Protein AF-A0A1E3NF55-F1 (afdb_monomer_lite)

Structure (mmCIF, N/CA/C/O backbone):
data_AF-A0A1E3NF55-F1
#
_entry.id   AF-A0A1E3NF55-F1
#
loop_
_atom_site.group_PDB
_atom_site.id
_atom_site.type_symbol
_atom_site.label_atom_id
_atom_site.label_alt_id
_atom_site.label_comp_id
_atom_site.label_asym_id
_atom_site.label_entity_id
_atom_site.label_seq_id
_atom_site.pdbx_PDB_ins_code
_atom_site.Cartn_x
_atom_site.Cartn_y
_atom_site.Cartn_z
_atom_site.occupancy
_atom_site.B_iso_or_equiv
_atom_site.auth_seq_id
_atom_site.auth_comp_id
_atom_site.auth_asym_id
_atom_site.auth_atom_id
_atom_site.pdbx_PDB_model_num
ATOM 1 N N . MET A 1 1 ? -17.665 4.230 1.283 1.00 67.06 1 MET A N 1
ATOM 2 C CA . MET A 1 1 ? -17.915 4.026 2.730 1.00 67.06 1 MET A CA 1
ATOM 3 C C . MET A 1 1 ? -18.059 5.391 3.384 1.00 67.06 1 MET A C 1
ATOM 5 O O . MET A 1 1 ? -17.216 6.242 3.127 1.00 67.06 1 MET A O 1
ATOM 9 N N . SER A 1 2 ? -19.125 5.646 4.143 1.00 84.25 2 SER A N 1
ATOM 10 C CA . SER A 1 2 ? -19.328 6.948 4.791 1.00 84.25 2 SER A CA 1
ATOM 11 C C . SER A 1 2 ? -18.555 7.053 6.112 1.00 84.25 2 SER A C 1
ATOM 13 O O . SER A 1 2 ? -18.161 6.049 6.704 1.00 84.25 2 SER A O 1
ATOM 15 N N . TYR A 1 3 ? -18.351 8.275 6.607 1.00 84.19 3 TYR A N 1
ATOM 16 C CA . TYR A 1 3 ? -17.646 8.537 7.871 1.00 84.19 3 TYR A CA 1
ATOM 17 C C . TYR A 1 3 ? -18.309 7.826 9.073 1.00 84.19 3 TYR A C 1
ATOM 19 O O . TYR A 1 3 ? -17.622 7.265 9.923 1.00 84.19 3 TYR A O 1
ATOM 27 N N . ILE A 1 4 ? -19.646 7.734 9.091 1.00 89.69 4 ILE A N 1
ATOM 28 C CA . ILE A 1 4 ? -20.398 7.018 10.137 1.00 89.69 4 ILE A CA 1
ATOM 29 C C . ILE A 1 4 ? -20.294 5.486 1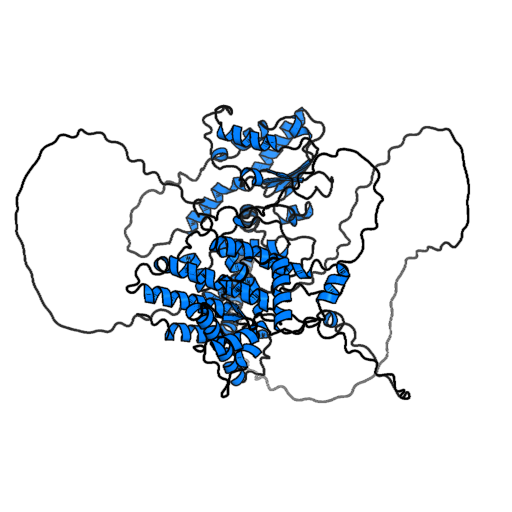0.017 1.00 89.69 4 ILE A C 1
ATOM 31 O O . ILE A 1 4 ? -20.490 4.778 11.001 1.00 89.69 4 ILE A O 1
ATOM 35 N N . ASP A 1 5 ? -19.950 4.949 8.843 1.00 92.50 5 ASP A N 1
ATOM 36 C CA . ASP A 1 5 ? -19.647 3.517 8.669 1.00 92.50 5 ASP A CA 1
ATOM 37 C C . ASP A 1 5 ? -18.284 3.143 9.238 1.00 92.50 5 ASP A C 1
ATOM 39 O O . ASP A 1 5 ? -18.068 1.990 9.582 1.00 92.50 5 ASP A O 1
ATOM 43 N N . ARG A 1 6 ? -17.379 4.116 9.367 1.00 93.25 6 ARG A N 1
ATOM 44 C CA . ARG A 1 6 ? -16.071 3.923 9.999 1.00 93.25 6 ARG A CA 1
ATOM 45 C C . ARG A 1 6 ? -16.098 4.206 11.497 1.00 93.25 6 ARG A C 1
ATOM 47 O O . ARG A 1 6 ? -15.347 3.587 12.238 1.00 93.25 6 ARG A O 1
ATOM 54 N N . CYS A 1 7 ? -16.987 5.097 11.941 1.00 94.31 7 CYS A N 1
ATOM 55 C CA . CYS A 1 7 ? -17.173 5.398 13.357 1.00 94.31 7 CYS A CA 1
ATOM 56 C C . CYS A 1 7 ? -17.783 4.240 14.144 1.00 94.31 7 CYS A C 1
ATOM 58 O O . CYS A 1 7 ? -17.307 3.975 15.241 1.00 94.31 7 CYS A O 1
ATOM 60 N N . TYR A 1 8 ? -18.830 3.584 13.630 1.00 95.44 8 TYR A N 1
ATOM 61 C CA . TYR A 1 8 ? -19.465 2.452 14.310 1.00 95.44 8 TYR A CA 1
ATOM 62 C C . TYR A 1 8 ? -19.854 1.355 13.313 1.00 95.44 8 TYR A C 1
ATOM 64 O O . TYR A 1 8 ? -20.642 1.601 12.389 1.00 95.44 8 TYR A O 1
ATOM 72 N N . TYR A 1 9 ? -19.301 0.154 13.499 1.00 96.19 9 TYR A N 1
ATOM 73 C CA . TYR A 1 9 ? -19.519 -0.994 12.614 1.00 96.19 9 TYR A CA 1
ATOM 74 C C . TYR A 1 9 ? -19.445 -2.344 13.345 1.00 96.19 9 TYR A C 1
ATOM 76 O O . TYR A 1 9 ? -18.742 -2.493 14.343 1.00 96.19 9 TYR A O 1
ATOM 84 N N . ARG A 1 10 ? -20.158 -3.346 12.812 1.00 97.00 10 ARG A N 1
ATOM 85 C CA . ARG A 1 10 ? -20.004 -4.764 13.177 1.00 97.00 10 ARG A CA 1
ATOM 86 C C . ARG A 1 10 ? -18.786 -5.331 12.450 1.00 97.00 10 ARG A C 1
ATOM 88 O O . ARG A 1 10 ? -18.620 -5.079 11.257 1.00 97.00 10 ARG A O 1
ATOM 95 N N . THR A 1 11 ? -17.953 -6.094 13.142 1.00 97.00 11 THR A N 1
ATOM 96 C CA . THR A 1 11 ? -16.798 -6.779 12.542 1.00 97.00 11 THR A CA 1
ATOM 97 C C . THR A 1 11 ? -17.209 -8.131 11.944 1.00 97.00 11 THR A C 1
ATOM 99 O O . THR A 1 11 ? -18.321 -8.609 12.166 1.00 97.00 11 THR A O 1
ATOM 102 N N . SER A 1 12 ? -16.312 -8.772 11.191 1.00 95.62 12 SER A N 1
ATOM 103 C CA . SER A 1 12 ? -16.489 -10.158 10.728 1.00 95.62 12 SER A CA 1
ATOM 104 C C . SER A 1 12 ? -16.036 -11.211 11.748 1.00 95.62 12 SER A C 1
ATOM 106 O O . SER A 1 12 ? -16.086 -12.401 11.445 1.00 95.62 12 SER A O 1
ATOM 108 N N . THR A 1 13 ? -15.587 -10.792 12.936 1.00 96.25 13 THR A N 1
ATOM 109 C CA . THR A 1 13 ? -15.134 -11.675 14.015 1.00 96.25 13 THR A CA 1
ATOM 110 C C . THR A 1 13 ? -16.056 -11.580 15.236 1.00 96.25 13 THR A C 1
ATOM 112 O O . THR A 1 13 ? -16.935 -10.719 15.323 1.00 96.25 13 THR A O 1
ATOM 115 N N . VAL A 1 14 ? -15.854 -12.488 16.183 1.00 97.81 14 VAL A N 1
ATOM 116 C CA . VAL A 1 14 ? -16.519 -12.514 17.490 1.00 97.81 14 VAL A CA 1
ATOM 117 C C . VAL A 1 14 ? -15.497 -12.282 18.600 1.00 97.81 14 VAL A C 1
ATOM 119 O O . VAL A 1 14 ? -14.288 -12.358 18.371 1.00 97.81 14 VAL A O 1
ATOM 122 N N . ASP A 1 15 ? -15.975 -11.995 19.807 1.00 97.81 15 ASP A N 1
ATOM 123 C CA . ASP A 1 15 ? -15.155 -12.071 21.014 1.00 97.81 15 ASP A CA 1
ATOM 124 C C . ASP A 1 15 ? -14.757 -13.537 21.283 1.00 97.81 15 ASP A C 1
ATOM 126 O O . ASP A 1 15 ? -15.654 -14.352 21.493 1.00 97.81 15 ASP A O 1
ATOM 130 N N . PRO A 1 16 ? -13.464 -13.914 21.310 1.00 96.75 16 PRO A N 1
ATOM 131 C CA . PRO A 1 16 ? -13.063 -15.321 21.435 1.00 96.75 16 PRO A CA 1
ATOM 132 C C . PRO A 1 16 ? -13.487 -15.999 22.745 1.00 96.75 16 PRO A C 1
ATOM 134 O O . PRO A 1 16 ? -13.665 -17.211 22.772 1.00 96.75 16 PRO A O 1
ATOM 137 N N . GLU A 1 17 ? -13.643 -15.234 23.829 1.00 97.31 17 GLU A N 1
ATOM 138 C CA . GLU A 1 17 ? -14.010 -15.762 25.150 1.00 97.31 17 GLU A CA 1
ATOM 139 C C . GLU A 1 17 ? -15.524 -15.981 25.285 1.00 97.31 17 GLU A C 1
ATOM 141 O O . GLU A 1 17 ? -15.961 -17.025 25.761 1.00 97.31 17 GLU A O 1
ATOM 146 N N . THR A 1 18 ? -16.335 -15.006 24.861 1.00 97.00 18 THR A N 1
ATOM 147 C CA . THR A 1 18 ? -17.803 -15.054 25.014 1.00 97.00 18 THR A CA 1
ATOM 148 C C . THR A 1 18 ? -18.543 -15.528 23.761 1.00 97.00 18 THR A C 1
ATOM 150 O O . THR A 1 18 ? -19.748 -15.752 23.814 1.00 97.00 18 THR A O 1
ATOM 153 N N . SER A 1 19 ? -17.848 -15.672 22.626 1.00 97.62 19 SER A N 1
ATOM 154 C CA . SER A 1 19 ? -18.416 -15.905 21.284 1.00 97.62 19 SER A CA 1
ATOM 155 C C . SER A 1 19 ? -19.425 -14.845 20.811 1.00 97.62 19 SER A C 1
ATOM 157 O O . SER A 1 19 ? -20.101 -15.039 19.800 1.00 97.62 19 SER A O 1
ATOM 159 N N . LEU A 1 20 ? -19.520 -13.703 21.503 1.00 97.62 20 LEU A N 1
ATOM 160 C CA . LEU A 1 20 ? -20.467 -12.644 21.167 1.00 97.62 20 LEU A CA 1
ATOM 161 C C . LEU A 1 20 ? -20.035 -11.861 19.913 1.00 97.62 20 LEU A C 1
ATOM 163 O O . LEU A 1 20 ? -18.836 -11.635 19.710 1.00 97.62 20 LEU A O 1
ATOM 167 N N . PRO A 1 21 ? -20.989 -11.375 19.095 1.00 98.06 21 PRO A N 1
ATOM 168 C CA . PRO A 1 21 ? -20.729 -10.435 18.010 1.00 98.06 21 PRO A CA 1
ATOM 169 C C . PRO A 1 21 ? -19.864 -9.254 18.458 1.00 98.06 21 PRO A C 1
ATOM 171 O O . PRO A 1 21 ? -20.186 -8.571 19.433 1.00 98.06 21 PRO A O 1
ATOM 174 N N . LEU A 1 22 ? -18.778 -8.991 17.730 1.00 98.06 22 LEU A N 1
ATOM 175 C CA . LEU A 1 22 ? -17.863 -7.904 18.058 1.00 98.06 22 LEU A CA 1
ATOM 176 C C . LEU A 1 22 ? -18.142 -6.670 17.192 1.00 98.06 22 LEU A C 1
ATOM 178 O O . LEU A 1 22 ? -18.069 -6.718 15.959 1.00 98.06 22 LEU A O 1
ATOM 182 N N . TYR A 1 23 ? -18.421 -5.552 17.854 1.00 97.56 23 TYR A N 1
ATOM 183 C CA . TYR A 1 23 ? -18.603 -4.229 17.263 1.00 97.56 23 TYR A CA 1
ATOM 184 C C . TYR A 1 23 ? -17.391 -3.341 17.554 1.00 97.56 23 TYR A C 1
ATOM 186 O O . TYR A 1 23 ? -16.679 -3.540 18.537 1.00 97.56 23 TYR A O 1
ATOM 194 N N . VAL A 1 24 ? -17.162 -2.334 16.714 1.00 96.94 24 VAL A N 1
ATOM 195 C CA . VAL A 1 24 ? -16.114 -1.323 16.897 1.00 96.94 24 VAL A CA 1
ATOM 196 C C . VAL A 1 24 ? -16.745 0.063 16.941 1.00 96.94 24 VAL A C 1
ATOM 198 O O . VAL A 1 24 ? -17.544 0.405 16.073 1.00 96.94 24 VAL A O 1
ATOM 201 N N . LEU A 1 25 ? -16.328 0.868 17.919 1.00 95.12 25 LEU A N 1
ATOM 202 C CA . LEU A 1 25 ? -16.484 2.318 17.962 1.00 95.12 25 LEU A CA 1
ATOM 203 C C . LEU A 1 25 ? -15.093 2.955 17.817 1.00 95.12 25 LEU A C 1
ATOM 205 O O . LEU A 1 25 ? -14.256 2.800 18.703 1.00 95.12 25 LEU A O 1
ATOM 209 N N . ASP A 1 26 ? -14.836 3.684 16.733 1.00 95.25 26 ASP A N 1
ATOM 210 C CA . ASP A 1 26 ? -13.594 4.450 16.552 1.00 95.25 26 ASP A CA 1
ATOM 211 C C . ASP A 1 26 ? -13.877 5.955 16.650 1.00 95.25 26 ASP A C 1
ATOM 213 O O . ASP A 1 26 ? -14.503 6.555 15.770 1.00 95.25 26 ASP A O 1
ATOM 217 N N . SER A 1 27 ? -13.413 6.577 17.742 1.00 92.75 27 SER A N 1
ATOM 218 C CA . SER A 1 27 ? -13.675 7.992 18.014 1.00 92.75 27 SER A CA 1
ATOM 219 C C . SER A 1 27 ? -12.942 8.964 17.090 1.00 92.75 27 SER A C 1
ATOM 221 O O . SER A 1 27 ? -13.300 10.141 17.072 1.00 92.75 27 SER A O 1
ATOM 223 N N . THR A 1 28 ? -11.973 8.512 16.284 1.00 91.12 28 THR A N 1
ATOM 224 C CA . THR A 1 28 ? -11.354 9.349 15.233 1.00 91.12 28 THR A CA 1
ATOM 225 C C . THR A 1 28 ? -12.353 9.744 14.145 1.00 91.12 28 THR A C 1
ATOM 227 O O . THR A 1 28 ? -12.203 10.786 13.501 1.00 91.12 28 THR A O 1
ATOM 230 N N . PHE A 1 29 ? -13.423 8.956 13.992 1.00 92.25 29 PHE A N 1
ATOM 231 C CA . PHE A 1 29 ? -14.543 9.246 13.103 1.00 92.25 29 PHE A CA 1
ATOM 232 C C . PHE A 1 29 ? -15.749 9.876 13.834 1.00 92.25 29 PHE A C 1
ATOM 234 O O . PHE A 1 29 ? -16.879 9.818 13.345 1.00 92.25 29 PHE A O 1
ATOM 241 N N . ILE A 1 30 ? -15.528 10.522 14.986 1.00 90.56 30 ILE A N 1
ATOM 242 C CA . ILE A 1 30 ? -16.499 11.448 15.587 1.00 90.56 30 ILE A CA 1
ATOM 243 C C . ILE A 1 30 ? -16.155 12.877 15.124 1.00 90.56 30 ILE A C 1
ATOM 245 O O . ILE A 1 30 ? -15.031 13.330 15.339 1.00 90.56 30 ILE A O 1
ATOM 249 N N . PRO A 1 31 ? -17.097 13.631 14.517 1.00 88.00 31 PRO A N 1
ATOM 250 C CA . PRO A 1 31 ? -16.819 14.972 14.008 1.00 88.00 31 PRO A CA 1
ATOM 251 C C . PRO A 1 31 ? -16.285 15.916 15.094 1.00 88.00 31 PRO A C 1
ATOM 253 O O . PRO A 1 31 ? -16.918 16.085 16.134 1.00 88.00 31 PRO A O 1
ATOM 256 N N . SER A 1 32 ? -15.202 16.648 14.821 1.00 83.81 32 SER A N 1
ATOM 257 C CA . SER A 1 32 ? -14.609 17.601 15.779 1.00 83.81 32 SER A CA 1
ATOM 258 C C . SER A 1 32 ? -15.593 18.669 16.283 1.00 83.81 32 SER A C 1
ATOM 260 O O . SER A 1 32 ? -15.501 19.103 17.428 1.00 83.81 32 SER A O 1
ATOM 262 N N . SER A 1 33 ? -16.600 19.039 15.482 1.00 83.62 33 SER A N 1
ATOM 263 C CA . SER A 1 33 ? -17.699 19.931 15.903 1.00 83.62 33 SER A CA 1
ATOM 264 C C . SER A 1 33 ? -18.561 19.393 17.058 1.00 83.62 33 SER A C 1
ATOM 266 O O . SER A 1 33 ? -19.204 20.181 17.745 1.00 83.62 33 SER A O 1
ATOM 268 N N . ILE A 1 34 ? -18.559 18.078 17.297 1.00 84.31 34 ILE A N 1
ATOM 269 C CA . ILE A 1 34 ? -19.228 17.433 18.433 1.00 84.31 34 ILE A CA 1
ATOM 270 C C . ILE A 1 34 ? -18.348 17.485 19.688 1.00 84.31 34 ILE A C 1
ATOM 272 O O . ILE A 1 34 ? -18.859 17.729 20.779 1.00 84.31 34 ILE A O 1
ATOM 276 N N . PHE A 1 35 ? -17.026 17.356 19.558 1.00 79.44 35 PHE A N 1
ATOM 277 C CA . PHE A 1 35 ? -16.110 17.557 20.688 1.00 79.44 35 PHE A CA 1
ATOM 278 C C . PHE A 1 35 ? -15.998 19.031 21.095 1.00 79.44 35 PHE A C 1
ATOM 280 O O . PHE A 1 35 ? -16.053 19.347 22.280 1.00 79.44 35 PHE A O 1
ATOM 287 N N . ASN A 1 36 ? -15.921 19.934 20.116 1.00 75.94 36 ASN A N 1
ATOM 288 C CA . ASN A 1 36 ? -15.683 21.366 20.319 1.00 75.94 36 ASN A CA 1
ATOM 289 C C . ASN A 1 36 ? -16.970 22.198 20.480 1.00 75.94 36 ASN A C 1
ATOM 291 O O . ASN A 1 36 ? -16.892 23.422 20.593 1.00 75.94 36 ASN A O 1
ATOM 295 N N . GLY A 1 37 ? -18.150 21.568 20.456 1.00 69.88 37 GLY A N 1
ATOM 296 C CA . GLY A 1 37 ? -19.438 22.254 20.583 1.00 69.88 37 GLY A CA 1
ATOM 297 C C . GLY A 1 37 ? -19.507 23.099 21.858 1.00 69.88 37 GLY A C 1
ATOM 298 O O . GLY A 1 37 ? -19.213 22.598 22.945 1.00 69.88 37 GLY A O 1
ATOM 299 N N . SER A 1 38 ? -19.885 24.377 21.719 1.00 63.88 38 SER A N 1
ATOM 300 C CA . SER A 1 38 ? -19.888 25.338 22.829 1.00 63.88 38 SER A CA 1
ATOM 301 C C . SER A 1 38 ? -20.672 24.807 24.027 1.00 63.88 38 SER A C 1
ATOM 303 O O . SER A 1 38 ? -21.845 24.451 23.918 1.00 63.88 38 SER A O 1
ATOM 305 N N . THR A 1 39 ? -20.038 24.825 25.198 1.00 58.50 39 THR A N 1
ATOM 306 C CA . THR A 1 39 ? -20.649 24.429 26.473 1.00 58.50 39 THR A CA 1
ATOM 307 C C . THR A 1 39 ? -21.713 25.417 26.965 1.00 58.50 39 THR A C 1
ATOM 309 O O . THR A 1 39 ? -22.321 25.172 28.001 1.00 58.50 39 THR A O 1
ATOM 312 N N . SER A 1 40 ? -21.937 26.530 26.254 1.00 63.47 40 SER A N 1
ATOM 313 C CA . SER A 1 40 ? -22.900 27.575 26.624 1.00 63.47 40 SER A CA 1
ATOM 314 C C . SER A 1 40 ? -24.366 27.153 26.497 1.00 63.47 40 SER A C 1
ATOM 316 O O . SER A 1 40 ? -25.213 27.788 27.116 1.00 63.47 40 SER A O 1
ATOM 318 N N . THR A 1 41 ? -24.684 26.096 25.736 1.00 63.22 41 THR A N 1
ATOM 319 C CA . THR A 1 41 ? -26.019 25.478 25.755 1.00 63.22 41 THR A CA 1
ATOM 320 C C . THR A 1 41 ? -25.979 24.126 26.471 1.00 63.22 41 THR A C 1
ATOM 322 O O . THR A 1 41 ? -25.396 23.133 26.016 1.00 63.22 41 THR A O 1
ATOM 325 N N . SER A 1 42 ? -26.610 24.087 27.647 1.00 66.38 42 SER A N 1
ATOM 326 C CA . SER A 1 42 ? -26.875 22.851 28.391 1.00 66.38 42 SER A CA 1
ATOM 327 C C . SER A 1 42 ? -27.773 21.909 27.586 1.00 66.38 42 SER A C 1
ATOM 329 O O . SER A 1 42 ? -27.535 20.699 27.581 1.00 66.38 42 SER A O 1
ATOM 331 N N . ASP A 1 43 ? -28.732 22.482 26.858 1.00 75.38 43 ASP A N 1
ATOM 332 C CA . ASP A 1 43 ? -29.739 21.778 26.077 1.00 75.38 43 ASP A CA 1
ATOM 333 C C . ASP A 1 43 ? -29.149 21.023 24.871 1.00 75.38 43 ASP A C 1
ATOM 335 O O . ASP A 1 43 ? -28.488 21.596 23.999 1.00 75.38 43 ASP A O 1
ATOM 339 N N . ILE A 1 44 ? -29.403 19.715 24.827 1.00 70.94 44 ILE A N 1
ATOM 340 C CA . ILE A 1 44 ? -28.999 18.812 23.747 1.00 70.94 44 ILE A CA 1
ATOM 341 C C . ILE A 1 44 ? -29.876 19.003 22.506 1.00 70.94 44 ILE A C 1
ATOM 343 O O . ILE A 1 44 ? -29.363 18.892 21.391 1.00 70.94 44 ILE A O 1
ATOM 347 N N . ASP A 1 45 ? -31.160 19.328 22.671 1.00 78.12 45 ASP A N 1
ATOM 348 C CA . ASP A 1 45 ? -32.086 19.491 21.548 1.00 78.12 45 ASP A CA 1
ATOM 349 C C . ASP A 1 45 ? -31.734 20.718 20.694 1.00 78.12 45 ASP A C 1
ATOM 351 O O . ASP A 1 45 ? -31.969 20.725 19.485 1.00 78.12 45 ASP A O 1
ATOM 355 N N . SER A 1 46 ? -31.018 21.689 21.276 1.00 81.06 46 SER A N 1
ATOM 356 C CA . SER A 1 46 ? -30.411 22.813 20.549 1.00 81.06 46 SER A CA 1
ATOM 357 C C . SER A 1 46 ? -29.260 22.425 19.597 1.00 81.06 46 SER A C 1
ATOM 359 O O . SER A 1 46 ? -28.793 23.268 18.830 1.00 81.06 46 SER A O 1
ATOM 361 N N . GLN A 1 47 ? -28.775 21.173 19.614 1.00 84.44 47 GLN A N 1
ATOM 362 C CA . GLN A 1 47 ? -27.614 20.719 18.834 1.00 84.44 47 GLN A CA 1
ATOM 363 C C . GLN A 1 47 ? -27.991 19.685 17.748 1.00 84.44 47 GLN A C 1
ATOM 365 O O . GLN A 1 47 ? -27.642 18.504 17.861 1.00 84.44 47 GLN A O 1
ATOM 370 N N . PRO A 1 48 ? -28.624 20.093 16.626 1.00 86.62 48 PRO A N 1
ATOM 371 C CA . PRO A 1 48 ? -29.119 19.164 15.602 1.00 86.62 48 PRO A CA 1
ATOM 372 C C . PRO A 1 48 ? -28.015 18.312 14.958 1.00 86.62 48 PRO A C 1
ATOM 374 O O . PRO A 1 48 ? -28.258 17.166 14.594 1.00 86.62 48 PRO A O 1
ATOM 377 N N . LYS A 1 49 ? -26.774 18.817 14.860 1.00 86.25 49 LYS A N 1
ATOM 378 C CA . LYS A 1 49 ? -25.626 18.030 14.367 1.00 86.25 49 LYS A CA 1
ATOM 379 C C . LYS A 1 49 ? -25.282 16.858 15.293 1.00 86.25 49 LYS A C 1
ATOM 381 O O . LYS A 1 49 ? -25.023 15.765 14.799 1.00 86.25 49 LYS A O 1
ATOM 386 N N . LEU A 1 50 ? -25.310 17.079 16.611 1.00 86.00 50 LEU A N 1
ATOM 387 C CA . LEU A 1 50 ? -25.082 16.036 17.611 1.00 86.00 50 LEU A CA 1
ATOM 388 C C . LEU A 1 50 ? -26.221 15.014 17.579 1.00 86.00 50 LEU A C 1
ATOM 390 O O . LEU A 1 50 ? -25.955 13.821 17.475 1.00 86.00 50 LEU A O 1
ATOM 394 N N . ARG A 1 51 ? -27.476 15.479 17.589 1.00 86.38 51 ARG A N 1
ATOM 395 C CA . ARG A 1 51 ? -28.660 14.609 17.533 1.00 86.38 51 ARG A CA 1
ATOM 396 C C . ARG A 1 51 ? -28.678 13.744 16.269 1.00 86.38 51 ARG A C 1
ATOM 398 O O . ARG A 1 51 ? -28.831 12.534 16.370 1.00 86.38 51 ARG A O 1
ATOM 405 N N . ASN A 1 52 ? -28.419 14.325 15.096 1.00 90.50 52 ASN A N 1
ATOM 406 C CA . ASN A 1 52 ? -28.358 13.582 13.832 1.00 90.50 52 ASN A CA 1
ATOM 407 C C . ASN A 1 52 ? -27.203 12.570 13.789 1.00 90.50 52 ASN A C 1
ATOM 409 O O . ASN A 1 52 ? -27.355 11.493 13.219 1.00 90.50 52 ASN A O 1
ATOM 413 N N . PHE A 1 53 ? -26.049 12.901 14.376 1.00 90.56 53 PHE A N 1
ATOM 414 C CA . PHE A 1 53 ? -24.928 11.968 14.489 1.00 90.56 53 PHE A CA 1
ATOM 415 C C . PHE A 1 53 ? -25.262 10.796 15.419 1.00 90.56 53 PHE A C 1
ATOM 417 O O . PHE A 1 53 ? -25.070 9.644 15.041 1.00 90.56 53 PHE A O 1
ATOM 424 N N . VAL A 1 54 ? -25.813 11.089 16.601 1.00 88.75 54 VAL A N 1
ATOM 425 C CA . VAL A 1 54 ? -26.213 10.074 17.580 1.00 88.75 54 VAL A CA 1
ATOM 426 C C . VAL A 1 54 ? -27.295 9.168 17.008 1.00 88.75 54 VAL A C 1
ATOM 428 O O . VAL A 1 54 ? -27.102 7.960 17.040 1.00 88.75 54 VAL A O 1
ATOM 431 N N . ASN A 1 55 ? -28.360 9.707 16.404 1.00 91.62 55 ASN A N 1
ATOM 432 C CA . ASN A 1 55 ? -29.422 8.907 15.781 1.00 91.62 55 ASN A CA 1
ATOM 433 C C . ASN A 1 55 ? -28.862 7.867 14.794 1.00 91.62 55 ASN A C 1
ATOM 435 O O . ASN A 1 55 ? -29.239 6.704 14.868 1.00 91.62 55 ASN A O 1
ATOM 439 N N . ARG A 1 56 ? -27.884 8.242 13.956 1.00 93.50 56 ARG A N 1
A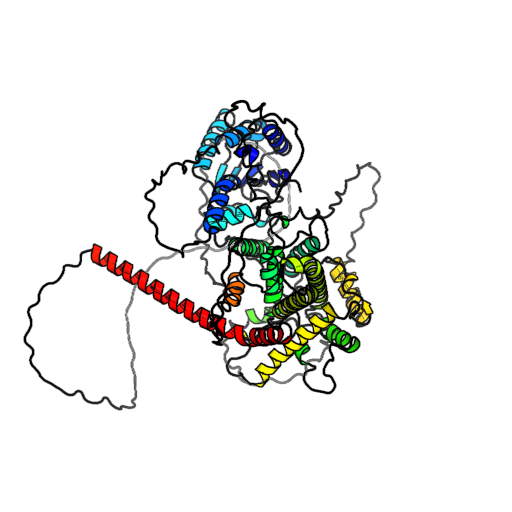TOM 440 C CA . ARG A 1 56 ? -27.220 7.314 13.020 1.00 93.50 56 ARG A CA 1
ATOM 441 C C . ARG A 1 56 ? -26.321 6.265 13.686 1.00 93.50 56 ARG A C 1
ATOM 443 O O . ARG A 1 56 ? -26.022 5.251 13.062 1.00 93.50 56 ARG A O 1
ATOM 450 N N . ILE A 1 57 ? -25.857 6.499 14.917 1.00 91.06 57 ILE A N 1
ATOM 451 C CA . ILE A 1 57 ? -25.252 5.445 15.748 1.00 91.06 57 ILE A CA 1
ATOM 452 C C . ILE A 1 57 ? -26.357 4.549 16.314 1.00 91.06 57 ILE A C 1
ATOM 454 O O . ILE A 1 57 ? -26.226 3.333 16.236 1.00 91.06 57 ILE A O 1
ATOM 458 N N . LEU A 1 58 ? -27.452 5.120 16.834 1.00 91.44 58 LEU A N 1
ATOM 459 C CA . LEU A 1 58 ? -28.568 4.355 17.410 1.00 91.44 58 LEU A CA 1
ATOM 460 C C . LEU A 1 58 ? -29.203 3.401 16.388 1.00 91.44 58 LEU A C 1
ATOM 462 O O . LEU A 1 58 ? -29.458 2.250 16.719 1.00 91.44 58 LEU A O 1
ATOM 466 N N . GLU A 1 59 ? -29.361 3.843 15.137 1.00 93.88 59 GLU A N 1
ATOM 467 C CA . GLU A 1 59 ? -29.796 3.033 13.983 1.00 93.88 59 GLU A CA 1
ATOM 468 C C . GLU A 1 59 ? -28.908 1.801 13.717 1.00 93.88 59 GLU A C 1
ATOM 470 O O . GLU A 1 59 ? -29.339 0.868 13.042 1.00 93.88 59 GLU A O 1
ATOM 475 N N . LYS A 1 60 ? -27.671 1.787 14.232 1.00 93.94 60 LYS A N 1
ATOM 476 C CA . LYS A 1 60 ? -26.699 0.696 14.076 1.00 93.94 60 LYS A CA 1
ATOM 477 C C . LYS A 1 60 ? -26.457 -0.113 15.348 1.00 93.94 60 LYS A C 1
ATOM 479 O O . LYS A 1 60 ? -25.731 -1.107 15.277 1.00 93.94 60 LYS A O 1
ATOM 484 N N . LEU A 1 61 ? -26.999 0.302 16.495 1.00 93.50 61 LEU A N 1
ATOM 485 C CA . LEU A 1 61 ? -26.796 -0.425 17.745 1.00 93.50 61 LEU A CA 1
ATOM 486 C C . LEU A 1 61 ? -27.488 -1.796 17.671 1.00 93.50 61 LEU A C 1
ATOM 488 O O . LEU A 1 61 ? -28.667 -1.864 17.305 1.00 93.50 61 LEU A O 1
ATOM 492 N N . PRO A 1 62 ? -26.786 -2.887 18.025 1.00 94.62 62 PRO A N 1
ATOM 493 C CA . PRO A 1 62 ? -27.391 -4.209 18.078 1.00 94.62 62 PRO A CA 1
ATOM 494 C C . PRO A 1 62 ? -28.521 -4.274 19.112 1.00 94.62 62 PRO A C 1
ATOM 496 O O . PRO A 1 62 ? -28.504 -3.595 20.140 1.00 94.62 62 PRO A O 1
ATOM 499 N N . GLN A 1 63 ? -29.486 -5.143 18.821 1.00 95.12 63 GLN A N 1
ATOM 500 C CA . GLN A 1 63 ? -30.552 -5.579 19.733 1.00 95.12 63 GLN A CA 1
ATOM 501 C C . GLN A 1 63 ? -30.258 -7.002 20.261 1.00 95.12 63 GLN A C 1
ATOM 503 O O . GLN A 1 63 ? -31.164 -7.743 20.625 1.00 95.12 63 GLN A O 1
ATOM 508 N N . GLU A 1 64 ? -28.986 -7.405 20.205 1.00 96.00 64 GLU A N 1
ATOM 509 C CA . GLU A 1 64 ? -28.458 -8.700 20.633 1.00 96.00 64 GLU A CA 1
ATOM 510 C C . GLU A 1 64 ? -27.219 -8.472 21.502 1.00 96.00 64 GLU A C 1
ATOM 512 O O . GLU A 1 64 ? -26.519 -7.462 21.344 1.00 96.00 64 GLU A O 1
ATOM 517 N N . ASP A 1 65 ? -26.956 -9.405 22.416 1.00 96.25 65 ASP A N 1
ATOM 518 C CA . ASP A 1 65 ? -25.810 -9.334 23.319 1.00 96.25 65 ASP A CA 1
ATOM 519 C C . ASP A 1 65 ? -24.498 -9.293 22.523 1.00 96.25 65 ASP A C 1
ATOM 521 O O . ASP A 1 65 ? -24.308 -10.047 21.567 1.00 96.25 65 ASP A O 1
ATOM 525 N N . HIS A 1 66 ? -23.603 -8.371 22.877 1.00 96.88 66 HIS A N 1
ATOM 526 C CA . HIS A 1 66 ? -22.431 -8.055 22.063 1.00 96.88 66 HIS A CA 1
ATOM 527 C C . HIS A 1 66 ? -21.233 -7.570 22.885 1.00 96.88 66 HIS A C 1
ATOM 529 O O . HIS A 1 66 ? -21.348 -7.089 24.019 1.00 96.88 66 HIS A O 1
ATOM 535 N N . ALA A 1 67 ? -20.061 -7.652 22.258 1.00 97.12 67 ALA A N 1
ATOM 536 C CA . ALA A 1 67 ? -18.826 -7.045 22.731 1.00 97.12 67 ALA A CA 1
ATOM 537 C C . ALA A 1 67 ? -18.483 -5.798 21.896 1.00 97.12 67 ALA A C 1
ATOM 539 O O . ALA A 1 67 ? -18.769 -5.732 20.698 1.00 97.12 67 ALA A O 1
ATOM 540 N N . LEU A 1 68 ? -17.835 -4.809 22.515 1.00 96.31 68 LEU A N 1
ATOM 541 C CA . LEU A 1 68 ? -17.445 -3.549 21.877 1.00 96.31 68 LEU A CA 1
ATOM 542 C C . LEU A 1 68 ? -15.941 -3.292 22.011 1.00 96.31 68 LEU A C 1
ATOM 544 O O . LEU A 1 68 ? -15.428 -3.217 23.122 1.00 96.31 68 LEU A O 1
ATOM 548 N N . VAL A 1 69 ? -15.242 -3.050 20.903 1.00 97.31 69 VAL A N 1
ATOM 549 C CA . VAL A 1 69 ? -13.915 -2.413 20.910 1.00 97.31 69 VAL A CA 1
ATOM 550 C C . VAL A 1 69 ? -14.090 -0.909 20.753 1.00 97.31 69 VAL A C 1
ATOM 552 O O . VAL A 1 69 ? -14.674 -0.446 19.778 1.00 97.31 69 VAL A O 1
ATOM 555 N N . PHE A 1 70 ? -13.571 -0.133 21.697 1.00 95.50 70 PHE A N 1
ATOM 556 C CA . PHE A 1 70 ? -13.595 1.321 21.676 1.00 95.50 70 PHE A CA 1
ATOM 557 C C . PHE A 1 70 ? -12.178 1.870 21.479 1.00 95.50 70 PHE A C 1
ATOM 559 O O . PHE A 1 70 ? -11.360 1.857 22.402 1.00 95.50 70 PHE A O 1
ATOM 566 N N . PHE A 1 71 ? -11.894 2.378 20.278 1.00 95.56 71 PHE A N 1
ATOM 567 C CA . PHE A 1 71 ? -10.683 3.145 19.996 1.00 95.56 71 PHE A CA 1
ATOM 568 C C . PHE A 1 71 ? -10.908 4.598 20.402 1.00 95.56 71 PHE A C 1
ATOM 570 O O . PHE A 1 71 ? -11.791 5.279 19.882 1.00 95.56 71 PHE A O 1
ATOM 577 N N . THR A 1 72 ? -10.104 5.078 21.347 1.00 92.69 72 THR A N 1
ATOM 578 C CA . THR A 1 72 ? -10.346 6.345 22.060 1.00 92.69 72 THR A CA 1
ATOM 579 C C . THR A 1 72 ? -9.619 7.535 21.417 1.00 92.69 72 THR A C 1
ATOM 581 O O . THR A 1 72 ? -9.532 8.631 21.968 1.00 92.69 72 THR A O 1
ATOM 584 N N . ASN A 1 73 ? -9.133 7.334 20.197 1.00 87.69 73 ASN A N 1
ATOM 585 C CA . ASN A 1 73 ? -8.092 8.135 19.573 1.00 87.69 73 ASN A CA 1
ATOM 586 C C . ASN A 1 73 ? -8.513 9.544 19.135 1.00 87.69 73 ASN A C 1
ATOM 588 O O . ASN A 1 73 ? -7.690 10.457 19.159 1.00 87.69 73 ASN A O 1
ATOM 592 N N . GLY A 1 74 ? -9.799 9.773 18.852 1.00 84.56 74 GLY A N 1
ATOM 593 C CA . GLY A 1 74 ? -10.335 11.115 18.590 1.00 84.56 74 GLY A CA 1
ATOM 594 C C . GLY A 1 74 ? -10.133 12.100 19.748 1.00 84.56 74 GLY A C 1
ATOM 595 O O . GLY A 1 74 ? -10.133 13.310 19.531 1.00 84.56 74 GLY A O 1
ATOM 596 N N . PHE A 1 75 ? -9.885 11.613 20.971 1.00 81.31 75 PHE A N 1
ATOM 597 C CA . PHE A 1 75 ? -9.609 12.469 22.128 1.00 81.31 75 PHE A CA 1
ATOM 598 C C . PHE A 1 75 ? -8.209 13.104 22.120 1.00 81.31 75 PHE A C 1
ATOM 600 O O . PHE A 1 75 ? -7.998 14.089 22.823 1.00 81.31 75 PHE A O 1
ATOM 607 N N . TYR A 1 76 ? -7.276 12.589 21.312 1.00 75.50 76 TYR A N 1
ATOM 608 C CA . TYR A 1 76 ? -5.909 13.117 21.185 1.00 75.50 76 TYR A CA 1
ATOM 609 C C . TYR A 1 76 ? -5.706 14.010 19.954 1.00 75.50 76 TYR A C 1
ATOM 611 O O . TYR A 1 76 ? -4.616 14.557 19.758 1.00 75.50 76 TYR A O 1
ATOM 619 N N . GLN A 1 77 ? -6.739 14.183 19.123 1.00 70.38 77 GLN A N 1
ATOM 620 C CA . GLN A 1 77 ? -6.620 14.897 17.852 1.00 70.38 77 GLN A CA 1
ATOM 621 C C . GLN A 1 77 ? -6.182 16.361 18.044 1.00 70.38 77 GLN A C 1
ATOM 623 O O . GLN A 1 77 ? -5.407 16.878 17.244 1.00 70.38 77 GLN A O 1
ATOM 628 N N . SER A 1 78 ? -6.602 17.018 19.131 1.00 66.56 78 SER A N 1
ATOM 629 C CA . SER A 1 78 ? -6.169 18.381 19.473 1.00 66.56 78 SER A CA 1
ATOM 630 C C . SER A 1 78 ? -4.703 18.468 19.916 1.00 66.56 78 SER A C 1
ATOM 632 O O . SER A 1 78 ? -4.028 19.433 19.567 1.00 66.56 78 SER A O 1
ATOM 634 N N . SER A 1 79 ? -4.189 17.470 20.644 1.00 63.56 79 SER A N 1
ATOM 635 C CA . SER A 1 79 ? -2.788 17.436 21.095 1.00 63.56 79 SER A CA 1
ATOM 636 C C . SER A 1 79 ? -1.797 17.111 19.973 1.00 63.56 79 SER A C 1
ATOM 638 O O . SER A 1 79 ? -0.701 17.664 19.952 1.00 63.56 79 SER A O 1
ATOM 640 N N . LEU A 1 80 ? -2.177 16.263 19.009 1.00 62.28 80 LEU A N 1
ATOM 641 C CA . LEU A 1 80 ? -1.312 15.917 17.872 1.00 62.28 80 LEU A CA 1
ATOM 642 C C . LEU A 1 80 ? -1.037 17.122 16.959 1.00 62.28 80 LEU A C 1
ATOM 644 O O . LEU A 1 80 ? 0.113 17.361 16.593 1.00 62.28 80 LEU A O 1
ATOM 648 N N . VAL A 1 81 ? -2.063 17.935 16.681 1.00 64.25 81 VAL A N 1
ATOM 649 C CA . VAL A 1 81 ? -1.932 19.167 15.878 1.00 64.25 81 VAL A CA 1
ATOM 650 C C . VAL A 1 81 ? -0.978 20.177 16.534 1.00 64.25 81 VAL A C 1
ATOM 652 O O . VAL A 1 81 ? -0.201 20.832 15.842 1.00 64.25 81 VAL A O 1
ATOM 655 N N . GLN A 1 82 ? -0.992 20.287 17.868 1.00 64.81 82 GLN A N 1
ATOM 656 C CA . GLN A 1 82 ? -0.107 21.203 18.600 1.00 64.81 82 GLN A CA 1
ATOM 657 C C . GLN A 1 82 ? 1.367 20.779 18.553 1.00 64.81 82 GLN A C 1
ATOM 659 O O . GLN A 1 82 ? 2.239 21.642 18.471 1.00 64.81 82 GLN A O 1
ATOM 664 N N . HIS A 1 83 ? 1.658 19.474 18.571 1.00 63.19 83 HIS A N 1
ATOM 665 C CA . HIS A 1 83 ? 3.029 18.989 18.405 1.00 63.19 83 HIS A CA 1
ATOM 666 C C . HIS A 1 83 ? 3.557 19.242 16.987 1.00 63.19 83 HIS A C 1
ATOM 668 O O . HIS A 1 83 ? 4.649 19.788 16.848 1.00 63.19 83 HIS A O 1
ATOM 674 N N . GLN A 1 84 ? 2.765 18.951 15.947 1.00 60.31 84 GLN A N 1
ATOM 675 C CA . GLN A 1 84 ? 3.168 19.175 14.549 1.00 60.31 84 GLN A CA 1
ATOM 676 C C . GLN A 1 84 ? 3.538 20.642 14.260 1.00 60.31 84 GLN A C 1
ATOM 678 O O . GLN A 1 84 ? 4.529 20.895 13.583 1.00 60.31 84 GLN A O 1
ATOM 683 N N . GLN A 1 85 ? 2.795 21.614 14.805 1.00 63.09 85 GLN A N 1
ATOM 684 C CA . GLN A 1 85 ? 3.091 23.041 14.600 1.00 63.09 85 GLN A CA 1
ATOM 685 C C . GLN A 1 85 ? 4.398 23.512 15.260 1.00 63.09 85 GLN A C 1
ATOM 687 O O . GLN A 1 85 ? 4.954 24.525 14.835 1.00 63.09 85 GLN A O 1
ATOM 692 N N . ARG A 1 86 ? 4.893 22.808 16.290 1.00 61.78 86 ARG A N 1
ATOM 693 C CA . ARG A 1 86 ? 6.127 23.181 17.003 1.00 61.78 86 ARG A CA 1
ATOM 694 C C . ARG A 1 86 ? 7.380 22.806 16.209 1.00 61.78 86 ARG A C 1
ATOM 696 O O . ARG A 1 86 ? 8.329 23.583 16.192 1.00 61.78 86 ARG A O 1
ATOM 703 N N . ASP A 1 87 ? 7.345 21.673 15.510 1.00 53.81 87 ASP A N 1
ATOM 704 C CA . ASP A 1 87 ? 8.494 21.131 14.770 1.00 53.81 87 ASP A CA 1
ATOM 705 C C . ASP A 1 87 ? 8.688 21.778 13.381 1.00 53.81 87 ASP A C 1
ATOM 707 O O . ASP A 1 87 ? 9.761 21.671 12.791 1.00 53.81 87 ASP A O 1
ATOM 711 N N . THR A 1 88 ? 7.674 22.471 12.845 1.00 55.56 88 THR A N 1
ATOM 712 C CA . THR A 1 88 ? 7.736 23.141 11.528 1.00 55.56 88 THR A CA 1
ATOM 713 C C . THR A 1 88 ? 8.140 24.617 11.580 1.00 55.56 88 THR A C 1
ATOM 715 O O . THR A 1 88 ? 8.100 25.287 10.550 1.00 55.56 88 THR A O 1
ATOM 718 N N . SER A 1 89 ? 8.499 25.156 12.748 1.00 48.38 89 SER A N 1
ATOM 719 C CA . SER A 1 89 ? 9.029 26.520 12.865 1.00 48.38 89 SER A CA 1
ATOM 720 C C . SER A 1 89 ? 10.539 26.516 12.588 1.00 48.38 89 SER A C 1
ATOM 722 O O . SER A 1 89 ? 11.285 26.028 13.436 1.00 48.38 89 SER A O 1
ATOM 724 N N . PRO A 1 90 ? 11.033 27.048 11.453 1.00 51.62 90 PRO A N 1
ATOM 725 C CA . PRO A 1 90 ? 12.469 27.147 11.228 1.00 51.62 90 PRO A CA 1
ATOM 726 C C . PRO A 1 90 ? 13.088 28.163 12.197 1.00 51.62 90 PRO A C 1
ATOM 728 O O . PRO A 1 90 ? 12.651 29.316 12.255 1.00 51.62 90 PRO A O 1
ATOM 731 N N . ASP A 1 91 ? 14.131 27.752 12.921 1.00 45.59 91 ASP A N 1
ATOM 732 C CA . ASP A 1 91 ? 14.953 28.628 13.765 1.00 45.59 91 ASP A CA 1
ATOM 733 C C . ASP A 1 91 ? 15.752 29.624 12.901 1.00 45.59 91 ASP A C 1
ATOM 735 O O . ASP A 1 91 ? 16.947 29.472 12.643 1.00 45.59 91 ASP A O 1
ATOM 739 N N . ASN A 1 92 ? 15.090 30.692 12.456 1.00 46.72 92 ASN A N 1
ATOM 740 C CA . ASN A 1 92 ? 15.724 31.831 11.794 1.00 46.72 92 ASN A CA 1
ATOM 741 C C . ASN A 1 92 ? 16.440 32.724 12.826 1.00 46.72 92 ASN A C 1
ATOM 743 O O . ASN A 1 92 ? 16.023 33.850 13.092 1.00 46.72 92 ASN A O 1
ATOM 747 N N . THR A 1 93 ? 17.541 32.231 13.404 1.00 48.19 93 THR A N 1
ATOM 748 C CA . THR A 1 93 ? 18.388 32.977 14.355 1.00 48.19 93 THR A CA 1
ATOM 749 C C . THR A 1 93 ? 19.818 33.198 13.852 1.00 48.19 93 THR A C 1
ATOM 751 O O . THR A 1 93 ? 20.795 32.819 14.489 1.00 48.19 93 THR A O 1
ATOM 754 N N . HIS A 1 94 ? 19.959 33.932 12.743 1.00 52.00 94 HIS A N 1
ATOM 755 C CA . HIS A 1 94 ? 21.227 34.582 12.381 1.00 52.00 94 HIS A CA 1
ATOM 756 C C . HIS A 1 94 ? 21.020 35.994 11.804 1.00 52.00 94 HIS A C 1
ATOM 758 O O . HIS A 1 94 ? 21.178 36.224 10.607 1.00 52.00 94 HIS A O 1
ATOM 764 N N . SER A 1 95 ? 20.708 36.975 12.661 1.00 42.28 95 SER A N 1
ATOM 765 C CA . SER A 1 95 ? 21.086 38.383 12.420 1.00 42.28 95 SER A CA 1
ATOM 766 C C . SER A 1 95 ? 20.974 39.270 13.671 1.00 42.28 95 SER A C 1
ATOM 768 O O . SER A 1 95 ? 19.926 39.349 14.297 1.00 42.28 95 SER A O 1
ATOM 770 N N . SER A 1 96 ? 22.072 39.983 13.960 1.00 43.38 96 SER A N 1
ATOM 771 C CA . SER A 1 96 ? 22.185 41.256 14.708 1.00 43.38 96 SER A CA 1
ATOM 772 C C . SER A 1 96 ? 21.528 41.415 16.091 1.00 43.38 96 SER A C 1
ATOM 774 O O . SER A 1 96 ? 20.312 41.427 16.254 1.00 43.38 96 SER A O 1
ATOM 776 N N . ALA A 1 97 ? 22.371 41.725 17.078 1.00 49.91 97 ALA A N 1
ATOM 777 C CA . ALA A 1 97 ? 21.959 42.113 18.419 1.00 49.91 97 ALA A CA 1
ATOM 778 C C . ALA A 1 97 ? 21.169 43.436 18.448 1.00 49.91 97 ALA A C 1
ATOM 780 O O . ALA A 1 97 ? 21.674 44.490 18.069 1.00 49.91 97 ALA A O 1
ATOM 781 N N . SER A 1 98 ? 19.971 43.390 19.024 1.00 40.22 98 SER A N 1
A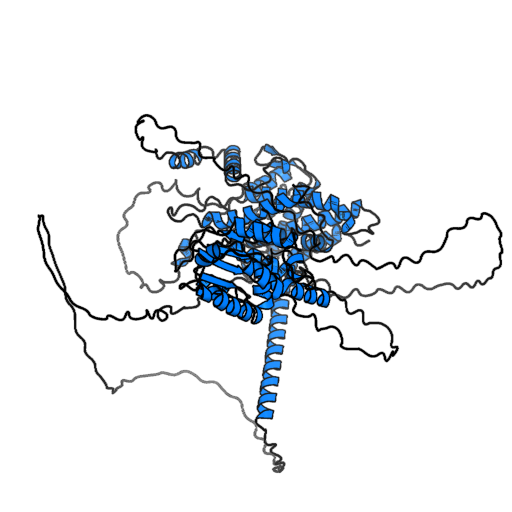TOM 782 C CA . SER A 1 98 ? 19.371 44.512 19.750 1.00 40.22 98 SER A CA 1
ATOM 783 C C . SER A 1 98 ? 18.553 43.946 20.913 1.00 40.22 98 SER A C 1
ATOM 785 O O . SER A 1 98 ? 18.012 42.846 20.813 1.00 40.22 98 SER A O 1
ATOM 787 N N . VAL A 1 99 ? 18.526 44.649 22.046 1.00 46.75 99 VAL A N 1
ATOM 788 C CA . VAL A 1 99 ? 17.850 44.194 23.271 1.00 46.75 99 VAL A CA 1
ATOM 789 C C . VAL A 1 99 ? 16.502 44.901 23.398 1.00 46.75 99 VAL A C 1
ATOM 791 O O . VAL A 1 99 ? 16.489 46.106 23.645 1.00 46.75 99 VAL A O 1
ATOM 794 N N . PRO A 1 100 ? 15.376 44.175 23.319 1.00 43.38 100 PRO A N 1
ATOM 795 C CA . PRO A 1 100 ? 14.117 44.630 23.880 1.00 43.38 100 PRO A CA 1
ATOM 796 C C . PRO A 1 100 ? 13.763 43.801 25.120 1.00 43.38 100 PRO A C 1
ATOM 798 O O . PRO A 1 100 ? 13.337 42.651 25.038 1.00 43.38 100 PRO A O 1
ATOM 801 N N . THR A 1 101 ? 13.890 44.411 26.297 1.00 44.91 101 THR A N 1
ATOM 802 C CA . THR A 1 101 ? 13.232 43.920 27.511 1.00 44.91 101 THR A CA 1
ATOM 803 C C . THR A 1 101 ? 11.723 44.125 27.386 1.00 44.91 101 THR A C 1
ATOM 805 O O . THR A 1 101 ? 11.220 45.212 27.671 1.00 44.91 101 THR A O 1
ATOM 808 N N . SER A 1 102 ? 10.991 43.089 26.982 1.00 38.34 102 SER A N 1
ATOM 809 C CA . SER A 1 102 ? 9.531 43.035 27.096 1.00 38.34 102 SER A CA 1
ATOM 810 C C . SER A 1 102 ? 9.094 41.740 27.785 1.00 38.34 102 SER A C 1
ATOM 812 O O . SER A 1 102 ? 9.696 40.677 27.639 1.00 38.34 102 SER A O 1
ATOM 814 N N . SER A 1 103 ? 8.081 41.861 28.639 1.00 40.62 103 SER A N 1
ATOM 815 C CA . SER A 1 103 ? 7.669 40.827 29.585 1.00 40.62 103 SER A CA 1
ATOM 816 C C . SER A 1 103 ? 6.968 39.653 28.901 1.00 40.62 103 SER A C 1
ATOM 818 O O . SER A 1 103 ? 5.835 39.793 28.440 1.00 40.62 103 SER A O 1
ATOM 820 N N . ILE A 1 104 ? 7.599 38.477 28.923 1.00 37.88 104 ILE A N 1
ATOM 821 C CA . ILE A 1 104 ? 6.950 37.205 28.588 1.00 37.88 104 ILE A CA 1
ATOM 822 C C . ILE A 1 104 ? 5.914 36.893 29.678 1.00 37.88 104 ILE A C 1
ATOM 824 O O . ILE A 1 104 ? 6.256 36.455 30.778 1.00 37.88 104 ILE A O 1
ATOM 828 N N . THR A 1 105 ? 4.636 37.128 29.388 1.00 38.41 105 THR A N 1
ATOM 829 C CA . THR A 1 105 ? 3.528 36.690 30.243 1.00 38.41 105 THR A CA 1
ATOM 830 C C . THR A 1 105 ? 3.153 35.250 29.897 1.00 38.41 105 THR A C 1
ATOM 832 O O . THR A 1 105 ? 2.602 34.990 28.830 1.00 38.41 105 THR A O 1
ATOM 835 N N . ASN A 1 106 ? 3.425 34.317 30.817 1.00 42.81 106 ASN A N 1
ATOM 836 C CA . ASN A 1 106 ? 3.168 32.869 30.692 1.00 42.81 106 ASN A CA 1
ATOM 837 C C . ASN A 1 106 ? 1.665 32.494 30.755 1.00 42.81 106 ASN A C 1
ATOM 839 O O . ASN A 1 106 ? 1.266 31.572 31.464 1.00 42.81 106 ASN A O 1
ATOM 843 N N . SER A 1 107 ? 0.803 33.228 30.054 1.00 43.22 107 SER A N 1
ATOM 844 C CA . SER A 1 107 ? -0.656 33.146 30.168 1.00 43.22 107 SER A CA 1
ATOM 845 C C . SER A 1 107 ? -1.322 32.652 28.877 1.00 43.22 107 SER A C 1
ATOM 847 O O . SER A 1 107 ? -1.907 33.456 28.152 1.00 43.22 107 SER A O 1
ATOM 849 N N . SER A 1 108 ? -1.276 31.337 28.612 1.00 46.84 108 SER A N 1
ATOM 850 C CA . SER A 1 108 ? -2.237 30.660 27.704 1.00 46.84 108 SER A CA 1
ATOM 851 C C . SER A 1 108 ? -2.213 29.116 27.680 1.00 46.84 108 SER A C 1
ATOM 853 O O . SER A 1 108 ? -3.144 28.535 27.125 1.00 46.84 108 SER A O 1
ATOM 855 N N . GLU A 1 109 ? -1.266 28.409 28.317 1.00 46.69 109 GLU A N 1
ATOM 856 C CA . GLU A 1 109 ? -1.225 26.922 28.301 1.00 46.69 109 GLU A CA 1
ATOM 857 C C . GLU A 1 109 ? -2.295 26.217 29.181 1.00 46.69 109 GLU A C 1
ATOM 859 O O . GLU A 1 109 ? -2.256 25.005 29.374 1.00 46.69 109 GLU A O 1
ATOM 864 N N . GLN A 1 110 ? -3.324 26.931 29.657 1.00 46.00 110 GLN A N 1
ATOM 865 C CA . GLN A 1 110 ? -4.558 26.315 30.169 1.00 46.00 110 GLN A CA 1
ATOM 866 C C . GLN A 1 110 ? -5.628 26.226 29.070 1.00 46.00 110 GLN A C 1
ATOM 868 O O . GLN A 1 110 ? -6.700 26.833 29.153 1.00 46.00 110 GLN A O 1
ATOM 873 N N . SER A 1 111 ? -5.367 25.407 28.048 1.00 51.38 111 SER A N 1
ATOM 874 C CA . SER A 1 111 ? -6.416 24.911 27.152 1.00 51.38 111 SER A CA 1
ATOM 875 C C . SER A 1 111 ? -7.352 23.989 27.945 1.00 51.38 111 SER A C 1
ATOM 877 O O . SER A 1 111 ? -7.171 22.778 28.031 1.00 51.38 111 SER A O 1
ATOM 879 N N . SER A 1 112 ? -8.359 24.592 28.586 1.00 50.09 112 SER A N 1
ATOM 880 C CA . SER A 1 112 ? -9.321 23.910 29.459 1.00 50.09 112 SER A CA 1
ATOM 881 C C . SER A 1 112 ? -9.819 22.599 28.837 1.00 50.09 112 SER A C 1
ATOM 883 O O . SER A 1 112 ? -10.379 22.626 27.736 1.00 50.09 112 SER A O 1
ATOM 885 N N . PHE A 1 113 ? -9.660 21.481 29.553 1.00 55.09 113 PHE A N 1
ATOM 886 C CA . PHE A 1 113 ? -10.085 20.131 29.156 1.00 55.09 113 PHE A CA 1
ATOM 887 C C . PHE A 1 113 ? -11.627 20.042 29.028 1.00 55.09 113 PHE A C 1
ATOM 889 O O . PHE A 1 113 ? -12.321 19.493 29.879 1.00 55.09 113 PHE A O 1
ATOM 896 N N . LYS A 1 114 ? -12.192 20.605 27.951 1.00 60.28 114 LYS A N 1
ATOM 897 C CA . LYS A 1 114 ? -13.644 20.634 27.665 1.00 60.28 114 LYS A CA 1
ATOM 898 C C . LYS A 1 114 ? -14.188 19.313 27.103 1.00 60.28 114 LYS A C 1
ATOM 900 O O . LYS A 1 114 ? -15.400 19.110 27.077 1.00 60.28 114 LYS A O 1
ATOM 905 N N . LEU A 1 115 ? -13.299 18.401 26.710 1.00 63.25 115 LEU A N 1
ATOM 906 C CA . LEU A 1 115 ? -13.614 17.111 26.089 1.00 63.25 115 LEU A CA 1
ATOM 907 C C . LEU A 1 115 ? -14.552 16.149 26.866 1.00 63.25 115 LEU A C 1
ATOM 909 O O . LEU A 1 115 ? -15.264 15.409 26.188 1.00 63.25 115 LEU A O 1
ATOM 913 N N . PRO A 1 116 ? -14.632 16.116 28.218 1.00 64.06 116 PRO A N 1
ATOM 914 C CA . PRO A 1 116 ? -15.443 15.108 28.918 1.00 64.06 116 PRO A CA 1
ATOM 915 C C . PRO A 1 116 ? -16.952 15.194 28.647 1.00 64.06 116 PRO A C 1
ATOM 917 O O . PRO A 1 116 ? -17.639 14.175 28.569 1.00 64.06 116 PRO A O 1
ATOM 920 N N . LEU A 1 117 ? -17.497 16.410 28.541 1.00 73.94 117 LEU A N 1
ATOM 921 C CA . LEU A 1 117 ? -18.940 16.627 28.701 1.00 73.94 117 LEU A CA 1
ATOM 922 C C . LEU A 1 117 ? -19.766 16.137 27.508 1.00 73.94 117 LEU A C 1
ATOM 924 O O . LEU A 1 117 ? -20.823 15.538 27.706 1.00 73.94 117 LEU A O 1
ATOM 928 N N . ASN A 1 118 ? -19.292 16.338 26.277 1.00 75.19 118 ASN A N 1
ATOM 929 C CA . ASN A 1 118 ? -20.054 15.938 25.091 1.00 75.19 118 ASN A CA 1
ATOM 930 C C . ASN A 1 118 ? -20.021 14.414 24.872 1.00 75.19 118 ASN A C 1
ATOM 932 O O . ASN A 1 118 ? -21.007 13.852 24.403 1.00 75.19 118 ASN A O 1
ATOM 936 N N . ILE A 1 119 ? -18.966 13.724 25.325 1.00 77.25 119 ILE A N 1
ATOM 937 C CA . ILE A 1 119 ? -18.920 12.251 25.401 1.00 77.25 119 ILE A CA 1
ATOM 938 C C . ILE A 1 119 ? -20.012 11.748 26.354 1.00 77.25 119 ILE A C 1
ATOM 940 O O . ILE A 1 119 ? -20.784 10.853 26.012 1.00 77.25 119 ILE A O 1
ATOM 944 N N . ILE A 1 120 ? -20.129 12.379 27.529 1.00 78.25 120 ILE A N 1
ATOM 945 C CA . ILE A 1 120 ? -21.170 12.046 28.505 1.00 78.25 120 ILE A CA 1
ATOM 946 C C . ILE A 1 120 ? -22.570 12.305 27.923 1.00 78.25 120 ILE A C 1
ATOM 948 O O . ILE A 1 120 ? -23.465 11.488 28.132 1.00 78.25 120 ILE A O 1
ATOM 952 N N . LYS A 1 121 ? -22.767 13.381 27.144 1.00 80.06 121 LYS A N 1
ATOM 953 C CA . LYS A 1 121 ? -24.025 13.635 26.412 1.00 80.06 121 LYS A CA 1
ATOM 954 C C . LYS A 1 121 ? -24.341 12.519 25.400 1.00 80.06 121 LYS A C 1
ATOM 956 O O . LYS A 1 121 ? -25.443 11.984 25.449 1.00 80.06 121 LYS A O 1
ATOM 961 N N . ILE A 1 122 ? -23.391 12.116 24.545 1.00 81.31 122 ILE A N 1
ATOM 962 C CA . ILE A 1 122 ? -23.570 11.019 23.565 1.00 81.31 122 ILE A CA 1
ATOM 963 C C . ILE A 1 122 ? -24.017 9.729 24.262 1.00 81.31 122 ILE A C 1
ATOM 965 O O . ILE A 1 122 ? -25.017 9.124 23.888 1.00 81.31 122 ILE A O 1
ATOM 969 N N . LEU A 1 123 ? -23.302 9.323 25.310 1.00 78.00 123 LEU A N 1
ATOM 970 C CA . LEU A 1 123 ? -23.552 8.058 26.001 1.00 78.00 123 LEU A CA 1
ATOM 971 C C . LEU A 1 123 ? -24.816 8.102 26.885 1.00 78.00 123 LEU A C 1
ATOM 973 O O . LEU A 1 123 ? -25.444 7.066 27.119 1.00 78.00 123 LEU A O 1
ATOM 977 N N . LYS A 1 124 ? -25.258 9.289 27.329 1.00 81.44 124 LYS A N 1
ATOM 978 C CA . LYS A 1 124 ? -26.593 9.478 27.925 1.00 81.44 124 LYS A CA 1
ATOM 979 C C . LYS A 1 124 ? -27.717 9.236 26.915 1.00 81.44 124 LYS A C 1
ATOM 981 O O . LYS A 1 124 ? -28.706 8.621 27.295 1.00 81.44 124 LYS A O 1
ATOM 986 N N . LEU A 1 125 ? -27.544 9.653 25.659 1.00 82.88 125 LEU A N 1
ATOM 987 C CA . LEU A 1 125 ? -28.548 9.508 24.595 1.00 82.88 125 LEU A CA 1
ATOM 988 C C . LEU A 1 125 ? -28.718 8.073 24.071 1.00 82.88 125 LEU A C 1
ATOM 990 O O . LEU A 1 125 ? -29.708 7.795 23.402 1.00 82.88 125 LEU A O 1
ATOM 994 N N . ILE A 1 126 ? -27.792 7.156 24.371 1.00 82.06 126 ILE A N 1
ATOM 995 C CA . ILE A 1 126 ? -27.970 5.732 24.052 1.00 82.06 126 ILE A CA 1
ATOM 996 C C . ILE A 1 126 ? -29.170 5.174 24.852 1.00 82.06 126 ILE A C 1
ATOM 998 O O . ILE A 1 126 ? -29.147 5.273 26.086 1.00 82.06 126 ILE A O 1
ATOM 1002 N N . PRO A 1 127 ? -30.193 4.576 24.205 1.00 87.00 127 PRO A N 1
ATOM 1003 C CA . PRO A 1 127 ? -31.364 4.020 24.881 1.00 87.00 127 PRO A CA 1
ATOM 1004 C C . PRO A 1 127 ? -31.003 2.964 25.936 1.00 87.00 127 PRO A C 1
ATOM 1006 O O . PRO A 1 127 ? -30.052 2.206 25.735 1.00 87.00 127 PRO A O 1
ATOM 1009 N N . PRO A 1 128 ? -31.758 2.864 27.047 1.00 86.31 128 PRO A N 1
ATOM 1010 C CA . PRO A 1 128 ? -31.486 1.887 28.102 1.00 86.31 128 PRO A CA 1
ATOM 1011 C C . PRO A 1 128 ? -31.600 0.433 27.627 1.00 86.31 128 PRO A C 1
ATOM 1013 O O . PRO A 1 128 ? -30.927 -0.424 28.185 1.00 86.31 128 PRO A O 1
ATOM 1016 N N . GLU A 1 129 ? -32.380 0.150 26.583 1.00 88.06 129 GLU A N 1
ATOM 1017 C CA . GLU A 1 129 ? -32.507 -1.204 26.027 1.00 88.06 129 GLU A CA 1
ATOM 1018 C C . GLU A 1 129 ? -31.221 -1.644 25.313 1.00 88.06 129 GLU A C 1
ATOM 1020 O O . GLU A 1 129 ? -30.621 -2.646 25.692 1.00 88.06 129 GLU A O 1
ATOM 1025 N N . SER A 1 130 ? -30.681 -0.824 24.403 1.00 86.44 130 SER A N 1
ATOM 1026 C CA . SER A 1 130 ? -29.381 -1.086 23.759 1.00 86.44 130 SER A CA 1
ATOM 1027 C C . SER A 1 130 ? -28.215 -1.180 24.755 1.00 86.44 130 SER A C 1
ATOM 1029 O O . SER A 1 130 ? -27.198 -1.801 24.459 1.00 86.44 130 SER A O 1
ATOM 1031 N N . LYS A 1 131 ? -28.352 -0.578 25.947 1.00 86.69 131 LYS A N 1
ATOM 1032 C CA . LYS A 1 131 ? -27.373 -0.682 27.041 1.00 86.69 131 LYS A CA 1
ATOM 1033 C C . LYS A 1 131 ? -27.374 -2.046 27.733 1.00 86.69 131 LYS A C 1
ATOM 1035 O O . LYS A 1 131 ? -26.313 -2.464 28.184 1.00 86.69 131 LYS A O 1
ATOM 1040 N N . LYS A 1 132 ? -28.519 -2.736 27.821 1.00 90.12 132 LYS A N 1
ATOM 1041 C CA . LYS A 1 132 ? -28.624 -4.059 28.473 1.00 90.12 132 LYS A CA 1
ATOM 1042 C C . LYS A 1 132 ? -27.834 -5.135 27.727 1.00 90.12 132 LYS A C 1
ATOM 1044 O O . LYS A 1 132 ? -27.282 -6.023 28.361 1.00 90.12 132 LYS A O 1
ATOM 1049 N N . HIS A 1 133 ? -27.742 -4.998 26.407 1.00 92.75 133 HIS A N 1
ATOM 1050 C CA . HIS A 1 133 ? -27.060 -5.930 25.510 1.00 92.75 133 HIS A CA 1
ATOM 1051 C C . HIS A 1 133 ? -25.533 -5.770 25.449 1.00 92.75 133 HIS A C 1
ATOM 1053 O O . HIS A 1 133 ? -24.860 -6.535 24.764 1.00 92.75 133 HIS A O 1
ATOM 1059 N N . LEU A 1 134 ? -24.950 -4.765 26.109 1.00 93.19 134 LEU A N 1
ATOM 1060 C CA . LEU A 1 134 ? -23.501 -4.570 26.088 1.00 93.19 134 LEU A CA 1
ATOM 1061 C C . LEU A 1 134 ? -22.844 -5.409 27.191 1.00 93.19 134 LEU A C 1
ATOM 1063 O O . LEU A 1 134 ? -22.826 -5.008 28.353 1.00 93.19 134 LEU A O 1
ATOM 1067 N N . SER A 1 135 ? -22.287 -6.563 26.824 1.00 94.12 135 SER A N 1
ATOM 1068 C CA . SER A 1 135 ? -21.740 -7.542 27.777 1.00 94.12 135 SER A CA 1
ATOM 1069 C C . SER A 1 135 ? -20.250 -7.328 28.075 1.00 94.12 135 SER A C 1
ATOM 1071 O O . SER A 1 135 ? -19.773 -7.680 29.155 1.00 94.12 135 SER A O 1
ATOM 1073 N N . LYS A 1 136 ? -19.490 -6.751 27.131 1.00 95.50 136 LYS A N 1
ATOM 1074 C CA . LYS A 1 136 ? -18.024 -6.614 27.223 1.00 95.50 136 LYS A CA 1
ATOM 1075 C C . LYS A 1 136 ? -17.512 -5.385 26.468 1.00 95.50 136 LYS A C 1
ATOM 1077 O O . LYS A 1 136 ? -18.004 -5.084 25.383 1.00 95.50 136 LYS A O 1
ATOM 1082 N N . ILE A 1 137 ? -16.516 -4.684 27.014 1.00 95.00 137 ILE A N 1
ATOM 1083 C CA . ILE A 1 137 ? -15.919 -3.486 26.402 1.00 95.00 137 ILE A CA 1
ATOM 1084 C C . ILE A 1 137 ? -14.388 -3.549 26.468 1.00 95.00 137 ILE A C 1
ATOM 1086 O O . ILE A 1 137 ? -13.807 -3.533 27.550 1.00 95.00 137 ILE A O 1
ATOM 1090 N N . TYR A 1 138 ? -13.733 -3.522 25.310 1.00 96.62 138 TYR A N 1
ATOM 1091 C CA . TYR A 1 138 ? -12.292 -3.330 25.159 1.00 96.62 138 TYR A CA 1
ATOM 1092 C C . TYR A 1 138 ? -11.983 -1.852 24.926 1.00 96.62 138 TYR A C 1
ATOM 1094 O O . TYR A 1 138 ? -12.368 -1.297 23.901 1.00 96.62 138 TYR A O 1
ATOM 1102 N N . ILE A 1 139 ? -11.280 -1.198 25.848 1.00 95.19 139 ILE A N 1
ATOM 1103 C CA . ILE A 1 139 ? -10.975 0.238 25.765 1.00 95.19 139 ILE A CA 1
ATOM 1104 C C . ILE A 1 139 ? -9.508 0.424 25.403 1.00 95.19 139 ILE A C 1
ATOM 1106 O O . ILE A 1 139 ? -8.621 0.221 26.232 1.00 95.19 139 ILE A O 1
ATOM 1110 N N . VAL A 1 140 ? -9.260 0.819 24.157 1.00 95.94 140 VAL A N 1
ATOM 1111 C CA . VAL A 1 140 ? -7.923 0.904 23.561 1.00 95.94 140 VAL A CA 1
ATOM 1112 C C . VAL A 1 140 ? -7.368 2.319 23.716 1.00 95.94 140 VAL A C 1
ATOM 1114 O O . VAL A 1 140 ? -8.059 3.296 23.423 1.00 95.94 140 VAL A O 1
ATOM 1117 N N . HIS A 1 141 ? -6.121 2.436 24.176 1.00 93.94 141 HIS A N 1
ATOM 1118 C CA . HIS A 1 141 ? -5.465 3.715 24.496 1.00 93.94 141 HIS A CA 1
ATOM 1119 C C . HIS A 1 141 ? -6.183 4.483 25.621 1.00 93.94 141 HIS A C 1
ATOM 1121 O O . HIS A 1 141 ? -6.385 5.691 25.568 1.00 93.94 141 HIS A O 1
ATOM 1127 N N . SER A 1 142 ? -6.612 3.769 26.667 1.00 88.06 142 SER A N 1
ATOM 1128 C CA . SER A 1 142 ? -7.315 4.384 27.802 1.00 88.06 142 SER A CA 1
ATOM 1129 C C . SER A 1 142 ? -6.479 5.483 28.496 1.00 88.06 142 SER A C 1
ATOM 1131 O O . SER A 1 142 ? -5.412 5.223 29.058 1.00 88.06 142 SER A O 1
ATOM 1133 N N . THR A 1 143 ? -6.978 6.726 28.517 1.00 84.50 143 THR A N 1
ATOM 1134 C CA . THR A 1 143 ? -6.456 7.783 29.408 1.00 84.50 143 THR A CA 1
ATOM 1135 C C . THR A 1 143 ? -6.961 7.592 30.836 1.00 84.50 143 THR A C 1
ATOM 1137 O O . THR A 1 143 ? -8.001 6.973 31.060 1.00 84.50 143 THR A O 1
ATOM 1140 N N . TRP A 1 144 ? -6.283 8.204 31.815 1.00 83.06 144 TRP A N 1
ATOM 1141 C CA . TRP A 1 144 ? -6.817 8.341 33.178 1.00 83.06 144 TRP A CA 1
ATOM 1142 C C . TRP A 1 144 ? -8.207 9.003 33.178 1.00 83.06 144 TRP A C 1
ATOM 1144 O O . TRP A 1 144 ? -9.112 8.541 33.865 1.00 83.06 144 TRP A O 1
ATOM 1154 N N . LEU A 1 145 ? -8.395 10.030 32.341 1.00 79.50 145 LEU A N 1
ATOM 1155 C CA . LEU A 1 145 ? -9.650 10.763 32.211 1.00 79.50 145 LEU A CA 1
ATOM 1156 C C . LEU A 1 145 ? -10.766 9.863 31.683 1.00 79.50 145 LEU A C 1
ATOM 1158 O O . LEU A 1 145 ? -11.881 9.888 32.201 1.00 79.50 145 LEU A O 1
ATOM 1162 N N . LEU A 1 146 ? -10.471 9.046 30.669 1.00 81.00 146 LEU A N 1
ATOM 1163 C CA . LEU A 1 146 ? -11.452 8.116 30.140 1.00 81.00 146 LEU A CA 1
ATOM 1164 C C . LEU A 1 146 ? -11.769 7.007 31.142 1.00 81.00 146 LEU A C 1
ATOM 1166 O O . LEU A 1 146 ? -12.935 6.656 31.249 1.00 81.00 146 LEU A O 1
ATOM 1170 N N . LYS A 1 147 ? -10.796 6.519 31.924 1.00 82.44 147 LYS A N 1
ATOM 1171 C CA . LYS A 1 147 ? -11.069 5.597 33.041 1.00 82.44 147 LYS A CA 1
ATOM 1172 C C . LYS A 1 147 ? -12.074 6.217 34.015 1.00 82.44 147 LYS A C 1
ATOM 1174 O O . LYS A 1 147 ? -13.114 5.621 34.245 1.00 82.44 147 LYS A O 1
ATOM 1179 N N . SER A 1 148 ? -11.879 7.469 34.440 1.00 81.69 148 SER A N 1
ATOM 1180 C CA . SER A 1 148 ? -12.858 8.179 35.285 1.00 81.69 148 SER A CA 1
ATOM 1181 C C . SER A 1 148 ? -14.240 8.348 34.634 1.00 81.69 148 SER A C 1
ATOM 1183 O O . SER A 1 148 ? -15.258 8.263 35.318 1.00 81.69 148 SER A O 1
ATOM 1185 N N . ILE A 1 149 ? -14.302 8.580 33.318 1.00 80.00 149 ILE A N 1
ATOM 1186 C CA . ILE A 1 149 ? -15.567 8.640 32.566 1.00 80.00 149 ILE A CA 1
ATOM 1187 C C . ILE A 1 149 ? -16.233 7.254 32.522 1.00 80.00 149 ILE A C 1
ATOM 1189 O O . ILE A 1 149 ? -17.440 7.149 32.713 1.00 80.00 149 ILE A O 1
ATOM 1193 N N . VAL A 1 150 ? -15.464 6.188 32.318 1.00 80.31 150 VAL A N 1
ATOM 1194 C CA . VAL A 1 150 ? -15.931 4.795 32.268 1.00 80.31 150 VAL A CA 1
ATOM 1195 C C . VAL A 1 150 ? -16.396 4.310 33.645 1.00 80.31 150 VAL A C 1
ATOM 1197 O O . VAL A 1 150 ? -17.442 3.675 33.731 1.00 80.31 150 VAL A O 1
ATOM 1200 N N . ASP A 1 151 ? -15.715 4.701 34.722 1.00 80.88 151 ASP A N 1
ATOM 1201 C CA . ASP A 1 151 ? -16.117 4.449 36.114 1.00 80.88 151 ASP A CA 1
ATOM 1202 C C . ASP A 1 151 ? -17.383 5.228 36.511 1.00 80.88 151 ASP A C 1
ATOM 1204 O O . ASP A 1 151 ? -18.139 4.814 37.391 1.00 80.88 151 ASP A O 1
ATOM 1208 N N . LEU A 1 152 ? -17.638 6.375 35.871 1.00 79.62 152 LEU A N 1
ATOM 1209 C CA . LEU A 1 152 ? -18.939 7.041 35.930 1.00 79.62 152 LEU A CA 1
ATOM 1210 C C . LEU A 1 152 ? -19.986 6.257 35.128 1.00 79.62 152 LEU A C 1
ATOM 1212 O O . LEU A 1 152 ? -21.120 6.129 35.589 1.00 79.62 152 LEU A O 1
ATOM 1216 N N . PHE A 1 153 ? -19.630 5.697 33.967 1.00 75.25 153 PHE A N 1
ATOM 1217 C CA . PHE A 1 153 ? -20.556 4.889 33.172 1.00 75.25 153 PHE A CA 1
ATOM 1218 C C . PHE A 1 153 ? -20.980 3.601 33.853 1.00 75.25 153 PHE A C 1
ATOM 1220 O O . PHE A 1 153 ? -22.181 3.359 33.902 1.00 75.25 153 PHE A O 1
ATOM 1227 N N . THR A 1 154 ? -20.068 2.820 34.431 1.00 79.19 154 THR A N 1
ATOM 1228 C CA . THR A 1 154 ? -20.439 1.612 35.186 1.00 79.19 154 THR A CA 1
ATOM 1229 C C . THR A 1 154 ? -21.470 1.946 36.260 1.00 79.19 154 THR A C 1
ATOM 1231 O O . THR A 1 154 ? -22.543 1.353 36.268 1.00 79.19 154 THR A O 1
ATOM 1234 N N . LYS A 1 155 ? -21.234 3.003 37.050 1.00 80.69 155 LYS A N 1
ATOM 1235 C CA . LYS A 1 155 ? -22.183 3.504 38.061 1.00 80.69 155 LYS A CA 1
ATOM 1236 C C . LYS A 1 155 ? -23.535 3.931 37.479 1.00 80.69 155 LYS A C 1
ATOM 1238 O O . LYS A 1 155 ? -24.557 3.666 38.101 1.00 80.69 155 LYS A O 1
ATOM 1243 N N . PHE A 1 156 ? -23.576 4.564 36.303 1.00 71.50 156 PHE A N 1
ATOM 1244 C CA . PHE A 1 156 ? -24.845 4.892 35.634 1.00 71.50 156 PHE A CA 1
ATOM 1245 C C . PHE A 1 156 ? -25.583 3.654 35.097 1.00 71.50 156 PHE A C 1
ATOM 1247 O O . PHE A 1 156 ? -26.812 3.654 35.083 1.00 71.50 156 PHE A O 1
ATOM 1254 N N . TYR A 1 157 ? -24.870 2.605 34.675 1.00 70.06 157 TYR A N 1
ATOM 1255 C CA . TYR A 1 157 ? -25.474 1.331 34.262 1.00 70.06 157 TYR A CA 1
ATOM 1256 C C . TYR A 1 157 ? -25.972 0.513 35.469 1.00 70.06 157 TYR A C 1
ATOM 1258 O O . TYR A 1 157 ? -26.997 -0.161 35.359 1.00 70.06 157 TYR A O 1
ATOM 1266 N N . SER A 1 158 ? -25.310 0.611 36.630 1.00 62.50 158 SER A N 1
ATOM 1267 C CA . SER A 1 158 ? -25.646 -0.158 37.839 1.00 62.50 158 SER A CA 1
ATOM 1268 C C . SER A 1 158 ? -27.044 0.092 38.410 1.00 62.50 158 SER A C 1
ATOM 1270 O O . SER A 1 158 ? -27.505 -0.716 39.208 1.00 62.50 158 SER A O 1
ATOM 1272 N N . PHE A 1 159 ? -27.739 1.167 38.026 1.00 58.38 159 PHE A N 1
ATOM 1273 C CA . PHE A 1 159 ? -29.064 1.462 38.581 1.00 58.38 159 PHE A CA 1
ATOM 1274 C C . PHE A 1 159 ? -30.181 0.523 38.094 1.00 58.38 159 PHE A C 1
ATOM 1276 O O . PHE A 1 159 ? -31.152 0.357 38.824 1.00 58.38 159 PHE A O 1
ATOM 1283 N N . ASN A 1 160 ? -30.060 -0.094 36.906 1.00 59.91 160 ASN A N 1
ATOM 1284 C CA . ASN A 1 160 ? -31.181 -0.797 36.252 1.00 59.91 160 ASN A CA 1
ATOM 1285 C C . ASN A 1 160 ? -30.858 -2.198 35.676 1.00 59.91 160 ASN A C 1
ATOM 1287 O O . ASN A 1 160 ? -31.737 -2.800 35.061 1.00 59.91 160 ASN A O 1
ATOM 1291 N N . SER A 1 161 ? -29.634 -2.726 35.814 1.00 68.56 161 SER A N 1
ATOM 1292 C CA . SER A 1 161 ? -29.258 -4.054 35.289 1.00 68.56 161 SER A CA 1
ATOM 1293 C C . SER A 1 161 ? -28.354 -4.818 36.255 1.00 68.56 161 SER A C 1
ATOM 1295 O O . SER A 1 161 ? -27.400 -4.252 36.789 1.00 68.56 161 SER A O 1
ATOM 1297 N N . THR A 1 162 ? -28.620 -6.117 36.428 1.00 80.06 162 THR A N 1
ATOM 1298 C CA . THR A 1 162 ? -27.778 -7.051 37.200 1.00 80.06 162 THR A CA 1
ATOM 1299 C C . THR A 1 162 ? -26.471 -7.396 36.492 1.00 80.06 162 THR A C 1
ATOM 1301 O O . THR A 1 162 ? -25.509 -7.796 37.141 1.00 80.06 162 THR A O 1
ATOM 1304 N N . ASN A 1 163 ? -26.429 -7.240 35.167 1.00 81.62 163 ASN A N 1
ATOM 1305 C CA . ASN A 1 163 ? -25.283 -7.605 34.346 1.00 81.62 163 ASN A CA 1
ATOM 1306 C C . ASN A 1 163 ? -24.514 -6.327 33.998 1.00 81.62 163 ASN A C 1
ATOM 1308 O O . ASN A 1 163 ? -25.002 -5.480 33.246 1.00 81.62 163 ASN A O 1
ATOM 1312 N N . HIS A 1 164 ? -23.326 -6.165 34.580 1.00 85.38 164 HIS A N 1
ATOM 1313 C CA . HIS A 1 164 ? -22.412 -5.076 34.242 1.00 85.38 164 HIS A CA 1
ATOM 1314 C C . HIS A 1 164 ? -21.487 -5.503 33.092 1.00 85.38 164 HIS A C 1
ATOM 1316 O O . HIS A 1 164 ? -20.977 -6.625 33.134 1.00 85.38 164 HIS A O 1
ATOM 1322 N N . PRO A 1 165 ? -21.214 -4.633 32.101 1.00 91.19 165 PRO A N 1
ATOM 1323 C CA . PRO A 1 165 ? -20.242 -4.934 31.058 1.00 91.19 165 PRO A CA 1
ATOM 1324 C C . PRO A 1 165 ? -18.853 -5.182 31.653 1.00 91.19 165 PRO A C 1
ATOM 1326 O O . PRO A 1 165 ? -18.341 -4.355 32.414 1.00 91.19 165 PRO A O 1
ATOM 1329 N N . VAL A 1 166 ? -18.207 -6.278 31.255 1.00 93.12 166 VAL A N 1
ATOM 1330 C CA . VAL A 1 166 ? -16.807 -6.545 31.610 1.00 93.12 166 VAL A CA 1
ATOM 1331 C C . VAL A 1 166 ? -15.910 -5.579 30.835 1.00 93.12 166 VAL A C 1
ATOM 1333 O O . VAL A 1 166 ? -15.868 -5.612 29.606 1.00 93.12 166 VAL A O 1
ATOM 1336 N N . ILE A 1 167 ? -15.195 -4.704 31.544 1.00 93.06 167 ILE A N 1
ATOM 1337 C CA . ILE A 1 167 ? -14.334 -3.676 30.941 1.00 93.06 167 ILE A CA 1
ATOM 1338 C C . ILE A 1 167 ? -12.871 -4.110 30.993 1.00 93.06 167 ILE A C 1
ATOM 1340 O O . ILE A 1 167 ? -12.294 -4.279 32.067 1.00 93.06 167 ILE A O 1
ATOM 1344 N N . ILE A 1 168 ? -12.253 -4.217 29.820 1.00 94.75 168 ILE A N 1
ATOM 1345 C CA . ILE A 1 168 ? -10.844 -4.561 29.635 1.00 94.75 168 ILE A CA 1
ATOM 1346 C C . ILE A 1 168 ? -10.126 -3.335 29.070 1.00 94.75 168 ILE A C 1
ATOM 1348 O O . ILE A 1 168 ? -10.431 -2.854 27.981 1.00 94.75 168 ILE A O 1
ATOM 1352 N N . ASN A 1 169 ? -9.164 -2.801 29.822 1.00 94.69 169 ASN A N 1
ATOM 1353 C CA . ASN A 1 169 ? -8.367 -1.651 29.395 1.00 94.69 169 ASN A CA 1
ATOM 1354 C C . ASN A 1 169 ? -7.126 -2.130 28.629 1.00 94.69 169 ASN A C 1
ATOM 1356 O O . ASN A 1 169 ? -6.191 -2.660 29.226 1.00 94.69 169 ASN A O 1
ATOM 1360 N N . CYS A 1 170 ? -7.092 -1.899 27.318 1.00 95.81 170 CYS A N 1
ATOM 1361 C CA . CYS A 1 170 ? -5.949 -2.196 26.463 1.00 95.81 170 CYS A CA 1
ATOM 1362 C C . CYS A 1 170 ? -5.061 -0.947 26.352 1.00 95.81 170 CYS A C 1
ATOM 1364 O O . CYS A 1 170 ? -5.463 0.072 25.786 1.00 95.81 170 CYS A O 1
ATOM 1366 N N . ASN A 1 171 ? -3.843 -1.003 26.896 1.00 94.19 171 ASN A N 1
ATOM 1367 C CA . ASN A 1 171 ? -2.935 0.151 26.874 1.00 94.19 171 ASN A CA 1
ATOM 1368 C C . ASN A 1 171 ? -2.438 0.480 25.458 1.00 94.19 171 ASN A C 1
ATOM 1370 O O . ASN A 1 171 ? -2.205 1.643 25.164 1.00 94.19 171 ASN A O 1
ATOM 1374 N N . ASN A 1 172 ? -2.295 -0.533 24.603 1.00 95.75 172 ASN A N 1
ATOM 1375 C CA . ASN A 1 172 ? -1.796 -0.457 23.229 1.00 95.75 172 ASN A CA 1
ATOM 1376 C C . ASN A 1 172 ? -2.432 -1.577 22.378 1.00 95.75 172 ASN A C 1
ATOM 1378 O O . ASN A 1 172 ? -3.117 -2.461 22.912 1.00 95.75 172 ASN A O 1
ATOM 1382 N N . LEU A 1 173 ? -2.200 -1.567 21.065 1.00 96.88 173 LEU A N 1
ATOM 1383 C CA . LEU A 1 173 ? -2.731 -2.575 20.138 1.00 96.88 173 LEU A CA 1
ATOM 1384 C C . LEU A 1 173 ? -2.175 -3.984 20.395 1.00 96.88 173 LEU A C 1
ATOM 1386 O O . LEU A 1 173 ? -2.900 -4.955 20.194 1.00 96.88 173 LEU A O 1
ATOM 1390 N N . THR A 1 174 ? -0.951 -4.100 20.922 1.00 96.31 174 THR A N 1
ATOM 1391 C CA . THR A 1 174 ? -0.379 -5.382 21.383 1.00 96.31 174 THR A CA 1
ATOM 1392 C C . THR A 1 174 ? -1.205 -5.992 22.521 1.00 96.31 174 THR A C 1
ATOM 1394 O O . THR A 1 174 ? -1.494 -7.185 22.522 1.00 96.31 174 THR A O 1
ATOM 1397 N N . THR A 1 175 ? -1.664 -5.165 23.468 1.00 96.38 175 THR A N 1
ATOM 1398 C CA . THR A 1 175 ? -2.542 -5.619 24.557 1.00 96.38 175 THR A CA 1
ATOM 1399 C C . THR A 1 175 ? -3.885 -6.095 24.003 1.00 96.38 175 THR A C 1
ATOM 1401 O O . THR A 1 175 ? -4.412 -7.094 24.476 1.00 96.38 175 THR A O 1
ATOM 1404 N N . LEU A 1 176 ? -4.435 -5.414 22.989 1.00 97.38 176 LEU A N 1
ATOM 1405 C CA . LEU A 1 176 ? -5.689 -5.819 22.342 1.00 97.38 176 LEU A CA 1
ATOM 1406 C C . LEU A 1 176 ? -5.549 -7.151 21.585 1.00 97.38 176 LEU A C 1
ATOM 1408 O O . LEU A 1 176 ? -6.453 -7.980 21.667 1.00 97.38 176 LEU A O 1
ATOM 1412 N N . SER A 1 177 ? -4.426 -7.388 20.897 1.00 96.69 177 SER A N 1
ATOM 1413 C CA . SER A 1 177 ? -4.210 -8.622 20.124 1.00 96.69 177 SER A CA 1
ATOM 1414 C C . SER A 1 177 ? -4.113 -9.901 20.956 1.00 96.69 177 SER A C 1
ATOM 1416 O O . SER A 1 177 ? -4.189 -10.988 20.392 1.00 96.69 177 SER A O 1
ATOM 1418 N N . HIS A 1 178 ? -3.976 -9.796 22.281 1.00 96.00 178 HIS A N 1
ATOM 1419 C CA . HIS A 1 178 ? -4.096 -10.942 23.187 1.00 96.00 178 HIS A CA 1
ATOM 1420 C C . HIS A 1 178 ? -5.552 -11.358 23.456 1.00 96.00 178 HIS A C 1
ATOM 1422 O O . HIS A 1 178 ? -5.781 -12.494 23.857 1.00 96.00 178 HIS A O 1
ATOM 1428 N N . TYR A 1 179 ? -6.524 -10.467 23.229 1.00 96.94 179 TYR A N 1
ATOM 1429 C CA . TYR A 1 179 ? -7.948 -10.735 23.463 1.00 96.94 179 TYR A CA 1
ATOM 1430 C C . TYR A 1 179 ? -8.760 -10.890 22.173 1.00 96.94 179 TYR A C 1
ATOM 1432 O O . TYR A 1 179 ? -9.755 -11.603 22.166 1.00 96.94 179 TYR A O 1
ATOM 1440 N N . VAL A 1 180 ? -8.371 -10.210 21.090 1.00 96.81 180 VAL A N 1
ATOM 1441 C CA . VAL A 1 180 ? -9.133 -10.140 19.833 1.00 96.81 180 VAL A CA 1
ATOM 1442 C C . VAL A 1 180 ? -8.189 -10.276 18.638 1.00 96.81 180 VAL A C 1
ATOM 1444 O O . VAL A 1 180 ? -7.129 -9.651 18.614 1.00 96.81 180 VAL A O 1
ATOM 1447 N N . ASP A 1 181 ? -8.592 -11.016 17.597 1.00 96.00 181 ASP A N 1
ATOM 1448 C CA . ASP A 1 181 ? -7.870 -11.026 16.317 1.00 96.00 181 ASP A CA 1
ATOM 1449 C C . ASP A 1 181 ? -7.983 -9.663 15.612 1.00 96.00 181 ASP A C 1
ATOM 1451 O O . ASP A 1 181 ? -8.898 -9.394 14.826 1.00 96.00 181 ASP A O 1
ATOM 1455 N N . ILE A 1 182 ? -7.005 -8.795 15.879 1.00 96.62 182 ILE A N 1
ATOM 1456 C CA . ILE A 1 182 ? -6.921 -7.462 15.283 1.00 96.62 182 ILE A CA 1
ATOM 1457 C C . ILE A 1 182 ? -6.793 -7.485 13.753 1.00 96.62 182 ILE A C 1
ATOM 1459 O O . ILE A 1 182 ? -7.060 -6.459 13.127 1.00 96.62 182 ILE A O 1
ATOM 1463 N N . THR A 1 183 ? -6.425 -8.611 13.118 1.00 95.88 183 THR A N 1
ATOM 1464 C CA . THR A 1 183 ? -6.357 -8.686 11.644 1.00 95.88 183 THR A CA 1
ATOM 1465 C C . THR A 1 183 ? -7.732 -8.513 10.998 1.00 95.88 183 THR A C 1
ATOM 1467 O O . THR A 1 183 ? -7.813 -8.049 9.861 1.00 95.88 183 THR A O 1
ATOM 1470 N N . LYS A 1 184 ? -8.815 -8.806 11.737 1.00 96.50 184 LYS A N 1
ATOM 1471 C CA . LYS A 1 184 ? -10.217 -8.685 11.295 1.00 96.50 184 LYS A CA 1
ATOM 1472 C C . LYS A 1 184 ? -10.863 -7.331 11.613 1.00 96.50 184 LYS A C 1
ATOM 1474 O O . LYS A 1 184 ? -12.036 -7.131 11.305 1.00 96.50 184 LYS A O 1
ATOM 1479 N N . LEU A 1 185 ? -10.121 -6.401 12.218 1.00 97.06 185 LEU A N 1
ATOM 1480 C CA . LEU A 1 185 ? -10.608 -5.068 12.583 1.00 97.06 185 LEU A CA 1
ATOM 1481 C C . LEU A 1 185 ? -10.152 -4.019 11.555 1.00 97.06 185 LEU A C 1
ATOM 1483 O O . LEU A 1 185 ? -8.976 -3.971 11.200 1.00 97.06 185 LEU A O 1
ATOM 1487 N N . LEU A 1 186 ? -11.062 -3.130 11.136 1.00 96.25 186 LEU A N 1
ATOM 1488 C CA . LEU A 1 186 ? -10.740 -1.937 10.337 1.00 96.25 186 LEU A CA 1
ATOM 1489 C C . LEU A 1 186 ? -10.181 -0.845 11.262 1.00 96.25 186 LEU A C 1
ATOM 1491 O O . LEU A 1 186 ? -10.894 0.080 11.659 1.00 96.25 186 LEU A O 1
ATOM 1495 N N . ILE A 1 187 ? -8.913 -0.981 11.644 1.00 96.62 187 ILE A N 1
ATOM 1496 C CA . ILE A 1 187 ? -8.217 -0.019 12.506 1.00 96.62 187 ILE A CA 1
ATOM 1497 C C . ILE A 1 187 ? -7.733 1.167 11.658 1.00 96.62 187 ILE A C 1
ATOM 1499 O O . ILE A 1 187 ? -7.110 0.982 10.612 1.00 96.62 187 ILE A O 1
ATOM 1503 N N . SER A 1 188 ? -8.024 2.393 12.097 1.00 95.81 188 SER A N 1
ATOM 1504 C CA . SER A 1 188 ? -7.605 3.624 11.414 1.00 95.81 188 SER A CA 1
ATOM 1505 C C . SER A 1 188 ? -6.097 3.875 11.510 1.00 95.81 188 SER A C 1
ATOM 1507 O O . SER A 1 188 ? -5.486 3.621 12.549 1.00 95.81 188 SER A O 1
ATOM 1509 N N . LEU A 1 189 ? -5.488 4.474 10.476 1.00 95.75 189 LEU A N 1
ATOM 1510 C CA . LEU A 1 189 ? -4.064 4.866 10.525 1.00 95.75 189 LEU A CA 1
ATOM 1511 C C . LEU A 1 189 ? -3.751 5.750 11.746 1.00 95.75 189 LEU A C 1
ATOM 1513 O O . LEU A 1 189 ? -2.749 5.542 12.422 1.00 95.75 189 LEU A O 1
ATOM 1517 N N . HIS A 1 190 ? -4.642 6.683 12.094 1.00 93.94 190 HIS A N 1
ATOM 1518 C CA . HIS A 1 190 ? -4.464 7.553 13.261 1.00 93.94 190 HIS A CA 1
ATOM 1519 C C . HIS A 1 190 ? -4.380 6.767 14.584 1.00 93.94 190 HIS A C 1
ATOM 1521 O O . HIS A 1 190 ? -3.607 7.131 15.469 1.00 93.94 190 HIS A O 1
ATOM 1527 N N . THR A 1 191 ? -5.105 5.647 14.698 1.00 95.12 191 THR A N 1
ATOM 1528 C CA . THR A 1 191 ? -4.994 4.732 15.843 1.00 95.12 191 THR A CA 1
ATOM 1529 C C . THR A 1 191 ? -3.594 4.123 15.937 1.00 95.12 191 THR A C 1
ATOM 1531 O O . THR A 1 191 ? -2.984 4.188 17.002 1.00 95.12 191 THR A O 1
ATOM 1534 N N . TYR A 1 192 ? -3.036 3.610 14.835 1.00 96.38 192 TYR A N 1
ATOM 1535 C CA . TYR A 1 192 ? -1.658 3.096 14.817 1.00 96.38 192 TYR A CA 1
ATOM 1536 C C . TYR A 1 192 ? -0.602 4.178 15.071 1.00 96.38 192 TYR A C 1
ATOM 1538 O O . TYR A 1 192 ? 0.412 3.910 15.710 1.00 96.38 192 TYR A O 1
ATOM 1546 N N . MET A 1 193 ? -0.819 5.403 14.587 1.00 94.00 193 MET A N 1
ATOM 1547 C CA . MET A 1 193 ? 0.098 6.515 14.843 1.00 94.00 193 MET A CA 1
ATOM 1548 C C . MET A 1 193 ? 0.167 6.849 16.336 1.00 94.00 193 MET A C 1
ATOM 1550 O O . MET A 1 193 ? 1.261 7.029 16.861 1.00 94.00 193 MET A O 1
ATOM 1554 N N . ILE A 1 194 ? -0.967 6.870 17.043 1.00 92.06 194 ILE A N 1
ATOM 1555 C CA . ILE A 1 194 ? -0.994 7.061 18.504 1.00 92.06 194 ILE A CA 1
ATOM 1556 C C . ILE A 1 194 ? -0.325 5.881 19.224 1.00 92.06 194 ILE A C 1
ATOM 1558 O O . ILE A 1 194 ? 0.500 6.102 20.111 1.00 92.06 194 ILE A O 1
ATOM 1562 N N . ASP A 1 195 ? -0.606 4.645 18.806 1.00 94.06 195 ASP A N 1
ATOM 1563 C CA . ASP A 1 195 ? 0.020 3.429 19.345 1.00 94.06 195 ASP A CA 1
ATOM 1564 C C . ASP A 1 195 ? 1.563 3.488 19.250 1.00 94.06 195 ASP A C 1
ATOM 1566 O O . ASP A 1 195 ? 2.280 3.308 20.239 1.00 94.06 195 ASP A O 1
ATOM 1570 N N . LYS A 1 196 ? 2.092 3.846 18.073 1.00 93.12 196 LYS A N 1
ATOM 1571 C CA . LYS A 1 196 ? 3.537 3.909 17.812 1.00 93.12 196 LYS A CA 1
ATOM 1572 C C . LYS A 1 196 ? 4.214 5.151 18.408 1.00 93.12 196 LYS A C 1
ATOM 1574 O O . LYS A 1 196 ? 5.300 5.026 18.964 1.00 93.12 196 LYS A O 1
ATOM 1579 N N . ILE A 1 197 ? 3.600 6.336 18.333 1.00 89.50 197 ILE A N 1
ATOM 1580 C CA . ILE A 1 197 ? 4.212 7.604 18.784 1.00 89.50 197 ILE A CA 1
ATOM 1581 C C . ILE A 1 197 ? 4.021 7.814 20.290 1.00 89.50 197 ILE A C 1
ATOM 1583 O O . ILE A 1 197 ? 4.990 8.022 21.021 1.00 89.50 197 ILE A O 1
ATOM 1587 N N . GLN A 1 198 ? 2.776 7.771 20.768 1.00 86.88 198 GLN A N 1
ATOM 1588 C CA . GLN A 1 198 ? 2.437 8.139 22.144 1.00 86.88 198 GLN A CA 1
ATOM 1589 C C . GLN A 1 198 ? 2.671 6.979 23.115 1.00 86.88 198 GLN A C 1
ATOM 1591 O O . GLN A 1 198 ? 3.229 7.183 24.194 1.00 86.88 198 GLN A O 1
ATOM 1596 N N . TYR A 1 199 ? 2.286 5.763 22.723 1.00 87.19 199 TYR A N 1
ATOM 1597 C CA . TYR A 1 199 ? 2.484 4.556 23.532 1.00 87.19 199 TYR A CA 1
ATOM 1598 C C . TYR A 1 199 ? 3.823 3.856 23.269 1.00 87.19 199 TYR A C 1
ATOM 1600 O O . TYR A 1 199 ? 4.141 2.879 23.947 1.00 87.19 199 TYR A O 1
ATOM 1608 N N . LYS A 1 200 ? 4.637 4.383 22.337 1.00 91.19 200 LYS A N 1
ATOM 1609 C CA . LYS A 1 200 ? 5.965 3.862 21.962 1.00 91.19 200 LYS A CA 1
ATOM 1610 C C . LYS A 1 200 ? 5.937 2.379 21.564 1.00 91.19 200 LYS A C 1
ATOM 1612 O O . LYS A 1 200 ? 6.925 1.662 21.735 1.00 91.19 200 LYS A O 1
ATOM 1617 N N . ASN A 1 201 ? 4.800 1.906 21.046 1.00 89.44 201 ASN A N 1
ATOM 1618 C CA . ASN A 1 201 ? 4.611 0.520 20.640 1.00 89.44 201 ASN A CA 1
ATOM 1619 C C . ASN A 1 201 ? 5.250 0.299 19.260 1.00 89.44 201 ASN A C 1
ATOM 1621 O O . ASN A 1 201 ? 4.588 0.325 18.227 1.00 89.44 201 ASN A O 1
ATOM 1625 N N . ASN A 1 202 ? 6.575 0.138 19.242 1.00 86.69 202 ASN A N 1
ATOM 1626 C CA . ASN A 1 202 ? 7.356 0.069 18.002 1.00 86.69 202 ASN A CA 1
ATOM 1627 C C . ASN A 1 202 ? 6.992 -1.131 17.108 1.00 86.69 202 ASN A C 1
ATOM 1629 O O . ASN A 1 202 ? 7.159 -1.043 15.893 1.00 86.69 202 ASN A O 1
ATOM 1633 N N . LYS A 1 203 ? 6.512 -2.235 17.698 1.00 90.00 203 LYS A N 1
ATOM 1634 C CA . LYS A 1 203 ? 6.092 -3.457 17.001 1.00 90.00 203 LYS A CA 1
ATOM 1635 C C . LYS A 1 203 ? 4.885 -4.066 17.709 1.00 90.00 203 LYS A C 1
ATOM 1637 O O . LYS A 1 203 ? 4.953 -4.353 18.902 1.00 90.00 203 LYS A O 1
ATOM 1642 N N . ILE A 1 204 ? 3.806 -4.307 16.966 1.00 89.69 204 ILE A N 1
ATOM 1643 C CA . ILE A 1 204 ? 2.643 -5.035 17.483 1.00 89.69 204 ILE A CA 1
ATOM 1644 C C . ILE A 1 204 ? 2.989 -6.524 17.529 1.00 89.69 204 ILE A C 1
ATOM 1646 O O . ILE A 1 204 ? 3.234 -7.136 16.487 1.00 89.69 204 ILE A O 1
ATOM 1650 N N . VAL A 1 205 ? 3.025 -7.098 18.731 1.00 88.94 205 VAL A N 1
ATOM 1651 C CA . VAL A 1 205 ? 3.299 -8.528 18.931 1.00 88.94 205 VAL A CA 1
ATOM 1652 C C . VAL A 1 205 ? 1.991 -9.306 18.829 1.00 88.94 205 VAL A C 1
ATOM 1654 O O . VAL A 1 205 ? 1.007 -8.961 19.474 1.00 88.94 205 VAL A O 1
ATOM 1657 N N . MET A 1 206 ? 1.985 -10.373 18.033 1.00 86.75 206 MET A N 1
ATOM 1658 C CA . MET A 1 206 ? 0.868 -11.310 17.914 1.00 86.75 206 MET A CA 1
ATOM 1659 C C . MET A 1 206 ? 1.386 -12.738 18.075 1.00 86.75 206 MET A C 1
ATOM 1661 O O . MET A 1 206 ? 2.510 -13.035 17.682 1.00 86.75 206 MET A O 1
ATOM 1665 N N . THR A 1 207 ? 0.547 -13.640 18.579 1.00 84.12 207 THR A N 1
ATOM 1666 C CA . THR A 1 207 ? 0.849 -15.074 18.766 1.00 84.12 207 THR A CA 1
ATOM 1667 C C . THR A 1 207 ? 0.843 -15.888 17.462 1.00 84.12 207 THR A C 1
ATOM 1669 O O . THR A 1 207 ? 0.841 -17.115 17.493 1.00 84.12 207 THR A O 1
ATOM 1672 N N . ARG A 1 208 ? 0.824 -15.223 16.300 1.00 84.88 208 ARG A N 1
ATOM 1673 C CA . ARG A 1 208 ? 0.736 -15.845 14.976 1.00 84.88 208 ARG A CA 1
ATOM 1674 C C . ARG A 1 208 ? 1.977 -15.523 14.152 1.00 84.88 208 ARG A C 1
ATOM 1676 O O . ARG A 1 208 ? 2.329 -14.357 13.990 1.00 84.88 208 ARG A O 1
ATOM 1683 N N . HIS A 1 209 ? 2.587 -16.552 13.571 1.00 83.31 209 HIS A N 1
ATOM 1684 C CA . HIS A 1 209 ? 3.604 -16.382 12.537 1.00 83.31 209 HIS A CA 1
ATOM 1685 C C . HIS A 1 209 ? 2.948 -15.996 11.207 1.00 83.31 209 HIS A C 1
ATOM 1687 O O . HIS A 1 209 ? 1.954 -16.594 10.790 1.00 83.31 209 HIS A O 1
ATOM 1693 N N . PHE A 1 210 ? 3.523 -15.000 10.537 1.00 85.75 210 PHE A N 1
ATOM 1694 C CA . PHE A 1 210 ? 3.068 -14.515 9.238 1.00 85.75 210 PHE A CA 1
ATOM 1695 C C . PHE A 1 210 ? 4.103 -14.833 8.159 1.00 85.75 210 PHE A C 1
ATOM 1697 O O . PHE A 1 210 ? 5.305 -14.854 8.423 1.00 85.75 210 PHE A O 1
ATOM 1704 N N . THR A 1 211 ? 3.637 -15.082 6.936 1.00 85.94 211 THR A N 1
ATOM 1705 C CA . THR A 1 211 ? 4.529 -15.324 5.794 1.00 85.94 211 THR A CA 1
ATOM 1706 C C . THR A 1 211 ? 5.162 -14.004 5.357 1.00 85.94 211 THR A C 1
ATOM 1708 O O . THR A 1 211 ? 4.471 -12.994 5.231 1.00 85.94 211 THR A O 1
ATOM 1711 N N . ALA A 1 212 ? 6.474 -13.996 5.116 1.00 88.31 212 ALA A N 1
ATOM 1712 C CA . ALA A 1 212 ? 7.161 -12.817 4.596 1.00 88.31 212 ALA A CA 1
ATOM 1713 C C . ALA A 1 212 ? 6.620 -12.450 3.202 1.00 88.31 212 ALA A C 1
ATOM 1715 O O . ALA A 1 212 ? 6.654 -13.278 2.297 1.00 88.31 212 ALA A O 1
ATOM 1716 N N . ILE A 1 213 ? 6.141 -11.214 3.028 1.00 93.69 213 ILE A N 1
ATOM 1717 C CA . ILE A 1 213 ? 5.602 -10.717 1.746 1.00 93.69 213 ILE A CA 1
ATOM 1718 C C . ILE A 1 213 ? 6.670 -10.112 0.826 1.00 93.69 213 ILE A C 1
ATOM 1720 O O . ILE A 1 213 ? 6.492 -10.076 -0.385 1.00 93.69 213 ILE A O 1
ATOM 1724 N N . TYR A 1 214 ? 7.774 -9.624 1.390 1.00 93.50 214 TYR A N 1
ATOM 1725 C CA . TYR A 1 214 ? 8.833 -8.945 0.645 1.00 93.50 214 TYR A CA 1
ATOM 1726 C C . TYR A 1 214 ? 9.917 -9.940 0.216 1.00 93.50 214 TYR A C 1
ATOM 1728 O O . TYR A 1 214 ? 10.290 -10.813 0.997 1.00 93.50 214 TYR A O 1
ATOM 1736 N N . GLY A 1 215 ? 10.416 -9.808 -1.018 1.00 90.00 215 GLY A N 1
ATOM 1737 C CA . GLY A 1 215 ? 11.442 -10.699 -1.580 1.00 90.00 215 GLY A CA 1
ATOM 1738 C C . GLY A 1 215 ? 10.979 -12.133 -1.861 1.00 90.00 215 GLY A C 1
ATOM 1739 O O . GLY A 1 215 ? 11.807 -13.020 -2.052 1.00 90.00 215 GLY A O 1
ATOM 1740 N N . ARG A 1 216 ? 9.661 -12.378 -1.885 1.00 89.75 216 ARG A N 1
ATOM 1741 C CA . ARG A 1 216 ? 9.063 -13.641 -2.339 1.00 89.75 216 ARG A CA 1
ATOM 1742 C C . ARG A 1 216 ? 8.520 -13.488 -3.763 1.00 89.75 216 ARG A C 1
ATOM 1744 O O . ARG A 1 216 ? 7.805 -12.514 -3.984 1.00 89.75 216 ARG A O 1
ATOM 1751 N N . PRO A 1 217 ? 8.789 -14.438 -4.682 1.00 89.62 217 PRO A N 1
ATOM 1752 C CA . PRO A 1 217 ? 8.244 -14.436 -6.040 1.00 89.62 217 PRO A CA 1
ATOM 1753 C C . PRO A 1 217 ? 6.734 -14.166 -6.098 1.00 89.62 217 PRO A C 1
ATOM 1755 O O . PRO A 1 217 ? 5.957 -14.799 -5.381 1.00 89.62 217 PRO A O 1
ATOM 1758 N N . LEU A 1 218 ? 6.310 -13.254 -6.976 1.00 89.50 218 LEU A N 1
ATOM 1759 C CA . LEU A 1 218 ? 4.908 -12.850 -7.131 1.00 89.50 218 LEU A CA 1
ATOM 1760 C C . LEU A 1 218 ? 4.158 -13.798 -8.085 1.00 89.50 218 LEU A C 1
ATOM 1762 O O . LEU A 1 218 ? 3.730 -13.408 -9.168 1.00 89.50 218 LEU A O 1
ATOM 1766 N N . THR A 1 219 ? 4.022 -15.062 -7.678 1.00 85.12 219 THR A N 1
ATOM 1767 C CA . THR A 1 219 ? 3.457 -16.152 -8.497 1.00 85.12 219 THR A CA 1
ATOM 1768 C C . THR A 1 219 ? 2.013 -16.508 -8.147 1.00 85.12 219 THR A C 1
ATOM 1770 O O . THR A 1 219 ? 1.576 -16.361 -7.006 1.00 85.12 219 THR A O 1
ATOM 1773 N N . LEU A 1 220 ? 1.294 -17.072 -9.125 1.00 78.94 220 LEU A N 1
ATOM 1774 C CA . LEU A 1 220 ? 0.170 -17.984 -8.865 1.00 78.94 220 LEU A CA 1
ATOM 1775 C C . LEU A 1 220 ? 0.657 -19.424 -8.625 1.00 78.94 220 LEU A C 1
ATOM 1777 O O . LEU A 1 220 ? 0.115 -20.144 -7.788 1.00 78.94 220 LEU A O 1
ATOM 1781 N N . TYR A 1 221 ? 1.694 -19.835 -9.356 1.00 68.88 221 TYR A N 1
ATOM 1782 C CA . TYR A 1 221 ? 2.232 -21.193 -9.371 1.00 68.88 221 TYR A CA 1
ATOM 1783 C C . TYR A 1 221 ? 3.349 -21.384 -8.334 1.00 68.88 221 TYR A C 1
ATOM 1785 O O . TYR A 1 221 ? 4.521 -21.520 -8.660 1.00 68.88 221 TYR A O 1
ATOM 1793 N N . SER A 1 222 ? 2.977 -21.433 -7.058 1.00 57.31 222 SER A N 1
ATOM 1794 C CA . SER A 1 222 ? 3.788 -22.107 -6.037 1.00 57.31 222 SER A CA 1
ATOM 1795 C C . SER A 1 222 ? 2.899 -23.187 -5.432 1.00 57.31 222 SER A C 1
ATOM 1797 O O . SER A 1 222 ? 2.057 -22.938 -4.563 1.00 57.31 222 SER A O 1
ATOM 1799 N N . LEU A 1 223 ? 2.965 -24.354 -6.083 1.00 52.00 223 LEU A N 1
ATOM 1800 C CA . LEU A 1 223 ? 1.860 -25.303 -6.131 1.00 52.00 223 LEU A CA 1
ATOM 1801 C C . LEU A 1 223 ? 2.368 -26.718 -6.449 1.00 52.00 223 LEU A C 1
ATOM 1803 O O . LEU A 1 223 ? 2.463 -27.103 -7.608 1.00 52.00 223 LEU A O 1
ATOM 1807 N N . HIS A 1 224 ? 2.625 -27.511 -5.403 1.00 51.69 224 HIS A N 1
ATOM 1808 C CA . HIS A 1 224 ? 2.449 -28.969 -5.506 1.00 51.69 224 HIS A CA 1
ATOM 1809 C C . HIS A 1 224 ? 2.157 -29.706 -4.183 1.00 51.69 224 HIS A C 1
ATOM 1811 O O . HIS A 1 224 ? 1.639 -30.822 -4.221 1.00 51.69 224 HIS A O 1
ATOM 1817 N N . ASN A 1 225 ? 2.383 -29.086 -3.016 1.00 49.81 225 ASN A N 1
ATOM 1818 C CA . ASN A 1 225 ? 1.931 -29.630 -1.726 1.00 49.81 225 ASN A CA 1
ATOM 1819 C C . ASN A 1 225 ? 0.498 -29.156 -1.414 1.00 49.81 225 ASN A C 1
ATOM 1821 O O . ASN A 1 225 ? 0.247 -28.017 -1.023 1.00 49.81 225 ASN A O 1
ATOM 1825 N N . LEU A 1 226 ? -0.456 -30.055 -1.666 1.00 50.78 226 LEU A N 1
ATOM 1826 C CA . LEU A 1 226 ? -1.787 -29.735 -2.197 1.00 50.78 226 LEU A CA 1
ATOM 1827 C C . LEU A 1 226 ? -2.895 -29.381 -1.173 1.00 50.78 226 LEU A C 1
ATOM 1829 O O . LEU A 1 226 ? -4.068 -29.441 -1.529 1.00 50.78 226 LEU A O 1
ATOM 1833 N N . ALA A 1 227 ? -2.567 -29.052 0.085 1.00 49.84 227 ALA A N 1
ATOM 1834 C CA . ALA A 1 227 ? -3.563 -29.005 1.177 1.00 49.84 227 ALA A CA 1
ATOM 1835 C C . ALA A 1 227 ? -3.644 -27.696 1.998 1.00 49.84 227 ALA A C 1
ATOM 1837 O O . ALA A 1 227 ? -4.541 -27.559 2.827 1.00 49.84 227 ALA A O 1
ATOM 1838 N N . SER A 1 228 ? -2.742 -26.727 1.801 1.00 53.25 228 SER A N 1
ATOM 1839 C CA . SER A 1 228 ? -2.678 -25.494 2.621 1.00 53.25 228 SER A CA 1
ATOM 1840 C C . SER A 1 228 ? -2.294 -24.228 1.831 1.00 53.25 228 SER A C 1
ATOM 1842 O O . SER A 1 228 ? -1.827 -23.239 2.395 1.00 53.25 228 SER A O 1
ATOM 1844 N N . SER A 1 229 ? -2.510 -24.244 0.515 1.00 54.09 229 SER A N 1
ATOM 1845 C CA . SER A 1 229 ? -1.925 -23.343 -0.496 1.00 54.09 229 SER A CA 1
ATOM 1846 C C . SER A 1 229 ? -2.397 -21.876 -0.514 1.00 54.09 229 SER A C 1
ATOM 1848 O O . SER A 1 229 ? -2.102 -21.153 -1.462 1.00 54.09 229 SER A O 1
ATOM 1850 N N . SER A 1 230 ? -3.073 -21.367 0.522 1.00 64.69 230 SER A N 1
ATOM 1851 C CA . SER A 1 230 ? -3.423 -19.934 0.593 1.00 64.69 230 SER A CA 1
ATOM 1852 C C . SER A 1 230 ? -2.216 -19.017 0.855 1.00 64.69 230 SER A C 1
ATOM 1854 O O . SER A 1 230 ? -2.307 -17.804 0.663 1.00 64.69 230 SER A O 1
ATOM 1856 N N . SER A 1 231 ? -1.078 -19.579 1.277 1.00 66.69 231 SER A N 1
ATOM 1857 C CA . SER A 1 231 ? 0.139 -18.841 1.634 1.00 66.69 231 SER A CA 1
ATOM 1858 C C . SER A 1 231 ? 0.983 -18.376 0.441 1.00 66.69 231 SER A C 1
ATOM 1860 O O . SER A 1 231 ? 1.697 -17.384 0.578 1.00 66.69 231 SER A O 1
ATOM 1862 N N . SER A 1 232 ? 0.914 -19.036 -0.720 1.00 71.62 232 SER A N 1
ATOM 1863 C CA . SER A 1 232 ? 1.748 -18.692 -1.884 1.00 71.62 232 SER A CA 1
ATOM 1864 C C . SER A 1 232 ? 1.233 -17.492 -2.673 1.00 71.62 232 SER A C 1
ATOM 1866 O O . SER A 1 232 ? 2.021 -16.649 -3.086 1.00 71.62 232 SER A O 1
ATOM 1868 N N . ILE A 1 233 ? -0.087 -17.362 -2.821 1.00 87.00 233 ILE A N 1
ATOM 1869 C CA . ILE A 1 233 ? -0.726 -16.224 -3.509 1.00 87.00 233 ILE A CA 1
ATOM 1870 C C . ILE A 1 233 ? -0.676 -14.954 -2.628 1.00 87.00 233 ILE A C 1
ATOM 1872 O O . ILE A 1 233 ? -0.897 -13.838 -3.095 1.00 87.00 233 ILE A O 1
ATOM 1876 N N . PHE A 1 234 ? -0.359 -15.087 -1.335 1.00 89.94 234 PHE A N 1
ATOM 1877 C CA . PHE A 1 234 ? -0.407 -13.994 -0.362 1.00 89.94 234 PHE A CA 1
ATOM 1878 C C . PHE A 1 234 ? 0.475 -12.771 -0.716 1.00 89.94 234 PHE A C 1
ATOM 1880 O O . PHE A 1 234 ? -0.070 -11.662 -0.703 1.00 89.94 234 PHE A O 1
ATOM 1887 N N . PRO A 1 235 ? 1.766 -12.900 -1.102 1.00 92.50 235 PRO A N 1
ATOM 1888 C CA . PRO A 1 235 ? 2.576 -11.761 -1.547 1.00 92.50 235 PRO A CA 1
ATOM 1889 C C . PRO A 1 235 ? 1.991 -11.059 -2.780 1.00 92.50 235 PRO A C 1
ATOM 1891 O O . PRO A 1 235 ? 1.890 -9.832 -2.791 1.00 92.50 235 PRO A O 1
ATOM 1894 N N . LEU A 1 236 ? 1.534 -11.826 -3.781 1.00 92.88 236 LEU A N 1
ATOM 1895 C CA . LEU A 1 236 ? 0.899 -11.290 -4.989 1.00 92.88 236 LEU A CA 1
ATOM 1896 C C . LEU A 1 236 ? -0.401 -10.546 -4.659 1.00 92.88 236 LEU A C 1
ATOM 1898 O O . LEU A 1 236 ? -0.616 -9.453 -5.174 1.00 92.88 236 LEU A O 1
ATOM 1902 N N . ASN A 1 237 ? -1.230 -11.075 -3.756 1.00 93.44 237 ASN A N 1
ATOM 1903 C CA . ASN A 1 237 ? -2.457 -10.415 -3.306 1.00 93.44 237 ASN A CA 1
ATOM 1904 C C . ASN A 1 237 ? -2.171 -9.074 -2.612 1.00 93.44 237 ASN A C 1
ATOM 1906 O O . ASN A 1 237 ? -2.845 -8.085 -2.905 1.00 93.44 237 ASN A O 1
ATOM 1910 N N . GLN A 1 238 ? -1.165 -8.999 -1.730 1.00 95.38 238 GLN A N 1
ATOM 1911 C CA . GLN A 1 238 ? -0.803 -7.728 -1.088 1.00 95.38 238 GLN A CA 1
ATOM 1912 C C . GLN A 1 238 ? -0.174 -6.736 -2.082 1.00 95.38 238 GLN A C 1
ATOM 1914 O O . GLN A 1 238 ? -0.489 -5.546 -2.030 1.00 95.38 238 GLN A O 1
ATOM 1919 N N . PHE A 1 239 ? 0.650 -7.207 -3.026 1.00 96.38 239 PHE A N 1
ATOM 1920 C CA . PHE A 1 239 ? 1.189 -6.376 -4.106 1.00 96.38 239 PHE A CA 1
ATOM 1921 C C . PHE A 1 239 ? 0.069 -5.811 -4.992 1.00 96.38 239 PHE A C 1
ATOM 1923 O O . PHE A 1 239 ? -0.042 -4.595 -5.146 1.00 96.38 239 PHE A O 1
ATOM 1930 N N . ALA A 1 240 ? -0.817 -6.674 -5.500 1.00 96.00 240 ALA A N 1
ATOM 1931 C CA . ALA A 1 240 ? -1.967 -6.310 -6.326 1.00 96.00 240 ALA A CA 1
ATOM 1932 C C . ALA A 1 240 ? -2.893 -5.312 -5.619 1.00 96.00 240 ALA A C 1
ATOM 1934 O O . ALA A 1 240 ? -3.322 -4.328 -6.220 1.00 96.00 240 ALA A O 1
ATOM 1935 N N . ARG A 1 241 ? -3.158 -5.518 -4.322 1.00 95.56 241 ARG A N 1
ATOM 1936 C CA . ARG A 1 241 ? -3.971 -4.625 -3.484 1.00 95.56 241 ARG A CA 1
ATOM 1937 C C . ARG A 1 241 ? -3.426 -3.194 -3.453 1.00 95.56 241 ARG A C 1
ATOM 1939 O O . ARG A 1 241 ? -4.202 -2.252 -3.602 1.00 95.56 241 ARG A O 1
ATOM 1946 N N . ILE A 1 242 ? -2.114 -3.024 -3.278 1.00 97.56 242 ILE A N 1
ATOM 1947 C CA . ILE A 1 242 ? -1.478 -1.698 -3.272 1.00 97.56 242 ILE A CA 1
ATOM 1948 C C . ILE A 1 242 ? -1.373 -1.131 -4.691 1.00 97.56 242 ILE A C 1
ATOM 1950 O O . ILE A 1 242 ? -1.719 0.031 -4.903 1.00 97.56 242 ILE A O 1
ATOM 1954 N N . PHE A 1 243 ? -0.966 -1.949 -5.665 1.00 97.50 243 PHE A N 1
ATOM 1955 C CA . PHE A 1 243 ? -0.817 -1.554 -7.066 1.00 97.50 243 PHE A CA 1
ATOM 1956 C C . PHE A 1 243 ? -2.137 -1.027 -7.642 1.00 97.50 243 PHE A C 1
ATOM 1958 O O . PHE A 1 243 ? -2.180 0.063 -8.206 1.00 97.50 243 PHE A O 1
ATOM 1965 N N . ASN A 1 244 ? -3.241 -1.747 -7.427 1.00 96.50 244 ASN A N 1
ATOM 1966 C CA . ASN A 1 244 ? -4.560 -1.363 -7.924 1.00 96.50 244 ASN A CA 1
ATOM 1967 C C . ASN A 1 244 ? -5.041 -0.033 -7.338 1.00 96.50 244 ASN A C 1
ATOM 1969 O O . ASN A 1 244 ? -5.640 0.762 -8.063 1.00 96.50 244 ASN A O 1
ATOM 1973 N N . ASN A 1 245 ? -4.758 0.238 -6.059 1.00 95.31 245 ASN A N 1
ATOM 1974 C CA . ASN A 1 245 ? -5.106 1.520 -5.450 1.00 95.31 245 ASN A CA 1
ATOM 1975 C C . ASN A 1 245 ? -4.206 2.660 -5.962 1.00 95.31 245 ASN A C 1
ATOM 1977 O O . ASN A 1 245 ? -4.692 3.761 -6.209 1.00 95.31 245 ASN A O 1
ATOM 1981 N N . LEU A 1 246 ? -2.919 2.387 -6.202 1.00 96.12 246 LEU A N 1
ATOM 1982 C CA . LEU A 1 246 ? -1.986 3.342 -6.806 1.00 96.12 246 LEU A CA 1
ATOM 1983 C C . LEU A 1 246 ? -2.406 3.724 -8.236 1.00 96.12 246 LEU A C 1
ATOM 1985 O O . LEU A 1 246 ? -2.450 4.906 -8.569 1.00 96.12 246 LEU A O 1
ATOM 1989 N N . ILE A 1 247 ? -2.803 2.746 -9.054 1.00 95.81 247 ILE A N 1
ATOM 1990 C CA . ILE A 1 247 ? -3.370 2.992 -10.387 1.00 95.81 247 ILE A CA 1
ATOM 1991 C C . ILE A 1 247 ? -4.700 3.748 -10.299 1.00 95.81 247 ILE A C 1
ATOM 1993 O O . ILE A 1 247 ? -4.951 4.624 -11.127 1.00 95.81 247 ILE A O 1
ATOM 1997 N N . ALA A 1 248 ? -5.542 3.484 -9.294 1.00 94.06 248 ALA A N 1
ATOM 1998 C CA . ALA A 1 248 ? -6.787 4.229 -9.113 1.00 94.06 248 ALA A CA 1
ATOM 1999 C C . ALA A 1 248 ? -6.542 5.724 -8.827 1.00 94.06 248 ALA A C 1
ATOM 2001 O O . ALA A 1 248 ? -7.247 6.555 -9.395 1.00 94.06 248 ALA A O 1
ATOM 2002 N N . TYR A 1 249 ? -5.513 6.081 -8.043 1.00 93.81 249 TYR A N 1
ATOM 2003 C CA . TYR A 1 249 ? -5.090 7.481 -7.880 1.00 93.81 249 TYR A CA 1
ATOM 2004 C C . TYR A 1 249 ? -4.632 8.134 -9.196 1.00 93.81 249 TYR A C 1
ATOM 2006 O O . TYR A 1 249 ? -4.877 9.316 -9.393 1.00 93.81 249 TYR A O 1
ATOM 2014 N N . LEU A 1 250 ? -3.975 7.392 -10.097 1.00 94.56 250 LEU A N 1
ATOM 2015 C CA . LEU A 1 250 ? -3.415 7.939 -11.347 1.00 94.56 250 LEU A CA 1
ATOM 2016 C C . LEU A 1 250 ? -4.416 7.997 -12.513 1.00 94.56 250 LEU A C 1
ATOM 2018 O O . LEU A 1 250 ? -4.226 8.776 -13.448 1.00 94.56 250 LEU A O 1
ATOM 2022 N N . SER A 1 251 ? -5.454 7.157 -12.481 1.00 92.50 251 SER A N 1
ATOM 2023 C CA . SER A 1 251 ? -6.431 6.993 -13.570 1.00 92.50 251 SER A CA 1
ATOM 2024 C C . SER A 1 251 ? -7.795 7.636 -13.295 1.00 92.50 251 SER A C 1
ATOM 2026 O O . SER A 1 251 ? -8.472 8.045 -14.239 1.00 92.50 251 SER A O 1
ATOM 2028 N N . ASN A 1 252 ? -8.209 7.770 -12.030 1.00 93.50 252 ASN A N 1
ATOM 2029 C CA . ASN A 1 252 ? -9.461 8.436 -11.676 1.00 93.50 252 ASN A CA 1
ATOM 2030 C C . ASN A 1 252 ? -9.231 9.936 -11.427 1.00 93.50 252 ASN A C 1
ATOM 2032 O O . ASN A 1 252 ? -8.556 10.314 -10.474 1.00 93.50 252 ASN A O 1
ATOM 2036 N N . LYS A 1 253 ? -9.871 10.796 -12.228 1.00 92.38 253 LYS A N 1
ATOM 2037 C CA . LYS A 1 253 ? -9.782 12.266 -12.128 1.00 92.38 253 LYS A CA 1
ATOM 2038 C C . LYS A 1 253 ? -10.192 12.833 -10.762 1.00 92.38 253 LYS A C 1
ATOM 2040 O O . LYS A 1 253 ? -9.661 13.864 -10.367 1.00 92.38 253 LYS A O 1
ATOM 2045 N N . ASP A 1 254 ? -11.089 12.166 -10.034 1.00 91.81 254 ASP A N 1
ATOM 2046 C CA . ASP A 1 254 ? -11.501 12.588 -8.685 1.00 91.81 254 ASP A CA 1
ATOM 2047 C C . ASP A 1 254 ? -10.453 12.237 -7.609 1.00 91.81 254 ASP A C 1
ATOM 2049 O O . ASP A 1 254 ? -10.478 12.781 -6.500 1.00 91.81 254 ASP A O 1
ATOM 2053 N N . LEU A 1 255 ? -9.537 11.315 -7.933 1.00 90.81 255 LEU A N 1
ATOM 2054 C CA . LEU A 1 255 ? -8.448 10.849 -7.074 1.00 90.81 255 LEU A CA 1
ATOM 2055 C C . LEU A 1 255 ? -7.066 11.377 -7.511 1.00 90.81 255 LEU A C 1
ATOM 2057 O O . LEU A 1 255 ? -6.137 11.341 -6.705 1.00 90.81 255 LEU A O 1
ATOM 2061 N N . ASP A 1 256 ? -6.936 11.895 -8.736 1.00 92.12 256 ASP A N 1
ATOM 2062 C CA . ASP A 1 256 ? -5.706 12.452 -9.317 1.00 92.12 256 ASP A CA 1
ATOM 2063 C C . ASP A 1 256 ? -5.372 13.833 -8.723 1.00 92.12 256 ASP A C 1
ATOM 2065 O O . ASP A 1 256 ? -5.381 14.870 -9.387 1.00 92.12 256 ASP A O 1
ATOM 2069 N N . THR A 1 257 ? -5.101 13.866 -7.418 1.00 93.25 257 THR A N 1
ATOM 2070 C CA . THR A 1 257 ? -4.625 15.070 -6.736 1.00 93.25 257 THR A CA 1
ATOM 2071 C C . THR A 1 257 ? -3.215 15.421 -7.186 1.00 93.25 257 THR A C 1
ATOM 2073 O O . THR A 1 257 ? -2.339 14.555 -7.249 1.00 93.25 257 THR A O 1
ATOM 2076 N N . GLN A 1 258 ? -2.989 16.708 -7.443 1.00 95.44 258 GLN A N 1
ATOM 2077 C CA . GLN A 1 258 ? -1.669 17.275 -7.700 1.00 95.44 258 GLN A CA 1
ATOM 2078 C C . GLN A 1 258 ? -0.698 16.937 -6.560 1.00 95.44 258 GLN A C 1
ATOM 2080 O O . GLN A 1 258 ? -1.035 17.127 -5.389 1.00 95.44 258 GLN A O 1
ATOM 2085 N N . LEU A 1 259 ? 0.489 16.433 -6.901 1.00 96.00 259 LEU A N 1
ATOM 2086 C CA . LEU A 1 259 ? 1.524 16.095 -5.927 1.00 96.00 259 LEU A CA 1
ATOM 2087 C C . LEU A 1 259 ? 2.351 17.336 -5.574 1.00 96.00 259 LEU A C 1
ATOM 2089 O O . LEU A 1 259 ? 2.570 18.226 -6.399 1.00 96.00 259 LEU A O 1
ATOM 2093 N N . SER A 1 260 ? 2.819 17.409 -4.328 1.00 94.94 260 SER A N 1
ATOM 2094 C CA . SER A 1 260 ? 3.672 18.512 -3.883 1.00 94.94 260 SER A CA 1
ATOM 2095 C C . SER A 1 260 ? 5.097 18.390 -4.438 1.00 94.94 260 SER A C 1
ATOM 2097 O O . SER A 1 260 ? 5.541 17.313 -4.843 1.00 94.94 260 SER A O 1
ATOM 2099 N N . VAL A 1 261 ? 5.863 19.488 -4.389 1.00 94.62 261 VAL A N 1
ATOM 2100 C CA . VAL A 1 261 ? 7.307 19.482 -4.708 1.00 94.62 261 VAL A CA 1
ATOM 2101 C C . VAL A 1 261 ? 8.046 18.427 -3.880 1.00 94.62 261 VAL A C 1
ATOM 2103 O O . VAL A 1 261 ? 8.915 17.730 -4.400 1.00 94.62 261 VAL A O 1
ATOM 2106 N N . THR A 1 262 ? 7.683 18.276 -2.603 1.00 93.38 262 THR A N 1
ATOM 2107 C CA . THR A 1 262 ? 8.255 17.279 -1.690 1.00 93.38 262 THR A CA 1
ATOM 2108 C C . THR A 1 262 ? 7.889 15.846 -2.070 1.00 93.38 262 THR A C 1
ATOM 2110 O O . THR A 1 262 ? 8.768 14.984 -2.043 1.00 93.38 262 THR A O 1
ATOM 2113 N N . ASP A 1 263 ? 6.648 15.587 -2.497 1.00 94.94 263 ASP A N 1
ATOM 2114 C CA . ASP A 1 263 ? 6.226 14.252 -2.946 1.00 94.94 263 ASP A CA 1
ATOM 2115 C C . ASP A 1 263 ? 6.982 13.854 -4.216 1.00 94.94 263 ASP A C 1
ATOM 2117 O O . ASP A 1 263 ? 7.601 12.794 -4.257 1.00 94.94 263 ASP A O 1
ATOM 2121 N N . TRP A 1 264 ? 7.019 14.736 -5.222 1.00 95.69 264 TRP A N 1
ATOM 2122 C CA . TRP A 1 264 ? 7.772 14.497 -6.454 1.00 95.69 264 TRP A CA 1
ATOM 2123 C C . TRP A 1 264 ? 9.273 14.339 -6.204 1.00 95.69 264 TRP A C 1
ATOM 2125 O O . TRP A 1 264 ? 9.894 13.439 -6.764 1.00 95.69 264 TRP A O 1
ATOM 2135 N N . THR A 1 265 ? 9.859 15.162 -5.330 1.00 93.00 265 THR A N 1
ATOM 2136 C CA . THR A 1 265 ? 11.272 15.027 -4.942 1.00 93.00 265 THR A CA 1
ATOM 2137 C C . THR A 1 265 ? 11.527 13.675 -4.279 1.00 93.00 265 THR A C 1
ATOM 2139 O O . THR A 1 265 ? 12.526 13.032 -4.590 1.00 93.00 265 THR A O 1
ATOM 2142 N N . THR A 1 266 ? 10.612 13.201 -3.431 1.00 92.81 266 THR A N 1
ATOM 2143 C CA . THR A 1 266 ? 10.707 11.878 -2.798 1.00 92.81 266 THR A CA 1
ATOM 2144 C C . THR A 1 266 ? 10.550 10.749 -3.819 1.00 92.81 266 THR A C 1
ATOM 2146 O O . THR A 1 266 ? 11.332 9.807 -3.788 1.00 92.81 266 THR A O 1
ATOM 2149 N N . ILE A 1 267 ? 9.605 10.851 -4.759 1.00 94.25 267 ILE A N 1
ATOM 2150 C CA . ILE A 1 267 ? 9.383 9.863 -5.830 1.00 94.25 267 ILE A CA 1
ATOM 2151 C C . ILE A 1 267 ? 10.622 9.735 -6.726 1.00 94.25 267 ILE A C 1
ATOM 2153 O O . ILE A 1 267 ? 11.086 8.626 -6.985 1.00 94.25 267 ILE A O 1
ATOM 2157 N N . ILE A 1 268 ? 11.174 10.872 -7.159 1.00 92.31 268 ILE A N 1
ATOM 2158 C CA . ILE A 1 268 ? 12.298 10.950 -8.099 1.00 92.31 268 ILE A CA 1
ATOM 2159 C C . ILE A 1 268 ? 13.633 10.605 -7.425 1.00 92.31 268 ILE A C 1
ATOM 2161 O O . ILE A 1 268 ? 14.462 9.911 -8.005 1.00 92.31 268 ILE A O 1
ATOM 2165 N N . ARG A 1 269 ? 13.885 11.089 -6.205 1.00 86.88 269 ARG A N 1
ATOM 2166 C CA . ARG A 1 269 ? 15.161 10.849 -5.509 1.00 86.88 269 ARG A CA 1
ATOM 2167 C C . ARG A 1 269 ? 15.139 9.632 -4.585 1.00 86.88 269 ARG A C 1
ATOM 2169 O O . ARG A 1 269 ? 16.186 9.287 -4.057 1.00 86.88 269 ARG A O 1
ATOM 2176 N N . CYS A 1 270 ? 13.980 9.018 -4.332 1.00 81.50 270 CYS A N 1
ATOM 2177 C CA . CYS A 1 270 ? 13.782 8.000 -3.283 1.00 81.50 270 CYS A CA 1
ATOM 2178 C C . CYS A 1 270 ? 14.283 8.447 -1.885 1.00 81.50 270 CYS A C 1
ATOM 2180 O O . CYS A 1 270 ? 14.642 7.631 -1.032 1.00 81.50 270 CYS A O 1
ATOM 2182 N N . SER A 1 271 ? 14.328 9.763 -1.641 1.00 76.94 271 SER A N 1
ATOM 2183 C CA . SER A 1 271 ? 15.076 10.380 -0.538 1.00 76.94 271 SER A CA 1
ATOM 2184 C C . SER A 1 271 ? 14.200 11.214 0.398 1.00 76.94 271 SER A C 1
ATOM 2186 O O . SER A 1 271 ? 13.242 11.828 -0.058 1.00 76.94 271 SER A O 1
ATOM 2188 N N . ALA A 1 272 ? 14.631 11.357 1.655 1.00 78.94 272 ALA A N 1
ATOM 2189 C CA . ALA A 1 272 ? 14.145 12.358 2.613 1.00 78.94 272 ALA A CA 1
ATOM 2190 C C . ALA A 1 272 ? 12.622 12.359 2.871 1.00 78.94 272 ALA A C 1
ATOM 2192 O O . ALA A 1 272 ? 11.971 13.400 2.859 1.00 78.94 272 ALA A O 1
ATOM 2193 N N . LEU A 1 273 ? 12.065 11.189 3.192 1.00 88.69 273 LEU A N 1
ATOM 2194 C CA . LEU A 1 273 ? 10.706 11.087 3.737 1.00 88.69 273 LEU A CA 1
ATOM 2195 C C . LEU A 1 273 ? 10.558 11.854 5.063 1.00 88.69 273 LEU A C 1
ATOM 2197 O O . LEU A 1 273 ? 11.445 11.797 5.922 1.00 88.69 273 LEU A O 1
ATOM 2201 N N . SER A 1 274 ? 9.397 12.484 5.272 1.00 90.38 274 SER A N 1
ATOM 2202 C CA . SER A 1 274 ? 9.024 13.031 6.583 1.00 90.38 274 SER A CA 1
ATOM 2203 C C . SER A 1 274 ? 8.902 11.909 7.626 1.00 90.38 274 SER A C 1
ATOM 2205 O O . SER A 1 274 ? 8.585 10.767 7.283 1.00 90.38 274 SER A O 1
ATOM 2207 N N . ASN A 1 275 ? 9.117 12.215 8.909 1.00 89.69 275 ASN A N 1
ATOM 2208 C CA . ASN A 1 275 ? 9.000 11.211 9.974 1.00 89.69 275 ASN A CA 1
ATOM 2209 C C . ASN A 1 275 ? 7.585 10.598 10.049 1.00 89.69 275 ASN A C 1
ATOM 2211 O O . ASN A 1 275 ? 7.440 9.396 10.248 1.00 89.69 275 ASN A O 1
ATOM 2215 N N . GLU A 1 276 ? 6.544 11.403 9.815 1.00 90.50 276 GLU A N 1
ATOM 2216 C CA . GLU A 1 276 ? 5.152 10.943 9.754 1.00 90.50 276 GLU A CA 1
ATOM 2217 C C . GLU A 1 276 ? 4.906 9.991 8.575 1.00 90.50 276 GLU A C 1
ATOM 2219 O O . GLU A 1 276 ? 4.275 8.945 8.746 1.00 90.50 276 GLU A O 1
ATOM 2224 N N . THR A 1 277 ? 5.459 10.300 7.398 1.00 93.19 277 THR A N 1
ATOM 2225 C CA . THR A 1 277 ? 5.360 9.430 6.218 1.00 93.19 277 THR A CA 1
ATOM 2226 C C . THR A 1 277 ? 6.112 8.116 6.445 1.00 93.19 277 THR A C 1
ATOM 2228 O O . THR A 1 277 ? 5.571 7.061 6.135 1.00 93.19 277 THR A O 1
ATOM 2231 N N . LYS A 1 278 ? 7.310 8.136 7.057 1.00 93.56 278 LYS A N 1
ATOM 2232 C CA . LYS A 1 278 ? 8.044 6.906 7.432 1.00 93.56 278 LYS A CA 1
ATOM 2233 C C . LYS A 1 278 ? 7.232 6.033 8.386 1.00 93.56 278 LYS A C 1
ATOM 2235 O O . LYS A 1 278 ? 7.021 4.857 8.111 1.00 93.56 278 LYS A O 1
ATOM 2240 N N . ILE A 1 279 ? 6.703 6.625 9.459 1.00 94.00 279 ILE A N 1
ATOM 2241 C CA . ILE A 1 279 ? 5.833 5.936 10.422 1.00 94.00 279 ILE A CA 1
ATOM 2242 C C . ILE A 1 279 ? 4.613 5.324 9.718 1.00 94.00 279 ILE A C 1
ATOM 2244 O O . ILE A 1 279 ? 4.262 4.180 10.001 1.00 94.00 279 ILE A O 1
ATOM 2248 N N . SER A 1 280 ? 4.003 6.046 8.776 1.00 96.19 280 SER A N 1
ATOM 2249 C CA . SER A 1 280 ? 2.838 5.578 8.014 1.00 96.19 280 SER A CA 1
ATOM 2250 C C . SER A 1 280 ? 3.181 4.454 7.026 1.00 96.19 280 SER A C 1
ATOM 2252 O O . SER A 1 280 ? 2.418 3.494 6.921 1.00 96.19 280 SER A O 1
ATOM 2254 N N . ILE A 1 281 ? 4.344 4.510 6.365 1.00 96.12 281 ILE A N 1
ATOM 2255 C CA . ILE A 1 281 ? 4.872 3.429 5.513 1.00 96.12 281 ILE A CA 1
ATOM 2256 C C . ILE A 1 281 ? 5.153 2.178 6.347 1.00 96.12 281 ILE A C 1
ATOM 2258 O O . ILE A 1 281 ? 4.739 1.091 5.952 1.00 96.12 281 ILE A O 1
ATOM 2262 N N . ASP A 1 282 ? 5.794 2.313 7.511 1.00 95.50 282 ASP A N 1
ATOM 2263 C CA . ASP A 1 282 ? 6.033 1.190 8.423 1.00 95.50 282 ASP A CA 1
ATOM 2264 C C . ASP A 1 282 ? 4.715 0.528 8.840 1.00 95.50 282 ASP A C 1
ATOM 2266 O O . ASP A 1 282 ? 4.583 -0.692 8.754 1.00 95.50 282 ASP A O 1
ATOM 2270 N N . ILE A 1 283 ? 3.726 1.331 9.257 1.00 96.38 283 ILE A N 1
ATOM 2271 C CA . ILE A 1 283 ? 2.396 0.853 9.657 1.00 96.38 283 ILE A CA 1
ATOM 2272 C C . ILE A 1 283 ? 1.722 0.111 8.497 1.00 96.38 283 ILE A C 1
ATOM 2274 O O . ILE A 1 283 ? 1.180 -0.974 8.713 1.00 96.38 283 ILE A O 1
ATOM 2278 N N . LEU A 1 284 ? 1.776 0.654 7.275 1.00 97.81 284 LEU A N 1
ATOM 2279 C CA . LEU A 1 284 ? 1.207 0.020 6.084 1.00 97.81 284 LEU A CA 1
ATOM 2280 C C . LEU A 1 284 ? 1.907 -1.310 5.771 1.00 97.81 284 LEU A C 1
ATOM 2282 O O . LEU A 1 284 ? 1.238 -2.333 5.643 1.00 97.81 284 LEU A O 1
ATOM 2286 N N . SER A 1 285 ? 3.242 -1.312 5.731 1.00 96.69 285 SER A N 1
ATOM 2287 C CA . SER A 1 285 ? 4.095 -2.500 5.567 1.00 96.69 285 SER A CA 1
ATOM 2288 C C . SER A 1 285 ? 3.721 -3.594 6.567 1.00 96.69 285 SER A C 1
ATOM 2290 O O . SER A 1 285 ? 3.458 -4.735 6.193 1.00 96.69 285 SER A O 1
ATOM 2292 N N . ASP A 1 286 ? 3.642 -3.241 7.846 1.00 95.56 286 ASP A N 1
ATOM 2293 C CA . ASP A 1 286 ? 3.348 -4.182 8.919 1.00 95.56 286 ASP A CA 1
ATOM 2294 C C . ASP A 1 286 ? 1.899 -4.687 8.897 1.00 95.56 286 ASP A C 1
ATOM 2296 O O . ASP A 1 286 ? 1.648 -5.847 9.226 1.00 95.56 286 ASP A O 1
ATOM 2300 N N . CYS A 1 287 ? 0.939 -3.867 8.466 1.00 96.19 287 CYS A N 1
ATOM 2301 C CA . CYS A 1 287 ? -0.431 -4.320 8.237 1.00 96.19 287 CYS A CA 1
ATOM 2302 C C . CYS A 1 287 ? -0.525 -5.309 7.067 1.00 96.19 287 CYS A C 1
ATOM 2304 O O . CYS A 1 287 ? -1.222 -6.315 7.183 1.00 96.19 287 CYS A O 1
ATOM 2306 N N . LEU A 1 288 ? 0.198 -5.066 5.969 1.00 96.25 288 LEU A N 1
ATOM 2307 C CA . LEU A 1 288 ? 0.241 -5.975 4.819 1.00 96.25 288 LEU A CA 1
ATOM 2308 C C . LEU A 1 288 ? 0.891 -7.314 5.187 1.00 96.25 288 LEU A C 1
ATOM 2310 O O . LEU A 1 288 ? 0.336 -8.358 4.856 1.00 96.25 288 LEU A O 1
ATOM 2314 N N . LYS A 1 289 ? 2.003 -7.304 5.943 1.00 94.75 289 LYS A N 1
ATOM 2315 C CA . LYS A 1 289 ? 2.629 -8.532 6.478 1.00 94.75 289 LYS A CA 1
ATOM 2316 C C . LYS A 1 289 ? 1.635 -9.387 7.276 1.00 94.75 289 LYS A C 1
ATOM 2318 O O . LYS A 1 289 ? 1.710 -10.608 7.224 1.00 94.75 289 LYS A O 1
ATOM 2323 N N . ARG A 1 290 ? 0.715 -8.754 8.016 1.00 94.12 290 ARG A N 1
ATOM 2324 C CA . ARG A 1 290 ? -0.275 -9.419 8.884 1.00 94.12 290 ARG A CA 1
ATOM 2325 C C . ARG A 1 290 ? -1.571 -9.862 8.189 1.00 94.12 290 ARG A C 1
ATOM 2327 O O . ARG A 1 290 ? -2.460 -10.360 8.874 1.00 94.12 290 ARG A O 1
ATOM 2334 N N . ASP A 1 291 ? -1.713 -9.653 6.879 1.00 94.25 291 ASP A N 1
ATOM 2335 C CA . ASP A 1 291 ? -3.000 -9.755 6.162 1.00 94.25 291 ASP A CA 1
ATOM 2336 C C . ASP A 1 291 ? -4.121 -8.914 6.804 1.00 94.25 291 ASP A C 1
ATOM 2338 O O . ASP A 1 291 ? -5.275 -9.325 6.933 1.00 94.25 291 ASP A O 1
ATOM 2342 N N . GLN A 1 292 ? -3.769 -7.728 7.304 1.00 95.25 292 GLN A N 1
ATOM 2343 C CA . GLN A 1 292 ? -4.688 -6.931 8.102 1.00 95.25 292 GLN A CA 1
ATOM 2344 C C . GLN A 1 292 ? -5.738 -6.227 7.228 1.00 95.25 292 GLN A C 1
ATOM 2346 O O . GLN A 1 292 ? -5.475 -5.736 6.119 1.00 95.25 292 GLN A O 1
ATOM 2351 N N . LEU A 1 293 ? -6.958 -6.144 7.757 1.00 94.75 293 LEU A N 1
ATOM 2352 C CA . LEU A 1 293 ? -8.085 -5.472 7.127 1.00 94.75 293 LEU A CA 1
ATOM 2353 C C . LEU A 1 293 ? -7.929 -3.938 7.187 1.00 94.75 293 LEU A C 1
ATOM 2355 O O . LEU A 1 293 ? -8.524 -3.258 8.014 1.00 94.75 293 LEU A O 1
ATOM 2359 N N . ILE A 1 294 ? -7.107 -3.383 6.294 1.00 94.88 294 ILE A N 1
ATOM 2360 C CA . ILE A 1 294 ? -6.840 -1.939 6.187 1.00 94.88 294 ILE A CA 1
ATOM 2361 C C . ILE A 1 294 ? -7.749 -1.195 5.198 1.00 94.88 294 ILE A C 1
ATOM 2363 O O . ILE A 1 294 ? -8.075 -1.700 4.118 1.00 94.88 294 ILE A O 1
ATOM 2367 N N . VAL A 1 295 ? -8.074 0.058 5.539 1.00 94.50 295 VAL A N 1
ATOM 2368 C CA . VAL A 1 295 ? -8.677 1.041 4.624 1.00 94.50 295 VAL A CA 1
ATOM 2369 C C . VAL A 1 295 ? -7.560 1.804 3.920 1.00 94.50 295 VAL A C 1
ATOM 2371 O O . VAL A 1 295 ? -6.948 2.692 4.503 1.00 94.50 295 VAL A O 1
ATOM 2374 N N . LEU A 1 296 ? -7.301 1.476 2.654 1.00 94.62 296 LEU A N 1
ATOM 2375 C CA . LEU A 1 296 ? -6.184 2.059 1.901 1.00 94.62 296 LEU A CA 1
ATOM 2376 C C . LEU A 1 296 ? -6.258 3.589 1.771 1.00 94.62 296 LEU A C 1
ATOM 2378 O O . LEU A 1 296 ? -5.233 4.250 1.851 1.00 94.62 296 LEU A O 1
ATOM 2382 N N . ALA A 1 297 ? -7.456 4.173 1.690 1.00 92.00 297 ALA A N 1
ATOM 2383 C CA . ALA A 1 297 ? -7.627 5.629 1.628 1.00 92.00 297 ALA A CA 1
ATOM 2384 C C . ALA A 1 297 ? -7.220 6.398 2.908 1.00 92.00 297 ALA A C 1
ATOM 2386 O O . ALA A 1 297 ? -7.252 7.628 2.911 1.00 92.00 297 ALA A O 1
ATOM 2387 N N . ASP A 1 298 ? -6.825 5.716 3.992 1.00 93.88 298 ASP A N 1
ATOM 2388 C CA . ASP A 1 298 ? -6.176 6.382 5.131 1.00 93.88 298 ASP A CA 1
ATOM 2389 C C . ASP A 1 298 ? -4.755 6.860 4.812 1.00 93.88 298 ASP A C 1
ATOM 2391 O O . ASP A 1 298 ? -4.273 7.787 5.471 1.00 93.88 298 ASP A O 1
ATOM 2395 N N . PHE A 1 299 ? -4.114 6.241 3.819 1.00 95.94 299 PHE A N 1
ATOM 2396 C CA . PHE A 1 299 ? -2.749 6.483 3.363 1.00 95.94 299 PHE A CA 1
ATOM 2397 C C . PHE A 1 299 ? -2.783 7.334 2.081 1.00 95.94 299 PHE A C 1
ATOM 2399 O O . PHE A 1 299 ? -3.713 7.218 1.282 1.00 95.94 299 PHE A O 1
ATOM 2406 N N . SER A 1 300 ? -1.803 8.215 1.874 1.00 95.38 300 SER A N 1
ATOM 2407 C CA . SER A 1 300 ? -1.736 9.053 0.671 1.00 95.38 300 SER A CA 1
ATOM 2408 C C . SER A 1 300 ? -1.127 8.289 -0.511 1.00 95.38 300 SER A C 1
ATOM 2410 O O . SER A 1 300 ? -0.712 7.132 -0.396 1.00 95.38 300 SER A O 1
ATOM 2412 N N . PHE A 1 301 ? -1.045 8.950 -1.666 1.00 96.50 301 PHE A N 1
ATOM 2413 C CA . PHE A 1 301 ? -0.341 8.431 -2.837 1.00 96.50 301 PHE A CA 1
ATOM 2414 C C . PHE A 1 301 ? 1.098 7.989 -2.517 1.00 96.50 301 PHE A C 1
ATOM 2416 O O . PHE A 1 301 ? 1.539 6.928 -2.965 1.00 96.50 301 PHE A O 1
ATOM 2423 N N . LEU A 1 302 ? 1.818 8.782 -1.713 1.00 96.19 302 LEU A N 1
ATOM 2424 C CA . LEU A 1 302 ? 3.241 8.582 -1.465 1.00 96.19 302 LEU A CA 1
ATOM 2425 C C . LEU A 1 302 ? 3.517 7.305 -0.660 1.00 96.19 302 LEU A C 1
ATOM 2427 O O . LEU A 1 302 ? 4.425 6.560 -1.018 1.00 96.19 302 LEU A O 1
ATOM 2431 N N . GLU A 1 303 ? 2.725 6.986 0.371 1.00 96.94 303 GLU A N 1
ATOM 2432 C CA . GLU A 1 303 ? 2.916 5.737 1.118 1.00 96.94 303 GLU A CA 1
ATOM 2433 C C . GLU A 1 303 ? 2.641 4.499 0.251 1.00 96.94 303 GLU A C 1
ATOM 2435 O O . GLU A 1 303 ? 3.382 3.521 0.341 1.00 96.94 303 GLU A O 1
ATOM 2440 N N . HIS A 1 304 ? 1.637 4.539 -0.635 1.00 97.38 304 HIS A N 1
ATOM 2441 C CA . HIS A 1 304 ? 1.380 3.441 -1.578 1.00 97.38 304 HIS A CA 1
ATOM 2442 C C . HIS A 1 304 ? 2.541 3.257 -2.559 1.00 97.38 304 HIS A C 1
ATOM 2444 O O . HIS A 1 304 ? 2.999 2.131 -2.759 1.00 97.38 304 HIS A O 1
ATOM 2450 N N . TYR A 1 305 ? 3.045 4.354 -3.134 1.00 97.38 305 TYR A N 1
ATOM 2451 C CA . TYR A 1 305 ? 4.209 4.327 -4.018 1.00 97.38 305 TYR A CA 1
ATOM 2452 C C . TYR A 1 305 ? 5.431 3.733 -3.305 1.00 97.38 305 TYR A C 1
ATOM 2454 O O . TYR A 1 305 ? 6.034 2.791 -3.814 1.00 97.38 305 TYR A O 1
ATOM 2462 N N . MET A 1 306 ? 5.751 4.196 -2.092 1.00 96.50 306 MET A N 1
ATOM 2463 C CA . MET A 1 306 ? 6.906 3.690 -1.342 1.00 96.50 306 MET A CA 1
ATOM 2464 C C . MET A 1 306 ? 6.770 2.213 -0.941 1.00 96.50 306 MET A C 1
ATOM 2466 O O . MET A 1 306 ? 7.779 1.513 -0.870 1.00 96.50 306 MET A O 1
ATOM 2470 N N . ILE A 1 307 ? 5.552 1.699 -0.735 1.00 97.38 307 ILE A N 1
ATOM 2471 C CA . ILE A 1 307 ? 5.329 0.260 -0.532 1.00 97.38 307 ILE A CA 1
ATOM 2472 C C . ILE A 1 307 ? 5.561 -0.539 -1.819 1.00 97.38 307 ILE A C 1
ATOM 2474 O O . ILE A 1 307 ? 6.186 -1.597 -1.748 1.00 97.38 307 ILE A O 1
ATOM 2478 N N . ILE A 1 308 ? 5.127 -0.046 -2.985 1.00 97.19 308 ILE A N 1
ATOM 2479 C CA . ILE A 1 308 ? 5.452 -0.674 -4.278 1.00 97.19 308 ILE A CA 1
ATOM 2480 C C . ILE A 1 308 ? 6.965 -0.673 -4.510 1.00 97.19 308 ILE A C 1
ATOM 2482 O O . ILE A 1 308 ? 7.524 -1.721 -4.819 1.00 97.19 308 ILE A O 1
ATOM 2486 N N . VAL A 1 309 ? 7.648 0.446 -4.258 1.00 95.62 309 VAL A N 1
ATOM 2487 C CA . VAL A 1 309 ? 9.117 0.524 -4.309 1.00 95.62 309 VAL A CA 1
ATOM 2488 C C . VAL A 1 309 ? 9.763 -0.490 -3.356 1.00 95.62 309 VAL A C 1
ATOM 2490 O O . VAL A 1 309 ? 10.687 -1.189 -3.758 1.00 95.62 309 VAL A O 1
ATOM 2493 N N . LYS A 1 310 ? 9.250 -0.654 -2.127 1.00 94.69 310 LYS A N 1
ATOM 2494 C CA . LYS A 1 310 ? 9.746 -1.654 -1.161 1.00 94.69 310 LYS A CA 1
ATOM 2495 C C . LYS A 1 310 ? 9.539 -3.100 -1.634 1.00 94.69 310 LYS A C 1
ATOM 2497 O O . LYS A 1 310 ? 10.425 -3.927 -1.422 1.00 94.69 310 LYS A O 1
ATOM 2502 N N . PHE A 1 311 ? 8.411 -3.407 -2.283 1.00 95.56 311 PHE A N 1
ATOM 2503 C CA . PHE A 1 311 ? 8.195 -4.703 -2.939 1.00 95.56 311 PHE A CA 1
ATOM 2504 C C . PHE A 1 311 ? 9.212 -4.941 -4.054 1.00 95.56 311 PHE A C 1
ATOM 2506 O O . PHE A 1 311 ? 9.873 -5.976 -4.039 1.00 95.56 311 PHE A O 1
ATOM 2513 N N . ILE A 1 312 ? 9.363 -3.983 -4.973 1.00 95.31 312 ILE A N 1
ATOM 2514 C CA . ILE A 1 312 ? 10.266 -4.108 -6.121 1.00 95.31 312 ILE A CA 1
ATOM 2515 C C . ILE A 1 312 ? 11.717 -4.257 -5.654 1.00 95.31 312 ILE A C 1
ATOM 2517 O O . ILE A 1 312 ? 12.344 -5.245 -6.003 1.00 95.31 312 ILE A O 1
ATOM 2521 N N . LEU A 1 313 ? 12.222 -3.370 -4.790 1.00 92.50 313 LEU A N 1
ATOM 2522 C CA . LEU A 1 313 ? 13.605 -3.428 -4.296 1.00 92.50 313 LEU A CA 1
ATOM 2523 C C . LEU A 1 313 ? 13.936 -4.766 -3.617 1.00 92.50 313 LEU A C 1
ATOM 2525 O O . LEU A 1 313 ? 14.987 -5.347 -3.872 1.00 92.50 313 LEU A O 1
ATOM 2529 N N . LYS A 1 314 ? 13.043 -5.289 -2.761 1.00 92.19 314 LYS A N 1
ATOM 2530 C CA . LYS A 1 314 ? 13.268 -6.593 -2.114 1.00 92.19 314 LYS A CA 1
ATOM 2531 C C . LYS A 1 314 ? 13.106 -7.774 -3.085 1.00 92.19 314 LYS A C 1
ATOM 2533 O O . LYS A 1 314 ? 13.664 -8.827 -2.801 1.00 92.19 314 LYS A O 1
ATOM 2538 N N . LEU A 1 315 ? 12.372 -7.627 -4.194 1.00 91.44 315 LEU A N 1
ATOM 2539 C CA . LEU A 1 315 ? 12.302 -8.622 -5.276 1.00 91.44 315 LEU A CA 1
ATOM 2540 C C . LEU A 1 315 ? 13.556 -8.600 -6.150 1.00 91.44 315 LEU A C 1
ATOM 2542 O O . LEU A 1 315 ? 14.138 -9.657 -6.371 1.00 91.44 315 LEU A O 1
ATOM 2546 N N . SER A 1 316 ? 13.996 -7.421 -6.593 1.00 90.94 316 SER A N 1
ATOM 2547 C CA . SER A 1 316 ? 15.247 -7.223 -7.328 1.00 90.94 316 SER A CA 1
ATOM 2548 C C . SER A 1 316 ? 16.434 -7.777 -6.541 1.00 90.94 316 SER A C 1
ATOM 2550 O O . SER A 1 316 ? 17.149 -8.623 -7.053 1.00 90.94 316 SER A O 1
ATOM 2552 N N . ASN A 1 317 ? 16.570 -7.442 -5.257 1.00 88.38 317 ASN A N 1
ATOM 2553 C CA . ASN A 1 317 ? 17.654 -7.962 -4.412 1.00 88.38 317 ASN A CA 1
ATOM 2554 C C . ASN A 1 317 ? 17.429 -9.415 -3.925 1.00 88.38 317 ASN A C 1
ATOM 2556 O O . ASN A 1 317 ? 18.085 -9.862 -2.984 1.00 88.38 317 ASN A O 1
ATOM 2560 N N . SER A 1 318 ? 16.469 -10.154 -4.493 1.00 89.31 318 SER A N 1
ATOM 2561 C CA . SER A 1 318 ? 16.254 -11.567 -4.165 1.00 89.31 318 SER A CA 1
ATOM 2562 C C . SER A 1 318 ? 17.092 -12.484 -5.064 1.00 89.31 318 SER A C 1
ATOM 2564 O O . SER A 1 318 ? 17.670 -12.061 -6.062 1.00 89.31 318 SER A O 1
ATOM 2566 N N . LYS A 1 319 ? 17.095 -13.791 -4.768 1.00 86.06 319 LYS A N 1
ATOM 2567 C CA . LYS A 1 319 ? 17.683 -14.822 -5.650 1.00 86.06 319 LYS A CA 1
ATOM 2568 C C . LYS A 1 319 ? 16.962 -14.961 -7.003 1.00 86.06 319 LYS A C 1
ATOM 2570 O O . LYS A 1 319 ? 17.397 -15.734 -7.852 1.00 86.06 319 LYS A O 1
ATOM 2575 N N . SER A 1 320 ? 15.844 -14.265 -7.193 1.00 87.88 320 SER A N 1
ATOM 2576 C CA . SER A 1 320 ? 15.042 -14.279 -8.414 1.00 87.88 320 SER A CA 1
ATOM 2577 C C . SER A 1 320 ? 14.591 -12.844 -8.739 1.00 87.88 320 SER A C 1
ATOM 2579 O O . SER A 1 320 ? 13.425 -12.508 -8.506 1.00 87.88 320 SER A O 1
ATOM 2581 N N . PRO A 1 321 ? 15.522 -11.973 -9.189 1.00 91.06 321 PRO A N 1
ATOM 2582 C CA . PRO A 1 321 ? 15.246 -10.566 -9.496 1.00 91.06 321 PRO A CA 1
ATOM 2583 C C . PRO A 1 321 ? 14.111 -10.408 -10.510 1.00 91.06 321 PRO A C 1
ATOM 2585 O O . PRO A 1 321 ? 13.864 -11.308 -11.302 1.00 91.06 321 PRO A O 1
ATOM 2588 N N . LEU A 1 322 ? 13.447 -9.247 -10.551 1.00 91.75 322 LEU A N 1
ATOM 2589 C CA . LEU A 1 322 ? 12.435 -8.995 -11.589 1.00 91.75 322 LEU A CA 1
ATOM 2590 C C . LEU A 1 322 ? 13.030 -9.005 -13.006 1.00 91.75 322 LEU A C 1
ATOM 2592 O O . LEU A 1 322 ? 12.370 -9.447 -13.941 1.00 91.75 322 LEU A O 1
ATOM 2596 N N . ILE A 1 323 ? 14.262 -8.508 -13.153 1.00 93.81 323 ILE A N 1
ATOM 2597 C CA . ILE A 1 323 ? 15.040 -8.531 -14.394 1.00 93.81 323 ILE A CA 1
ATOM 2598 C C . ILE A 1 323 ? 16.427 -9.099 -14.044 1.00 93.81 323 ILE A C 1
ATOM 2600 O O . ILE A 1 323 ? 17.131 -8.476 -13.246 1.00 93.81 323 ILE A O 1
ATOM 2604 N N . PRO A 1 324 ? 16.822 -10.268 -14.578 1.00 91.56 324 PRO A N 1
ATOM 2605 C CA . PRO A 1 324 ? 18.127 -10.867 -14.303 1.00 91.56 324 PRO A CA 1
ATOM 2606 C C . PRO A 1 324 ? 19.270 -10.069 -14.930 1.00 91.56 324 PRO A C 1
ATOM 2608 O O . PRO A 1 324 ? 19.140 -9.544 -16.040 1.00 91.56 324 PRO A O 1
ATOM 2611 N N . LEU A 1 325 ? 20.417 -10.028 -14.248 1.00 90.94 325 LEU A N 1
ATOM 2612 C CA . LEU A 1 325 ? 21.614 -9.357 -14.758 1.00 90.94 325 LEU A CA 1
ATOM 2613 C C . LEU A 1 325 ? 22.138 -10.047 -16.023 1.00 90.94 325 LEU A C 1
ATOM 2615 O O . LEU A 1 325 ? 22.584 -9.380 -16.949 1.00 90.94 325 LEU A O 1
ATOM 2619 N N . GLU A 1 326 ? 22.010 -11.370 -16.086 1.00 91.69 326 GLU A N 1
ATOM 2620 C CA . GLU A 1 326 ? 22.426 -12.229 -17.193 1.00 91.69 326 GLU A CA 1
ATOM 2621 C C . GLU A 1 326 ? 21.743 -11.826 -18.506 1.00 91.69 326 GLU A C 1
ATOM 2623 O O . GLU A 1 326 ? 22.389 -11.778 -19.551 1.00 91.69 326 GLU A O 1
ATOM 2628 N N . VAL A 1 327 ? 20.454 -11.466 -18.440 1.00 93.31 327 VAL A N 1
ATOM 2629 C CA . VAL A 1 327 ? 19.707 -10.931 -19.587 1.00 93.31 327 VAL A CA 1
ATOM 2630 C C . VAL A 1 327 ? 20.214 -9.537 -19.940 1.00 93.31 327 VAL A C 1
ATOM 2632 O O . VAL A 1 327 ? 20.414 -9.237 -21.107 1.00 93.31 327 VAL A O 1
ATOM 2635 N N . LEU A 1 328 ? 20.482 -8.680 -18.951 1.00 93.75 328 LEU A N 1
ATOM 2636 C CA . LEU A 1 328 ? 20.943 -7.310 -19.202 1.00 93.75 328 LEU A CA 1
ATOM 2637 C C . LEU A 1 328 ? 22.345 -7.228 -19.833 1.00 93.75 328 LEU A C 1
ATOM 2639 O O . LEU A 1 328 ? 22.627 -6.257 -20.538 1.00 93.75 328 LEU A O 1
ATOM 2643 N N . ILE A 1 329 ? 23.216 -8.219 -19.607 1.00 93.19 329 ILE A N 1
ATOM 2644 C CA . ILE A 1 329 ? 24.598 -8.251 -20.127 1.00 93.19 329 ILE A CA 1
ATOM 2645 C C . ILE A 1 329 ? 24.801 -9.162 -21.347 1.00 93.19 329 ILE A C 1
ATOM 2647 O O . ILE A 1 329 ? 25.884 -9.126 -21.934 1.00 93.19 329 ILE A O 1
ATOM 2651 N N . SER A 1 330 ? 23.800 -9.953 -21.754 1.00 91.62 330 SER A N 1
ATOM 2652 C CA . SER A 1 330 ? 23.920 -10.953 -22.834 1.00 91.62 330 SER A CA 1
ATOM 2653 C C . SER A 1 330 ? 24.421 -10.369 -24.166 1.00 91.62 330 SER A C 1
ATOM 2655 O O . SER A 1 330 ? 25.151 -11.032 -24.900 1.00 91.62 330 SER A O 1
ATOM 2657 N N . HIS A 1 331 ? 24.119 -9.095 -24.433 1.00 87.50 331 HIS A N 1
ATOM 2658 C CA . HIS A 1 331 ? 24.470 -8.374 -25.666 1.00 87.50 331 HIS A CA 1
ATOM 2659 C C . HIS A 1 331 ? 25.696 -7.446 -25.530 1.00 87.50 331 HIS A C 1
ATOM 2661 O O . HIS A 1 331 ? 25.841 -6.481 -26.282 1.00 87.50 331 HIS A O 1
ATOM 2667 N N . ARG A 1 332 ? 26.591 -7.702 -24.558 1.00 78.38 332 ARG A N 1
ATOM 2668 C CA . ARG A 1 332 ? 27.739 -6.825 -24.223 1.00 78.38 332 ARG A CA 1
ATOM 2669 C C . ARG A 1 332 ? 28.763 -6.640 -25.352 1.00 78.38 332 ARG A C 1
ATOM 2671 O O . ARG A 1 332 ? 29.292 -5.539 -25.495 1.00 78.38 332 ARG A O 1
ATOM 2678 N N . ALA A 1 333 ? 29.121 -7.698 -26.084 1.00 65.75 333 ALA A N 1
ATOM 2679 C CA . ALA A 1 333 ? 30.278 -7.678 -26.986 1.00 65.75 333 ALA A CA 1
ATOM 2680 C C . ALA A 1 333 ? 30.076 -8.550 -28.236 1.00 65.75 333 ALA A C 1
ATOM 2682 O O . ALA A 1 333 ? 30.204 -9.771 -28.191 1.00 65.75 333 ALA A O 1
ATOM 2683 N N . GLY A 1 334 ? 29.806 -7.905 -29.370 1.00 70.31 334 GLY A N 1
ATOM 2684 C CA . GLY A 1 334 ? 29.661 -8.551 -30.673 1.00 70.31 334 GLY A CA 1
ATOM 2685 C C . GLY A 1 334 ? 28.917 -7.656 -31.670 1.00 70.31 334 GLY A C 1
ATOM 2686 O O . GLY A 1 334 ? 28.562 -6.529 -31.324 1.00 70.31 334 GLY A O 1
ATOM 2687 N N . PRO A 1 335 ? 28.626 -8.150 -32.888 1.00 70.94 335 PRO A N 1
ATOM 2688 C CA . PRO A 1 335 ? 27.721 -7.474 -33.823 1.00 70.94 335 PRO A CA 1
ATOM 2689 C C . PRO A 1 335 ? 26.275 -7.365 -33.297 1.00 70.94 335 PRO A C 1
ATOM 2691 O O . PRO A 1 335 ? 25.475 -6.647 -33.883 1.00 70.94 335 PRO A O 1
ATOM 2694 N N . SER A 1 336 ? 25.954 -8.051 -32.195 1.00 80.06 336 SER A N 1
ATOM 2695 C CA . SER A 1 336 ? 24.642 -8.083 -31.536 1.00 80.06 336 SER A CA 1
ATOM 2696 C C . SER A 1 336 ? 24.423 -6.973 -30.494 1.00 80.06 336 SER A C 1
ATOM 2698 O O . SER A 1 336 ? 23.506 -7.085 -29.686 1.00 80.06 336 SER A O 1
ATOM 2700 N N . GLN A 1 337 ? 25.257 -5.926 -30.442 1.00 91.88 337 GLN A N 1
ATOM 2701 C CA . GLN A 1 337 ? 25.008 -4.813 -29.519 1.00 91.88 337 GLN A CA 1
ATOM 2702 C C . GLN A 1 337 ? 23.687 -4.118 -29.880 1.00 91.88 337 GLN A C 1
ATOM 2704 O O . GLN A 1 337 ? 23.576 -3.532 -30.953 1.00 91.88 337 GLN A O 1
ATOM 2709 N N . ILE A 1 338 ? 22.728 -4.129 -28.952 1.00 94.19 338 ILE A N 1
ATOM 2710 C CA . ILE A 1 338 ? 21.403 -3.525 -29.138 1.00 94.19 338 ILE A CA 1
ATOM 2711 C C . ILE A 1 338 ? 21.523 -2.015 -29.382 1.00 94.19 338 ILE A C 1
ATOM 2713 O O . ILE A 1 338 ? 21.916 -1.255 -28.486 1.00 94.19 338 ILE A O 1
ATOM 2717 N N . ASP A 1 339 ? 21.110 -1.558 -30.566 1.00 94.94 339 ASP A N 1
ATOM 2718 C CA . ASP A 1 339 ? 20.788 -0.150 -30.777 1.00 94.94 339 ASP A CA 1
ATOM 2719 C C . ASP A 1 339 ? 19.409 0.143 -30.185 1.00 94.94 339 ASP A C 1
ATOM 2721 O O . ASP A 1 339 ? 18.367 -0.142 -30.768 1.00 94.94 339 ASP A O 1
ATOM 2725 N N . PHE A 1 340 ? 19.400 0.781 -29.017 1.00 94.94 340 PHE A N 1
ATOM 2726 C CA . PHE A 1 340 ? 18.177 1.193 -28.332 1.00 94.94 340 PHE A CA 1
ATOM 2727 C C . PHE A 1 340 ? 17.364 2.280 -29.067 1.00 94.94 340 PHE A C 1
ATOM 2729 O O . PHE A 1 340 ? 16.316 2.694 -28.567 1.00 94.94 340 PHE A O 1
ATOM 2736 N N . LYS A 1 341 ? 17.825 2.763 -30.228 1.00 94.69 341 LYS A N 1
ATOM 2737 C CA . LYS A 1 341 ? 17.039 3.589 -31.161 1.00 94.69 341 LYS A CA 1
ATOM 2738 C C . LYS A 1 341 ? 16.241 2.760 -32.169 1.00 94.69 341 LYS A C 1
ATOM 2740 O O . LYS A 1 341 ? 15.295 3.290 -32.747 1.00 94.69 341 LYS A O 1
ATOM 2745 N N . ASP A 1 342 ? 16.619 1.505 -32.391 1.00 95.00 342 ASP A N 1
ATOM 2746 C CA . ASP A 1 342 ? 15.931 0.586 -33.289 1.00 95.00 342 ASP A CA 1
ATOM 2747 C C . ASP A 1 342 ? 14.804 -0.135 -32.537 1.00 95.00 342 ASP A C 1
ATOM 2749 O O . ASP A 1 342 ? 15.022 -0.849 -31.555 1.00 95.00 342 ASP A O 1
ATOM 2753 N N . VAL A 1 343 ? 13.573 0.064 -33.007 1.00 94.25 343 VAL A N 1
ATOM 2754 C CA . VAL A 1 343 ? 12.376 -0.524 -32.403 1.00 94.25 343 VAL A CA 1
ATOM 2755 C C . VAL A 1 343 ? 12.378 -2.052 -32.490 1.00 94.25 343 VAL A C 1
ATOM 2757 O O . VAL A 1 343 ? 11.859 -2.706 -31.589 1.00 94.25 343 VAL A O 1
ATOM 2760 N N . GLU A 1 344 ? 12.974 -2.646 -33.527 1.00 94.56 344 GLU A N 1
ATOM 2761 C CA . GLU A 1 344 ? 13.001 -4.103 -33.695 1.00 94.56 344 GLU A CA 1
ATOM 2762 C C . GLU A 1 344 ? 13.940 -4.752 -32.673 1.00 94.56 344 GLU A C 1
ATOM 2764 O O . GLU A 1 344 ? 13.553 -5.709 -32.000 1.00 94.56 344 GLU A O 1
ATOM 2769 N N . GLN A 1 345 ? 15.120 -4.164 -32.461 1.00 95.12 345 GLN A N 1
ATOM 2770 C CA . GLN A 1 345 ? 16.084 -4.622 -31.455 1.00 95.12 345 GLN A CA 1
ATOM 2771 C C . GLN A 1 345 ? 15.588 -4.385 -30.021 1.00 95.12 345 GLN A C 1
ATOM 2773 O O . GLN A 1 345 ? 15.751 -5.251 -29.160 1.00 95.12 345 GLN A O 1
ATOM 2778 N N . VAL A 1 346 ? 14.915 -3.258 -29.756 1.00 95.00 346 VAL A N 1
ATOM 2779 C CA . VAL A 1 346 ? 14.284 -3.006 -28.447 1.00 95.00 346 VAL A CA 1
ATOM 2780 C C . VAL A 1 346 ? 13.139 -3.982 -28.181 1.00 95.00 346 VAL A C 1
ATOM 2782 O O . VAL A 1 346 ? 13.035 -4.493 -27.068 1.00 95.00 346 VAL A O 1
ATOM 2785 N N . ASN A 1 347 ? 12.318 -4.303 -29.186 1.00 94.25 347 ASN A N 1
ATOM 2786 C CA . ASN A 1 347 ? 11.282 -5.330 -29.065 1.00 94.25 347 ASN A CA 1
ATOM 2787 C C . ASN A 1 347 ? 11.877 -6.722 -28.820 1.00 94.25 347 ASN A C 1
ATOM 2789 O O . ASN A 1 347 ? 11.364 -7.459 -27.981 1.00 94.25 347 ASN A O 1
ATOM 2793 N N . TYR A 1 348 ? 12.952 -7.084 -29.523 1.00 94.62 348 TYR A N 1
ATOM 2794 C CA . TYR A 1 348 ? 13.663 -8.345 -29.311 1.00 94.62 348 TYR A CA 1
ATOM 2795 C C . TYR A 1 348 ? 14.146 -8.470 -27.857 1.00 94.62 348 TYR A C 1
ATOM 2797 O O . TYR A 1 348 ? 13.739 -9.391 -27.152 1.00 94.62 348 TYR A O 1
ATOM 2805 N N . PHE A 1 349 ? 14.901 -7.483 -27.369 1.00 95.25 349 PHE A N 1
ATOM 2806 C CA . PHE A 1 349 ? 15.446 -7.482 -26.009 1.00 95.25 349 PHE A CA 1
ATOM 2807 C C . PHE A 1 349 ? 14.361 -7.440 -24.922 1.00 95.25 349 PHE A C 1
ATOM 2809 O O . PHE A 1 349 ? 14.427 -8.155 -23.924 1.00 95.25 349 PHE A O 1
ATOM 2816 N N . MET A 1 350 ? 13.307 -6.647 -25.135 1.00 94.62 350 MET A N 1
ATOM 2817 C CA . MET A 1 350 ? 12.128 -6.624 -24.267 1.00 94.62 350 MET A CA 1
ATOM 2818 C C . MET A 1 350 ? 11.451 -8.002 -24.197 1.00 94.62 350 MET A C 1
ATOM 2820 O O . MET A 1 350 ? 11.025 -8.425 -23.124 1.00 94.62 350 MET A O 1
ATOM 2824 N N . ASN A 1 351 ? 11.385 -8.741 -25.307 1.00 94.06 351 ASN A N 1
ATOM 2825 C CA . ASN A 1 351 ? 10.839 -10.096 -25.321 1.00 94.06 351 ASN A CA 1
ATOM 2826 C C . ASN A 1 351 ? 11.758 -11.124 -24.659 1.00 94.06 351 ASN A C 1
ATOM 2828 O O . ASN A 1 351 ? 11.235 -12.038 -24.032 1.00 94.06 351 ASN A O 1
ATOM 2832 N N . GLU A 1 352 ? 13.083 -10.976 -24.698 1.00 94.62 352 GLU A N 1
ATOM 2833 C CA . GLU A 1 352 ? 13.983 -11.805 -23.879 1.00 94.62 352 GLU A CA 1
ATOM 2834 C C . GLU A 1 352 ? 13.738 -11.562 -22.381 1.00 94.62 352 GLU A C 1
ATOM 2836 O O . GLU A 1 352 ? 13.511 -12.510 -21.629 1.00 94.62 352 GLU A O 1
ATOM 2841 N N . VAL A 1 353 ? 13.654 -10.295 -21.957 1.00 94.44 353 VAL A N 1
ATOM 2842 C CA . VAL A 1 353 ? 13.315 -9.916 -20.572 1.00 94.44 353 VAL A CA 1
ATOM 2843 C C . VAL A 1 353 ? 11.947 -10.473 -20.146 1.00 94.44 353 VAL A C 1
ATOM 2845 O O . VAL A 1 353 ? 11.800 -10.952 -19.023 1.00 94.44 353 VAL A O 1
ATOM 2848 N N . LEU A 1 354 ? 10.946 -10.458 -21.035 1.00 93.62 354 LEU A N 1
ATOM 2849 C CA . LEU A 1 354 ? 9.609 -11.000 -20.763 1.00 93.62 354 LEU A CA 1
ATOM 2850 C C . LEU A 1 354 ? 9.484 -12.522 -20.945 1.00 93.62 354 LEU A C 1
ATOM 2852 O O . LEU A 1 354 ? 8.489 -13.095 -20.506 1.00 93.62 354 LEU A O 1
ATOM 2856 N N . THR A 1 355 ? 10.422 -13.210 -21.590 1.00 93.25 355 THR A N 1
ATOM 2857 C CA . THR A 1 355 ? 10.383 -14.682 -21.718 1.00 93.25 355 THR A CA 1
ATOM 2858 C C . THR A 1 355 ? 11.288 -15.387 -20.716 1.00 93.25 355 THR A C 1
ATOM 2860 O O . THR A 1 355 ? 11.086 -16.577 -20.476 1.00 93.25 355 THR A O 1
ATOM 2863 N N . PHE A 1 356 ? 12.200 -14.664 -20.058 1.00 93.19 356 PHE A N 1
ATOM 2864 C CA . PHE A 1 356 ? 13.021 -15.212 -18.987 1.00 93.19 356 PHE A CA 1
ATOM 2865 C C . PHE A 1 356 ? 12.182 -15.798 -17.839 1.00 93.19 356 PHE A C 1
ATOM 2867 O O . PHE A 1 356 ? 11.229 -15.185 -17.348 1.00 93.19 356 PHE A O 1
ATOM 2874 N N . ARG A 1 357 ? 12.589 -16.983 -17.376 1.00 91.75 357 ARG A N 1
ATOM 2875 C CA . ARG A 1 357 ? 12.010 -17.697 -16.234 1.00 91.75 357 ARG A CA 1
ATOM 2876 C C . ARG A 1 357 ? 13.123 -18.123 -15.283 1.00 91.75 357 ARG A C 1
ATOM 2878 O O . ARG A 1 357 ? 14.102 -18.726 -15.715 1.00 91.75 357 ARG A O 1
ATOM 2885 N N . HIS A 1 358 ? 12.980 -17.840 -13.989 1.00 88.69 358 HIS A N 1
ATOM 2886 C CA . HIS A 1 358 ? 13.950 -18.314 -12.994 1.00 88.69 358 HIS A CA 1
ATOM 2887 C C . HIS A 1 358 ? 13.642 -19.763 -12.615 1.00 88.69 358 HIS A C 1
ATOM 2889 O O . HIS A 1 358 ? 12.468 -20.070 -12.398 1.00 88.69 358 HIS A O 1
ATOM 2895 N N . PRO A 1 359 ? 14.644 -20.639 -12.435 1.00 85.06 359 PRO A N 1
ATOM 2896 C CA . PRO A 1 359 ? 14.415 -21.924 -11.784 1.00 85.06 359 PRO A CA 1
ATOM 2897 C C . PRO A 1 359 ? 13.946 -21.685 -10.341 1.00 85.06 359 PRO A C 1
ATOM 2899 O O . PRO A 1 359 ? 14.582 -20.934 -9.593 1.00 85.06 359 PRO A O 1
ATOM 2902 N N . LEU A 1 360 ? 12.842 -22.313 -9.929 1.00 76.12 360 LEU A N 1
ATOM 2903 C CA . LEU A 1 360 ? 12.425 -22.293 -8.529 1.00 76.12 360 LEU A CA 1
ATOM 2904 C C . LEU A 1 360 ? 13.385 -23.173 -7.727 1.00 76.12 360 LEU A C 1
ATOM 2906 O O . LEU A 1 360 ? 13.310 -24.398 -7.750 1.00 76.12 360 LEU A O 1
ATOM 2910 N N . ILE A 1 361 ? 14.302 -22.534 -7.000 1.00 72.00 361 ILE A N 1
ATOM 2911 C CA . ILE A 1 361 ? 15.179 -23.229 -6.056 1.00 72.00 361 ILE A CA 1
ATOM 2912 C C . ILE A 1 361 ? 14.298 -23.825 -4.954 1.00 72.00 361 ILE A C 1
ATOM 2914 O O . ILE A 1 361 ? 13.704 -23.082 -4.168 1.00 72.00 361 ILE A O 1
ATOM 2918 N N . ASP A 1 362 ? 14.226 -25.155 -4.889 1.00 66.19 362 ASP A N 1
ATOM 2919 C CA . ASP A 1 362 ? 13.456 -25.864 -3.869 1.00 66.19 362 ASP A CA 1
ATOM 2920 C C . ASP A 1 362 ? 14.060 -25.639 -2.474 1.00 66.19 362 ASP A C 1
ATOM 2922 O O . ASP A 1 362 ? 15.001 -26.306 -2.033 1.00 66.19 362 ASP A O 1
ATOM 2926 N N . LEU A 1 363 ? 13.483 -24.667 -1.766 1.00 63.84 363 LEU A N 1
ATOM 2927 C CA . LEU A 1 363 ? 13.863 -24.283 -0.411 1.00 63.84 363 LEU A CA 1
ATOM 2928 C C . LEU A 1 363 ? 13.638 -25.403 0.620 1.00 63.84 363 LEU A C 1
ATOM 2930 O O . LEU A 1 363 ? 14.184 -25.301 1.719 1.00 63.84 363 LEU A O 1
ATOM 2934 N N . SER A 1 364 ? 12.863 -26.450 0.305 1.00 62.56 364 SER A N 1
ATOM 2935 C CA . SER A 1 364 ? 12.568 -27.531 1.255 1.00 62.56 364 SER A CA 1
ATOM 2936 C C . SER A 1 364 ? 13.774 -28.437 1.534 1.00 62.56 364 SER A C 1
ATOM 2938 O O . SER A 1 364 ? 13.914 -28.948 2.643 1.00 62.56 364 SER A O 1
ATOM 2940 N N . ASN A 1 365 ? 14.713 -28.563 0.590 1.00 57.19 365 ASN A N 1
ATOM 2941 C CA . ASN A 1 365 ? 15.877 -29.441 0.757 1.00 57.19 365 ASN A CA 1
ATOM 2942 C C . ASN A 1 365 ? 16.958 -28.867 1.692 1.00 57.19 365 ASN A C 1
ATOM 2944 O O . ASN A 1 365 ? 17.781 -29.615 2.219 1.00 57.19 365 ASN A O 1
ATOM 2948 N N . HIS A 1 366 ? 16.956 -27.555 1.957 1.00 55.53 366 HIS A N 1
ATOM 2949 C CA . HIS A 1 366 ? 17.959 -26.927 2.826 1.00 55.53 366 HIS A CA 1
ATOM 2950 C C . HIS A 1 366 ? 17.639 -26.985 4.328 1.00 55.53 366 HIS A C 1
ATOM 2952 O O . HIS A 1 366 ? 18.554 -26.794 5.127 1.00 55.53 366 HIS A O 1
ATOM 2958 N N . SER A 1 367 ? 16.402 -27.281 4.748 1.00 55.16 367 SER A N 1
ATOM 2959 C CA . SER A 1 367 ? 16.072 -27.384 6.182 1.00 55.16 367 SER A CA 1
ATOM 2960 C C . SER A 1 367 ? 16.545 -28.683 6.841 1.00 55.16 367 SER A C 1
ATOM 2962 O O . SER A 1 367 ? 16.644 -28.732 8.063 1.00 55.16 367 SER A O 1
ATOM 2964 N N . ASN A 1 368 ? 16.843 -29.722 6.052 1.00 53.12 368 ASN A N 1
ATOM 2965 C CA . ASN A 1 368 ? 17.141 -31.066 6.565 1.00 53.12 368 ASN A CA 1
ATOM 2966 C C . ASN A 1 368 ? 18.638 -31.431 6.501 1.00 53.12 368 ASN A C 1
ATOM 2968 O O . ASN A 1 368 ? 19.044 -32.452 7.047 1.00 53.12 368 ASN A O 1
ATOM 2972 N N . ALA A 1 369 ? 19.469 -30.612 5.848 1.00 49.62 369 ALA A N 1
ATOM 2973 C CA . ALA A 1 369 ? 20.889 -30.905 5.626 1.00 49.62 369 ALA A CA 1
ATOM 2974 C C . ALA A 1 369 ? 21.804 -30.585 6.830 1.00 49.62 369 ALA A C 1
ATOM 2976 O O . ALA A 1 369 ? 22.985 -30.917 6.807 1.00 49.62 369 ALA A O 1
ATOM 2977 N N . SER A 1 370 ? 21.288 -29.938 7.879 1.00 50.94 370 SER A N 1
ATOM 2978 C CA . SER A 1 370 ? 22.072 -29.412 9.009 1.00 50.94 370 SER A CA 1
ATOM 2979 C C . SER A 1 370 ? 22.101 -30.307 10.260 1.00 50.94 370 SER A C 1
ATOM 2981 O O . SER A 1 370 ? 22.595 -29.870 11.298 1.00 50.94 370 SER A O 1
ATOM 2983 N N . SER A 1 371 ? 21.590 -31.544 10.196 1.00 51.28 371 SER A N 1
ATOM 2984 C CA . SER A 1 371 ? 21.410 -32.414 11.377 1.00 51.28 371 SER A CA 1
ATOM 2985 C C . SER A 1 371 ? 21.986 -33.838 11.271 1.00 51.28 371 SER A C 1
ATOM 2987 O O . SER A 1 371 ? 21.669 -34.670 12.118 1.00 51.28 371 SER A O 1
ATOM 2989 N N . SER A 1 372 ? 22.844 -34.146 10.284 1.00 46.81 372 SER A N 1
ATOM 2990 C CA . SER A 1 372 ? 23.377 -35.514 10.098 1.00 46.81 372 SER A CA 1
ATOM 2991 C C . SER A 1 372 ? 24.862 -35.611 9.689 1.00 46.81 372 SER A C 1
ATOM 2993 O O . SER A 1 372 ? 25.215 -36.392 8.805 1.00 46.81 372 SER A O 1
ATOM 2995 N N . GLU A 1 373 ? 25.762 -34.907 10.383 1.00 48.00 373 GLU A N 1
ATOM 2996 C CA . GLU A 1 373 ? 27.202 -35.240 10.389 1.00 48.00 373 GLU A CA 1
ATOM 2997 C C . GLU A 1 373 ? 27.586 -36.089 11.615 1.00 48.00 373 GLU A C 1
ATOM 2999 O O . GLU A 1 373 ? 28.291 -35.637 12.514 1.00 48.00 373 GLU A O 1
ATOM 3004 N N . LEU A 1 374 ? 27.134 -37.351 11.649 1.00 52.88 374 LEU A N 1
ATOM 3005 C CA . LEU A 1 374 ? 27.832 -38.411 12.392 1.00 52.88 374 LEU A CA 1
ATOM 3006 C C . LEU A 1 374 ? 27.455 -39.815 11.878 1.00 52.88 374 LEU A C 1
ATOM 3008 O O . LEU A 1 374 ? 26.757 -40.573 12.549 1.00 52.88 374 LEU A O 1
ATOM 3012 N N . GLN A 1 375 ? 27.929 -40.187 10.685 1.00 39.47 375 GLN A N 1
ATOM 3013 C CA . GLN A 1 375 ? 27.915 -41.587 10.245 1.00 39.47 375 GLN A CA 1
ATOM 3014 C C . GLN A 1 375 ? 29.306 -42.069 9.829 1.00 39.47 375 GLN A C 1
ATOM 3016 O O . GLN A 1 375 ? 30.080 -41.376 9.173 1.00 39.47 375 GLN A O 1
ATOM 3021 N N . THR A 1 376 ? 29.616 -43.275 10.293 1.00 48.91 376 THR A N 1
ATOM 3022 C CA . THR A 1 376 ? 30.875 -44.005 10.118 1.00 48.91 376 THR A CA 1
ATOM 3023 C C . THR A 1 376 ? 31.084 -44.482 8.677 1.00 48.91 376 THR A C 1
ATOM 3025 O O . THR A 1 376 ? 30.102 -44.714 7.972 1.00 48.91 376 THR A O 1
ATOM 3028 N N . PRO A 1 377 ? 32.338 -44.713 8.239 1.00 52.00 377 PRO A N 1
ATOM 3029 C CA . PRO A 1 377 ? 32.613 -45.223 6.898 1.00 52.00 377 PRO A CA 1
ATOM 3030 C C . PRO A 1 377 ? 32.039 -46.642 6.700 1.00 52.00 377 PRO A C 1
ATOM 3032 O O . PRO A 1 377 ? 32.257 -47.501 7.560 1.00 52.00 377 PRO A O 1
ATOM 3035 N N . PRO A 1 378 ? 31.351 -46.930 5.578 1.00 51.34 378 PRO A N 1
ATOM 3036 C CA . PRO A 1 378 ? 30.908 -48.280 5.250 1.00 51.34 378 PRO A CA 1
ATOM 3037 C C . PRO A 1 378 ? 32.043 -49.093 4.612 1.00 51.34 378 PRO A C 1
ATOM 3039 O O . PRO A 1 378 ? 32.679 -48.670 3.644 1.00 51.34 378 PRO A O 1
ATOM 3042 N N . THR A 1 379 ? 32.273 -50.295 5.136 1.00 50.75 379 THR A N 1
ATOM 3043 C CA . THR A 1 379 ? 33.294 -51.223 4.635 1.00 50.75 379 THR A CA 1
ATOM 3044 C C . THR A 1 379 ? 32.703 -52.189 3.602 1.00 50.75 379 THR A C 1
ATOM 3046 O O . THR A 1 379 ? 31.746 -52.895 3.895 1.00 50.75 379 THR A O 1
ATOM 3049 N N . SER A 1 380 ? 33.358 -52.266 2.439 1.00 51.56 380 SER A N 1
ATOM 3050 C CA . SER A 1 380 ? 33.404 -53.389 1.476 1.00 51.56 380 SER A CA 1
ATOM 3051 C C . SER A 1 380 ? 32.128 -53.955 0.815 1.00 51.56 380 SER A C 1
ATOM 3053 O O . SER A 1 380 ? 31.297 -54.585 1.454 1.00 51.56 380 SER A O 1
ATOM 3055 N N . ALA A 1 381 ? 32.182 -53.940 -0.525 1.00 55.34 381 ALA A N 1
ATOM 3056 C CA . ALA A 1 381 ? 31.876 -55.049 -1.445 1.00 55.34 381 ALA A CA 1
ATOM 3057 C C . ALA A 1 381 ? 30.453 -55.657 -1.475 1.00 55.34 381 ALA A C 1
ATOM 3059 O O . ALA A 1 381 ? 30.113 -56.545 -0.698 1.00 55.34 381 ALA A O 1
ATOM 3060 N N . GLY A 1 382 ? 29.695 -55.297 -2.518 1.00 43.75 382 GLY A N 1
ATOM 3061 C CA . GLY A 1 382 ? 28.460 -55.968 -2.931 1.00 43.75 382 GLY A CA 1
ATOM 3062 C C . GLY A 1 382 ? 28.173 -55.746 -4.421 1.00 43.75 382 GLY A C 1
ATOM 3063 O O . GLY A 1 382 ? 28.181 -54.615 -4.892 1.00 43.75 382 GLY A O 1
ATOM 3064 N N . THR A 1 383 ? 27.983 -56.849 -5.140 1.00 45.59 383 THR A N 1
ATOM 3065 C CA . THR A 1 383 ? 27.698 -57.041 -6.574 1.00 45.59 383 THR A CA 1
ATOM 3066 C C . THR A 1 383 ? 26.810 -55.985 -7.253 1.00 45.59 383 THR A C 1
ATOM 3068 O O . THR A 1 383 ? 25.793 -55.573 -6.705 1.00 45.59 383 THR A O 1
ATOM 3071 N N . ALA A 1 384 ? 27.147 -55.617 -8.495 1.00 47.84 384 ALA A N 1
ATOM 3072 C CA . ALA A 1 384 ? 26.321 -54.751 -9.337 1.00 47.84 384 ALA A CA 1
ATOM 3073 C C . ALA A 1 384 ? 25.168 -55.523 -10.011 1.00 47.84 384 ALA A C 1
ATOM 3075 O O . ALA A 1 384 ? 25.421 -56.481 -10.742 1.00 47.84 384 ALA A O 1
ATOM 3076 N N . GLU A 1 385 ? 23.933 -55.046 -9.842 1.00 44.41 385 GLU A N 1
ATOM 3077 C CA . GLU A 1 385 ? 22.797 -55.371 -10.716 1.00 44.41 385 GLU A CA 1
ATOM 3078 C C . GLU A 1 385 ? 22.398 -54.140 -11.552 1.00 44.41 385 GLU A C 1
ATOM 3080 O O . GLU A 1 385 ? 22.405 -53.021 -11.030 1.00 44.41 385 GLU A O 1
ATOM 3085 N N . PRO A 1 386 ? 22.045 -54.307 -12.840 1.00 55.31 386 PRO A N 1
ATOM 3086 C CA . PRO A 1 386 ? 21.584 -53.215 -13.689 1.00 55.31 386 PRO A CA 1
ATOM 3087 C C . PRO A 1 386 ? 20.084 -52.959 -13.474 1.00 55.31 386 PRO A C 1
ATOM 3089 O O . PRO A 1 386 ? 19.240 -53.583 -14.118 1.00 55.31 386 PRO A O 1
ATOM 3092 N N . SER A 1 387 ? 19.739 -52.031 -12.579 1.00 45.28 387 SER A N 1
ATOM 3093 C CA . SER A 1 387 ? 18.358 -51.559 -12.435 1.00 45.28 387 SER A CA 1
ATOM 3094 C C . SER A 1 387 ? 17.938 -50.649 -13.599 1.00 45.28 387 SER A C 1
ATOM 3096 O O . SER A 1 387 ? 18.748 -49.958 -14.221 1.00 45.28 387 SER A O 1
ATOM 3098 N N . SER A 1 388 ? 16.651 -50.707 -13.936 1.00 48.88 388 SER A N 1
ATOM 3099 C CA . SER A 1 388 ? 16.074 -50.193 -15.178 1.00 48.88 388 SER A CA 1
ATOM 3100 C C . SER A 1 388 ? 16.043 -48.664 -15.287 1.00 48.88 388 SER A C 1
ATOM 3102 O O . SER A 1 388 ? 15.543 -47.961 -14.409 1.00 48.88 388 SER A O 1
ATOM 3104 N N . LEU A 1 389 ? 16.488 -48.165 -16.444 1.00 48.00 389 LEU A N 1
ATOM 3105 C CA . LEU A 1 389 ? 16.215 -46.815 -16.943 1.00 48.00 389 LEU A CA 1
ATOM 3106 C C . LEU A 1 389 ? 14.729 -46.683 -17.327 1.00 48.00 389 LEU A C 1
ATOM 3108 O O . LEU A 1 389 ? 14.387 -46.794 -18.501 1.00 48.00 389 LEU A O 1
ATOM 3112 N N . GLU A 1 390 ? 13.849 -46.437 -16.353 1.00 49.84 390 GLU A N 1
ATOM 3113 C CA . GLU A 1 390 ? 12.475 -45.994 -16.633 1.00 49.84 390 GLU A CA 1
ATOM 3114 C C . GLU A 1 390 ? 12.339 -44.464 -16.531 1.00 49.84 390 GLU A C 1
ATOM 3116 O O . GLU A 1 390 ? 12.494 -43.840 -15.482 1.00 49.84 390 GLU A O 1
ATOM 3121 N N . GLU A 1 391 ? 12.087 -43.888 -17.704 1.00 50.16 391 GLU A N 1
ATOM 3122 C CA . GLU A 1 391 ? 11.511 -42.583 -18.048 1.00 50.16 391 GLU A CA 1
ATOM 3123 C C . GLU A 1 391 ? 11.073 -41.653 -16.894 1.00 50.16 391 GLU A C 1
ATOM 3125 O O . GLU A 1 391 ? 9.905 -41.577 -16.519 1.00 50.16 391 GLU A O 1
ATOM 3130 N N . ASN A 1 392 ? 11.988 -40.795 -16.432 1.00 49.56 392 ASN A N 1
ATOM 3131 C CA . ASN A 1 392 ? 11.679 -39.700 -15.497 1.00 49.56 392 ASN A CA 1
ATOM 3132 C C . ASN A 1 392 ? 11.494 -38.337 -16.217 1.00 49.56 392 ASN A C 1
ATOM 3134 O O . ASN A 1 392 ? 11.832 -37.280 -15.688 1.00 49.56 392 ASN A O 1
ATOM 3138 N N . TYR A 1 393 ? 10.994 -38.359 -17.460 1.00 50.41 393 TYR A N 1
ATOM 3139 C CA . TYR A 1 393 ? 10.987 -37.213 -18.390 1.00 50.41 393 TYR A CA 1
ATOM 3140 C C . TYR A 1 393 ? 9.819 -36.217 -18.222 1.00 50.41 393 TYR A C 1
ATOM 3142 O O . TYR A 1 393 ? 9.761 -35.218 -18.932 1.00 50.41 393 TYR A O 1
ATOM 3150 N N . GLY A 1 394 ? 8.884 -36.454 -17.294 1.00 54.78 394 GLY A N 1
ATOM 3151 C CA . GLY A 1 394 ? 7.634 -35.681 -17.188 1.00 54.78 394 GLY A CA 1
ATOM 3152 C C . GLY A 1 394 ? 7.569 -34.591 -16.108 1.00 54.78 394 GLY A C 1
ATOM 3153 O O . GLY A 1 394 ? 6.485 -34.047 -15.890 1.00 54.78 394 GLY A O 1
ATOM 3154 N N . LYS A 1 395 ? 8.657 -34.313 -15.369 1.00 54.62 395 LYS A N 1
ATOM 3155 C CA . LYS A 1 395 ? 8.567 -33.626 -14.059 1.00 54.62 395 LYS A CA 1
ATOM 3156 C C . LYS A 1 395 ? 9.269 -32.264 -13.923 1.00 54.62 395 LYS A C 1
ATOM 3158 O O . LYS A 1 395 ? 9.110 -31.639 -12.884 1.00 54.62 395 LYS A O 1
ATOM 3163 N N . SER A 1 396 ? 10.021 -31.790 -14.917 1.00 54.81 396 SER A N 1
ATOM 3164 C CA . SER A 1 396 ? 10.948 -30.649 -14.750 1.00 54.81 396 SER A CA 1
ATOM 3165 C C . SER A 1 396 ? 10.437 -29.265 -15.183 1.00 54.81 396 SER A C 1
ATOM 3167 O O . SER A 1 396 ? 11.106 -28.276 -14.904 1.00 54.81 396 SER A O 1
ATOM 3169 N N . GLU A 1 397 ? 9.290 -29.153 -15.859 1.00 57.44 397 GLU A N 1
ATOM 3170 C CA . GLU A 1 397 ? 8.876 -27.887 -16.504 1.00 57.44 397 GLU A CA 1
ATOM 3171 C C . GLU A 1 397 ? 7.966 -26.985 -15.638 1.00 57.44 397 GLU A C 1
ATOM 3173 O O . GLU A 1 397 ? 7.686 -25.843 -15.994 1.00 57.44 397 GLU A O 1
ATOM 3178 N N . ILE A 1 398 ? 7.491 -27.482 -14.491 1.00 60.41 398 ILE A N 1
ATOM 3179 C CA . ILE A 1 398 ? 6.497 -26.786 -13.646 1.00 60.41 398 ILE A CA 1
ATOM 3180 C C . ILE A 1 398 ? 7.163 -25.805 -12.661 1.00 60.41 398 ILE A C 1
ATOM 3182 O O . ILE A 1 398 ? 6.544 -24.828 -12.240 1.00 60.41 398 ILE A O 1
ATOM 3186 N N . ASP A 1 399 ? 8.440 -26.016 -12.337 1.00 70.25 399 ASP A N 1
ATOM 3187 C CA . ASP A 1 399 ? 9.124 -25.338 -11.233 1.00 70.25 399 ASP A CA 1
ATOM 3188 C C . ASP A 1 399 ? 9.910 -24.097 -11.698 1.00 70.25 399 ASP A C 1
ATOM 3190 O O . ASP A 1 399 ? 11.128 -23.999 -11.525 1.00 70.25 399 ASP A O 1
ATOM 3194 N N . SER A 1 400 ? 9.220 -23.118 -12.297 1.00 83.88 400 SER A N 1
ATOM 3195 C CA . SER A 1 400 ? 9.849 -21.853 -12.711 1.00 83.88 400 SER A CA 1
ATOM 3196 C C . SER A 1 400 ? 9.025 -20.597 -12.395 1.00 83.88 400 SER A C 1
ATOM 3198 O O . SER A 1 400 ? 7.796 -20.603 -12.417 1.00 83.88 400 SER A O 1
ATOM 3200 N N . TYR A 1 401 ? 9.720 -19.504 -12.065 1.00 84.25 401 TYR A N 1
ATOM 3201 C CA . TYR A 1 401 ? 9.127 -18.199 -11.768 1.00 84.25 401 TYR A CA 1
ATOM 3202 C C . TYR A 1 401 ? 9.124 -17.303 -13.005 1.00 84.25 401 TYR A C 1
ATOM 3204 O O . TYR A 1 401 ? 10.182 -16.968 -13.542 1.00 84.25 401 TYR A O 1
ATOM 3212 N N . ASP A 1 402 ? 7.927 -16.880 -13.402 1.00 89.38 402 ASP A N 1
ATOM 3213 C CA . ASP A 1 402 ? 7.677 -15.962 -14.506 1.00 89.38 402 ASP A CA 1
ATOM 3214 C C . ASP A 1 402 ? 7.400 -14.534 -13.991 1.00 89.38 402 ASP A C 1
ATOM 3216 O O . ASP A 1 402 ? 6.457 -14.303 -13.232 1.00 89.38 402 ASP A O 1
ATOM 3220 N N . ASN A 1 403 ? 8.229 -13.565 -14.396 1.00 90.62 403 ASN A N 1
ATOM 3221 C CA . ASN A 1 403 ? 8.113 -12.154 -13.992 1.00 90.62 403 ASN A CA 1
ATOM 3222 C C . ASN A 1 403 ? 7.264 -11.301 -14.954 1.00 90.62 403 ASN A C 1
ATOM 3224 O O . ASN A 1 403 ? 6.952 -10.145 -14.658 1.00 90.62 403 ASN A O 1
ATOM 3228 N N . SER A 1 404 ? 6.921 -11.833 -16.127 1.00 93.62 404 SER A N 1
ATOM 3229 C CA . SER A 1 404 ? 6.550 -11.024 -17.296 1.00 93.62 404 SER A CA 1
ATOM 3230 C C . SER A 1 404 ? 5.285 -10.184 -17.120 1.00 93.62 404 SER A C 1
ATOM 3232 O O . SER A 1 404 ? 5.277 -8.995 -17.445 1.00 93.62 404 SER A O 1
ATOM 3234 N N . TYR A 1 405 ? 4.246 -10.759 -16.514 1.00 93.62 405 TYR A N 1
ATOM 3235 C CA . TYR A 1 405 ? 3.025 -10.037 -16.166 1.00 93.62 405 TYR A CA 1
ATOM 3236 C C . TYR A 1 405 ? 3.299 -8.867 -15.206 1.00 93.62 405 TYR A C 1
ATOM 3238 O O . TYR A 1 405 ? 2.833 -7.750 -15.433 1.00 93.62 405 TYR A O 1
ATOM 3246 N N . ILE A 1 406 ? 4.102 -9.090 -14.160 1.00 95.00 406 ILE A N 1
ATOM 3247 C CA . ILE A 1 406 ? 4.447 -8.056 -13.173 1.00 95.00 406 ILE A CA 1
ATOM 3248 C C . ILE A 1 406 ? 5.258 -6.931 -13.824 1.00 95.00 406 ILE A C 1
ATOM 3250 O O . ILE A 1 406 ? 4.960 -5.760 -13.591 1.00 95.00 406 ILE A O 1
ATOM 3254 N N . LEU A 1 407 ? 6.227 -7.262 -14.683 1.00 95.38 407 LEU A N 1
ATOM 3255 C CA . LEU A 1 407 ? 7.024 -6.273 -15.415 1.00 95.38 407 LEU A CA 1
ATOM 3256 C C . LEU A 1 407 ? 6.158 -5.357 -16.286 1.00 95.38 407 LEU A C 1
ATOM 3258 O O . LEU A 1 407 ? 6.290 -4.137 -16.201 1.00 95.38 407 LEU A O 1
ATOM 3262 N N . ILE A 1 408 ? 5.215 -5.911 -17.055 1.00 94.75 408 ILE A N 1
ATOM 3263 C CA . ILE A 1 408 ? 4.293 -5.114 -17.884 1.00 94.75 408 ILE A CA 1
ATOM 3264 C C . ILE A 1 408 ? 3.448 -4.169 -17.017 1.00 94.75 408 ILE A C 1
ATOM 3266 O O . ILE A 1 408 ? 3.286 -2.994 -17.354 1.00 94.75 408 ILE A O 1
ATOM 3270 N N . LYS A 1 409 ? 2.958 -4.638 -15.862 1.00 95.31 409 LYS A N 1
ATOM 3271 C CA . LYS A 1 409 ? 2.201 -3.806 -14.912 1.00 95.31 409 LYS A CA 1
ATOM 3272 C C . LYS A 1 409 ? 3.061 -2.681 -14.327 1.00 95.31 409 LYS A C 1
ATOM 3274 O O . LYS A 1 409 ? 2.584 -1.551 -14.213 1.00 95.31 409 LYS A O 1
ATOM 3279 N N . LEU A 1 410 ? 4.331 -2.945 -14.016 1.00 96.19 410 LEU A N 1
ATOM 3280 C CA . LEU A 1 410 ? 5.277 -1.924 -13.558 1.00 96.19 410 LEU A CA 1
ATOM 3281 C C . LEU A 1 410 ? 5.594 -0.893 -14.647 1.00 96.19 410 LEU A C 1
ATOM 3283 O O . LEU A 1 410 ? 5.533 0.304 -14.373 1.00 96.19 410 LEU A O 1
ATOM 3287 N N . PHE A 1 411 ? 5.837 -1.317 -15.889 1.00 95.62 411 PHE A N 1
ATOM 3288 C CA . PHE A 1 411 ? 6.035 -0.390 -17.006 1.00 95.62 411 PHE A CA 1
ATOM 3289 C C . PHE A 1 411 ? 4.789 0.472 -17.254 1.00 95.62 411 PHE A C 1
ATOM 3291 O O . PHE A 1 411 ? 4.906 1.685 -17.435 1.00 95.62 411 PHE A O 1
ATOM 3298 N N . LYS A 1 412 ? 3.582 -0.095 -17.142 1.00 94.50 412 LYS A N 1
ATOM 3299 C CA . LYS A 1 412 ? 2.341 0.687 -17.211 1.00 94.50 412 LYS A CA 1
ATOM 3300 C C . LYS A 1 412 ? 2.232 1.725 -16.083 1.00 94.50 412 LYS A C 1
ATOM 3302 O O . LYS A 1 412 ? 1.907 2.882 -16.345 1.00 94.50 412 LYS A O 1
ATOM 3307 N N . LEU A 1 413 ? 2.557 1.356 -14.841 1.00 96.31 413 LEU A N 1
ATOM 3308 C CA . LEU A 1 413 ? 2.618 2.295 -13.712 1.00 96.31 413 LEU A CA 1
ATOM 3309 C C . LEU A 1 413 ? 3.634 3.427 -13.954 1.00 96.31 413 LEU A C 1
ATOM 3311 O O . LEU A 1 413 ? 3.342 4.588 -13.668 1.00 96.31 413 LEU A O 1
ATOM 3315 N N . PHE A 1 414 ? 4.804 3.108 -14.507 1.00 95.94 414 PHE A N 1
ATOM 3316 C CA . PHE A 1 414 ? 5.840 4.092 -14.825 1.00 95.94 414 PHE A CA 1
ATOM 3317 C C . PHE A 1 414 ? 5.391 5.070 -15.918 1.00 95.94 414 PHE A C 1
ATOM 3319 O O . PHE A 1 414 ? 5.600 6.274 -15.769 1.00 95.94 414 PHE A O 1
ATOM 3326 N N . ARG A 1 415 ? 4.689 4.593 -16.956 1.00 95.31 415 ARG A N 1
ATOM 3327 C CA . ARG A 1 415 ? 4.072 5.451 -17.982 1.00 95.31 415 ARG A CA 1
ATOM 3328 C C . ARG A 1 415 ? 2.998 6.371 -17.386 1.00 95.31 415 ARG A C 1
ATOM 3330 O O . ARG A 1 415 ? 2.994 7.558 -17.696 1.00 95.31 415 ARG A O 1
ATOM 3337 N N . TYR A 1 416 ? 2.152 5.890 -16.467 1.00 95.81 416 TYR A N 1
ATOM 3338 C CA . TYR A 1 416 ? 1.209 6.761 -15.744 1.00 95.81 416 TYR A CA 1
ATOM 3339 C C . TYR A 1 416 ? 1.910 7.842 -14.908 1.00 95.81 416 TYR A C 1
ATOM 3341 O O . TYR A 1 416 ? 1.480 8.998 -14.917 1.00 95.81 416 TYR A O 1
ATOM 3349 N N . LEU A 1 417 ? 2.987 7.486 -14.201 1.00 97.06 417 LEU A N 1
ATOM 3350 C CA . LEU A 1 417 ? 3.782 8.430 -13.413 1.00 97.06 417 LEU A CA 1
ATOM 3351 C C . LEU A 1 417 ? 4.463 9.487 -14.293 1.00 97.06 417 LEU A C 1
ATOM 3353 O O . LEU A 1 417 ? 4.447 10.660 -13.932 1.00 97.06 417 LEU A O 1
ATOM 3357 N N . LEU A 1 418 ? 4.985 9.106 -15.461 1.00 96.50 418 LEU A N 1
ATOM 3358 C CA . LEU A 1 418 ? 5.533 10.039 -16.450 1.00 96.50 418 LEU A CA 1
ATOM 3359 C C . LEU A 1 418 ? 4.462 10.983 -17.005 1.00 96.50 418 LEU A C 1
ATOM 3361 O O . LEU A 1 418 ? 4.628 12.197 -16.931 1.00 96.50 418 LEU A O 1
ATOM 3365 N N . ASN A 1 419 ? 3.317 10.451 -17.438 1.00 95.75 419 ASN A N 1
ATOM 3366 C CA . ASN A 1 419 ? 2.195 11.259 -17.922 1.00 95.75 419 ASN A CA 1
ATOM 3367 C C . ASN A 1 419 ? 1.690 12.255 -16.858 1.00 95.75 419 ASN A C 1
ATOM 3369 O O . ASN A 1 419 ? 1.206 13.335 -17.196 1.00 95.75 419 ASN A O 1
ATOM 3373 N N . LYS A 1 420 ? 1.768 11.908 -15.565 1.00 96.94 420 LYS A N 1
ATOM 3374 C CA . LYS A 1 420 ? 1.441 12.821 -14.458 1.00 96.94 420 LYS A CA 1
ATOM 3375 C C . LYS A 1 420 ? 2.559 13.840 -14.214 1.00 96.94 420 LYS A C 1
ATOM 3377 O O . LYS A 1 420 ? 2.261 15.016 -14.019 1.00 96.94 420 LYS A O 1
ATOM 3382 N N . LEU A 1 421 ? 3.825 13.425 -14.285 1.00 96.56 421 LEU A N 1
ATOM 3383 C CA . LEU A 1 421 ? 4.983 14.313 -14.169 1.00 96.56 421 LEU A CA 1
ATOM 3384 C C . LEU A 1 421 ? 4.976 15.384 -15.261 1.00 96.56 421 LEU A C 1
ATOM 3386 O O . LEU A 1 421 ? 5.205 16.546 -14.957 1.00 96.56 421 LEU A O 1
ATOM 3390 N N . GLU A 1 422 ? 4.649 15.046 -16.506 1.00 95.94 422 GLU A N 1
ATOM 3391 C CA . GLU A 1 422 ? 4.557 16.020 -17.601 1.00 95.94 422 GLU A CA 1
ATOM 3392 C C . GLU A 1 422 ? 3.479 17.088 -17.350 1.00 95.94 422 GLU A C 1
ATOM 3394 O O . GLU A 1 422 ? 3.711 18.271 -17.611 1.00 95.94 422 GLU A O 1
ATOM 3399 N N . ARG A 1 423 ? 2.334 16.707 -16.756 1.00 95.88 423 ARG A N 1
ATOM 3400 C CA . ARG A 1 423 ? 1.294 17.657 -16.310 1.00 95.88 423 ARG A CA 1
ATOM 3401 C C . ARG A 1 423 ? 1.759 18.555 -15.157 1.00 95.88 423 ARG A C 1
ATOM 3403 O O . ARG A 1 423 ? 1.266 19.673 -15.019 1.00 95.88 423 ARG A O 1
ATOM 3410 N N . GLU A 1 424 ? 2.678 18.075 -14.322 1.00 96.38 424 GLU A N 1
ATOM 3411 C CA . GLU A 1 424 ? 3.031 18.677 -13.028 1.00 96.38 424 GLU A CA 1
ATOM 3412 C C . GLU A 1 424 ? 4.463 19.241 -12.949 1.00 96.38 424 GLU A C 1
ATOM 3414 O O . GLU A 1 424 ? 4.814 19.900 -11.973 1.00 96.38 424 GLU A O 1
ATOM 3419 N N . ALA A 1 425 ? 5.285 19.086 -13.987 1.00 92.56 425 ALA A N 1
ATOM 3420 C CA . ALA A 1 425 ? 6.698 19.475 -13.989 1.00 92.56 425 ALA A CA 1
ATOM 3421 C C . ALA A 1 425 ? 6.932 20.973 -13.712 1.00 92.56 425 ALA A C 1
ATOM 3423 O O . ALA A 1 425 ? 7.941 21.343 -13.112 1.00 92.56 425 ALA A O 1
ATOM 3424 N N . CYS A 1 426 ? 5.977 21.840 -14.071 1.00 91.50 426 CYS A N 1
ATOM 3425 C CA . CYS A 1 426 ? 6.030 23.272 -13.749 1.00 91.50 426 CYS A CA 1
ATOM 3426 C C . CYS A 1 426 ? 5.994 23.570 -12.234 1.00 91.50 426 CYS A C 1
ATOM 3428 O O . CYS A 1 426 ? 6.347 24.676 -11.837 1.00 91.50 426 CYS A O 1
ATOM 3430 N N . ILE A 1 427 ? 5.564 22.619 -11.397 1.00 93.12 427 ILE A N 1
ATOM 3431 C CA . ILE A 1 427 ? 5.539 22.745 -9.931 1.00 93.12 427 ILE A CA 1
ATOM 3432 C C . ILE A 1 427 ? 6.941 22.527 -9.353 1.00 93.12 427 ILE A C 1
ATOM 3434 O O . ILE A 1 427 ? 7.331 23.216 -8.415 1.00 93.12 427 ILE A O 1
ATOM 3438 N N . LEU A 1 428 ? 7.700 21.581 -9.918 1.00 91.81 428 LEU A N 1
ATOM 3439 C CA . LEU A 1 428 ? 9.053 21.236 -9.472 1.00 91.81 428 LEU A CA 1
ATOM 3440 C C . LEU A 1 428 ? 10.057 22.369 -9.704 1.00 91.81 428 LEU A C 1
ATOM 3442 O O . LEU A 1 428 ? 10.943 22.583 -8.881 1.00 91.81 428 LEU A O 1
ATOM 3446 N N . GLU A 1 429 ? 9.930 23.081 -10.824 1.00 92.12 429 GLU A N 1
ATOM 3447 C CA . GLU A 1 429 ? 10.856 24.145 -11.220 1.00 92.12 429 GLU A CA 1
ATOM 3448 C C . GLU A 1 429 ? 10.084 25.377 -11.749 1.00 92.12 429 GLU A C 1
ATOM 3450 O O . GLU A 1 429 ? 10.148 25.696 -12.940 1.00 92.12 429 GLU A O 1
ATOM 3455 N N . PRO A 1 430 ? 9.357 26.121 -10.888 1.00 92.94 430 PRO A N 1
ATOM 3456 C CA . PRO A 1 430 ? 8.473 27.217 -11.312 1.00 92.94 430 PRO A CA 1
ATOM 3457 C C . PRO A 1 430 ? 9.209 28.397 -11.971 1.00 92.94 430 PRO A C 1
ATOM 3459 O O . PRO A 1 430 ? 8.587 29.233 -12.626 1.00 92.94 430 PRO A O 1
ATOM 3462 N N . HIS A 1 431 ? 10.534 28.465 -11.814 1.00 94.69 431 HIS A N 1
ATOM 3463 C CA . HIS A 1 431 ? 11.407 29.501 -12.371 1.00 94.69 431 HIS A CA 1
ATOM 3464 C C . HIS A 1 431 ? 12.265 29.014 -13.556 1.00 94.69 431 HIS A C 1
ATOM 3466 O O . HIS A 1 431 ? 13.165 29.731 -13.996 1.00 94.69 431 HIS A O 1
ATOM 3472 N N . ALA A 1 432 ? 12.011 27.814 -14.094 1.00 93.31 432 ALA A N 1
ATOM 3473 C CA . ALA A 1 432 ? 12.744 27.299 -15.249 1.00 93.31 432 ALA A CA 1
ATOM 3474 C C . ALA A 1 432 ? 12.533 28.182 -16.495 1.00 93.31 432 ALA A C 1
ATOM 3476 O O . ALA A 1 432 ? 11.429 28.267 -17.037 1.00 93.31 432 ALA A O 1
ATOM 3477 N N . LYS A 1 433 ? 13.617 28.797 -16.995 1.00 94.25 433 LYS A N 1
ATOM 3478 C CA . LYS A 1 433 ? 13.609 29.636 -18.213 1.00 94.25 433 LYS A CA 1
ATOM 3479 C C . LYS A 1 433 ? 13.106 28.877 -19.448 1.00 94.25 433 LYS A C 1
ATOM 3481 O O . LYS A 1 433 ? 12.453 29.461 -20.306 1.00 94.25 433 LYS A O 1
ATOM 3486 N N . ASN A 1 434 ? 13.407 27.581 -19.535 1.00 94.00 434 ASN A N 1
ATOM 3487 C CA . ASN A 1 434 ? 12.951 26.691 -20.598 1.00 94.00 434 ASN A CA 1
ATOM 3488 C C . ASN A 1 434 ? 12.159 25.527 -19.984 1.00 94.00 434 ASN A C 1
ATOM 3490 O O . ASN A 1 434 ? 12.735 24.589 -19.429 1.00 94.00 434 ASN A O 1
ATOM 3494 N N . LYS A 1 435 ? 10.827 25.597 -20.096 1.00 93.06 435 LYS A N 1
ATOM 3495 C CA . LYS A 1 435 ? 9.916 24.582 -19.550 1.00 93.06 435 LYS A CA 1
ATOM 3496 C C . LYS A 1 435 ? 10.137 23.206 -20.177 1.00 93.06 435 LYS A C 1
ATOM 3498 O O . LYS A 1 435 ? 10.167 22.227 -19.447 1.00 93.06 435 LYS A O 1
ATOM 3503 N N . THR A 1 436 ? 10.362 23.121 -21.488 1.00 94.12 436 THR A N 1
ATOM 3504 C CA . THR A 1 436 ? 10.567 21.842 -22.190 1.00 94.12 436 THR A CA 1
ATOM 3505 C C . THR A 1 436 ? 11.811 21.111 -21.684 1.00 94.12 436 THR A C 1
ATOM 3507 O O . THR A 1 436 ? 11.715 19.944 -21.317 1.00 94.12 436 THR A O 1
ATOM 3510 N N . LYS A 1 437 ? 12.948 21.813 -21.546 1.00 91.88 437 LYS A N 1
ATOM 3511 C CA . LYS A 1 437 ? 14.168 21.260 -20.923 1.00 91.88 437 LYS A CA 1
ATOM 3512 C C . LYS A 1 437 ? 13.936 20.817 -19.474 1.00 91.88 437 LYS A C 1
ATOM 3514 O O . LYS A 1 437 ? 14.484 19.805 -19.048 1.00 91.88 437 LYS A O 1
ATOM 3519 N N . SER A 1 438 ? 13.140 21.569 -18.708 1.00 91.00 438 SER A N 1
ATOM 3520 C CA . SER A 1 438 ? 12.767 21.197 -17.336 1.00 91.00 438 SER A CA 1
ATOM 3521 C C . SER A 1 438 ? 11.955 19.901 -17.303 1.00 91.00 438 SER A C 1
ATOM 3523 O O . SER A 1 438 ? 12.258 19.038 -16.482 1.00 91.00 438 SER A O 1
ATOM 3525 N N . VAL A 1 439 ? 10.955 19.742 -18.180 1.00 93.81 439 VAL A N 1
ATOM 3526 C CA . VAL A 1 439 ? 10.180 18.494 -18.296 1.00 93.81 439 VAL A CA 1
ATOM 3527 C C . VAL A 1 439 ? 11.104 17.335 -18.661 1.00 93.81 439 VAL A C 1
ATOM 3529 O O . VAL A 1 439 ? 11.145 16.349 -17.933 1.00 93.81 439 VAL A O 1
ATOM 3532 N N . GLU A 1 440 ? 11.909 17.479 -19.717 1.00 94.00 440 GLU A N 1
ATOM 3533 C CA . GLU A 1 440 ? 12.848 16.445 -20.172 1.00 94.00 440 GLU A CA 1
ATOM 3534 C C . GLU A 1 440 ? 13.811 16.012 -19.055 1.00 94.00 440 GLU A C 1
ATOM 3536 O O . GLU A 1 440 ? 13.959 14.818 -18.788 1.00 94.00 440 GLU A O 1
ATOM 3541 N N . ARG A 1 441 ? 14.402 16.976 -18.334 1.00 92.56 441 ARG A N 1
ATOM 3542 C CA . ARG A 1 441 ? 15.273 16.718 -17.179 1.00 92.56 441 ARG A CA 1
ATOM 3543 C C . ARG A 1 441 ? 14.565 15.910 -16.096 1.00 92.56 441 ARG A C 1
ATOM 3545 O O . ARG A 1 441 ? 15.130 14.932 -15.612 1.00 92.56 441 ARG A O 1
ATOM 3552 N N . GLN A 1 442 ? 13.358 16.302 -15.694 1.00 94.19 442 GLN A N 1
ATOM 3553 C CA . GLN A 1 442 ? 12.631 15.604 -14.629 1.00 94.19 442 GLN A CA 1
ATOM 3554 C C . GLN A 1 442 ? 12.165 14.210 -15.080 1.00 94.19 442 GLN A C 1
ATOM 3556 O O . GLN A 1 442 ? 12.306 13.253 -14.321 1.00 94.19 442 GLN A O 1
ATOM 3561 N N . THR A 1 443 ? 11.725 14.063 -16.332 1.00 95.44 443 THR A N 1
ATOM 3562 C CA . THR A 1 443 ? 11.425 12.769 -16.965 1.00 95.44 443 THR A CA 1
ATOM 3563 C C . THR A 1 443 ? 12.634 11.832 -16.935 1.00 95.44 443 THR A C 1
ATOM 3565 O O . THR A 1 443 ? 12.515 10.687 -16.501 1.00 95.44 443 THR A O 1
ATOM 3568 N N . LEU A 1 444 ? 13.825 12.314 -17.307 1.00 95.19 444 LEU A N 1
ATOM 3569 C CA . LEU A 1 444 ? 15.054 11.518 -17.248 1.00 95.19 444 LEU A CA 1
ATOM 3570 C C . LEU A 1 444 ? 15.451 11.155 -15.808 1.00 95.19 444 LEU A C 1
ATOM 3572 O O . LEU A 1 444 ? 15.903 10.034 -15.577 1.00 95.19 444 LEU A O 1
ATOM 3576 N N . ARG A 1 445 ? 15.237 12.045 -14.825 1.00 94.06 445 ARG A N 1
ATOM 3577 C CA . ARG A 1 445 ? 15.439 11.716 -13.400 1.00 94.06 445 ARG A CA 1
ATOM 3578 C C . ARG A 1 445 ? 14.480 10.627 -12.921 1.00 94.06 445 ARG A C 1
ATOM 3580 O O . ARG A 1 445 ? 14.904 9.748 -12.179 1.00 94.06 445 ARG A O 1
ATOM 3587 N N . LEU A 1 446 ? 13.218 10.657 -13.351 1.00 95.69 446 LEU A N 1
ATOM 3588 C CA . LEU A 1 446 ? 12.228 9.644 -12.982 1.00 95.69 446 LEU A CA 1
ATOM 3589 C C . LEU A 1 446 ? 12.540 8.277 -13.619 1.00 95.69 446 LEU A C 1
ATOM 3591 O O . LEU A 1 446 ? 12.513 7.264 -12.925 1.00 95.69 446 LEU A O 1
ATOM 3595 N N . ILE A 1 447 ? 12.938 8.243 -14.897 1.00 96.56 447 ILE A N 1
ATOM 3596 C CA . ILE A 1 447 ? 13.424 7.018 -15.565 1.00 96.56 447 ILE A CA 1
ATOM 3597 C C . ILE A 1 447 ? 14.657 6.458 -14.836 1.00 96.56 447 ILE A C 1
ATOM 3599 O O . ILE A 1 447 ? 14.746 5.254 -14.586 1.00 96.56 447 ILE A O 1
ATOM 3603 N N . LEU A 1 448 ? 15.587 7.325 -14.427 1.00 94.56 448 LEU A N 1
ATOM 3604 C CA . LEU A 1 448 ? 16.770 6.931 -13.661 1.00 94.56 448 LEU A CA 1
ATOM 3605 C C . LEU A 1 448 ? 16.410 6.378 -12.271 1.00 94.56 448 LEU A C 1
ATOM 3607 O O . LEU A 1 448 ? 17.020 5.409 -11.825 1.00 94.56 448 LEU A O 1
ATOM 3611 N N . ALA A 1 449 ? 15.400 6.946 -11.606 1.00 93.50 449 ALA A N 1
ATOM 3612 C CA . ALA A 1 449 ? 14.862 6.429 -10.349 1.00 93.50 449 ALA A CA 1
ATOM 3613 C C . ALA A 1 449 ? 14.293 5.014 -10.524 1.00 93.50 449 ALA A C 1
ATOM 3615 O O . ALA A 1 449 ? 14.662 4.105 -9.787 1.00 93.50 449 ALA A O 1
ATOM 3616 N N . PHE A 1 450 ? 13.464 4.800 -11.549 1.00 95.44 450 PHE A N 1
ATOM 3617 C CA . PHE A 1 450 ? 12.916 3.482 -11.876 1.00 95.44 450 PHE A CA 1
ATOM 3618 C C . PHE A 1 450 ? 13.996 2.461 -12.244 1.00 95.44 450 PHE A C 1
ATOM 3620 O O . PHE A 1 450 ? 13.899 1.306 -11.834 1.00 95.44 450 PHE A O 1
ATOM 3627 N N . THR A 1 451 ? 15.058 2.891 -12.932 1.00 95.44 451 THR A N 1
ATOM 3628 C CA . THR A 1 451 ? 16.230 2.046 -13.213 1.00 95.44 451 THR A CA 1
ATOM 3629 C C . THR A 1 451 ? 16.881 1.584 -11.906 1.00 95.44 451 THR A C 1
ATOM 3631 O O . THR A 1 451 ? 17.068 0.389 -11.713 1.00 95.44 451 THR A O 1
ATOM 3634 N N . LYS A 1 452 ? 17.143 2.506 -10.964 1.00 91.50 452 LYS A N 1
ATOM 3635 C CA . LYS A 1 452 ? 17.691 2.197 -9.625 1.00 91.50 452 LYS A CA 1
ATOM 3636 C C . LYS A 1 452 ? 16.785 1.284 -8.789 1.00 91.50 452 LYS A C 1
ATOM 3638 O O . LYS A 1 452 ? 17.288 0.577 -7.929 1.00 91.50 452 LYS A O 1
ATOM 3643 N N . ILE A 1 453 ? 15.468 1.333 -9.001 1.00 92.19 453 ILE A N 1
ATOM 3644 C CA . ILE A 1 453 ? 14.491 0.509 -8.274 1.00 92.19 453 ILE A CA 1
ATOM 3645 C C . ILE A 1 453 ? 14.424 -0.914 -8.846 1.00 92.19 453 ILE A C 1
ATOM 3647 O O . ILE A 1 453 ? 14.327 -1.866 -8.079 1.00 92.19 453 ILE A O 1
ATOM 3651 N N . LEU A 1 454 ? 14.461 -1.065 -10.175 1.00 93.69 454 LEU A N 1
ATOM 3652 C CA . LEU A 1 454 ? 14.419 -2.371 -10.841 1.00 93.69 454 LEU A CA 1
ATOM 3653 C C . LEU A 1 454 ? 15.766 -3.105 -10.816 1.00 93.69 454 LEU A C 1
ATOM 3655 O O . LEU A 1 454 ? 15.766 -4.335 -10.760 1.00 93.69 454 LEU A O 1
ATOM 3659 N N . TYR A 1 455 ? 16.887 -2.383 -10.856 1.00 92.12 455 TYR A N 1
ATOM 3660 C CA . TYR A 1 455 ? 18.224 -2.974 -10.875 1.00 92.12 455 TYR A CA 1
ATOM 3661 C C . TYR A 1 455 ? 18.621 -3.549 -9.508 1.00 92.12 455 TYR A C 1
ATOM 3663 O O . TYR A 1 455 ? 18.503 -2.878 -8.484 1.00 92.12 455 TYR A O 1
ATOM 3671 N N . ALA A 1 456 ? 19.122 -4.784 -9.501 1.00 78.06 456 ALA A N 1
ATOM 3672 C CA . ALA A 1 456 ? 19.570 -5.480 -8.300 1.00 78.06 456 ALA A CA 1
ATOM 3673 C C . ALA A 1 456 ? 21.060 -5.222 -8.034 1.00 78.06 456 ALA A C 1
ATOM 3675 O O . ALA A 1 456 ? 21.909 -5.651 -8.813 1.00 78.06 456 ALA A O 1
ATOM 3676 N N . ASP A 1 457 ? 21.399 -4.576 -6.917 1.00 70.44 457 ASP A N 1
ATOM 3677 C CA . ASP A 1 457 ? 22.798 -4.418 -6.490 1.00 70.44 457 ASP A CA 1
ATOM 3678 C C . ASP A 1 457 ? 23.233 -5.645 -5.664 1.00 70.44 457 ASP A C 1
ATOM 3680 O O . ASP A 1 457 ? 23.324 -5.609 -4.436 1.00 70.44 457 ASP A O 1
ATOM 3684 N N . ASN A 1 458 ? 23.435 -6.779 -6.346 1.00 63.56 458 ASN A N 1
ATOM 3685 C CA . ASN A 1 458 ? 23.656 -8.108 -5.750 1.00 63.56 458 ASN A CA 1
ATOM 3686 C C . ASN A 1 458 ? 25.060 -8.313 -5.126 1.00 63.56 458 ASN A C 1
ATOM 3688 O O . ASN A 1 458 ? 25.575 -9.434 -5.069 1.00 63.56 458 ASN A O 1
ATOM 3692 N N . GLN A 1 459 ? 25.677 -7.250 -4.600 1.00 60.44 459 GLN A N 1
ATOM 3693 C CA . GLN A 1 459 ? 27.021 -7.280 -4.011 1.00 60.44 459 GLN A CA 1
ATOM 3694 C C . GLN A 1 459 ? 27.166 -8.250 -2.826 1.00 60.44 459 GLN A C 1
ATOM 3696 O O . GLN A 1 459 ? 28.249 -8.799 -2.636 1.00 60.44 459 GLN A O 1
ATOM 3701 N N . GLU A 1 460 ? 26.108 -8.516 -2.052 1.00 62.28 460 GLU A N 1
ATOM 3702 C CA . GLU A 1 460 ? 26.186 -9.393 -0.868 1.00 62.28 460 GLU A CA 1
ATOM 3703 C C . GLU A 1 460 ? 26.514 -10.859 -1.201 1.00 62.28 460 GLU A C 1
ATOM 3705 O O . GLU A 1 460 ? 27.123 -11.547 -0.383 1.00 62.28 460 GLU A O 1
ATOM 3710 N N . ASN A 1 461 ? 26.171 -11.325 -2.408 1.00 58.97 461 ASN A N 1
ATOM 3711 C CA . ASN A 1 461 ? 26.505 -12.675 -2.876 1.00 58.97 461 ASN A CA 1
ATOM 3712 C C . ASN A 1 461 ? 27.834 -12.732 -3.648 1.00 58.97 461 ASN A C 1
ATOM 3714 O O . ASN A 1 461 ? 28.365 -13.822 -3.867 1.00 58.97 461 ASN A O 1
ATOM 3718 N N . SER A 1 462 ? 28.395 -11.584 -4.050 1.00 61.44 462 SER A N 1
ATOM 3719 C CA . SER A 1 462 ? 29.733 -11.543 -4.642 1.00 61.44 462 SER A CA 1
ATOM 3720 C C . SER A 1 462 ? 30.768 -11.838 -3.553 1.00 61.44 462 SER A C 1
ATOM 3722 O O . SER A 1 462 ? 30.949 -11.067 -2.608 1.00 61.44 462 SER A O 1
ATOM 3724 N N . SER A 1 463 ? 31.425 -12.998 -3.646 1.00 62.47 463 SER A N 1
ATOM 3725 C CA . SER A 1 463 ? 32.449 -13.386 -2.676 1.00 62.47 463 SER A CA 1
ATOM 3726 C C . SER A 1 463 ? 33.541 -12.310 -2.640 1.00 62.47 463 SER A C 1
ATOM 3728 O O . SER A 1 463 ? 34.110 -11.999 -3.688 1.00 62.47 463 SER A O 1
ATOM 3730 N N . PRO A 1 464 ? 33.911 -11.760 -1.467 1.00 64.19 464 PRO A N 1
ATOM 3731 C CA . PRO A 1 464 ? 34.868 -10.653 -1.383 1.00 64.19 464 PRO A CA 1
ATOM 3732 C C . PRO A 1 464 ? 36.297 -11.019 -1.832 1.00 64.19 464 PRO A C 1
ATOM 3734 O O . PRO A 1 464 ? 37.179 -10.163 -1.795 1.00 64.19 464 PRO A O 1
ATOM 3737 N N . LEU A 1 465 ? 36.541 -12.273 -2.236 1.00 62.00 465 LEU A N 1
ATOM 3738 C CA . LEU A 1 465 ? 37.791 -12.734 -2.843 1.00 62.00 465 LEU A CA 1
ATOM 3739 C C . LEU A 1 465 ? 37.815 -12.620 -4.380 1.00 62.00 465 LEU A C 1
ATOM 3741 O O . LEU A 1 465 ? 38.903 -12.660 -4.948 1.00 62.00 465 LEU A O 1
ATOM 3745 N N . SER A 1 466 ? 36.672 -12.470 -5.059 1.00 60.22 466 SER A N 1
ATOM 3746 C CA . SER A 1 466 ? 36.588 -12.366 -6.525 1.00 60.22 466 SER A CA 1
ATOM 3747 C C . SER A 1 466 ? 36.265 -10.942 -6.983 1.00 60.22 466 SER A C 1
ATOM 3749 O O . SER A 1 466 ? 35.383 -10.732 -7.803 1.00 60.22 466 SER A O 1
ATOM 3751 N N . SER A 1 467 ? 36.962 -9.935 -6.450 1.00 59.78 467 SER A N 1
ATOM 3752 C CA . SER A 1 467 ? 36.841 -8.553 -6.930 1.00 59.78 467 SER A CA 1
ATOM 3753 C C . SER A 1 467 ? 37.652 -8.347 -8.218 1.00 59.78 467 SER A C 1
ATOM 3755 O O . SER A 1 467 ? 38.629 -7.588 -8.221 1.00 59.78 467 SER A O 1
ATOM 3757 N N . SER A 1 468 ? 37.315 -9.068 -9.291 1.00 77.19 468 SER A N 1
ATOM 3758 C CA . SER A 1 468 ? 37.952 -8.836 -10.587 1.00 77.19 468 SER A CA 1
ATOM 3759 C C . SER A 1 468 ? 37.479 -7.494 -11.161 1.00 77.19 468 SER A C 1
ATOM 3761 O O . SER A 1 468 ? 36.389 -7.011 -10.850 1.00 77.19 468 SER A O 1
ATOM 3763 N N . GLN A 1 469 ? 38.305 -6.860 -11.997 1.00 75.44 469 GLN A N 1
ATOM 3764 C CA . GLN A 1 469 ? 37.897 -5.632 -12.689 1.00 75.44 469 GLN A CA 1
ATOM 3765 C C . GLN A 1 469 ? 36.735 -5.900 -13.664 1.00 75.44 469 GLN A C 1
ATOM 3767 O O . GLN A 1 469 ? 35.925 -5.010 -13.900 1.00 75.44 469 GLN A O 1
ATOM 3772 N N . GLU A 1 470 ? 36.619 -7.125 -14.184 1.00 77.44 470 GLU A N 1
ATOM 3773 C CA . GLU A 1 470 ? 35.579 -7.512 -15.143 1.00 77.44 470 GLU A CA 1
ATOM 3774 C C . GLU A 1 470 ? 34.181 -7.493 -14.505 1.00 77.44 470 GLU A C 1
ATOM 3776 O O . GLU A 1 470 ? 33.241 -6.995 -15.126 1.00 77.44 470 GLU A O 1
ATOM 3781 N N . ASP A 1 471 ? 34.063 -7.923 -13.241 1.00 75.06 471 ASP A N 1
ATOM 3782 C CA . ASP A 1 471 ? 32.820 -7.876 -12.450 1.00 75.06 471 ASP A CA 1
ATOM 3783 C C . ASP A 1 471 ? 32.327 -6.438 -12.201 1.00 75.06 471 ASP A C 1
ATOM 3785 O O . ASP A 1 471 ? 31.135 -6.198 -12.011 1.00 75.06 471 ASP A O 1
ATOM 3789 N N . LEU A 1 472 ? 33.232 -5.451 -12.203 1.00 73.75 472 LEU A N 1
ATOM 3790 C CA . LEU A 1 472 ? 32.849 -4.039 -12.105 1.00 73.75 472 LEU A CA 1
ATOM 3791 C C . LEU A 1 472 ? 32.188 -3.549 -13.397 1.00 73.75 472 LEU A C 1
ATOM 3793 O O . LEU A 1 472 ? 31.199 -2.822 -13.332 1.00 73.75 472 LEU A O 1
ATOM 3797 N N . ASP A 1 473 ? 32.712 -3.968 -14.548 1.00 81.25 473 ASP A N 1
ATOM 3798 C CA . ASP A 1 473 ? 32.207 -3.539 -15.849 1.00 81.25 473 ASP A CA 1
ATOM 3799 C C . ASP A 1 473 ? 30.835 -4.159 -16.173 1.00 81.25 473 ASP A C 1
ATOM 3801 O O . ASP A 1 473 ? 30.009 -3.509 -16.813 1.00 81.25 473 ASP A O 1
ATOM 3805 N N . TYR A 1 474 ? 30.573 -5.406 -15.752 1.00 84.56 474 TYR A N 1
ATOM 3806 C CA . TYR A 1 474 ? 29.277 -6.059 -15.990 1.00 84.56 474 TYR A CA 1
ATOM 3807 C C . TYR A 1 474 ? 28.120 -5.333 -15.290 1.00 84.56 474 TYR A C 1
ATOM 3809 O O . TYR A 1 474 ? 27.070 -5.159 -15.908 1.00 84.56 474 TYR A O 1
ATOM 3817 N N . ASP A 1 475 ? 28.320 -4.857 -14.057 1.00 83.50 475 ASP A N 1
ATOM 3818 C CA . ASP A 1 475 ? 27.296 -4.099 -13.325 1.00 83.50 475 ASP A CA 1
ATOM 3819 C C . ASP A 1 475 ? 26.955 -2.768 -14.004 1.00 83.50 475 ASP A C 1
ATOM 3821 O O . ASP A 1 475 ? 25.783 -2.439 -14.212 1.00 83.50 475 ASP A O 1
ATOM 3825 N N . ASP A 1 476 ? 27.984 -2.001 -14.380 1.00 87.38 476 ASP A N 1
ATOM 3826 C CA . ASP A 1 476 ? 27.794 -0.716 -15.053 1.00 87.38 476 ASP A CA 1
ATOM 3827 C C . ASP A 1 476 ? 27.075 -0.918 -16.407 1.00 87.38 476 ASP A C 1
ATOM 3829 O O . ASP A 1 476 ? 26.187 -0.142 -16.757 1.00 87.38 476 ASP A O 1
ATOM 3833 N N . ILE A 1 477 ? 27.381 -1.993 -17.144 1.00 90.06 477 ILE A N 1
ATOM 3834 C CA . ILE A 1 477 ? 26.740 -2.320 -18.431 1.00 90.06 477 ILE A CA 1
ATOM 3835 C C . ILE A 1 477 ? 25.300 -2.815 -18.252 1.00 90.06 477 ILE A C 1
ATOM 3837 O O . ILE A 1 477 ? 24.421 -2.416 -19.018 1.00 90.06 477 ILE A O 1
ATOM 3841 N N . GLY A 1 478 ? 25.029 -3.640 -17.238 1.00 92.25 478 GLY A N 1
ATOM 3842 C CA . GLY A 1 478 ? 23.677 -4.103 -16.933 1.00 92.25 478 GLY A CA 1
ATOM 3843 C C . GLY A 1 478 ? 22.744 -2.939 -16.588 1.00 92.25 478 GLY A C 1
ATOM 3844 O O . GLY A 1 478 ? 21.642 -2.831 -17.136 1.00 92.25 478 GLY A O 1
ATOM 3845 N N . PHE A 1 479 ? 23.210 -2.015 -15.743 1.00 93.19 479 PHE A N 1
ATOM 3846 C CA . PHE A 1 479 ? 22.468 -0.803 -15.399 1.00 93.19 479 PHE A CA 1
ATOM 3847 C C . PHE A 1 479 ? 22.281 0.127 -16.609 1.00 93.19 479 PHE A C 1
ATOM 3849 O O . PHE A 1 479 ? 21.190 0.659 -16.818 1.00 93.19 479 PHE A O 1
ATOM 3856 N N . ASP A 1 480 ? 23.323 0.313 -17.425 1.00 93.56 480 ASP A N 1
ATOM 3857 C CA . ASP A 1 480 ? 23.292 1.135 -18.640 1.00 93.56 480 ASP A CA 1
ATOM 3858 C C . ASP A 1 480 ? 22.272 0.613 -19.668 1.00 93.56 480 ASP A C 1
ATOM 3860 O O . ASP A 1 480 ? 21.460 1.385 -20.186 1.00 93.56 480 ASP A O 1
ATOM 3864 N N . ASN A 1 481 ? 22.247 -0.701 -19.910 1.00 95.06 481 ASN A N 1
ATOM 3865 C CA . ASN A 1 481 ? 21.279 -1.346 -20.799 1.00 95.06 481 ASN A CA 1
ATOM 3866 C C . ASN A 1 481 ? 19.846 -1.261 -20.253 1.00 95.06 481 ASN A C 1
ATOM 3868 O O . ASN A 1 481 ? 18.926 -0.972 -21.020 1.00 95.06 481 ASN A O 1
ATOM 3872 N N . LEU A 1 482 ? 19.637 -1.422 -18.940 1.00 95.88 482 LEU A N 1
ATOM 3873 C CA . LEU A 1 482 ? 18.316 -1.233 -18.331 1.00 95.88 482 LEU A CA 1
ATOM 3874 C C . LEU A 1 482 ? 17.840 0.225 -18.429 1.00 95.88 482 LEU A C 1
ATOM 3876 O O . LEU A 1 482 ? 16.682 0.466 -18.776 1.00 95.88 482 LEU A O 1
ATOM 3880 N N . PHE A 1 483 ? 18.716 1.205 -18.178 1.00 96.06 483 PHE A N 1
ATOM 3881 C CA . PHE A 1 483 ? 18.378 2.623 -18.329 1.00 96.06 483 PHE A CA 1
ATOM 3882 C C . PHE A 1 483 ? 17.974 2.945 -19.771 1.00 96.06 483 PHE A C 1
ATOM 3884 O O . PHE A 1 483 ? 16.963 3.611 -19.999 1.00 96.06 483 PHE A O 1
ATOM 3891 N N . LYS A 1 484 ? 18.741 2.456 -20.753 1.00 95.94 484 LYS A N 1
ATOM 3892 C CA . LYS A 1 484 ? 18.444 2.638 -22.179 1.00 95.94 484 LYS A CA 1
ATOM 3893 C C . LYS A 1 484 ? 17.132 1.963 -22.581 1.00 95.94 484 LYS A C 1
ATOM 3895 O O . LYS A 1 484 ? 16.325 2.611 -23.240 1.00 95.94 484 LYS A O 1
ATOM 3900 N N . LEU A 1 485 ? 16.877 0.730 -22.132 1.00 96.31 485 LEU A N 1
ATOM 3901 C CA . LEU A 1 485 ? 15.614 0.021 -22.363 1.00 96.31 485 LEU A CA 1
ATOM 3902 C C . LEU A 1 485 ? 14.421 0.831 -21.846 1.00 96.31 485 LEU A C 1
ATOM 3904 O O . LEU A 1 485 ? 13.503 1.144 -22.606 1.00 96.31 485 LEU A O 1
ATOM 3908 N N . LEU A 1 486 ? 14.460 1.215 -20.566 1.00 96.38 486 LEU A N 1
ATOM 3909 C CA . LEU A 1 486 ? 13.402 1.997 -19.930 1.00 96.38 486 LEU A CA 1
ATOM 3910 C C . LEU A 1 486 ? 13.214 3.344 -20.626 1.00 96.38 486 LEU A C 1
ATOM 3912 O O . LEU A 1 486 ? 12.083 3.738 -20.895 1.00 96.38 486 LEU A O 1
ATOM 3916 N N . ARG A 1 487 ? 14.302 4.041 -20.968 1.00 95.81 487 ARG A N 1
ATOM 3917 C CA . ARG A 1 487 ? 14.230 5.303 -21.706 1.00 95.81 487 ARG A CA 1
ATOM 3918 C C . ARG A 1 487 ? 13.542 5.127 -23.058 1.00 95.81 487 ARG A C 1
ATOM 3920 O O . ARG A 1 487 ? 12.664 5.922 -23.379 1.00 95.81 487 ARG A O 1
ATOM 3927 N N . SER A 1 488 ? 13.907 4.106 -23.827 1.00 95.44 488 SER A N 1
ATOM 3928 C CA . SER A 1 488 ? 13.365 3.903 -25.170 1.00 95.44 488 SER A CA 1
ATOM 3929 C C . SER A 1 488 ? 11.893 3.499 -25.156 1.00 95.44 488 SER A C 1
ATOM 3931 O O . SER A 1 488 ? 11.097 4.110 -25.869 1.00 95.44 488 SER A O 1
ATOM 3933 N N . ILE A 1 489 ? 11.508 2.570 -24.274 1.00 94.12 489 ILE A N 1
ATOM 3934 C CA . ILE A 1 489 ? 10.101 2.215 -24.022 1.00 94.12 489 ILE A CA 1
ATOM 3935 C C . ILE A 1 489 ? 9.284 3.450 -23.616 1.00 94.12 489 ILE A C 1
ATOM 3937 O O . ILE A 1 489 ? 8.161 3.628 -24.073 1.00 94.12 489 ILE A O 1
ATOM 3941 N N . MET A 1 490 ? 9.828 4.309 -22.750 1.00 94.31 490 MET A N 1
ATOM 3942 C CA . MET A 1 490 ? 9.054 5.398 -22.149 1.00 94.31 490 MET A CA 1
ATOM 3943 C C . MET A 1 490 ? 9.029 6.694 -22.968 1.00 94.31 490 MET A C 1
ATOM 3945 O O . MET A 1 490 ? 8.096 7.476 -22.790 1.00 94.31 490 MET A O 1
ATOM 3949 N N . GLN A 1 491 ? 10.027 6.944 -23.827 1.00 90.88 491 GLN A N 1
ATOM 3950 C CA . GLN A 1 491 ? 10.157 8.191 -24.600 1.00 90.88 491 GLN A CA 1
ATOM 3951 C C . GLN A 1 491 ? 9.933 8.040 -26.109 1.00 90.88 491 GLN A C 1
ATOM 3953 O O . GLN A 1 491 ? 9.512 9.010 -26.735 1.00 90.88 491 GLN A O 1
ATOM 3958 N N . TYR A 1 492 ? 10.263 6.890 -26.709 1.00 88.62 492 TYR A N 1
ATOM 3959 C CA . TYR A 1 492 ? 10.372 6.774 -28.173 1.00 88.62 492 TYR A CA 1
ATOM 3960 C C . TYR A 1 492 ? 9.325 5.858 -28.813 1.00 88.62 492 TYR A C 1
ATOM 3962 O O . TYR A 1 492 ? 9.046 6.016 -30.001 1.00 88.62 492 TYR A O 1
ATOM 3970 N N . PHE A 1 493 ? 8.728 4.933 -28.055 1.00 86.88 493 PHE A N 1
ATOM 3971 C CA . PHE A 1 493 ? 7.851 3.901 -28.607 1.00 86.88 493 PHE A CA 1
ATOM 3972 C C . PHE A 1 493 ? 6.490 3.845 -27.906 1.00 86.88 493 PHE A C 1
ATOM 3974 O O . PHE A 1 493 ? 6.351 3.281 -26.826 1.00 86.88 493 PHE A O 1
ATOM 3981 N N . ASP A 1 494 ? 5.451 4.365 -28.566 1.00 85.00 494 ASP A N 1
ATOM 3982 C CA . ASP A 1 494 ? 4.064 4.189 -28.108 1.00 85.00 494 ASP A CA 1
ATOM 3983 C C . ASP A 1 494 ? 3.541 2.762 -28.365 1.00 85.00 494 ASP A C 1
ATOM 3985 O O . ASP A 1 494 ? 2.650 2.287 -27.661 1.00 85.00 494 ASP A O 1
ATOM 3989 N N . LYS A 1 495 ? 4.103 2.069 -29.368 1.00 88.44 495 LYS A N 1
ATOM 3990 C CA . LYS A 1 495 ? 3.803 0.674 -29.726 1.00 88.44 495 LYS A CA 1
ATOM 3991 C C . LYS A 1 495 ? 5.058 -0.184 -29.626 1.00 88.44 495 LYS A C 1
ATOM 3993 O O . LYS A 1 495 ? 6.093 0.173 -30.182 1.00 88.44 495 LYS A O 1
ATOM 3998 N N . LEU A 1 496 ? 4.921 -1.340 -28.990 1.00 88.38 496 LEU A N 1
ATOM 3999 C CA . LEU A 1 496 ? 5.942 -2.370 -28.839 1.00 88.38 496 LEU A CA 1
ATOM 4000 C C . LEU A 1 496 ? 5.400 -3.703 -29.357 1.00 88.38 496 LEU A C 1
ATOM 4002 O O . LEU A 1 496 ? 4.206 -3.982 -29.273 1.00 88.38 496 LEU A O 1
ATOM 4006 N N . THR A 1 497 ? 6.269 -4.556 -29.878 1.00 89.12 497 THR A N 1
ATOM 4007 C CA . THR A 1 497 ? 5.915 -5.928 -30.252 1.00 89.12 497 THR A CA 1
ATOM 4008 C C . THR A 1 497 ? 6.171 -6.829 -29.054 1.00 89.12 497 THR A C 1
ATOM 4010 O O . THR A 1 497 ? 7.272 -7.344 -28.885 1.00 89.12 497 THR A O 1
ATOM 4013 N N . ILE A 1 498 ? 5.159 -6.998 -28.205 1.00 88.12 498 ILE A N 1
ATOM 4014 C CA . ILE A 1 498 ? 5.203 -7.850 -27.015 1.00 88.12 498 ILE A CA 1
ATOM 4015 C C . ILE A 1 498 ? 4.755 -9.257 -27.416 1.00 88.12 498 ILE A C 1
ATOM 4017 O O . ILE A 1 498 ? 3.658 -9.440 -27.942 1.00 88.12 498 ILE A O 1
ATOM 4021 N N . LEU A 1 499 ? 5.623 -10.244 -27.186 1.00 87.44 499 LEU A N 1
ATOM 4022 C CA . LEU A 1 499 ? 5.430 -11.663 -27.499 1.00 87.44 499 LEU A CA 1
ATOM 4023 C C . LEU A 1 499 ? 4.921 -11.889 -28.937 1.00 87.44 499 LEU A C 1
ATOM 4025 O O . LEU A 1 499 ? 3.930 -12.572 -29.166 1.00 87.44 499 LEU A O 1
ATOM 4029 N N . GLY A 1 500 ? 5.576 -11.250 -29.913 1.00 85.94 500 GLY A N 1
ATOM 4030 C CA . GLY A 1 500 ? 5.232 -11.357 -31.340 1.00 85.94 500 GLY A CA 1
ATOM 4031 C C . GLY A 1 500 ? 4.023 -10.528 -31.798 1.00 85.94 500 GLY A C 1
ATOM 4032 O O . GLY A 1 500 ? 3.742 -10.476 -32.992 1.00 85.94 500 GLY A O 1
ATOM 4033 N N . THR A 1 501 ? 3.332 -9.831 -30.892 1.00 88.56 501 THR A N 1
ATOM 4034 C CA . THR A 1 501 ? 2.138 -9.024 -31.206 1.00 88.56 501 THR A CA 1
ATOM 4035 C C . THR A 1 501 ? 2.333 -7.541 -30.908 1.00 88.56 501 THR A C 1
ATOM 4037 O O . THR A 1 501 ? 2.857 -7.175 -29.861 1.00 88.56 501 THR A O 1
ATOM 4040 N N . SER A 1 502 ? 1.905 -6.670 -31.827 1.00 91.19 502 SER A N 1
ATOM 4041 C CA . SER A 1 502 ? 2.013 -5.217 -31.650 1.00 91.19 502 SER A CA 1
ATOM 4042 C C . SER A 1 502 ? 0.949 -4.704 -30.675 1.00 91.19 502 SER A C 1
ATOM 4044 O O . SER A 1 502 ? -0.241 -4.731 -30.989 1.00 91.19 502 SER A O 1
ATOM 4046 N N . TYR A 1 503 ? 1.397 -4.215 -29.519 1.00 89.50 503 TYR A N 1
ATOM 4047 C CA . TYR A 1 503 ? 0.586 -3.636 -28.452 1.00 89.50 503 TYR A CA 1
ATOM 4048 C C . TYR A 1 503 ? 1.193 -2.325 -27.944 1.00 89.50 503 TYR A C 1
ATOM 4050 O O . TYR A 1 503 ? 2.402 -2.104 -27.968 1.00 89.50 503 TYR A O 1
ATOM 4058 N N . THR A 1 504 ? 0.345 -1.451 -27.431 1.00 88.50 504 THR A N 1
ATOM 4059 C CA . THR A 1 504 ? 0.727 -0.351 -26.545 1.00 88.50 504 THR A CA 1
ATOM 4060 C C . THR A 1 504 ? 0.759 -0.851 -25.094 1.00 88.50 504 THR A C 1
ATOM 4062 O O . THR A 1 504 ? 0.120 -1.848 -24.752 1.00 88.50 504 THR A O 1
ATOM 4065 N N . LEU A 1 505 ? 1.438 -0.139 -24.187 1.00 86.94 505 LEU A N 1
ATOM 4066 C CA . LEU A 1 505 ? 1.281 -0.399 -22.742 1.00 86.94 505 LEU A CA 1
ATOM 4067 C C . LEU A 1 505 ? -0.160 -0.122 -22.260 1.00 86.94 505 LEU A C 1
ATOM 4069 O O . LEU A 1 505 ? -0.594 -0.650 -21.231 1.00 86.94 505 LEU A O 1
ATOM 4073 N N . ASP A 1 506 ? -0.920 0.683 -23.004 1.00 87.69 506 ASP A N 1
ATOM 4074 C CA . ASP A 1 506 ? -2.298 1.020 -22.673 1.00 87.69 506 ASP A CA 1
ATOM 4075 C C . ASP A 1 506 ? -3.297 -0.110 -22.984 1.00 87.69 506 ASP A C 1
ATOM 4077 O O . ASP A 1 506 ? -4.301 -0.202 -22.278 1.00 87.69 506 ASP A O 1
ATOM 4081 N N . ASP A 1 507 ? -2.976 -1.030 -23.904 1.00 89.25 507 ASP A N 1
ATOM 4082 C CA . ASP A 1 507 ? -3.829 -2.176 -24.277 1.00 89.25 507 ASP A CA 1
ATOM 4083 C C . ASP A 1 507 ? -3.954 -3.248 -23.174 1.00 89.25 507 ASP A C 1
ATOM 4085 O O . ASP A 1 507 ? -4.925 -4.005 -23.141 1.00 89.25 507 ASP A O 1
ATOM 4089 N N . PHE A 1 508 ? -3.000 -3.316 -22.240 1.00 86.75 508 PHE A N 1
ATOM 4090 C CA . PHE A 1 508 ? -3.070 -4.220 -21.085 1.00 86.75 508 PHE A CA 1
ATOM 4091 C C . PHE A 1 508 ? -4.023 -3.682 -20.014 1.00 86.75 508 PHE A C 1
ATOM 4093 O O . PHE A 1 508 ? -4.075 -2.479 -19.767 1.00 86.75 508 PHE A O 1
ATOM 4100 N N . ASN A 1 509 ? -4.725 -4.548 -19.281 1.00 87.44 509 ASN A N 1
ATOM 4101 C CA . ASN A 1 509 ? -5.634 -4.088 -18.227 1.00 87.44 509 ASN A CA 1
ATOM 4102 C C . ASN A 1 509 ? -4.921 -3.251 -17.147 1.00 87.44 509 ASN A C 1
ATOM 4104 O O . ASN A 1 509 ? -3.783 -3.524 -16.758 1.00 87.44 509 ASN A O 1
ATOM 4108 N N . ASN A 1 510 ? -5.615 -2.238 -16.622 1.00 85.88 510 ASN A N 1
ATOM 4109 C CA . ASN A 1 510 ? -5.070 -1.313 -15.618 1.00 85.88 510 ASN A CA 1
ATOM 4110 C C . ASN A 1 510 ? -4.837 -1.968 -14.251 1.00 85.88 510 ASN A C 1
ATOM 4112 O O . ASN A 1 510 ? -3.969 -1.539 -13.496 1.00 85.88 510 ASN A O 1
ATOM 4116 N N . HIS A 1 511 ? -5.621 -2.992 -13.923 1.00 89.50 511 HIS A N 1
ATOM 4117 C CA . HIS A 1 511 ? -5.592 -3.652 -12.624 1.00 89.50 511 HIS A CA 1
ATOM 4118 C C . HIS A 1 511 ? -4.885 -5.001 -12.703 1.00 89.50 511 HIS A C 1
ATOM 4120 O O . HIS A 1 511 ? -4.867 -5.644 -13.748 1.00 89.50 511 HIS A O 1
ATOM 4126 N N . ILE A 1 512 ? -4.327 -5.437 -11.581 1.00 91.69 512 ILE A N 1
ATOM 4127 C CA . ILE A 1 512 ? -3.943 -6.821 -11.345 1.00 91.69 512 ILE A CA 1
ATOM 4128 C C . ILE A 1 512 ? -5.156 -7.538 -10.751 1.00 91.69 512 ILE A C 1
ATOM 4130 O O . ILE A 1 512 ? -5.547 -7.260 -9.615 1.00 91.69 512 ILE A O 1
ATOM 4134 N N . SER A 1 513 ? -5.745 -8.454 -11.515 1.00 92.19 513 SER A N 1
ATOM 4135 C CA . SER A 1 513 ? -6.702 -9.448 -11.020 1.00 92.19 513 SER A CA 1
ATOM 4136 C C . SER A 1 513 ? -6.182 -10.860 -11.297 1.00 92.19 513 SER A C 1
ATOM 4138 O O . SER A 1 513 ? -5.227 -11.043 -12.056 1.00 92.19 513 SER A O 1
ATOM 4140 N N . PHE A 1 514 ? -6.801 -11.857 -10.664 1.00 87.38 514 PHE A N 1
ATOM 4141 C CA . PHE A 1 514 ? -6.495 -13.267 -10.906 1.00 87.38 514 PHE A CA 1
ATOM 4142 C C . PHE A 1 514 ? -6.862 -13.681 -12.340 1.00 87.38 514 PHE A C 1
ATOM 4144 O O . PHE A 1 514 ? -6.047 -14.286 -13.030 1.00 87.38 514 PHE A O 1
ATOM 4151 N N . ASP A 1 515 ? -8.042 -13.273 -12.816 1.00 88.44 515 ASP A N 1
ATOM 4152 C CA . ASP A 1 515 ? -8.507 -13.572 -14.175 1.00 88.44 515 ASP A CA 1
ATOM 4153 C C . ASP A 1 515 ? -7.619 -12.924 -15.248 1.00 88.44 515 ASP A C 1
ATOM 4155 O O . ASP A 1 515 ? -7.350 -13.539 -16.275 1.00 88.44 515 ASP A O 1
ATOM 4159 N N . ASP A 1 516 ? -7.118 -11.708 -15.001 1.00 89.56 516 ASP A N 1
ATOM 4160 C CA . ASP A 1 516 ? -6.215 -11.010 -15.922 1.00 89.56 516 ASP A CA 1
ATOM 4161 C C . ASP A 1 516 ? -4.812 -11.636 -15.951 1.00 89.56 516 ASP A C 1
ATOM 4163 O O . ASP A 1 516 ? -4.213 -11.748 -17.018 1.00 89.56 516 ASP A O 1
ATOM 4167 N N . PHE A 1 517 ? -4.317 -12.129 -14.808 1.00 88.44 517 PHE A N 1
ATOM 4168 C CA . PHE A 1 517 ? -3.087 -12.928 -14.762 1.00 88.44 517 PHE A CA 1
ATOM 4169 C C . PHE A 1 517 ? -3.257 -14.210 -15.591 1.00 88.44 517 PHE A C 1
ATOM 4171 O O . PHE A 1 517 ? -2.425 -14.504 -16.445 1.00 88.44 517 PHE A O 1
ATOM 4178 N N . LEU A 1 518 ? -4.352 -14.957 -15.394 1.00 87.50 518 LEU A N 1
ATOM 4179 C CA . LEU A 1 518 ? -4.619 -16.186 -16.152 1.00 87.50 518 LEU A CA 1
ATOM 4180 C C . LEU A 1 518 ? -4.809 -15.930 -17.654 1.00 87.50 518 LEU A C 1
ATOM 4182 O O . LEU A 1 518 ? -4.305 -16.700 -18.470 1.00 87.50 518 LEU A O 1
ATOM 4186 N N . ALA A 1 519 ? -5.505 -14.855 -18.032 1.00 88.44 519 ALA A N 1
ATOM 4187 C CA . ALA A 1 519 ? -5.649 -14.449 -19.428 1.00 88.44 519 ALA A CA 1
ATOM 4188 C C . ALA A 1 519 ? -4.297 -14.082 -20.058 1.00 88.44 519 ALA A C 1
ATOM 4190 O O . ALA A 1 519 ? -4.031 -14.475 -21.196 1.00 88.44 519 ALA A O 1
ATOM 4191 N N . PHE A 1 520 ? -3.428 -13.387 -19.319 1.00 90.00 520 PHE A N 1
ATOM 4192 C CA . PHE A 1 520 ? -2.081 -13.064 -19.774 1.00 90.00 520 PHE A CA 1
ATOM 4193 C C . PHE A 1 520 ? -1.201 -14.315 -19.935 1.00 90.00 520 PHE A C 1
ATOM 4195 O O . PHE A 1 520 ? -0.542 -14.457 -20.962 1.00 90.00 520 PHE A O 1
ATOM 4202 N N . GLU A 1 521 ? -1.229 -15.253 -18.985 1.00 87.69 521 GLU A N 1
ATOM 4203 C CA . GLU A 1 521 ? -0.518 -16.538 -19.090 1.00 87.69 521 GLU A CA 1
ATOM 4204 C C . GLU A 1 521 ? -1.008 -17.373 -20.281 1.00 87.69 521 GLU A C 1
ATOM 4206 O O . GLU A 1 521 ? -0.205 -17.902 -21.050 1.00 87.69 521 GLU A O 1
ATOM 4211 N N . ALA A 1 522 ? -2.325 -17.465 -20.492 1.00 87.88 522 ALA A N 1
ATOM 4212 C CA . ALA A 1 522 ? -2.893 -18.163 -21.645 1.00 87.88 522 ALA A CA 1
ATOM 4213 C C . ALA A 1 522 ? -2.469 -17.508 -22.973 1.00 87.88 522 ALA A C 1
ATOM 4215 O O . ALA A 1 522 ? -2.084 -18.200 -23.918 1.00 87.88 522 ALA A O 1
ATOM 4216 N N . PHE A 1 523 ? -2.474 -16.173 -23.033 1.00 90.00 523 PHE A N 1
ATOM 4217 C CA . PHE A 1 523 ? -1.954 -15.413 -24.168 1.00 90.00 523 PHE A CA 1
ATOM 4218 C C . PHE A 1 523 ? -0.457 -15.686 -24.401 1.00 90.00 523 PHE A C 1
ATOM 4220 O O . PHE A 1 523 ? -0.072 -16.007 -25.525 1.00 90.00 523 PHE A O 1
ATOM 4227 N N . LYS A 1 524 ? 0.376 -15.636 -23.354 1.00 90.06 524 LYS A N 1
ATOM 4228 C CA . LYS A 1 524 ? 1.820 -15.893 -23.436 1.00 90.06 524 LYS A CA 1
ATOM 4229 C C . LYS A 1 524 ? 2.122 -17.301 -23.941 1.00 90.06 524 LYS A C 1
ATOM 4231 O O . LYS A 1 524 ? 2.867 -17.452 -24.905 1.00 90.06 524 LYS A O 1
ATOM 4236 N N . ASN A 1 525 ? 1.520 -18.322 -23.334 1.00 88.06 525 ASN A N 1
ATOM 4237 C CA . ASN A 1 525 ? 1.754 -19.715 -23.719 1.00 88.06 525 ASN A CA 1
ATOM 4238 C C . ASN A 1 525 ? 1.282 -19.993 -25.158 1.00 88.06 525 ASN A C 1
ATOM 4240 O O . ASN A 1 525 ? 1.961 -20.717 -25.882 1.00 88.06 525 ASN A O 1
ATOM 4244 N N . LYS A 1 526 ? 0.200 -19.342 -25.616 1.00 89.69 526 LYS A N 1
ATOM 4245 C CA . LYS A 1 526 ? -0.231 -19.371 -27.023 1.00 89.69 526 LYS A CA 1
ATOM 4246 C C . LYS A 1 526 ? 0.803 -18.757 -27.976 1.00 89.69 526 LYS A C 1
ATOM 4248 O O . LYS A 1 526 ? 1.088 -19.360 -29.005 1.00 89.69 526 LYS A O 1
ATOM 4253 N N . GLN A 1 527 ? 1.372 -17.590 -27.659 1.00 88.19 527 GLN A N 1
ATOM 4254 C CA . GLN A 1 527 ? 2.392 -16.959 -28.517 1.00 88.19 527 GLN A CA 1
ATOM 4255 C C . GLN A 1 527 ? 3.716 -17.736 -28.542 1.00 88.19 527 GLN A C 1
ATOM 4257 O O . GLN A 1 527 ? 4.410 -17.738 -29.554 1.00 88.19 527 GLN A O 1
ATOM 4262 N N . LEU A 1 528 ? 4.051 -18.428 -27.450 1.00 87.25 528 LEU A N 1
ATOM 4263 C CA . LEU A 1 528 ? 5.230 -19.293 -27.358 1.00 87.25 528 LEU A CA 1
ATOM 4264 C C . LEU A 1 528 ? 5.001 -20.714 -27.918 1.00 87.25 528 LEU A C 1
ATOM 4266 O O . LEU A 1 528 ? 5.936 -21.509 -27.940 1.00 87.25 528 LEU A O 1
ATOM 4270 N N . GLY A 1 529 ? 3.783 -21.053 -28.359 1.00 87.19 529 GLY A N 1
ATOM 4271 C CA . GLY A 1 529 ? 3.447 -22.376 -28.901 1.00 87.19 529 GLY A CA 1
ATOM 4272 C C . GLY A 1 529 ? 3.337 -23.508 -27.866 1.00 87.19 529 GLY A C 1
ATOM 4273 O O . GLY A 1 529 ? 3.276 -24.674 -28.245 1.00 87.19 529 GLY A O 1
ATOM 4274 N N . ILE A 1 530 ? 3.276 -23.198 -26.567 1.00 82.19 530 ILE A N 1
ATOM 4275 C CA . ILE A 1 530 ? 3.300 -24.162 -25.445 1.00 82.19 530 ILE A CA 1
ATOM 4276 C C . ILE A 1 530 ? 1.868 -24.629 -25.093 1.00 82.19 530 ILE A C 1
ATOM 4278 O O . ILE A 1 530 ? 1.450 -24.628 -23.933 1.00 82.19 530 ILE A O 1
ATOM 4282 N N . GLN A 1 531 ? 1.047 -24.934 -26.101 1.00 62.91 531 GLN A N 1
ATOM 4283 C CA . GLN A 1 531 ? -0.413 -24.928 -25.931 1.00 62.91 531 GLN A CA 1
ATOM 4284 C C . GLN A 1 531 ? -1.006 -26.211 -25.295 1.00 62.91 531 GLN A C 1
ATOM 4286 O O . GLN A 1 531 ? -2.065 -26.140 -24.674 1.00 62.91 531 GLN A O 1
ATOM 4291 N N . ASP A 1 532 ? -0.326 -27.362 -25.358 1.00 56.94 532 ASP A N 1
ATOM 4292 C CA . ASP A 1 532 ? -0.946 -28.668 -25.037 1.00 56.94 532 ASP A CA 1
ATOM 4293 C C . ASP A 1 532 ? -0.940 -29.086 -23.542 1.00 56.94 532 ASP A C 1
ATOM 4295 O O . ASP A 1 532 ? -1.728 -29.942 -23.120 1.00 56.94 532 ASP A O 1
ATOM 4299 N N . VAL A 1 533 ? -0.073 -28.508 -22.698 1.00 60.81 533 VAL A N 1
ATOM 4300 C CA . VAL A 1 533 ? 0.226 -29.073 -21.355 1.00 60.81 533 VAL A CA 1
ATOM 4301 C C . VAL A 1 533 ? -0.590 -28.454 -20.205 1.00 60.81 533 VAL A C 1
ATOM 4303 O O . VAL A 1 533 ? -0.780 -29.095 -19.167 1.00 60.81 533 VAL A O 1
ATOM 4306 N N . LEU A 1 534 ? -1.075 -27.215 -20.351 1.00 58.34 534 LEU A N 1
ATOM 4307 C CA . LEU A 1 534 ? -1.672 -26.447 -19.243 1.00 58.34 534 LEU A CA 1
ATOM 4308 C C . LEU A 1 534 ? -3.208 -26.470 -19.226 1.00 58.34 534 LEU A C 1
ATOM 4310 O O . LEU A 1 534 ? -3.798 -26.639 -18.155 1.00 58.34 534 LEU A O 1
ATOM 4314 N N . GLU A 1 535 ? -3.871 -26.379 -20.385 1.00 58.91 535 GLU A N 1
ATOM 4315 C CA . GLU A 1 535 ? -5.341 -26.467 -20.464 1.00 58.91 535 GLU A CA 1
ATOM 4316 C C . GLU A 1 535 ? -5.851 -27.836 -19.981 1.00 58.91 535 GLU A C 1
ATOM 4318 O O . GLU A 1 535 ? -6.816 -27.913 -19.217 1.00 58.91 535 GLU A O 1
ATOM 4323 N N . SER A 1 536 ? -5.143 -28.915 -20.325 1.00 58.47 536 SER A N 1
ATOM 4324 C CA . SER A 1 536 ? -5.445 -30.284 -19.887 1.00 58.47 536 SER A CA 1
ATOM 4325 C C . SER A 1 536 ? -5.402 -30.458 -18.356 1.00 58.47 536 SER A C 1
ATOM 4327 O O . SER A 1 536 ? -6.216 -31.201 -17.801 1.00 58.47 536 SER A O 1
ATOM 4329 N N . LYS A 1 537 ? -4.529 -29.720 -17.652 1.00 60.84 537 LYS A N 1
ATOM 4330 C CA . LYS A 1 537 ? -4.426 -29.722 -16.177 1.00 60.84 537 LYS A CA 1
ATOM 4331 C C . LYS A 1 537 ? -5.432 -28.788 -15.492 1.00 60.84 537 LYS A C 1
ATOM 4333 O O . LYS A 1 537 ? -5.976 -29.139 -14.450 1.00 60.84 537 LYS A O 1
ATOM 4338 N N . LEU A 1 538 ? -5.726 -27.622 -16.070 1.00 58.78 538 LEU A N 1
ATOM 4339 C CA . LEU A 1 538 ? -6.727 -26.690 -15.525 1.00 58.78 538 LEU A CA 1
ATOM 4340 C C . LEU A 1 538 ? -8.164 -27.217 -15.669 1.00 58.78 538 LEU A C 1
ATOM 4342 O O . LEU A 1 538 ? -8.994 -27.020 -14.779 1.00 58.78 538 LEU A O 1
ATOM 4346 N N . ILE A 1 539 ? -8.464 -27.922 -16.763 1.00 57.16 539 ILE A N 1
ATOM 4347 C CA . ILE A 1 539 ? -9.798 -28.487 -17.017 1.00 57.16 539 ILE A CA 1
ATOM 4348 C C . ILE A 1 539 ? -10.084 -29.701 -16.115 1.00 57.16 539 ILE A C 1
ATOM 4350 O O . ILE A 1 539 ? -11.244 -29.909 -15.747 1.00 57.16 539 ILE A O 1
ATOM 4354 N N . SER A 1 540 ? -9.070 -30.473 -15.700 1.00 53.62 540 SER A N 1
ATOM 4355 C CA . SER A 1 540 ? -9.275 -31.636 -14.819 1.00 53.62 540 SER A CA 1
ATOM 4356 C C . SER A 1 540 ? -9.769 -31.228 -13.423 1.00 53.62 540 SER A C 1
ATOM 4358 O O . SER A 1 540 ? -10.737 -31.802 -12.927 1.00 53.62 540 SER A O 1
ATOM 4360 N N . HIS A 1 541 ? -9.214 -30.159 -12.839 1.00 53.88 541 HIS A N 1
ATOM 4361 C CA . HIS A 1 541 ? -9.659 -29.629 -11.543 1.00 53.88 541 HIS A CA 1
ATOM 4362 C C . HIS A 1 541 ? -11.069 -29.020 -11.561 1.00 53.88 541 HIS A C 1
ATOM 4364 O O . HIS A 1 541 ? -11.705 -28.931 -10.512 1.00 53.88 541 HIS A O 1
ATOM 4370 N N . LYS A 1 542 ? -11.591 -28.627 -12.732 1.00 50.97 542 LYS A N 1
ATOM 4371 C CA . LYS A 1 542 ? -12.950 -28.072 -12.873 1.00 50.97 542 LYS A CA 1
ATOM 4372 C C . LYS A 1 542 ? -14.023 -29.141 -13.144 1.00 50.97 542 LYS A C 1
ATOM 4374 O O . LYS A 1 542 ? -15.199 -28.804 -13.247 1.00 50.97 542 LYS A O 1
ATOM 4379 N N . LYS A 1 543 ? -13.637 -30.422 -13.252 1.00 47.31 543 LYS A N 1
ATOM 4380 C CA . LYS A 1 543 ? -14.530 -31.577 -13.458 1.00 47.31 543 LYS A CA 1
ATOM 4381 C C . LYS A 1 543 ? -14.517 -32.553 -12.269 1.00 47.31 543 LYS A C 1
ATOM 4383 O O . LYS A 1 543 ? -14.249 -33.739 -12.438 1.00 47.31 543 LYS A O 1
ATOM 4388 N N . GLN A 1 544 ? -14.909 -32.084 -11.084 1.00 42.97 544 GLN A N 1
ATOM 4389 C CA . GLN A 1 544 ? -15.643 -32.953 -10.153 1.00 42.97 544 GLN A CA 1
ATOM 4390 C C . GLN A 1 544 ? -17.136 -32.607 -10.235 1.00 42.97 544 GLN A C 1
ATOM 4392 O O . GLN A 1 544 ? -17.477 -31.426 -10.164 1.00 42.97 544 GLN A O 1
ATOM 4397 N N . PRO A 1 545 ? -18.027 -33.593 -10.444 1.00 52.78 545 PRO A N 1
ATOM 4398 C CA . PRO A 1 545 ? -19.446 -33.324 -10.608 1.00 52.78 545 PRO A CA 1
ATOM 4399 C C . PRO A 1 545 ? -20.117 -33.066 -9.257 1.00 52.78 545 PRO A C 1
ATOM 4401 O O . PRO A 1 545 ? -20.015 -33.880 -8.339 1.00 52.78 545 PRO A O 1
ATOM 4404 N N . GLU A 1 546 ? -20.899 -31.989 -9.177 1.00 43.16 546 GLU A N 1
ATOM 4405 C CA . GLU A 1 546 ? -22.029 -31.940 -8.249 1.00 43.16 546 GLU A CA 1
ATOM 4406 C C . GLU A 1 546 ? -22.939 -33.137 -8.567 1.00 43.16 546 GLU A C 1
ATOM 4408 O O . GLU A 1 546 ? -23.499 -33.233 -9.664 1.00 43.16 546 GLU A O 1
ATOM 4413 N N . GLN A 1 547 ? -23.052 -34.091 -7.637 1.00 47.81 547 GLN A N 1
ATOM 4414 C CA . GLN A 1 547 ? -23.994 -35.195 -7.793 1.00 47.81 547 GLN A CA 1
ATOM 4415 C C . GLN A 1 547 ? -25.426 -34.655 -7.783 1.00 47.81 547 GLN A C 1
ATOM 4417 O O . GLN A 1 547 ? -25.809 -33.840 -6.945 1.00 47.81 547 GLN A O 1
ATOM 4422 N N . GLN A 1 548 ? -26.209 -35.121 -8.753 1.00 42.88 548 GLN A N 1
ATOM 4423 C CA . GLN A 1 548 ? -27.574 -34.676 -8.996 1.00 42.88 548 GLN A CA 1
ATOM 4424 C C . GLN A 1 548 ? -28.493 -35.042 -7.821 1.00 42.88 548 GLN A C 1
ATOM 4426 O O . GLN A 1 548 ? -28.666 -36.219 -7.515 1.00 42.88 548 GLN A O 1
ATOM 4431 N N . CYS A 1 549 ? -29.155 -34.044 -7.233 1.00 34.84 549 CYS A N 1
ATOM 4432 C CA . CYS A 1 549 ? -30.405 -34.255 -6.500 1.00 34.84 549 CYS A CA 1
ATOM 4433 C C . CYS A 1 549 ? -31.594 -34.079 -7.455 1.00 34.84 549 CYS A C 1
ATOM 4435 O O . CYS A 1 549 ? -31.634 -33.131 -8.241 1.00 34.84 549 CYS A O 1
ATOM 4437 N N . GLU A 1 550 ? -32.566 -34.988 -7.378 1.00 48.94 550 GLU A N 1
ATOM 4438 C CA . GLU A 1 550 ? -33.750 -34.999 -8.243 1.00 48.94 550 GLU A CA 1
ATOM 4439 C C . GLU A 1 550 ? -34.687 -33.786 -8.039 1.00 48.94 550 GLU A C 1
ATOM 4441 O O . GLU A 1 550 ? -34.792 -33.236 -6.936 1.00 48.94 550 GLU A O 1
ATOM 4446 N N . PRO A 1 551 ? -35.443 -33.378 -9.080 1.00 48.12 551 PRO A N 1
ATOM 4447 C CA . PRO A 1 551 ? -36.335 -32.226 -9.012 1.00 48.12 551 PRO A CA 1
ATOM 4448 C C . PRO A 1 551 ? -37.668 -32.559 -8.317 1.00 48.12 551 PRO A C 1
ATOM 4450 O O . PRO A 1 551 ? -38.649 -32.940 -8.961 1.00 48.12 551 PRO A O 1
ATOM 4453 N N . THR A 1 552 ? -37.753 -32.327 -7.004 1.00 38.84 552 THR A N 1
ATOM 4454 C CA . THR A 1 552 ? -39.048 -32.331 -6.294 1.00 38.84 552 THR A CA 1
ATOM 4455 C C . THR A 1 552 ? -39.754 -30.974 -6.422 1.00 38.84 552 THR A C 1
ATOM 4457 O O . THR A 1 552 ? -39.142 -29.911 -6.323 1.00 38.84 552 THR A O 1
ATOM 4460 N N . LYS A 1 553 ? -41.064 -31.004 -6.689 1.00 51.75 553 LYS A N 1
ATOM 4461 C CA . LYS A 1 553 ? -41.866 -29.846 -7.115 1.00 51.75 553 LYS A CA 1
ATOM 4462 C C . LYS A 1 553 ? -42.113 -28.787 -6.023 1.00 51.75 553 LYS A C 1
ATOM 4464 O O . LYS A 1 553 ? -42.457 -29.102 -4.891 1.00 51.75 553 LYS A O 1
ATOM 4469 N N . THR A 1 554 ? -42.120 -27.530 -6.479 1.00 45.16 554 THR A N 1
ATOM 4470 C CA . THR A 1 554 ? -42.936 -26.388 -5.999 1.00 45.16 554 THR A CA 1
ATOM 4471 C C . THR A 1 554 ? -42.817 -25.911 -4.542 1.00 45.16 554 THR A C 1
ATOM 4473 O O . THR A 1 554 ? -43.545 -26.361 -3.665 1.00 45.16 554 THR A O 1
ATOM 4476 N N . SER A 1 555 ? -42.094 -24.800 -4.345 1.00 39.12 555 SER A N 1
ATOM 4477 C CA . SER A 1 555 ? -42.558 -23.683 -3.498 1.00 39.12 555 SER A CA 1
ATOM 4478 C C . SER A 1 555 ? -41.972 -22.339 -3.991 1.00 39.12 555 SER A C 1
ATOM 4480 O O . SER A 1 555 ? -40.868 -22.330 -4.543 1.00 39.12 555 SER A O 1
ATOM 4482 N N . PRO A 1 556 ? -42.684 -21.198 -3.867 1.00 38.94 556 PRO A N 1
ATOM 4483 C CA . PRO A 1 556 ? -42.228 -19.913 -4.400 1.00 38.94 556 PRO A CA 1
ATOM 4484 C C . PRO A 1 556 ? -41.286 -19.197 -3.419 1.00 38.94 556 PRO A C 1
ATOM 4486 O O . PRO A 1 556 ? -41.710 -18.385 -2.593 1.00 38.94 556 PRO A O 1
ATOM 4489 N N . LEU A 1 557 ? -39.986 -19.478 -3.512 1.00 36.41 557 LEU A N 1
ATOM 4490 C CA . LEU A 1 557 ? -38.970 -18.768 -2.732 1.00 36.41 557 LEU A CA 1
ATOM 4491 C C . LEU A 1 557 ? -38.678 -17.376 -3.315 1.00 36.41 557 LEU A C 1
ATOM 4493 O O . LEU A 1 557 ? -38.395 -17.216 -4.501 1.00 36.41 557 LEU A O 1
ATOM 4497 N N . LYS A 1 558 ? -38.738 -16.359 -2.444 1.00 43.56 558 LYS A N 1
ATOM 4498 C CA . LYS A 1 558 ? -38.423 -14.957 -2.766 1.00 43.56 558 LYS A CA 1
ATOM 4499 C C . LYS A 1 558 ? -37.011 -14.834 -3.363 1.00 43.56 558 LYS A C 1
ATOM 4501 O O . LYS A 1 558 ? -36.107 -15.528 -2.892 1.00 43.56 558 LYS A O 1
ATOM 4506 N N . PRO A 1 559 ? -36.778 -13.907 -4.311 1.00 31.27 559 PRO A N 1
ATOM 4507 C CA . PRO A 1 559 ? -35.452 -13.706 -4.878 1.00 31.27 559 PRO A CA 1
ATOM 4508 C C . PRO A 1 559 ? -34.462 -13.286 -3.786 1.00 31.27 559 PRO A C 1
ATOM 4510 O O . PRO A 1 559 ? -34.597 -12.217 -3.182 1.00 31.27 559 PRO A O 1
ATOM 4513 N N . LYS A 1 560 ? -33.434 -14.113 -3.556 1.00 33.75 560 LYS A N 1
ATOM 4514 C CA . LYS A 1 560 ? -32.213 -13.663 -2.882 1.00 33.75 560 LYS A CA 1
ATOM 4515 C C . LYS A 1 560 ? -31.630 -12.542 -3.738 1.00 33.75 560 LYS A C 1
ATOM 4517 O O . LYS A 1 560 ? -31.124 -12.804 -4.824 1.00 33.75 560 LYS A O 1
ATOM 4522 N N . ARG A 1 561 ? -31.683 -11.302 -3.242 1.00 29.22 561 ARG A N 1
ATOM 4523 C CA . ARG A 1 561 ? -30.834 -10.226 -3.762 1.00 29.22 561 ARG A CA 1
ATOM 4524 C C . ARG A 1 561 ? -29.386 -10.670 -3.582 1.00 29.22 561 ARG A C 1
ATOM 4526 O O . ARG A 1 561 ? -28.874 -10.627 -2.464 1.00 29.22 561 ARG A O 1
ATOM 4533 N N . GLN A 1 562 ? -28.740 -11.091 -4.666 1.00 27.98 562 GLN A N 1
ATOM 4534 C CA . GLN A 1 562 ? -27.296 -10.946 -4.756 1.00 27.98 562 GLN A CA 1
ATOM 4535 C C . GLN A 1 562 ? -27.022 -9.452 -4.588 1.00 27.98 562 GLN A C 1
ATOM 4537 O O . GLN A 1 562 ? -27.549 -8.619 -5.323 1.00 27.98 562 GLN A O 1
ATOM 4542 N N . LEU A 1 563 ? -26.298 -9.111 -3.526 1.00 30.41 563 LEU A N 1
ATOM 4543 C CA . LEU A 1 563 ? -25.687 -7.801 -3.416 1.00 30.41 563 LEU A CA 1
ATOM 4544 C C . LEU A 1 563 ? -24.564 -7.798 -4.442 1.00 30.41 563 LEU A C 1
ATOM 4546 O O . LEU A 1 563 ? -23.559 -8.475 -4.231 1.00 30.41 563 LEU A O 1
ATOM 4550 N N . ASP A 1 564 ? -24.748 -7.065 -5.536 1.00 25.05 564 ASP A N 1
ATOM 4551 C CA . ASP A 1 564 ? -23.656 -6.737 -6.444 1.00 25.05 564 ASP A CA 1
ATOM 4552 C C . ASP A 1 564 ? -22.611 -5.958 -5.643 1.00 25.05 564 ASP A C 1
ATOM 4554 O O . ASP A 1 564 ? -22.747 -4.755 -5.399 1.00 25.05 564 ASP A O 1
ATOM 4558 N N . ILE A 1 565 ? -21.573 -6.661 -5.183 1.00 29.73 565 ILE A N 1
ATOM 4559 C CA . ILE A 1 565 ? -20.406 -6.047 -4.555 1.00 29.73 565 ILE A CA 1
ATOM 4560 C C . ILE A 1 565 ? -19.583 -5.428 -5.682 1.00 29.73 565 ILE A C 1
ATOM 4562 O O . ILE A 1 565 ? -18.528 -5.930 -6.067 1.00 29.73 565 ILE A O 1
ATOM 4566 N N . VAL A 1 566 ? -20.079 -4.308 -6.211 1.00 27.98 566 VAL A N 1
ATOM 4567 C CA . VAL A 1 566 ? -19.237 -3.349 -6.921 1.00 27.98 566 VAL A CA 1
ATOM 4568 C C . VAL A 1 566 ? -18.096 -3.020 -5.955 1.00 27.98 566 VAL A C 1
ATOM 4570 O O . VAL A 1 566 ? -18.385 -2.557 -4.842 1.00 27.98 566 VAL A O 1
ATOM 4573 N N . PRO A 1 567 ? -16.823 -3.289 -6.307 1.00 35.84 567 PRO A N 1
ATOM 4574 C CA . PRO A 1 567 ? -15.712 -2.978 -5.421 1.00 35.84 567 PRO A CA 1
ATOM 4575 C C . PRO A 1 567 ? -15.797 -1.484 -5.092 1.00 35.84 567 PRO A C 1
ATOM 4577 O O . PRO A 1 567 ? -15.895 -0.668 -6.014 1.00 35.84 567 PRO A O 1
ATOM 4580 N N . PRO A 1 568 ? -15.858 -1.103 -3.802 1.00 39.03 568 PRO A N 1
ATOM 4581 C CA . PRO A 1 568 ? -16.138 0.273 -3.441 1.00 39.03 568 PRO A CA 1
ATOM 4582 C C . PRO A 1 568 ? -15.051 1.166 -4.032 1.00 39.03 568 PRO A C 1
ATOM 4584 O O . PRO A 1 568 ? -13.872 0.969 -3.732 1.00 39.03 568 PRO A O 1
ATOM 4587 N N . LEU A 1 569 ? -15.467 2.147 -4.844 1.00 34.22 569 LEU A N 1
ATOM 4588 C CA . LEU A 1 569 ? -14.594 3.215 -5.335 1.00 34.22 569 LEU A CA 1
ATOM 4589 C C . LEU A 1 569 ? -13.704 3.698 -4.181 1.00 34.22 569 LEU A C 1
ATOM 4591 O O . LEU A 1 569 ? -14.245 3.946 -3.089 1.00 34.22 569 LEU A O 1
ATOM 4595 N N . PRO A 1 570 ? -12.377 3.820 -4.384 1.00 37.12 570 PRO A N 1
ATOM 4596 C CA . PRO A 1 570 ? -11.491 4.277 -3.330 1.00 37.12 570 PRO A CA 1
ATOM 4597 C C . PRO A 1 570 ? -12.020 5.603 -2.781 1.00 37.12 570 PRO A C 1
ATOM 4599 O O . PRO A 1 570 ? -12.323 6.507 -3.567 1.00 37.12 570 PRO A O 1
ATOM 4602 N N . PRO A 1 571 ? -12.189 5.739 -1.453 1.00 40.38 571 PRO A N 1
ATOM 4603 C CA . PRO A 1 571 ? -12.505 7.030 -0.874 1.00 40.38 571 PRO A CA 1
ATOM 4604 C C . PRO A 1 571 ? -11.470 8.068 -1.318 1.00 40.38 571 PRO A C 1
ATOM 4606 O O . PRO A 1 571 ? -10.295 7.743 -1.488 1.00 40.38 571 PRO A O 1
ATOM 4609 N N . MET A 1 572 ? -11.939 9.305 -1.496 1.00 33.09 572 MET A N 1
ATOM 4610 C CA . MET A 1 572 ? -11.149 10.459 -1.933 1.00 33.09 572 MET A CA 1
ATOM 4611 C C . MET A 1 572 ? -9.752 10.500 -1.274 1.00 33.09 572 MET A C 1
ATOM 4613 O O . MET A 1 572 ? -9.652 10.187 -0.082 1.00 33.09 572 MET A O 1
ATOM 4617 N N . PRO A 1 573 ? -8.693 10.950 -1.976 1.00 37.72 573 PRO A N 1
ATOM 4618 C CA . PRO A 1 573 ? -7.371 11.076 -1.378 1.00 37.72 573 PRO A CA 1
ATOM 4619 C C . PRO A 1 573 ? -7.432 12.033 -0.191 1.00 37.72 573 PRO A C 1
ATOM 4621 O O . PRO A 1 573 ? -8.282 12.934 -0.144 1.00 37.72 573 PRO A O 1
ATOM 4624 N N . ARG A 1 574 ? -6.466 11.919 0.725 1.00 41.50 574 ARG A N 1
ATOM 4625 C CA . ARG A 1 574 ? -6.174 13.014 1.652 1.00 41.50 574 ARG A CA 1
ATOM 4626 C C . ARG A 1 574 ? -5.820 14.269 0.846 1.00 41.50 574 ARG A C 1
ATOM 4628 O O . ARG A 1 574 ? -4.664 14.503 0.519 1.00 41.50 574 ARG A O 1
ATOM 4635 N N . LYS A 1 575 ? -6.798 15.148 0.614 1.00 35.66 575 LYS A N 1
ATOM 4636 C CA . LYS A 1 575 ? -6.492 16.579 0.582 1.00 35.66 575 LYS A CA 1
ATOM 4637 C C . LYS A 1 575 ? -5.957 16.906 1.974 1.00 35.66 575 LYS A C 1
ATOM 4639 O O . LYS A 1 575 ? -6.651 16.636 2.954 1.00 35.66 575 LYS A O 1
ATOM 4644 N N . ASN A 1 576 ? -4.782 17.524 2.080 1.00 35.53 576 ASN A N 1
ATOM 4645 C CA . ASN A 1 576 ? -4.152 17.884 3.364 1.00 35.53 576 ASN A CA 1
ATOM 4646 C C . ASN A 1 576 ? -4.918 18.972 4.170 1.00 35.53 576 ASN A C 1
ATOM 4648 O O . ASN A 1 576 ? -4.393 19.570 5.105 1.00 35.53 576 ASN A O 1
ATOM 4652 N N . HIS A 1 577 ? -6.205 19.190 3.872 1.00 34.12 577 HIS A N 1
ATOM 4653 C CA . HIS A 1 577 ? -7.136 20.065 4.590 1.00 34.12 577 HIS A CA 1
ATOM 4654 C C . HIS A 1 577 ? -7.454 19.633 6.029 1.00 34.12 577 HIS A C 1
ATOM 4656 O O . HIS A 1 577 ? -8.117 20.388 6.734 1.00 34.12 577 HIS A O 1
ATOM 4662 N N . LEU A 1 578 ? -6.962 18.485 6.510 1.00 35.09 578 LEU A N 1
ATOM 4663 C CA . LEU A 1 578 ? -7.005 18.176 7.946 1.00 35.09 578 LEU A CA 1
ATOM 4664 C C . LEU A 1 578 ? -6.188 19.172 8.800 1.00 35.09 578 LEU A C 1
ATOM 4666 O O . LEU A 1 578 ? -6.333 19.154 10.019 1.00 35.09 578 LEU A O 1
ATOM 4670 N N . LEU A 1 579 ? -5.371 20.041 8.180 1.00 38.06 579 LEU A N 1
ATOM 4671 C CA . LEU A 1 579 ? -4.466 20.974 8.864 1.00 38.06 579 LEU A CA 1
ATOM 4672 C C . LEU A 1 579 ? -4.527 22.445 8.391 1.00 38.06 579 LEU A C 1
ATOM 4674 O O . LEU A 1 579 ? -3.691 23.238 8.816 1.00 38.06 579 LEU A O 1
ATOM 4678 N N . TYR A 1 580 ? -5.512 22.860 7.581 1.00 28.69 580 TYR A N 1
ATOM 4679 C CA . TYR A 1 580 ? -5.699 24.289 7.255 1.00 28.69 580 TYR A CA 1
ATOM 4680 C C . TYR A 1 580 ? -6.867 24.896 8.042 1.00 28.69 580 TYR A C 1
ATOM 4682 O O . TYR A 1 580 ? -8.024 24.833 7.627 1.00 28.69 580 TYR A O 1
ATOM 4690 N N . ILE A 1 581 ? -6.553 25.512 9.186 1.00 34.81 581 ILE A N 1
ATOM 4691 C CA . ILE A 1 581 ? -7.474 26.440 9.848 1.00 34.81 581 ILE A CA 1
ATOM 4692 C C . ILE A 1 581 ? -7.475 27.731 9.030 1.00 34.81 581 ILE A C 1
ATOM 4694 O O . ILE A 1 581 ? -6.468 28.429 8.954 1.00 34.81 581 ILE A O 1
ATOM 4698 N N . GLU A 1 582 ? -8.618 28.042 8.422 1.00 28.41 582 GLU A N 1
ATOM 4699 C CA . GLU A 1 582 ? -8.865 29.310 7.739 1.00 28.41 582 GLU A CA 1
ATOM 4700 C C . GLU A 1 582 ? -8.771 30.461 8.757 1.00 28.41 582 GLU A C 1
ATOM 4702 O O . GLU A 1 582 ? -9.693 30.707 9.541 1.00 28.41 582 GLU A O 1
ATOM 4707 N N . SER A 1 583 ? -7.630 31.152 8.779 1.00 31.73 583 SER A N 1
ATOM 4708 C CA . SER A 1 583 ? -7.386 32.310 9.636 1.00 31.73 583 SER A CA 1
ATOM 4709 C C . SER A 1 583 ? -8.183 33.514 9.138 1.00 31.73 583 SER A C 1
ATOM 4711 O O . SER A 1 583 ? -7.666 34.406 8.467 1.00 31.73 583 SER A O 1
ATOM 4713 N N . LYS A 1 584 ? -9.471 33.557 9.500 1.00 30.66 584 LYS A N 1
ATOM 4714 C CA . LYS A 1 584 ? -10.309 34.748 9.331 1.00 30.66 584 LYS A CA 1
ATOM 4715 C C . LYS A 1 584 ? -9.723 35.908 10.130 1.00 30.66 584 LYS A C 1
ATOM 4717 O O . LYS A 1 584 ? -9.963 36.050 11.328 1.00 30.66 584 LYS A O 1
ATOM 4722 N N . THR A 1 585 ? -8.964 36.751 9.443 1.00 32.31 585 THR A N 1
ATOM 4723 C CA . THR A 1 585 ? -8.610 38.084 9.911 1.00 32.31 585 THR A CA 1
ATOM 4724 C C . THR A 1 585 ? -9.898 38.887 10.060 1.00 32.31 585 THR A C 1
ATOM 4726 O O . THR A 1 585 ? -10.582 39.195 9.085 1.00 32.31 585 THR A O 1
ATOM 4729 N N . ASN A 1 586 ? -10.263 39.204 11.303 1.00 31.39 586 ASN A N 1
ATOM 4730 C CA . ASN A 1 586 ? -11.430 40.028 11.601 1.00 31.39 586 ASN A CA 1
ATOM 4731 C C . ASN A 1 586 ? -11.181 41.470 11.130 1.00 31.39 586 ASN A C 1
ATOM 4733 O O . ASN A 1 586 ? -10.694 42.310 11.887 1.00 31.39 586 ASN A O 1
ATOM 4737 N N . GLY A 1 587 ? -11.519 41.754 9.871 1.00 30.53 587 GLY A N 1
ATOM 4738 C CA . GLY A 1 587 ? -11.601 43.110 9.344 1.00 30.53 587 GLY A CA 1
ATOM 4739 C C . GLY A 1 587 ? -12.746 43.860 10.018 1.00 30.53 587 GLY A C 1
ATOM 4740 O O . GLY A 1 587 ? -13.912 43.621 9.713 1.00 30.53 587 GLY A O 1
ATOM 4741 N N . SER A 1 588 ? -12.411 44.755 10.946 1.00 29.58 588 SER A N 1
ATOM 4742 C CA . SER A 1 588 ? -13.384 45.632 11.600 1.00 29.58 588 SER A CA 1
ATOM 4743 C C . SER A 1 588 ? -14.024 46.572 10.574 1.00 29.58 588 SER A C 1
ATOM 4745 O O . SER A 1 588 ? -13.333 47.354 9.918 1.00 29.58 588 SER A O 1
ATOM 4747 N N . THR A 1 589 ? -15.347 46.507 10.429 1.00 33.66 589 THR A N 1
ATOM 4748 C CA . THR A 1 589 ? -16.109 47.370 9.521 1.00 33.66 589 THR A CA 1
ATOM 4749 C C . THR A 1 589 ? -16.279 48.769 10.113 1.00 33.66 589 THR A C 1
ATOM 4751 O O . THR A 1 589 ? -17.253 49.043 10.815 1.00 33.66 589 THR A O 1
ATOM 4754 N N . GLY A 1 590 ? -15.342 49.668 9.807 1.00 30.38 590 GLY A N 1
ATOM 4755 C CA . GLY A 1 590 ? -15.492 51.109 10.024 1.00 30.38 590 GLY A CA 1
ATOM 4756 C C . GLY A 1 590 ? -16.260 51.767 8.873 1.00 30.38 590 GLY A C 1
ATOM 4757 O O . GLY A 1 590 ? -15.759 51.852 7.756 1.00 30.38 590 GLY A O 1
ATOM 4758 N N . SER A 1 591 ? -17.478 52.234 9.136 1.00 36.16 591 SER A N 1
ATOM 4759 C CA . SER A 1 591 ? -18.359 52.867 8.147 1.00 36.16 591 SER A CA 1
ATOM 4760 C C . SER A 1 591 ? -18.097 54.372 7.996 1.00 36.16 591 SER A C 1
ATOM 4762 O O . SER A 1 591 ? -18.427 55.123 8.914 1.00 36.16 591 SER A O 1
ATOM 4764 N N . ILE A 1 592 ? -17.615 54.845 6.835 1.00 31.14 592 ILE A N 1
ATOM 4765 C CA . ILE A 1 592 ? -17.698 56.272 6.457 1.00 31.14 592 ILE A CA 1
ATOM 4766 C C . ILE A 1 592 ? -18.121 56.454 4.989 1.00 31.14 592 ILE A C 1
ATOM 4768 O O . ILE A 1 592 ? -17.498 55.952 4.060 1.00 31.14 592 ILE A O 1
ATOM 4772 N N . SER A 1 593 ? -19.196 57.232 4.849 1.00 29.38 593 SER A N 1
ATOM 4773 C CA . SER A 1 593 ? -19.759 57.912 3.674 1.00 29.38 593 SER A CA 1
ATOM 4774 C C . SER A 1 593 ? -18.861 58.109 2.439 1.00 29.38 593 SER A C 1
ATOM 4776 O O . SER A 1 593 ? -17.832 58.783 2.489 1.00 29.38 593 SER A O 1
ATOM 4778 N N . SER A 1 594 ? -19.356 57.659 1.283 1.00 30.02 594 SER A N 1
ATOM 4779 C CA . SER A 1 594 ? -18.884 58.079 -0.038 1.00 30.02 594 SER A CA 1
ATOM 4780 C C . SER A 1 594 ? -19.464 59.445 -0.431 1.00 30.02 594 SER A C 1
ATOM 4782 O O . SER A 1 594 ? -20.671 59.559 -0.660 1.00 30.02 594 SER A O 1
ATOM 4784 N N . ARG A 1 595 ? -18.612 60.462 -0.622 1.00 28.45 595 ARG A N 1
ATOM 4785 C CA . ARG A 1 595 ? -18.970 61.685 -1.359 1.00 28.45 595 ARG A CA 1
ATOM 4786 C C . ARG A 1 595 ? -18.047 61.858 -2.563 1.00 28.45 595 ARG A C 1
ATOM 4788 O O . ARG A 1 595 ? -16.831 61.899 -2.431 1.00 28.45 595 ARG A O 1
ATOM 4795 N N . SER A 1 596 ? -18.660 61.954 -3.733 1.00 34.38 596 SER A N 1
ATOM 4796 C CA . SER A 1 596 ? -18.025 62.216 -5.023 1.00 34.38 596 SER A CA 1
ATOM 4797 C C . SER A 1 596 ? -17.360 63.594 -5.094 1.00 34.38 596 SER A C 1
ATOM 4799 O O . SER A 1 596 ? -18.018 64.571 -4.741 1.00 34.38 596 SER A O 1
ATOM 4801 N N . THR A 1 597 ? -16.176 63.682 -5.711 1.00 30.66 597 THR A N 1
ATOM 4802 C CA . THR A 1 597 ? -15.863 64.725 -6.714 1.00 30.66 597 THR A CA 1
ATOM 4803 C C . THR A 1 597 ? -14.661 64.346 -7.582 1.00 30.66 597 THR A C 1
ATOM 4805 O O . THR A 1 597 ? -13.850 63.496 -7.230 1.00 30.66 597 THR A O 1
ATOM 4808 N N . SER A 1 598 ? -14.604 64.977 -8.748 1.00 30.61 598 SER A N 1
ATOM 4809 C CA . SER A 1 598 ? -13.711 64.737 -9.880 1.00 30.61 598 SER A CA 1
ATOM 4810 C C . SER A 1 598 ? -12.463 65.636 -9.929 1.00 30.61 598 SER A C 1
ATOM 4812 O O . SER A 1 598 ? -12.491 66.745 -9.408 1.00 30.61 598 SER A O 1
ATOM 4814 N N . ALA A 1 599 ? -11.516 65.221 -10.782 1.00 29.75 599 ALA A N 1
ATOM 4815 C CA . ALA A 1 599 ? -10.680 66.051 -11.671 1.00 29.75 599 ALA A CA 1
ATOM 4816 C C . ALA A 1 599 ? -9.349 66.677 -11.185 1.00 29.75 599 ALA A C 1
ATOM 4818 O O . ALA A 1 599 ? -9.303 67.462 -10.246 1.00 29.75 599 ALA A O 1
ATOM 4819 N N . SER A 1 600 ? -8.333 66.499 -12.055 1.00 29.69 600 SER A N 1
ATOM 4820 C CA . SER A 1 600 ? -7.136 67.354 -12.233 1.00 29.69 600 SER A CA 1
ATOM 4821 C C . SER A 1 600 ? -6.107 67.344 -11.074 1.00 29.69 600 SER A C 1
ATOM 4823 O O . SER A 1 600 ? -6.440 66.952 -9.966 1.00 29.69 600 SER A O 1
ATOM 4825 N N . SER A 1 601 ? -4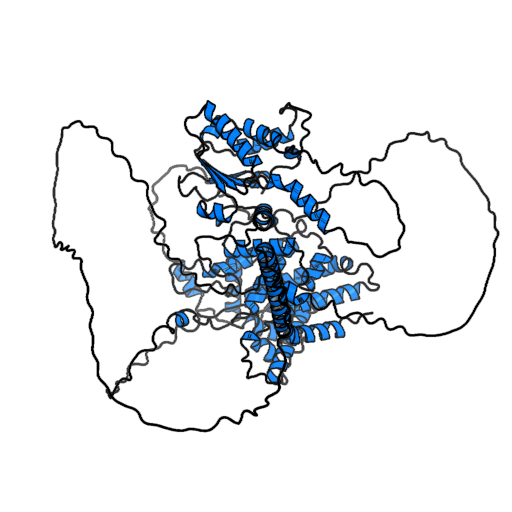.851 67.790 -11.214 1.00 31.70 601 SER A N 1
ATOM 4826 C CA . SER A 1 601 ? -3.921 67.971 -12.352 1.00 31.70 601 SER A CA 1
ATOM 4827 C C . SER A 1 601 ? -2.532 68.364 -11.785 1.00 31.70 601 SER A C 1
ATOM 4829 O O . SER A 1 601 ? -2.406 68.542 -10.578 1.00 31.70 601 SER A O 1
ATOM 4831 N N . HIS A 1 602 ? -1.521 68.539 -12.652 1.00 31.44 602 HIS A N 1
ATOM 4832 C CA . HIS A 1 602 ? -0.123 68.934 -12.357 1.00 31.44 602 HIS A CA 1
ATOM 4833 C C . HIS A 1 602 ? 0.746 67.865 -11.652 1.00 31.44 602 HIS A C 1
ATOM 4835 O O . HIS A 1 602 ? 0.280 67.159 -10.769 1.00 31.44 602 HIS A O 1
ATOM 4841 N N . LYS A 1 603 ? 1.973 67.535 -12.098 1.00 33.53 603 LYS A N 1
ATOM 4842 C CA . LYS A 1 603 ? 3.182 68.314 -12.486 1.00 33.53 603 LYS A CA 1
ATOM 4843 C C . LYS A 1 603 ? 3.859 69.070 -11.334 1.00 33.53 603 LYS A C 1
ATOM 4845 O O . LYS A 1 603 ? 3.443 70.177 -11.014 1.00 33.53 603 LYS A O 1
ATOM 4850 N N . SER A 1 604 ? 5.020 68.567 -10.915 1.00 31.20 604 SER A N 1
ATOM 4851 C CA . SER A 1 604 ? 6.214 69.383 -10.639 1.00 31.20 604 SER A CA 1
ATOM 4852 C C . SER A 1 604 ? 7.480 68.516 -10.655 1.00 31.20 604 SER A C 1
ATOM 4854 O O . SER A 1 604 ? 7.453 67.381 -10.183 1.00 31.20 604 SER A O 1
ATOM 4856 N N . ASP A 1 605 ? 8.552 69.060 -11.229 1.00 29.06 605 ASP A N 1
ATOM 4857 C CA . ASP A 1 605 ? 9.849 68.418 -11.495 1.00 29.06 605 ASP A CA 1
ATOM 4858 C C . ASP A 1 605 ? 10.840 68.515 -10.303 1.00 29.06 605 ASP A C 1
ATOM 4860 O O . ASP A 1 605 ? 10.421 68.737 -9.170 1.00 29.06 605 ASP A O 1
ATOM 4864 N N . ILE A 1 606 ? 12.156 68.463 -10.610 1.00 32.56 606 ILE A N 1
ATOM 4865 C CA . ILE A 1 606 ? 13.348 68.715 -9.755 1.00 32.56 606 ILE A CA 1
ATOM 4866 C C . ILE A 1 606 ? 13.826 67.431 -9.038 1.00 32.56 606 ILE A C 1
ATOM 4868 O O . ILE A 1 606 ? 13.249 67.005 -8.047 1.00 32.56 606 ILE A O 1
ATOM 4872 N N . SER A 1 607 ? 14.723 66.633 -9.640 1.00 29.59 607 SER A N 1
ATOM 4873 C CA . SER A 1 607 ? 16.201 66.790 -9.719 1.00 29.59 607 SER A CA 1
ATOM 4874 C C . SER A 1 607 ? 16.891 66.651 -8.340 1.00 29.59 607 SER A C 1
ATOM 4876 O O . SER A 1 607 ? 16.387 67.134 -7.338 1.00 29.59 607 SER A O 1
ATOM 4878 N N . SER A 1 608 ? 18.016 65.944 -8.195 1.00 30.78 608 SER A N 1
ATOM 4879 C CA . SER A 1 608 ? 19.275 66.253 -8.879 1.00 30.78 608 SER A CA 1
ATOM 4880 C C . SER A 1 608 ? 20.325 65.116 -8.855 1.00 30.78 608 SER A C 1
ATOM 4882 O O . SER A 1 608 ? 20.338 64.248 -7.989 1.00 30.78 608 SER A O 1
ATOM 4884 N N . THR A 1 609 ? 21.206 65.165 -9.861 1.00 28.88 609 THR A N 1
ATOM 4885 C CA . THR A 1 609 ? 22.613 64.695 -9.931 1.00 28.88 609 THR A CA 1
ATOM 4886 C C . THR A 1 609 ? 23.234 64.035 -8.683 1.00 28.88 609 THR A C 1
ATOM 4888 O O . THR A 1 609 ? 23.262 64.622 -7.606 1.00 28.88 609 THR A O 1
ATOM 4891 N N . SER A 1 610 ? 23.995 62.946 -8.835 1.00 29.48 610 SER A N 1
ATOM 4892 C CA . SER A 1 610 ? 25.391 63.094 -9.296 1.00 29.48 610 SER A CA 1
ATOM 4893 C C . SER A 1 610 ? 26.041 61.800 -9.807 1.00 29.48 610 SER A C 1
ATOM 4895 O O . SER A 1 610 ? 25.796 60.705 -9.309 1.00 29.48 610 SER A O 1
ATOM 4897 N N . SER A 1 611 ? 26.907 61.962 -10.809 1.00 30.73 611 SER A N 1
ATOM 4898 C CA . SER A 1 611 ? 27.711 60.904 -11.429 1.00 30.73 611 SER A CA 1
ATOM 4899 C C . SER A 1 611 ? 29.052 60.721 -10.713 1.00 30.73 611 SER A C 1
ATOM 4901 O O . SER A 1 611 ? 29.679 61.711 -10.343 1.00 30.73 611 SER A O 1
ATOM 4903 N N . SER A 1 612 ? 29.573 59.492 -10.659 1.00 27.17 612 SER A N 1
ATOM 4904 C CA . SER A 1 612 ? 31.024 59.256 -10.695 1.00 27.17 612 SER A CA 1
ATOM 4905 C C . SER A 1 612 ? 31.335 57.842 -11.188 1.00 27.17 612 SER A C 1
ATOM 4907 O O . SER A 1 612 ? 30.701 56.874 -10.776 1.00 27.17 612 SER A O 1
ATOM 4909 N N . SER A 1 613 ? 32.303 57.734 -12.093 1.00 29.72 613 SER A N 1
ATOM 4910 C CA . SER A 1 613 ? 32.788 56.488 -12.690 1.00 29.72 613 SER A CA 1
ATOM 4911 C C . SER A 1 613 ? 34.111 56.063 -12.062 1.00 29.72 613 SER A C 1
ATOM 4913 O O . SER A 1 613 ? 34.977 56.920 -11.913 1.00 29.72 613 SER A O 1
ATOM 4915 N N . TYR A 1 614 ? 34.344 54.763 -11.867 1.00 28.38 614 TYR A N 1
ATOM 4916 C CA . TYR A 1 614 ? 35.696 54.199 -11.978 1.00 28.38 614 TYR A CA 1
ATOM 4917 C C . TYR A 1 614 ? 35.677 52.764 -12.527 1.00 28.38 614 TYR A C 1
ATOM 4919 O O . TYR A 1 614 ? 34.683 52.048 -12.422 1.00 28.38 614 TYR A O 1
ATOM 4927 N N . MET A 1 615 ? 36.776 52.404 -13.188 1.00 29.95 615 MET A N 1
ATOM 4928 C CA . MET A 1 615 ? 37.011 51.159 -13.927 1.00 29.95 615 MET A CA 1
ATOM 4929 C C . MET A 1 615 ? 37.607 50.053 -13.049 1.00 29.95 615 MET A C 1
ATOM 4931 O O . MET A 1 615 ? 38.425 50.373 -12.197 1.00 29.95 615 MET A O 1
ATOM 4935 N N . GLN A 1 616 ? 37.309 48.792 -13.410 1.00 29.19 616 GLN A N 1
ATOM 4936 C CA . GLN A 1 616 ? 38.079 47.557 -13.128 1.00 29.19 616 GLN A CA 1
ATOM 4937 C C . GLN A 1 616 ? 38.294 47.213 -11.626 1.00 29.19 616 GLN A C 1
ATOM 4939 O O . GLN A 1 616 ? 38.567 48.057 -10.791 1.00 29.19 616 GLN A O 1
ATOM 4944 N N . THR A 1 617 ? 38.172 45.963 -11.181 1.00 26.22 617 THR A N 1
ATOM 4945 C CA . THR A 1 617 ? 38.831 44.766 -11.722 1.00 26.22 617 THR A CA 1
ATOM 4946 C C . THR A 1 617 ? 38.029 43.480 -11.493 1.00 26.22 617 THR A C 1
ATOM 4948 O O . THR A 1 617 ? 37.202 43.364 -10.594 1.00 26.22 617 THR A O 1
ATOM 4951 N N . SER A 1 618 ? 38.327 42.478 -12.316 1.00 33.44 618 SER A N 1
ATOM 4952 C CA . SER A 1 618 ? 37.905 41.088 -12.155 1.00 33.44 618 SER A CA 1
ATOM 4953 C C . SER A 1 618 ? 38.564 40.424 -10.939 1.00 33.44 618 SER A C 1
ATOM 4955 O O . SER A 1 618 ? 39.792 40.370 -10.866 1.00 33.44 618 SER A O 1
ATOM 4957 N N . ALA A 1 619 ? 37.758 39.839 -10.051 1.00 28.98 619 ALA A N 1
ATOM 4958 C CA . ALA A 1 619 ? 38.200 38.867 -9.055 1.00 28.98 619 ALA A CA 1
ATOM 4959 C C . ALA A 1 619 ? 37.177 37.724 -8.977 1.00 28.98 619 ALA A C 1
ATOM 4961 O O . ALA A 1 619 ? 36.056 37.886 -8.498 1.00 28.98 619 ALA A O 1
ATOM 4962 N N . GLU A 1 620 ? 37.575 36.575 -9.508 1.00 32.53 620 GLU A N 1
ATOM 4963 C CA . GLU A 1 620 ? 36.800 35.340 -9.563 1.00 32.53 620 GLU A CA 1
ATOM 4964 C C . GLU A 1 620 ? 36.734 34.718 -8.158 1.00 32.53 620 GLU A C 1
ATOM 4966 O O . GLU A 1 620 ? 37.732 34.224 -7.635 1.00 32.53 620 GLU A O 1
ATOM 4971 N N . SER A 1 621 ? 35.570 34.803 -7.506 1.00 25.17 621 SER A N 1
ATOM 4972 C CA . SER A 1 621 ? 35.349 34.257 -6.160 1.00 25.17 621 SER A CA 1
ATOM 4973 C C . SER A 1 621 ? 34.590 32.937 -6.246 1.00 25.17 621 SER A C 1
ATOM 4975 O O . SER A 1 621 ? 33.360 32.885 -6.166 1.00 25.17 621 SER A O 1
ATOM 4977 N N . THR A 1 622 ? 35.339 31.857 -6.443 1.00 26.38 622 THR A N 1
ATOM 4978 C CA . THR A 1 622 ? 34.815 30.491 -6.467 1.00 26.38 622 THR A CA 1
ATOM 4979 C C . THR A 1 622 ? 34.386 30.083 -5.058 1.00 26.38 622 THR A C 1
ATOM 4981 O O . THR A 1 622 ? 35.199 29.621 -4.257 1.00 26.38 622 THR A O 1
ATOM 4984 N N . ILE A 1 623 ? 33.102 30.256 -4.734 1.00 26.34 623 ILE A N 1
ATOM 4985 C CA . ILE A 1 623 ? 32.530 29.769 -3.473 1.00 26.34 623 ILE A CA 1
ATOM 4986 C C . ILE A 1 623 ? 32.593 28.231 -3.485 1.00 26.34 623 ILE A C 1
ATOM 4988 O O . ILE A 1 623 ? 31.983 27.613 -4.362 1.00 26.34 623 ILE A O 1
ATOM 4992 N N . PRO A 1 624 ? 33.290 27.579 -2.536 1.00 27.00 624 PRO A N 1
ATOM 4993 C CA . PRO A 1 624 ? 33.293 26.128 -2.461 1.00 27.00 624 PRO A CA 1
ATOM 4994 C C . PRO A 1 624 ? 31.939 25.652 -1.928 1.00 27.00 624 PRO A C 1
ATOM 4996 O O . PRO A 1 624 ? 31.667 25.742 -0.730 1.00 27.00 624 PRO A O 1
ATOM 4999 N N . VAL A 1 625 ? 31.092 25.122 -2.814 1.00 26.88 625 VAL A N 1
ATOM 5000 C CA . VAL A 1 625 ? 29.865 24.416 -2.417 1.00 26.88 625 VAL A CA 1
ATOM 5001 C C . VAL A 1 625 ? 30.263 23.240 -1.523 1.00 26.88 625 VAL A C 1
ATOM 5003 O O . VAL A 1 625 ? 31.002 22.340 -1.931 1.00 26.88 625 VAL A O 1
ATOM 5006 N N . THR A 1 626 ? 29.829 23.281 -0.265 1.00 31.41 626 THR A N 1
ATOM 5007 C CA . THR A 1 626 ? 30.250 22.328 0.760 1.00 31.41 626 THR A CA 1
ATOM 5008 C C . THR A 1 626 ? 29.604 20.956 0.568 1.00 31.41 626 THR A C 1
ATOM 5010 O O . THR A 1 626 ? 28.473 20.800 0.124 1.00 31.41 626 THR A O 1
ATOM 5013 N N . ARG A 1 627 ? 30.378 19.925 0.915 1.00 30.95 627 ARG A N 1
ATOM 5014 C CA . ARG A 1 627 ? 30.222 18.512 0.523 1.00 30.95 627 ARG A CA 1
ATOM 5015 C C . ARG A 1 627 ? 29.024 17.748 1.136 1.00 30.95 627 ARG A C 1
ATOM 5017 O O . ARG A 1 627 ? 29.072 16.524 1.169 1.00 30.95 627 ARG A O 1
ATOM 5024 N N . SER A 1 628 ? 28.001 18.422 1.667 1.00 33.00 628 SER A N 1
ATOM 5025 C CA . SER A 1 628 ? 27.071 17.859 2.669 1.00 33.00 628 SER A CA 1
ATOM 5026 C C . SER A 1 628 ? 25.682 17.416 2.181 1.00 33.00 628 SER A C 1
ATOM 5028 O O . SER A 1 628 ? 24.882 16.982 3.003 1.00 33.00 628 SER A O 1
ATOM 5030 N N . GLU A 1 629 ? 25.365 17.488 0.885 1.00 29.39 629 GLU A N 1
ATOM 5031 C CA . GLU A 1 629 ? 24.021 17.129 0.372 1.00 29.39 629 GLU A CA 1
ATOM 5032 C C . GLU A 1 629 ? 23.889 15.684 -0.156 1.00 29.39 629 GLU A C 1
ATOM 5034 O O . GLU A 1 629 ? 22.805 15.268 -0.560 1.00 29.39 629 GLU A O 1
ATOM 5039 N N . VAL A 1 630 ? 24.971 14.894 -0.135 1.00 35.44 630 VAL A N 1
ATOM 5040 C CA . VAL A 1 630 ? 25.001 13.531 -0.713 1.00 35.44 630 VAL A CA 1
ATOM 5041 C C . VAL A 1 630 ? 24.642 12.431 0.308 1.00 35.44 630 VAL A C 1
ATOM 5043 O O . VAL A 1 630 ? 24.104 11.399 -0.079 1.00 35.44 630 VAL A O 1
ATOM 5046 N N . ASP A 1 631 ? 24.806 12.676 1.615 1.00 29.50 631 ASP A N 1
ATOM 5047 C CA . ASP A 1 631 ? 24.613 11.704 2.721 1.00 29.50 631 ASP A CA 1
ATOM 5048 C C . ASP A 1 631 ? 23.138 11.295 3.011 1.00 29.50 631 ASP A C 1
ATOM 5050 O O . ASP A 1 631 ? 22.829 10.732 4.071 1.00 29.50 631 ASP A O 1
ATOM 5054 N N . ILE A 1 632 ? 22.192 11.640 2.132 1.00 40.25 632 ILE A N 1
ATOM 5055 C CA . ILE A 1 632 ? 20.740 11.588 2.401 1.00 40.25 632 ILE A CA 1
ATOM 5056 C C . ILE A 1 632 ? 20.072 10.327 1.814 1.00 40.25 632 ILE A C 1
ATOM 5058 O O . ILE A 1 632 ? 19.009 9.916 2.288 1.00 40.25 632 ILE A O 1
ATOM 5062 N N . LEU A 1 633 ? 20.691 9.682 0.819 1.00 34.34 633 LEU A N 1
ATOM 5063 C CA . LEU A 1 633 ? 20.110 8.552 0.083 1.00 34.34 633 LEU A CA 1
ATOM 5064 C C . LEU A 1 633 ? 20.081 7.249 0.898 1.00 34.34 633 LEU A C 1
ATOM 5066 O O . LEU A 1 633 ? 18.985 6.760 1.184 1.00 34.34 633 LEU A O 1
ATOM 5070 N N . ALA A 1 634 ? 21.229 6.727 1.351 1.00 34.44 634 ALA A N 1
ATOM 5071 C CA . ALA A 1 634 ? 21.248 5.487 2.137 1.00 34.44 634 ALA A CA 1
ATOM 5072 C C . ALA A 1 634 ? 20.433 5.594 3.437 1.00 34.44 634 ALA A C 1
ATOM 5074 O O . ALA A 1 634 ? 19.592 4.739 3.701 1.00 34.44 634 ALA A O 1
ATOM 5075 N N . LYS A 1 635 ? 20.545 6.707 4.180 1.00 39.47 635 LYS A N 1
ATOM 5076 C CA . LYS A 1 635 ? 19.716 6.950 5.379 1.00 39.47 635 LYS A CA 1
ATOM 5077 C C . LYS A 1 635 ? 18.217 6.959 5.088 1.00 39.47 635 LYS A C 1
ATOM 5079 O O . LYS A 1 635 ? 17.439 6.651 5.983 1.00 39.47 635 LYS A O 1
ATOM 5084 N N . SER A 1 636 ? 17.786 7.337 3.882 1.00 42.19 636 SER A N 1
ATOM 5085 C CA . SER A 1 636 ? 16.372 7.276 3.495 1.00 42.19 636 SER A CA 1
ATOM 5086 C C . SER A 1 636 ? 15.925 5.827 3.303 1.00 42.19 636 SER A C 1
ATOM 5088 O O . SER A 1 636 ? 14.921 5.417 3.884 1.00 42.19 636 SER A O 1
ATOM 5090 N N . VAL A 1 637 ? 16.716 5.048 2.563 1.00 42.09 637 VAL A N 1
ATOM 5091 C CA . VAL A 1 637 ? 16.433 3.657 2.183 1.00 42.09 637 VAL A CA 1
ATOM 5092 C C . VAL A 1 637 ? 16.565 2.692 3.372 1.00 42.09 637 VAL A C 1
ATOM 5094 O O . VAL A 1 637 ? 15.676 1.875 3.590 1.00 42.09 637 VAL A O 1
ATOM 5097 N N . GLU A 1 638 ? 17.570 2.853 4.234 1.00 45.59 638 GLU A N 1
ATOM 5098 C CA . GLU A 1 638 ? 17.672 2.142 5.520 1.00 45.59 638 GLU A CA 1
ATOM 5099 C C . GLU A 1 638 ? 16.491 2.501 6.445 1.00 45.59 638 GLU A C 1
ATOM 5101 O O . GLU A 1 638 ? 15.859 1.621 7.034 1.00 45.59 638 GLU A O 1
ATOM 5106 N N . SER A 1 639 ? 16.093 3.783 6.494 1.00 45.72 639 SER A N 1
ATOM 5107 C CA . SER A 1 639 ? 14.948 4.241 7.302 1.00 45.72 639 SER A CA 1
ATOM 5108 C C . SER A 1 639 ? 13.560 3.845 6.781 1.00 45.72 639 SER A C 1
ATOM 5110 O O . SER A 1 639 ? 12.568 4.186 7.419 1.00 45.72 639 SER A O 1
ATOM 5112 N N . LEU A 1 640 ? 13.472 3.120 5.659 1.00 40.97 640 LEU A N 1
ATOM 5113 C CA . LEU A 1 640 ? 12.252 2.425 5.225 1.00 40.97 640 LEU A CA 1
ATOM 5114 C C . LEU A 1 640 ? 12.061 1.072 5.936 1.00 40.97 640 LEU A C 1
ATOM 5116 O O . LEU A 1 640 ? 11.203 0.280 5.531 1.00 40.97 640 LEU A O 1
ATOM 5120 N N . GLY A 1 641 ? 12.885 0.760 6.943 1.00 40.66 641 GLY A N 1
ATOM 5121 C CA . GLY A 1 641 ? 12.855 -0.521 7.643 1.00 40.66 641 GLY A CA 1
ATOM 5122 C C . GLY A 1 641 ? 13.211 -1.663 6.694 1.00 40.66 641 GLY A C 1
ATOM 5123 O O . GLY A 1 641 ? 12.401 -2.577 6.494 1.00 40.66 641 GLY A O 1
ATOM 5124 N N . LEU A 1 642 ? 14.371 -1.546 6.034 1.00 45.28 642 LEU A N 1
ATOM 5125 C CA . LEU A 1 642 ? 14.949 -2.602 5.193 1.00 45.28 642 LEU A CA 1
ATOM 5126 C C . LEU A 1 642 ? 15.884 -3.550 5.950 1.00 45.28 642 LEU A C 1
ATOM 5128 O O . LEU A 1 642 ? 16.223 -4.585 5.367 1.00 45.28 642 LEU A O 1
ATOM 5132 N N . GLU A 1 643 ? 16.226 -3.215 7.205 1.00 46.12 643 GLU A N 1
ATOM 5133 C CA . GLU A 1 643 ? 16.760 -4.132 8.223 1.00 46.12 643 GLU A CA 1
ATOM 5134 C C . GLU A 1 643 ? 16.135 -5.515 8.028 1.00 46.12 643 GLU A C 1
ATOM 5136 O O . GLU A 1 643 ? 14.907 -5.667 8.0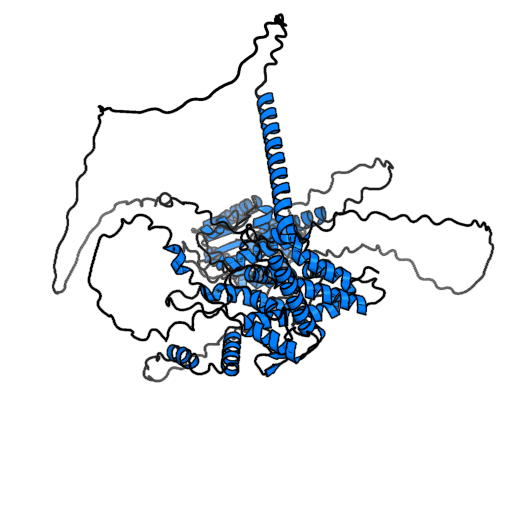62 1.00 46.12 643 GLU A O 1
ATOM 5141 N N . GLU A 1 644 ? 16.967 -6.522 7.779 1.00 45.16 644 GLU A N 1
ATOM 5142 C CA . GLU A 1 644 ? 16.477 -7.889 7.800 1.00 45.16 644 GLU A CA 1
ATOM 5143 C C . GLU A 1 644 ? 15.969 -8.188 9.209 1.00 45.16 644 GLU A C 1
ATOM 5145 O O . GLU A 1 644 ? 16.681 -7.975 10.193 1.00 45.16 644 GLU A O 1
ATOM 5150 N N . GLU A 1 645 ? 14.750 -8.723 9.322 1.00 45.44 645 GLU A N 1
ATOM 5151 C CA . GLU A 1 645 ? 14.347 -9.397 10.551 1.00 45.44 645 GLU A CA 1
ATOM 5152 C C . GLU A 1 645 ? 15.220 -10.648 10.682 1.00 45.44 645 GLU A C 1
ATOM 5154 O O . GLU A 1 645 ? 14.811 -11.742 10.292 1.00 45.44 645 GLU A O 1
ATOM 5159 N N . LYS A 1 646 ? 16.433 -10.482 11.238 1.00 42.22 646 LYS A N 1
ATOM 5160 C CA . LYS A 1 646 ? 17.214 -11.585 11.795 1.00 42.22 646 LYS A CA 1
ATOM 5161 C C . LYS A 1 646 ? 16.247 -12.367 12.657 1.00 42.22 646 LYS A C 1
ATOM 5163 O O . LYS A 1 646 ? 15.730 -11.834 13.641 1.00 42.22 646 LYS A O 1
ATOM 5168 N N . SER A 1 647 ? 15.978 -13.603 12.255 1.00 35.41 647 SER A N 1
ATOM 5169 C CA . SER A 1 647 ? 15.114 -14.509 12.987 1.00 35.41 647 SER A CA 1
ATOM 5170 C C . SER A 1 647 ? 15.786 -14.809 14.319 1.00 35.41 647 SER A C 1
ATOM 5172 O O . SER A 1 647 ? 16.564 -15.752 14.443 1.00 35.41 647 SER A O 1
ATOM 5174 N N . THR A 1 648 ? 15.524 -13.968 15.317 1.00 33.81 648 THR A N 1
ATOM 5175 C CA . THR A 1 648 ? 15.853 -14.269 16.697 1.00 33.81 648 THR A CA 1
ATOM 5176 C C . THR A 1 648 ? 14.995 -15.459 17.071 1.00 33.81 648 THR A C 1
ATOM 5178 O O . THR A 1 648 ? 13.795 -15.310 17.316 1.00 33.81 648 THR A O 1
ATOM 5181 N N . THR A 1 649 ? 15.608 -16.637 17.071 1.00 29.91 649 THR A N 1
ATOM 5182 C CA . THR A 1 649 ? 15.081 -17.852 17.680 1.00 29.91 649 THR A CA 1
ATOM 5183 C C . THR A 1 649 ? 15.001 -17.589 19.182 1.00 29.91 649 THR A C 1
ATOM 5185 O O . THR A 1 649 ? 15.918 -17.894 19.939 1.00 29.91 649 THR A O 1
ATOM 5188 N N . ILE A 1 650 ? 13.946 -16.887 19.600 1.00 32.09 650 ILE A N 1
ATOM 5189 C CA . ILE A 1 650 ? 13.631 -16.694 21.010 1.00 32.09 650 ILE A CA 1
ATOM 5190 C C . ILE A 1 650 ? 12.975 -17.993 21.446 1.00 32.09 650 ILE A C 1
ATOM 5192 O O . ILE A 1 650 ? 11.826 -18.265 21.098 1.00 32.09 650 ILE A O 1
ATOM 5196 N N . ASP A 1 651 ? 13.759 -18.793 22.155 1.00 26.59 651 ASP A N 1
ATOM 5197 C CA . ASP A 1 651 ? 13.324 -20.035 22.770 1.00 26.59 651 ASP A CA 1
ATOM 5198 C C . ASP A 1 651 ? 12.337 -19.681 23.894 1.00 26.59 651 ASP A C 1
ATOM 5200 O O . ASP A 1 651 ? 12.721 -19.251 24.985 1.00 26.59 651 ASP A O 1
ATOM 5204 N N . TYR A 1 652 ? 11.042 -19.721 23.575 1.00 35.47 652 TYR A N 1
ATOM 5205 C CA . TYR A 1 652 ? 9.976 -19.481 24.539 1.00 35.47 652 TYR A CA 1
ATOM 5206 C C . TYR A 1 652 ? 9.596 -20.807 25.194 1.00 35.47 652 TYR A C 1
ATOM 5208 O O . TYR A 1 652 ? 8.952 -21.655 24.582 1.00 35.47 652 TYR A O 1
ATOM 5216 N N . ASP A 1 653 ? 9.946 -20.939 26.469 1.00 32.38 653 ASP A N 1
ATOM 5217 C CA . ASP A 1 653 ? 9.471 -22.005 27.348 1.00 32.38 653 ASP A CA 1
ATOM 5218 C C . ASP A 1 653 ? 8.007 -21.706 27.753 1.00 32.38 653 ASP A C 1
ATOM 5220 O O . ASP A 1 653 ? 7.732 -20.926 28.669 1.00 32.38 653 ASP A O 1
ATOM 5224 N N . VAL A 1 654 ? 7.047 -22.219 26.970 1.00 33.78 654 VAL A N 1
ATOM 5225 C CA . VAL A 1 654 ? 5.615 -21.831 27.013 1.00 33.78 654 VAL A CA 1
ATOM 5226 C C . VAL A 1 654 ? 4.812 -22.545 28.123 1.00 33.78 654 VAL A C 1
ATOM 5228 O O . VAL A 1 654 ? 3.672 -22.170 28.403 1.00 33.78 654 VAL A O 1
ATOM 5231 N N . ASP A 1 655 ? 5.400 -23.500 28.846 1.00 31.81 655 ASP A N 1
ATOM 5232 C CA . ASP A 1 655 ? 4.658 -24.456 29.690 1.00 31.81 655 ASP A CA 1
ATOM 5233 C C . ASP A 1 655 ? 4.220 -23.959 31.091 1.00 31.81 655 ASP A C 1
ATOM 5235 O O . ASP A 1 655 ? 3.724 -24.742 31.901 1.00 31.81 655 ASP A O 1
ATOM 5239 N N . ASN A 1 656 ? 4.337 -22.661 31.411 1.00 34.34 656 ASN A N 1
ATOM 5240 C CA . ASN A 1 656 ? 4.097 -22.147 32.777 1.00 34.34 656 ASN A CA 1
ATOM 5241 C C . ASN A 1 656 ? 2.944 -21.133 32.965 1.00 34.34 656 ASN A C 1
ATOM 5243 O O . ASN A 1 656 ? 2.824 -20.550 34.047 1.00 34.34 656 ASN A O 1
ATOM 5247 N N . VAL A 1 657 ? 2.052 -20.929 31.982 1.00 34.78 657 VAL A N 1
ATOM 5248 C CA . VAL A 1 657 ? 0.924 -19.965 32.103 1.00 34.78 657 VAL A CA 1
ATOM 5249 C C . VAL A 1 657 ? -0.460 -20.587 31.857 1.00 34.78 657 VAL A C 1
ATOM 5251 O O . VAL A 1 657 ? -1.281 -20.045 31.127 1.00 34.78 657 VAL A O 1
ATOM 5254 N N . TYR A 1 658 ? -0.770 -21.686 32.554 1.00 29.86 658 TYR A N 1
ATOM 5255 C CA . TYR A 1 658 ? -2.160 -22.102 32.796 1.00 29.86 658 TYR A CA 1
ATOM 5256 C C . TYR A 1 658 ? -2.369 -22.554 34.248 1.00 29.86 658 TYR A C 1
ATOM 5258 O O . TYR A 1 658 ? -2.042 -23.674 34.634 1.00 29.86 658 TYR A O 1
ATOM 5266 N N . LYS A 1 659 ? -2.977 -21.680 35.063 1.00 30.08 659 LYS A N 1
ATOM 5267 C CA . LYS A 1 659 ? -3.624 -22.055 36.330 1.00 30.08 659 LYS A CA 1
ATOM 5268 C C . LYS A 1 659 ? -5.118 -21.776 36.235 1.00 30.08 659 LYS A C 1
ATOM 5270 O O . LYS A 1 659 ? -5.573 -20.661 36.477 1.00 30.08 659 LYS A O 1
ATOM 5275 N N . THR A 1 660 ? -5.871 -22.809 35.881 1.00 30.72 660 THR A N 1
ATOM 5276 C CA . THR A 1 660 ? -7.336 -22.812 35.872 1.00 30.72 660 THR A CA 1
ATOM 5277 C C . THR A 1 660 ? -7.877 -22.630 37.300 1.00 30.72 660 THR A C 1
ATOM 5279 O O . THR A 1 660 ? -7.379 -23.300 38.211 1.00 30.72 660 THR A O 1
ATOM 5282 N N . PRO A 1 661 ? -8.895 -21.783 37.545 1.00 32.34 661 PRO A N 1
ATOM 5283 C CA . PRO A 1 661 ? -9.528 -21.696 38.859 1.00 32.34 661 PRO A CA 1
ATOM 5284 C C . PRO A 1 661 ? -10.275 -22.992 39.204 1.00 32.34 661 PRO A C 1
ATOM 5286 O O . PRO A 1 661 ? -11.049 -23.506 38.396 1.00 32.34 661 PRO A O 1
ATOM 5289 N N . GLN A 1 662 ? -10.074 -23.514 40.416 1.00 27.53 662 GLN A N 1
ATOM 5290 C CA . GLN A 1 662 ? -10.829 -24.668 40.908 1.00 27.53 662 GLN A CA 1
ATOM 5291 C C . GLN A 1 662 ? -12.292 -24.292 41.176 1.00 27.53 662 GLN A C 1
ATOM 5293 O O . GLN A 1 662 ? -12.589 -23.280 41.812 1.00 27.53 662 GLN A O 1
ATOM 5298 N N . ARG A 1 663 ? -13.209 -25.142 40.708 1.00 27.84 663 ARG A N 1
ATOM 5299 C CA . ARG A 1 663 ? -14.657 -25.004 40.897 1.00 27.84 663 ARG A CA 1
ATOM 5300 C C . ARG A 1 663 ? -15.043 -25.536 42.279 1.00 27.84 663 ARG A C 1
ATOM 5302 O O . ARG A 1 663 ? -14.778 -26.694 42.585 1.00 27.84 663 ARG A O 1
ATOM 5309 N N . THR A 1 664 ? -15.682 -24.709 43.099 1.00 30.05 664 THR A N 1
ATOM 5310 C CA . THR A 1 664 ? -16.230 -25.115 44.399 1.00 30.05 664 THR A CA 1
ATOM 5311 C C . THR A 1 664 ? -17.460 -26.002 44.216 1.00 30.05 664 THR A C 1
ATOM 5313 O O . THR A 1 664 ? -18.459 -25.583 43.632 1.00 30.05 664 THR A O 1
ATOM 5316 N N . THR A 1 665 ? -17.412 -27.224 44.744 1.00 29.53 665 THR A N 1
ATOM 5317 C CA . THR A 1 665 ? -18.590 -28.079 44.918 1.00 29.53 665 THR A CA 1
ATOM 5318 C C . THR A 1 665 ? -19.219 -27.819 46.283 1.00 29.53 665 THR A C 1
ATOM 5320 O O . THR A 1 665 ? -18.549 -27.852 47.314 1.00 29.53 665 THR A O 1
ATOM 5323 N N . ARG A 1 666 ? -20.526 -27.555 46.288 1.00 30.41 666 ARG A N 1
ATOM 5324 C CA . ARG A 1 666 ? -21.370 -27.522 47.485 1.00 30.41 666 ARG A CA 1
ATOM 5325 C C . ARG A 1 666 ? -22.377 -28.661 47.353 1.00 30.41 666 ARG A C 1
ATOM 5327 O O . ARG A 1 666 ? -22.940 -28.833 46.274 1.00 30.41 666 ARG A O 1
ATOM 5334 N N . ASN A 1 667 ? -22.555 -29.432 48.421 1.00 32.56 667 ASN A N 1
ATOM 5335 C CA . ASN A 1 667 ? -23.569 -30.483 48.495 1.00 32.56 667 ASN A CA 1
ATOM 5336 C C . ASN A 1 667 ? -24.974 -29.888 48.318 1.00 32.56 667 ASN A C 1
ATOM 5338 O O . ASN A 1 667 ? -25.200 -28.756 48.743 1.00 32.56 667 ASN A O 1
ATOM 5342 N N . ASP A 1 668 ? -25.902 -30.668 47.764 1.00 34.78 668 ASP A N 1
ATOM 5343 C CA . ASP A 1 668 ? -26.994 -31.236 48.568 1.00 34.78 668 ASP A CA 1
ATOM 5344 C C . ASP A 1 668 ? -27.612 -32.465 47.869 1.00 34.78 668 ASP A C 1
ATOM 5346 O O . ASP A 1 668 ? -27.513 -32.627 46.651 1.00 34.78 668 ASP A O 1
ATOM 5350 N N . GLN A 1 669 ? -28.163 -33.378 48.675 1.00 33.34 669 GLN A N 1
ATOM 5351 C CA . GLN A 1 669 ? -28.867 -34.598 48.254 1.00 33.34 669 GLN A CA 1
ATOM 5352 C C . GLN A 1 669 ? -30.313 -34.286 47.838 1.00 33.34 669 GLN A C 1
ATOM 5354 O O . GLN A 1 669 ? -30.905 -33.366 48.395 1.00 33.34 669 GLN A O 1
ATOM 5359 N N . PHE A 1 670 ? -30.892 -35.085 46.934 1.00 32.66 670 PHE A N 1
ATOM 5360 C CA . PHE A 1 670 ? -31.996 -36.028 47.225 1.00 32.66 670 PHE A CA 1
ATOM 5361 C C . PHE A 1 670 ? -32.507 -36.691 45.922 1.00 32.66 670 PHE A C 1
ATOM 5363 O O . PHE A 1 670 ? -32.826 -35.989 44.970 1.00 32.66 670 PHE A O 1
ATOM 5370 N N . ASP A 1 671 ? -32.502 -38.030 45.921 1.00 32.97 671 ASP A N 1
ATOM 5371 C CA . ASP A 1 671 ? -33.513 -39.009 45.460 1.00 32.97 671 ASP A CA 1
ATOM 5372 C C . ASP A 1 671 ? -34.373 -38.735 44.196 1.00 32.97 671 ASP A C 1
ATOM 5374 O O . ASP A 1 671 ? -34.901 -37.646 44.013 1.00 32.97 671 ASP A O 1
ATOM 5378 N N . ASP A 1 672 ? -34.753 -39.680 43.327 1.00 32.78 672 ASP A N 1
ATOM 5379 C CA . ASP A 1 672 ? -34.582 -41.134 43.134 1.00 32.78 672 ASP A CA 1
ATOM 5380 C C . ASP A 1 672 ? -35.566 -41.532 41.976 1.00 32.78 672 ASP A C 1
ATOM 5382 O O . ASP A 1 672 ? -36.364 -40.703 41.529 1.00 32.78 672 ASP A O 1
ATOM 5386 N N . ILE A 1 673 ? -35.569 -42.806 41.559 1.00 31.45 673 ILE A N 1
ATOM 5387 C CA . ILE A 1 673 ? -36.654 -43.549 40.868 1.00 31.45 673 ILE A CA 1
ATOM 5388 C C . ILE A 1 673 ? -36.773 -43.483 39.319 1.00 31.45 673 ILE A C 1
ATOM 5390 O O . ILE A 1 673 ? -37.347 -42.568 38.729 1.00 31.45 673 ILE A O 1
ATOM 5394 N N . SER A 1 674 ? -36.449 -44.644 38.723 1.00 30.12 674 SER A N 1
ATOM 5395 C CA . SER A 1 674 ? -37.054 -45.299 37.536 1.00 30.12 674 SER A CA 1
ATOM 5396 C C . SER A 1 674 ? -36.737 -44.806 36.113 1.00 30.12 674 SER A C 1
ATOM 5398 O O . SER A 1 674 ? -36.596 -43.613 35.871 1.00 30.12 674 SER A O 1
ATOM 5400 N N . ASP A 1 675 ? -36.726 -45.660 35.079 1.00 32.66 675 ASP A N 1
ATOM 5401 C CA . ASP A 1 675 ? -36.402 -47.105 34.948 1.00 32.66 675 ASP A CA 1
ATOM 5402 C C . ASP A 1 675 ? -36.375 -47.461 33.442 1.00 32.66 675 ASP A C 1
ATOM 5404 O O . ASP A 1 675 ? -36.718 -46.631 32.599 1.00 32.66 675 ASP A O 1
ATOM 5408 N N . THR A 1 676 ? -36.074 -48.728 33.120 1.00 33.06 676 THR A N 1
ATOM 5409 C CA . THR A 1 676 ? -36.272 -49.413 31.818 1.00 33.06 676 THR A CA 1
ATOM 5410 C C . THR A 1 676 ? -35.341 -48.968 30.673 1.00 33.06 676 THR A C 1
ATOM 5412 O O . THR A 1 676 ? -35.336 -47.820 30.249 1.00 33.06 676 THR A O 1
ATOM 5415 N N . GLU A 1 677 ? -34.382 -49.807 30.249 1.00 33.47 677 GLU A N 1
ATOM 5416 C CA . GLU A 1 677 ? -34.553 -50.946 29.306 1.00 33.47 677 GLU A CA 1
ATOM 5417 C C . GLU A 1 677 ? -34.876 -50.467 27.871 1.00 33.47 677 GLU A C 1
ATOM 5419 O O . GLU A 1 677 ? -35.701 -49.587 27.691 1.00 33.47 677 GLU A O 1
ATOM 5424 N N . THR A 1 678 ? -34.336 -50.986 26.761 1.00 37.25 678 THR A N 1
ATOM 5425 C CA . THR A 1 678 ? -33.430 -52.117 26.435 1.00 37.25 678 THR A CA 1
ATOM 5426 C C . THR A 1 678 ? -32.826 -51.854 25.020 1.00 37.25 678 THR A C 1
ATOM 5428 O O . THR A 1 678 ? -33.173 -50.842 24.421 1.00 37.25 678 THR A O 1
ATOM 5431 N N . LEU A 1 679 ? -31.933 -52.615 24.357 1.00 33.09 679 LEU A N 1
ATOM 5432 C CA . LEU A 1 679 ? -31.252 -53.929 24.484 1.00 33.09 679 LEU A CA 1
ATOM 5433 C C . LEU A 1 679 ? -29.940 -53.853 23.619 1.00 33.09 679 LEU A C 1
ATOM 5435 O O . LEU A 1 679 ? -29.877 -53.004 22.739 1.00 33.09 679 LEU A O 1
ATOM 5439 N N . ARG A 1 680 ? -28.945 -54.736 23.864 1.00 32.75 680 ARG A N 1
ATOM 5440 C CA . ARG A 1 680 ? -28.037 -55.500 22.933 1.00 32.75 680 ARG A CA 1
ATOM 5441 C C . ARG A 1 680 ? -27.739 -55.010 21.490 1.00 32.75 680 ARG A C 1
ATOM 5443 O O . ARG A 1 680 ? -28.607 -54.475 20.823 1.00 32.75 680 ARG A O 1
ATOM 5450 N N . ASP A 1 681 ? -26.622 -55.330 20.825 1.00 34.53 681 ASP A N 1
ATOM 5451 C CA . ASP A 1 681 ? -25.361 -56.087 21.061 1.00 34.53 681 ASP A CA 1
ATOM 5452 C C . ASP A 1 681 ? -24.447 -55.795 19.820 1.00 34.53 681 ASP A C 1
ATOM 5454 O O . ASP A 1 681 ? -24.922 -55.166 18.877 1.00 34.53 681 ASP A O 1
ATOM 5458 N N . MET A 1 682 ? -23.166 -56.165 19.654 1.00 31.66 682 MET A N 1
ATOM 5459 C CA . MET A 1 682 ? -22.344 -57.264 20.186 1.00 31.66 682 MET A CA 1
ATOM 5460 C C . MET A 1 682 ? -20.845 -56.972 19.900 1.00 31.66 682 MET A C 1
ATOM 5462 O O . MET A 1 682 ? -20.552 -56.455 18.829 1.00 31.66 682 MET A O 1
ATOM 5466 N N . VAL A 1 683 ? -19.936 -57.418 20.785 1.00 32.81 683 VAL A N 1
ATOM 5467 C CA . VAL A 1 683 ? -18.549 -57.915 20.520 1.00 32.81 683 VAL A CA 1
ATOM 5468 C C . VAL A 1 683 ? -17.541 -57.015 19.750 1.00 32.81 683 VAL A C 1
ATOM 5470 O O . VAL A 1 683 ? -17.772 -56.611 18.620 1.00 32.81 683 VAL A O 1
ATOM 5473 N N . GLY A 1 684 ? -16.317 -56.780 20.243 1.00 29.38 684 GLY A N 1
ATOM 5474 C CA . GLY A 1 684 ? -15.714 -57.168 21.528 1.00 29.38 684 GLY A CA 1
ATOM 5475 C C . GLY A 1 684 ? -14.183 -57.000 21.552 1.00 29.38 684 GLY A C 1
ATOM 5476 O O . GLY A 1 684 ? -13.566 -57.016 20.494 1.00 29.38 684 GLY A O 1
ATOM 5477 N N . ASP A 1 685 ? -13.637 -56.877 22.771 1.00 30.95 685 ASP A N 1
ATOM 5478 C CA . ASP A 1 685 ? -12.331 -57.366 23.274 1.00 30.95 685 ASP A CA 1
ATOM 5479 C C . ASP A 1 685 ? -11.003 -57.023 22.550 1.00 30.95 685 ASP A C 1
ATOM 5481 O O . ASP A 1 685 ? -10.928 -56.918 21.336 1.00 30.95 685 ASP A O 1
ATOM 5485 N N . LEU A 1 686 ? -9.829 -56.912 23.189 1.00 29.38 686 LEU A N 1
ATOM 5486 C CA . LEU A 1 686 ? -9.333 -56.791 24.581 1.00 29.38 686 LEU A CA 1
ATOM 5487 C C . LEU A 1 686 ? -7.872 -56.268 24.406 1.00 29.38 686 LEU A C 1
ATOM 5489 O O . LEU A 1 686 ? -7.229 -56.584 23.409 1.00 29.38 686 LEU A O 1
ATOM 5493 N N . LEU A 1 687 ? -7.278 -55.412 25.242 1.00 29.77 687 LEU A N 1
ATOM 5494 C CA . LEU A 1 687 ? -6.685 -55.717 26.554 1.00 29.77 687 LEU A CA 1
ATOM 5495 C C . LEU A 1 687 ? -6.248 -54.407 27.247 1.00 29.77 687 LEU A C 1
ATOM 5497 O O . LEU A 1 687 ? -5.963 -53.404 26.593 1.00 29.77 687 LEU A O 1
ATOM 5501 N N . THR A 1 688 ? -6.162 -54.435 28.578 1.00 31.48 688 THR A N 1
ATOM 5502 C CA . THR A 1 688 ? -5.877 -53.274 29.447 1.00 31.48 688 THR A CA 1
ATOM 5503 C C . THR A 1 688 ? -4.564 -53.485 30.265 1.00 31.48 688 THR A C 1
ATOM 5505 O O . THR A 1 688 ? -3.664 -54.128 29.724 1.00 31.48 688 THR A O 1
ATOM 5508 N N . PRO A 1 689 ? -4.282 -52.867 31.441 1.00 47.22 689 PRO A N 1
ATOM 5509 C CA . PRO A 1 689 ? -3.140 -51.941 31.529 1.00 47.22 689 PRO A CA 1
ATOM 5510 C C . PRO A 1 689 ? -2.140 -52.221 32.678 1.00 47.22 689 PRO A C 1
ATOM 5512 O O . PRO A 1 689 ? -2.451 -52.940 33.623 1.00 47.22 689 PRO A O 1
ATOM 5515 N N . THR A 1 690 ? -0.984 -51.539 32.703 1.00 27.44 690 THR A N 1
ATOM 5516 C CA . THR A 1 690 ? -0.152 -51.445 33.927 1.00 27.44 690 THR A CA 1
ATOM 5517 C C . THR A 1 690 ? 0.530 -50.083 34.150 1.00 27.44 690 THR A C 1
ATOM 5519 O O . THR A 1 690 ? 1.307 -49.570 33.350 1.00 27.44 690 THR A O 1
ATOM 5522 N N . LYS A 1 691 ? 0.256 -49.535 35.335 1.00 30.02 691 LYS A N 1
ATOM 5523 C CA . LYS A 1 691 ? 1.025 -48.583 36.165 1.00 30.02 691 LYS A CA 1
ATOM 5524 C C . LYS A 1 691 ? 0.888 -49.117 37.614 1.00 30.02 691 LYS A C 1
ATOM 5526 O O . LYS A 1 691 ? 0.009 -49.960 37.816 1.00 30.02 691 LYS A O 1
ATOM 5531 N N . PRO A 1 692 ? 1.601 -48.616 38.647 1.00 52.16 692 PRO A N 1
ATOM 5532 C CA . PRO A 1 692 ? 2.716 -47.653 38.690 1.00 52.16 692 PRO A CA 1
ATOM 5533 C C . PRO A 1 692 ? 3.930 -48.195 39.498 1.00 52.16 692 PRO A C 1
ATOM 5535 O O . PRO A 1 692 ? 3.874 -49.314 39.993 1.00 52.16 692 PRO A O 1
ATOM 5538 N N . LEU A 1 693 ? 4.970 -47.375 39.747 1.00 25.98 693 LEU A N 1
ATOM 5539 C CA . LEU A 1 693 ? 5.541 -47.199 41.105 1.00 25.98 693 LEU A CA 1
ATOM 5540 C C . LEU A 1 693 ? 6.558 -46.040 41.215 1.00 25.98 693 LEU A C 1
ATOM 5542 O O . LEU A 1 693 ? 7.288 -45.726 40.281 1.00 25.98 693 LEU A O 1
ATOM 5546 N N . ASN A 1 694 ? 6.572 -45.415 42.397 1.00 28.27 694 ASN A N 1
ATOM 5547 C CA . ASN A 1 694 ? 7.562 -44.447 42.894 1.00 28.27 694 ASN A CA 1
ATOM 5548 C C . ASN A 1 694 ? 8.816 -45.169 43.413 1.00 28.27 694 ASN A C 1
ATOM 5550 O O . ASN A 1 694 ? 8.649 -46.250 43.958 1.00 28.27 694 ASN A O 1
ATOM 5554 N N . TYR A 1 695 ? 9.980 -44.502 43.456 1.00 27.50 695 TYR A N 1
ATOM 5555 C CA . TYR A 1 695 ? 10.863 -44.499 44.644 1.00 27.50 695 TYR A CA 1
ATOM 5556 C C . TYR A 1 695 ? 11.803 -43.272 44.672 1.00 27.50 695 TYR A C 1
ATOM 5558 O O . TYR A 1 695 ? 12.110 -42.676 43.643 1.00 27.50 695 TYR A O 1
ATOM 5566 N N . LYS A 1 696 ? 12.211 -42.869 45.885 1.00 28.48 696 LYS A N 1
ATOM 5567 C CA . LYS A 1 696 ? 13.164 -41.779 46.197 1.00 28.48 696 LYS A CA 1
ATOM 5568 C C . LYS A 1 696 ? 14.582 -42.340 46.450 1.00 28.48 696 LYS A C 1
ATOM 5570 O O . LYS A 1 696 ? 14.738 -43.551 46.540 1.00 28.48 696 LYS A O 1
ATOM 5575 N N . THR A 1 697 ? 15.529 -41.438 46.767 1.00 28.34 697 THR A N 1
ATOM 5576 C CA . THR A 1 697 ? 16.831 -41.655 47.466 1.00 28.34 697 THR A CA 1
ATOM 5577 C C . THR A 1 697 ? 17.949 -42.348 46.661 1.00 28.34 697 THR A C 1
ATOM 5579 O O . THR A 1 697 ? 17.640 -43.133 45.780 1.00 28.34 697 THR A O 1
ATOM 5582 N N . SER A 1 698 ? 19.261 -42.151 46.895 1.00 29.19 698 SER A N 1
ATOM 5583 C CA . SER A 1 698 ? 20.056 -41.091 47.574 1.00 29.19 698 SER A CA 1
ATOM 5584 C C . SER A 1 698 ? 21.575 -41.349 47.381 1.00 29.19 698 SER A C 1
ATOM 5586 O O . SER A 1 698 ? 21.975 -42.501 47.298 1.00 29.19 698 SER A O 1
ATOM 5588 N N . THR A 1 699 ? 22.407 -40.295 47.498 1.00 29.12 699 THR A N 1
ATOM 5589 C CA . THR A 1 699 ? 23.796 -40.273 48.065 1.00 29.12 699 THR A CA 1
ATOM 5590 C C . THR A 1 699 ? 24.997 -41.035 47.447 1.00 29.12 699 THR A C 1
ATOM 5592 O O . THR A 1 699 ? 24.874 -42.126 46.913 1.00 29.12 699 THR A O 1
ATOM 5595 N N . SER A 1 700 ? 26.196 -40.470 47.720 1.00 28.53 700 SER A N 1
ATOM 5596 C CA . SER A 1 700 ? 27.586 -41.005 47.618 1.00 28.53 700 SER A CA 1
ATOM 5597 C C . SER A 1 700 ? 28.138 -41.313 46.210 1.00 28.53 700 SER A C 1
ATOM 5599 O O . SER A 1 700 ? 27.426 -41.891 45.408 1.00 28.53 700 SER A O 1
ATOM 5601 N N . SER A 1 701 ? 29.342 -40.926 45.747 1.00 29.16 701 SER A N 1
ATOM 5602 C CA . SER A 1 701 ? 30.662 -40.485 46.280 1.00 29.16 701 SER A CA 1
ATOM 5603 C C . SER A 1 701 ? 31.769 -41.550 46.216 1.00 29.16 701 SER A C 1
ATOM 5605 O O . SER A 1 701 ? 31.516 -42.692 46.569 1.00 29.16 701 SER A O 1
ATOM 5607 N N . ILE A 1 702 ? 33.004 -41.088 45.952 1.00 31.70 702 ILE A N 1
ATOM 5608 C CA . ILE A 1 702 ? 34.313 -41.755 46.169 1.00 31.70 702 ILE A CA 1
ATOM 5609 C C . ILE A 1 702 ? 34.850 -42.640 45.010 1.00 31.70 702 ILE A C 1
ATOM 5611 O O . ILE A 1 702 ? 34.637 -43.842 44.953 1.00 31.70 702 ILE A O 1
ATOM 5615 N N . ALA A 1 703 ? 35.642 -41.967 44.160 1.00 29.84 703 ALA A N 1
ATOM 5616 C CA . ALA A 1 703 ? 37.090 -42.177 43.961 1.00 29.84 703 ALA A CA 1
ATOM 5617 C C . ALA A 1 703 ? 37.686 -43.124 42.889 1.00 29.84 703 ALA A C 1
ATOM 5619 O O . ALA A 1 703 ? 37.136 -44.134 42.473 1.00 29.84 703 ALA A O 1
ATOM 5620 N N . ASP A 1 704 ? 38.915 -42.706 42.559 1.00 29.25 704 ASP A N 1
ATOM 5621 C CA . ASP A 1 704 ? 40.105 -43.439 42.120 1.00 29.25 704 ASP A CA 1
ATOM 5622 C C . ASP A 1 704 ? 40.368 -43.798 40.640 1.00 29.25 704 ASP A C 1
ATOM 5624 O O . ASP A 1 704 ? 39.987 -44.837 40.118 1.00 29.25 704 ASP A O 1
ATOM 5628 N N . THR A 1 705 ? 41.196 -42.928 40.038 1.00 29.31 705 THR A N 1
ATOM 5629 C CA . THR A 1 705 ? 42.600 -43.230 39.680 1.00 29.31 705 THR A CA 1
ATOM 5630 C C . THR A 1 705 ? 42.879 -44.315 38.632 1.00 29.31 705 THR A C 1
ATOM 5632 O O . THR A 1 705 ? 42.684 -45.495 38.886 1.00 29.31 705 THR A O 1
ATOM 5635 N N . LEU A 1 706 ? 43.560 -43.925 37.537 1.00 30.53 706 LEU A N 1
ATOM 5636 C CA . LEU A 1 706 ? 44.838 -44.538 37.118 1.00 30.53 706 LEU A CA 1
ATOM 5637 C C . LEU A 1 706 ? 45.623 -43.670 36.102 1.00 30.53 706 LEU A C 1
ATOM 5639 O O . LEU A 1 706 ? 45.110 -42.702 35.549 1.00 30.53 706 LEU A O 1
ATOM 5643 N N . LEU A 1 707 ? 46.919 -43.971 35.964 1.00 30.36 707 LEU A N 1
ATOM 5644 C CA . LEU A 1 707 ? 48.009 -43.083 35.511 1.00 30.36 707 LEU A CA 1
ATOM 5645 C C . LEU A 1 707 ? 48.467 -43.284 34.041 1.00 30.36 707 LEU A C 1
ATOM 5647 O O . LEU A 1 707 ? 48.116 -44.269 33.399 1.00 30.36 707 LEU A O 1
ATOM 5651 N N . THR A 1 708 ? 49.447 -42.448 33.639 1.00 33.09 708 THR A N 1
ATOM 5652 C CA . THR A 1 708 ? 50.543 -42.663 32.641 1.00 33.09 708 THR A CA 1
ATOM 5653 C C . THR A 1 708 ? 50.417 -41.939 31.262 1.00 33.09 708 THR A C 1
ATOM 5655 O O . THR A 1 708 ? 49.384 -41.328 31.010 1.00 33.09 708 THR A O 1
ATOM 5658 N N . PRO A 1 709 ? 51.510 -41.747 30.470 1.00 43.91 709 PRO A N 1
ATOM 5659 C CA . PRO A 1 709 ? 52.410 -40.596 30.671 1.00 43.91 709 PRO A CA 1
ATOM 5660 C C . PRO A 1 709 ? 52.844 -39.813 29.391 1.00 43.91 709 PRO A C 1
ATOM 5662 O O . PRO A 1 709 ? 52.493 -40.135 28.262 1.00 43.91 709 PRO A O 1
ATOM 5665 N N . SER A 1 710 ? 53.660 -38.765 29.596 1.00 29.77 710 SER A N 1
ATOM 5666 C CA . SER A 1 710 ? 54.260 -37.848 28.590 1.00 29.77 710 SER A CA 1
ATOM 5667 C C . SER A 1 710 ? 55.264 -38.515 27.614 1.00 29.77 710 SER A C 1
ATOM 5669 O O . SER A 1 710 ? 55.795 -39.578 27.940 1.00 29.77 710 SER A O 1
ATOM 5671 N N . PRO A 1 711 ? 55.638 -37.868 26.477 1.00 50.53 711 PRO A N 1
ATOM 5672 C CA . PRO A 1 711 ? 56.905 -37.105 26.508 1.00 50.53 711 PRO A CA 1
ATOM 5673 C C . PRO A 1 711 ? 57.019 -35.815 25.642 1.00 50.53 711 PRO A C 1
ATOM 5675 O O . PRO A 1 711 ? 56.752 -35.803 24.447 1.00 50.53 711 PRO A O 1
ATOM 5678 N N . ARG A 1 712 ? 57.603 -34.771 26.259 1.00 34.38 712 ARG A N 1
ATOM 5679 C CA . ARG A 1 712 ? 58.624 -33.797 25.761 1.00 34.38 712 ARG A CA 1
ATOM 5680 C C . ARG A 1 712 ? 58.683 -33.343 24.278 1.00 34.38 712 ARG A C 1
ATOM 5682 O O . ARG A 1 712 ? 59.042 -34.129 23.407 1.00 34.38 712 ARG A O 1
ATOM 5689 N N . LYS A 1 713 ? 58.693 -32.006 24.091 1.00 34.44 713 LYS A N 1
ATOM 5690 C CA . LYS A 1 713 ? 59.621 -31.122 23.301 1.00 34.44 713 LYS A CA 1
ATOM 5691 C C . LYS A 1 713 ? 58.987 -29.706 23.252 1.00 34.44 713 LYS A C 1
ATOM 5693 O O . LYS A 1 713 ? 57.771 -29.629 23.316 1.00 34.44 713 LYS A O 1
ATOM 5698 N N . GLN A 1 714 ? 59.657 -28.552 23.145 1.00 37.34 714 GLN A N 1
ATOM 5699 C CA . GLN A 1 714 ? 61.063 -28.112 23.253 1.00 37.34 714 GLN A CA 1
ATOM 5700 C C . GLN A 1 714 ? 61.049 -26.583 23.554 1.00 37.34 714 GLN A C 1
ATOM 5702 O O . GLN A 1 714 ? 60.024 -25.939 23.353 1.00 37.34 714 GLN A O 1
ATOM 5707 N N . ALA A 1 715 ? 62.144 -25.987 24.047 1.00 36.56 715 ALA A N 1
ATOM 5708 C CA . ALA A 1 715 ? 62.163 -24.602 24.564 1.00 36.56 715 ALA A CA 1
ATOM 5709 C C . ALA A 1 715 ? 62.899 -23.586 23.663 1.00 36.56 715 ALA A C 1
ATOM 5711 O O . ALA A 1 715 ? 63.896 -23.960 23.044 1.00 36.56 715 ALA A O 1
ATOM 5712 N N . ARG A 1 716 ? 62.497 -22.296 23.691 1.00 36.09 716 ARG A N 1
ATOM 5713 C CA . ARG A 1 716 ? 63.357 -21.101 23.450 1.00 36.09 716 ARG A CA 1
ATOM 5714 C C . ARG A 1 716 ? 62.660 -19.769 23.870 1.00 36.09 716 ARG A C 1
ATOM 5716 O O . ARG A 1 716 ? 61.534 -19.860 24.348 1.00 36.09 716 ARG A O 1
ATOM 5723 N N . PRO A 1 717 ? 63.335 -18.592 23.926 1.00 48.78 717 PRO A N 1
ATOM 5724 C CA . PRO A 1 717 ? 63.672 -18.002 25.229 1.00 48.78 717 PRO A CA 1
ATOM 5725 C C . PRO A 1 717 ? 63.121 -16.581 25.489 1.00 48.78 717 PRO A C 1
ATOM 5727 O O . PRO A 1 717 ? 62.715 -15.869 24.575 1.00 48.78 717 PRO A O 1
ATOM 5730 N N . VAL A 1 718 ? 63.206 -16.141 26.750 1.00 40.97 718 VAL A N 1
ATOM 5731 C CA . VAL A 1 718 ? 62.862 -14.781 27.213 1.00 40.97 718 VAL A CA 1
ATOM 5732 C C . VAL A 1 718 ? 64.134 -13.929 27.383 1.00 40.97 718 VAL A C 1
ATOM 5734 O O . VAL A 1 718 ? 65.082 -14.416 28.003 1.00 40.97 718 VAL A O 1
ATOM 5737 N N . PRO A 1 719 ? 64.183 -12.673 26.892 1.00 48.50 719 PRO A N 1
ATOM 5738 C CA . PRO A 1 719 ? 65.312 -11.770 27.111 1.00 48.50 719 PRO A CA 1
ATOM 5739 C C . PRO A 1 719 ? 65.210 -10.930 28.402 1.00 48.50 719 PRO A C 1
ATOM 5741 O O . PRO A 1 719 ? 64.135 -10.619 28.909 1.00 48.50 719 PRO A O 1
ATOM 5744 N N . ALA A 1 720 ? 66.395 -10.568 28.891 1.00 36.84 720 ALA A N 1
ATOM 5745 C CA . ALA A 1 720 ? 66.762 -9.823 30.097 1.00 36.84 720 ALA A CA 1
ATOM 5746 C C . ALA A 1 720 ? 65.845 -8.683 30.609 1.00 36.84 720 ALA A C 1
ATOM 5748 O O . ALA A 1 720 ? 65.410 -7.808 29.864 1.00 36.84 720 ALA A O 1
ATOM 5749 N N . LYS A 1 721 ? 65.743 -8.597 31.947 1.00 37.91 721 LYS A N 1
ATOM 5750 C CA . LYS A 1 721 ? 65.516 -7.339 32.684 1.00 37.91 721 LYS A CA 1
ATOM 5751 C C . LYS A 1 721 ? 66.860 -6.642 32.952 1.00 37.91 721 LYS A C 1
ATOM 5753 O O . LYS A 1 721 ? 67.757 -7.314 33.461 1.00 37.91 721 LYS A O 1
ATOM 5758 N N . PRO A 1 722 ? 66.991 -5.320 32.755 1.00 48.41 722 PRO A N 1
ATOM 5759 C CA . PRO A 1 722 ? 67.990 -4.527 33.459 1.00 48.41 722 PRO A CA 1
ATOM 5760 C C . PRO A 1 722 ? 67.479 -4.173 34.864 1.00 48.41 722 PRO A C 1
ATOM 5762 O O . PRO A 1 722 ? 66.310 -3.831 35.049 1.00 48.41 722 PRO A O 1
ATOM 5765 N N . ALA A 1 723 ? 68.359 -4.242 35.860 1.00 45.91 723 ALA A N 1
ATOM 5766 C CA . ALA A 1 723 ? 68.116 -3.642 37.165 1.00 45.91 723 ALA A CA 1
ATOM 5767 C C . ALA A 1 723 ? 68.587 -2.184 37.134 1.00 45.91 723 ALA A C 1
ATOM 5769 O O . ALA A 1 723 ? 69.715 -1.920 36.723 1.00 45.91 723 ALA A O 1
ATOM 5770 N N . PHE A 1 724 ? 67.757 -1.258 37.611 1.00 41.12 724 PHE A N 1
ATOM 5771 C CA . PHE A 1 724 ? 68.220 0.055 38.048 1.00 41.12 724 PHE A CA 1
ATOM 5772 C C . PHE A 1 724 ? 67.621 0.354 39.417 1.00 41.12 724 PHE A C 1
ATOM 5774 O O . PHE A 1 724 ? 66.429 0.154 39.650 1.00 41.12 724 PHE A O 1
ATOM 5781 N N . LEU A 1 725 ? 68.497 0.740 40.335 1.00 44.69 725 LEU A N 1
ATOM 5782 C CA . LEU A 1 725 ? 68.226 0.876 41.755 1.00 44.69 725 LEU A CA 1
ATOM 5783 C C . LEU A 1 725 ? 68.384 2.361 42.066 1.00 44.69 725 LEU A C 1
ATOM 5785 O O . LEU A 1 725 ? 69.507 2.846 42.149 1.00 44.69 725 LEU A O 1
ATOM 5789 N N . GLU A 1 726 ? 67.276 3.090 42.187 1.00 40.41 726 GLU A N 1
ATOM 5790 C CA . GLU A 1 726 ? 67.328 4.509 42.535 1.00 40.41 726 GLU A CA 1
ATOM 5791 C C . GLU A 1 726 ? 66.250 4.861 43.561 1.00 40.41 726 GLU A C 1
ATOM 5793 O O . GLU A 1 726 ? 65.077 4.499 43.450 1.00 40.41 726 GLU A O 1
ATOM 5798 N N . SER A 1 727 ? 66.696 5.501 44.636 1.00 49.06 727 SER A N 1
ATOM 5799 C CA . SER A 1 727 ? 65.923 5.740 45.846 1.00 49.06 727 SER A CA 1
ATOM 5800 C C . SER A 1 727 ? 65.076 7.006 45.735 1.00 49.06 727 SER A C 1
ATOM 5802 O O . SER A 1 727 ? 65.630 8.104 45.701 1.00 49.06 727 SER A O 1
ATOM 5804 N N . MET A 1 728 ? 63.746 6.885 45.811 1.00 39.25 728 MET A N 1
ATOM 5805 C CA . MET A 1 728 ? 62.867 8.035 46.058 1.00 39.25 728 MET A CA 1
ATOM 5806 C C . MET A 1 728 ? 61.958 7.844 47.278 1.00 39.25 728 MET A C 1
ATOM 5808 O O . MET A 1 728 ? 60.923 7.185 47.247 1.00 39.25 728 MET A O 1
ATOM 5812 N N . ILE A 1 729 ? 62.427 8.466 48.361 1.00 42.03 729 ILE A N 1
ATOM 5813 C CA . ILE A 1 729 ? 61.720 9.129 49.468 1.00 42.03 729 ILE A CA 1
ATOM 5814 C C . ILE A 1 729 ? 60.171 9.054 49.412 1.00 42.03 729 ILE A C 1
ATOM 5816 O O . ILE A 1 729 ? 59.564 9.571 48.472 1.00 42.03 729 ILE A O 1
ATOM 5820 N N . PRO A 1 730 ? 59.493 8.541 50.462 1.00 41.94 730 PRO A N 1
ATOM 5821 C CA . PRO A 1 730 ? 58.033 8.491 50.510 1.00 41.94 730 PRO A CA 1
ATOM 5822 C C . PRO A 1 730 ? 57.422 9.876 50.782 1.00 41.94 730 PRO A C 1
ATOM 5824 O O . PRO A 1 730 ? 57.334 10.332 51.927 1.00 41.94 730 PRO A O 1
ATOM 5827 N N . ALA A 1 731 ? 56.937 10.537 49.731 1.00 43.06 731 ALA A N 1
ATOM 5828 C CA . ALA A 1 731 ? 56.179 11.780 49.847 1.00 43.06 731 ALA A CA 1
ATOM 5829 C C . ALA A 1 731 ? 54.811 11.537 50.521 1.00 43.06 731 ALA A C 1
ATOM 5831 O O . ALA A 1 731 ? 53.845 11.097 49.893 1.00 43.06 731 ALA A O 1
ATOM 5832 N N . LYS A 1 732 ? 54.711 11.855 51.818 1.00 50.22 732 LYS A N 1
ATOM 5833 C CA . LYS A 1 732 ? 53.455 11.826 52.587 1.00 50.22 732 LYS A CA 1
ATOM 5834 C C . LYS A 1 732 ? 52.469 12.889 52.084 1.00 50.22 732 LYS A C 1
ATOM 5836 O O . LYS A 1 732 ? 52.420 13.988 52.622 1.00 50.22 732 LYS A O 1
ATOM 5841 N N . ASN A 1 733 ? 51.621 12.533 51.121 1.00 44.69 733 ASN A N 1
ATOM 5842 C CA . ASN A 1 733 ? 50.436 13.313 50.744 1.00 44.69 733 ASN A CA 1
ATOM 5843 C C . ASN A 1 733 ? 49.148 12.506 50.964 1.00 44.69 733 ASN A C 1
ATOM 5845 O O . ASN A 1 733 ? 48.360 12.253 50.054 1.00 44.69 733 ASN A O 1
ATOM 5849 N N . SER A 1 734 ? 48.907 12.119 52.219 1.00 52.03 734 SER A N 1
ATOM 5850 C CA . SER A 1 734 ? 47.676 11.460 52.663 1.00 52.03 734 SER A CA 1
ATOM 5851 C C . SER A 1 734 ? 46.501 12.445 52.767 1.00 52.03 734 SER A C 1
ATOM 5853 O O . SER A 1 734 ? 45.975 12.698 53.850 1.00 52.03 734 SER A O 1
ATOM 5855 N N . LYS A 1 735 ? 46.053 12.981 51.627 1.00 55.97 735 LYS A N 1
ATOM 5856 C CA . LYS A 1 735 ? 44.698 13.533 51.468 1.00 55.97 735 LYS A CA 1
ATOM 5857 C C . LYS A 1 735 ? 43.856 12.556 50.654 1.00 55.97 735 LYS A C 1
ATOM 5859 O O . LYS A 1 735 ? 43.447 12.840 49.532 1.00 55.97 735 LYS A O 1
ATOM 5864 N N . LEU A 1 736 ? 43.594 11.397 51.261 1.00 54.62 736 LEU A N 1
ATOM 5865 C CA . LEU A 1 736 ? 42.531 10.489 50.835 1.00 54.62 736 LEU A CA 1
ATOM 5866 C C . LEU A 1 736 ? 41.204 11.257 50.888 1.00 54.62 736 LEU A C 1
ATOM 5868 O O . LEU A 1 736 ? 40.598 11.394 51.952 1.00 54.62 736 LEU A O 1
ATOM 5872 N N . ARG A 1 737 ? 40.759 11.784 49.740 1.00 63.75 737 ARG A N 1
ATOM 5873 C CA . ARG A 1 737 ? 39.364 12.198 49.578 1.00 63.75 737 ARG A CA 1
ATOM 5874 C C . ARG A 1 737 ? 38.515 10.956 49.821 1.00 63.75 737 ARG A C 1
ATOM 5876 O O . ARG A 1 737 ? 38.625 9.982 49.081 1.00 63.75 737 ARG A O 1
ATOM 5883 N N . LYS A 1 738 ? 37.696 10.987 50.873 1.00 72.00 738 LYS A N 1
ATOM 5884 C CA . LYS A 1 738 ? 36.625 10.009 51.048 1.00 72.00 738 LYS A CA 1
ATOM 5885 C C . LYS A 1 738 ? 35.639 10.244 49.909 1.00 72.00 738 LYS A C 1
ATOM 5887 O O . LYS A 1 738 ? 34.908 11.229 49.952 1.00 72.00 738 LYS A O 1
ATOM 5892 N N . TYR A 1 739 ? 35.673 9.384 48.896 1.00 71.75 739 TYR A N 1
ATOM 5893 C CA . TYR A 1 739 ? 34.616 9.335 47.895 1.00 71.75 739 TYR A CA 1
ATOM 5894 C C . TYR A 1 739 ? 33.316 8.994 48.616 1.00 71.75 739 TYR A C 1
ATOM 5896 O O . TYR A 1 739 ? 33.238 8.003 49.345 1.00 71.75 739 TYR A O 1
ATOM 5904 N N . THR A 1 740 ? 32.333 9.869 48.476 1.00 87.12 740 THR A N 1
ATOM 5905 C CA . THR A 1 740 ? 30.981 9.648 48.970 1.00 87.12 740 THR A CA 1
ATOM 5906 C C . THR A 1 740 ? 30.215 8.777 47.980 1.00 87.12 740 THR A C 1
ATOM 5908 O O . THR A 1 740 ? 30.579 8.674 46.809 1.00 87.12 740 THR A O 1
ATOM 5911 N N . GLU A 1 741 ? 29.124 8.165 48.428 1.00 88.81 741 GLU A N 1
ATOM 5912 C CA . GLU A 1 741 ? 28.227 7.380 47.569 1.00 88.81 741 GLU A CA 1
ATOM 5913 C C . GLU A 1 741 ? 27.739 8.193 46.352 1.00 88.81 741 GLU A C 1
ATOM 5915 O O . GLU A 1 741 ? 27.699 7.695 45.230 1.00 88.81 741 GLU A O 1
ATOM 5920 N N . LYS A 1 742 ? 27.536 9.502 46.541 1.00 90.00 742 LYS A N 1
ATOM 5921 C CA . LYS A 1 742 ? 27.194 10.458 45.482 1.00 90.00 742 LYS A CA 1
ATOM 5922 C C . LYS A 1 742 ? 28.300 10.647 44.432 1.00 90.00 742 LYS A C 1
ATOM 5924 O O . LYS A 1 742 ? 27.998 10.867 43.262 1.00 90.00 742 LYS A O 1
ATOM 5929 N N . ASP A 1 743 ? 29.575 10.544 44.814 1.00 90.00 743 ASP A N 1
ATOM 5930 C CA . ASP A 1 743 ? 30.687 10.591 43.853 1.00 90.00 743 ASP A CA 1
ATOM 5931 C C . ASP A 1 743 ? 30.723 9.319 42.985 1.00 90.00 743 ASP A C 1
ATOM 5933 O O . ASP A 1 743 ? 31.045 9.386 41.796 1.00 90.00 743 ASP A O 1
ATOM 5937 N N . LEU A 1 744 ? 30.329 8.169 43.553 1.00 91.12 744 LEU A N 1
ATOM 5938 C CA . LEU A 1 744 ? 30.203 6.902 42.828 1.00 91.12 744 LEU A CA 1
ATOM 5939 C C . LEU A 1 744 ? 29.056 6.952 41.802 1.00 91.12 744 LEU A C 1
ATOM 5941 O O . LEU A 1 744 ? 29.241 6.520 40.665 1.00 91.12 744 LEU A O 1
ATOM 5945 N N . GLU A 1 745 ? 27.901 7.521 42.163 1.00 91.44 745 GLU A N 1
ATOM 5946 C CA . GLU A 1 745 ? 26.780 7.739 41.233 1.00 91.44 745 GLU A CA 1
ATOM 5947 C C . GLU A 1 745 ? 27.187 8.623 40.043 1.00 91.44 745 GLU A C 1
ATOM 5949 O O . GLU A 1 745 ? 26.949 8.263 38.885 1.00 91.44 745 GLU A O 1
ATOM 5954 N N . VAL A 1 746 ? 27.866 9.746 40.309 1.00 94.00 746 VAL A N 1
ATOM 5955 C CA . VAL A 1 746 ? 28.374 10.656 39.269 1.00 94.00 746 VAL A CA 1
ATOM 5956 C C . VAL A 1 746 ? 29.377 9.944 38.354 1.00 94.00 746 VAL A C 1
ATOM 5958 O O . VAL A 1 746 ? 29.309 10.097 37.131 1.00 94.00 746 VAL A O 1
ATOM 5961 N N . GLN A 1 747 ? 30.265 9.111 38.908 1.00 92.19 747 GLN A N 1
ATOM 5962 C CA . GLN A 1 747 ? 31.204 8.311 38.119 1.00 92.19 747 GLN A CA 1
ATOM 5963 C C . GLN A 1 747 ? 30.482 7.285 37.226 1.00 92.19 747 GLN A C 1
ATOM 5965 O O . GLN A 1 747 ? 30.789 7.186 36.036 1.00 92.19 747 GLN A O 1
ATOM 5970 N N . GLN A 1 748 ? 29.484 6.566 37.750 1.00 93.81 748 GLN A N 1
ATOM 5971 C CA . GLN A 1 748 ? 28.686 5.616 36.964 1.00 93.81 748 GLN A CA 1
ATOM 5972 C C . GLN A 1 748 ? 27.885 6.307 35.849 1.00 93.81 748 GLN A C 1
ATOM 5974 O O . GLN A 1 748 ? 27.765 5.769 34.744 1.00 93.81 748 GLN A O 1
ATOM 5979 N N . GLN A 1 749 ? 27.351 7.504 36.105 1.00 93.06 749 GLN A N 1
ATOM 5980 C CA . GLN A 1 749 ? 26.640 8.288 35.097 1.00 93.06 749 GLN A CA 1
ATOM 5981 C C . GLN A 1 749 ? 27.591 8.772 33.990 1.00 93.06 749 GLN A C 1
ATOM 5983 O O . GLN A 1 749 ? 27.266 8.642 32.807 1.00 93.06 749 GLN A O 1
ATOM 5988 N N . ALA A 1 750 ? 28.793 9.237 34.347 1.00 94.81 750 ALA A N 1
ATOM 5989 C CA . ALA A 1 750 ? 29.832 9.607 33.386 1.00 94.81 750 ALA A CA 1
ATOM 5990 C C . ALA A 1 750 ? 30.288 8.410 32.527 1.00 94.81 750 ALA A C 1
ATOM 5992 O O . ALA A 1 750 ? 30.428 8.543 31.309 1.00 94.81 750 ALA A O 1
ATOM 5993 N N . GLU A 1 751 ? 30.453 7.220 33.115 1.00 93.81 751 GLU A N 1
ATOM 5994 C CA . GLU A 1 751 ? 30.764 6.003 32.355 1.00 93.81 751 GLU A CA 1
ATOM 5995 C C . GLU A 1 751 ? 29.635 5.577 31.410 1.00 93.81 751 GLU A C 1
ATOM 5997 O O . GLU A 1 751 ? 29.916 5.192 30.273 1.00 93.81 751 GLU A O 1
ATOM 6002 N N . LYS A 1 752 ? 28.365 5.670 31.832 1.00 93.50 752 LYS A N 1
ATOM 6003 C CA . LYS A 1 752 ? 27.211 5.404 30.954 1.00 93.50 752 LYS A CA 1
ATOM 6004 C C . LYS A 1 752 ? 27.197 6.349 29.752 1.00 93.50 752 LYS A C 1
ATOM 6006 O O . LYS A 1 752 ? 27.042 5.882 28.626 1.00 93.50 752 LYS A O 1
ATOM 6011 N N . ILE A 1 753 ? 27.427 7.646 29.970 1.00 92.38 753 ILE A N 1
ATOM 6012 C CA . ILE A 1 753 ? 27.517 8.645 28.892 1.00 92.38 753 ILE A CA 1
ATOM 6013 C C . ILE A 1 753 ? 28.688 8.322 27.951 1.00 92.38 753 ILE A C 1
ATOM 6015 O O . ILE A 1 753 ? 28.511 8.317 26.734 1.00 92.38 753 ILE A O 1
ATOM 6019 N N . LYS A 1 754 ? 29.864 7.969 28.489 1.00 96.06 754 LYS A N 1
ATOM 6020 C CA . LYS A 1 754 ? 31.040 7.600 27.684 1.00 96.06 754 LYS A CA 1
ATOM 6021 C C . LYS A 1 754 ? 30.809 6.332 26.851 1.00 96.06 754 LYS A C 1
ATOM 6023 O O . LYS A 1 754 ? 31.160 6.314 25.675 1.00 96.06 754 LYS A O 1
ATOM 6028 N N . LYS A 1 755 ? 30.183 5.294 27.418 1.00 94.56 755 LYS A N 1
ATOM 6029 C CA . LYS A 1 755 ? 29.818 4.062 26.690 1.00 94.56 755 LYS A CA 1
ATOM 6030 C C . LYS A 1 755 ? 28.785 4.337 25.593 1.00 94.56 755 LYS A C 1
ATOM 6032 O O . LYS A 1 755 ? 28.955 3.848 24.481 1.00 94.56 755 LYS A O 1
ATOM 6037 N N . ALA A 1 756 ? 27.774 5.164 25.867 1.00 88.88 756 ALA A N 1
ATOM 6038 C CA . ALA A 1 756 ? 26.789 5.577 24.866 1.00 88.88 756 ALA A CA 1
ATOM 6039 C C . ALA A 1 756 ? 27.421 6.391 23.721 1.00 88.88 756 ALA A C 1
ATOM 6041 O O . ALA A 1 756 ? 27.071 6.184 22.561 1.00 88.88 756 ALA A O 1
ATOM 6042 N N . ALA A 1 757 ? 28.385 7.269 24.020 1.00 92.56 757 ALA A N 1
ATOM 6043 C CA . ALA A 1 757 ? 29.133 8.011 23.006 1.00 92.56 757 ALA A CA 1
ATOM 6044 C C . ALA A 1 757 ? 29.984 7.085 22.118 1.00 92.56 757 ALA A C 1
ATOM 6046 O O . ALA A 1 757 ? 29.933 7.215 20.899 1.00 92.56 757 ALA A O 1
ATOM 6047 N N . ILE A 1 758 ? 30.695 6.113 22.706 1.00 93.69 758 ILE A N 1
ATOM 6048 C CA . ILE A 1 758 ? 31.493 5.127 21.954 1.00 93.69 758 ILE A CA 1
ATOM 6049 C C . ILE A 1 758 ? 30.597 4.248 21.073 1.00 93.69 758 ILE A C 1
ATOM 6051 O O . ILE A 1 758 ? 30.914 4.061 19.904 1.00 93.69 758 ILE A O 1
ATOM 6055 N N . LEU A 1 759 ? 29.461 3.759 21.585 1.00 89.50 759 LEU A N 1
ATOM 6056 C CA . LEU A 1 759 ? 28.486 3.008 20.782 1.00 89.50 759 LEU A CA 1
ATOM 6057 C C . LEU A 1 759 ? 27.925 3.852 19.632 1.00 89.50 759 LEU A C 1
ATOM 6059 O O . LEU A 1 759 ? 27.833 3.366 18.509 1.00 89.50 759 LEU A O 1
ATOM 6063 N N . LYS A 1 760 ? 27.609 5.129 19.878 1.00 87.75 760 LYS A N 1
ATOM 6064 C CA . LYS A 1 760 ? 27.151 6.057 18.835 1.00 87.75 760 LYS A CA 1
ATOM 6065 C C . LYS A 1 760 ? 28.232 6.320 17.781 1.00 87.75 760 LYS A C 1
ATOM 6067 O O . LYS A 1 760 ? 27.904 6.413 16.604 1.00 87.75 760 LYS A O 1
ATOM 6072 N N . GLU A 1 761 ? 29.501 6.416 18.174 1.00 90.06 761 GLU A N 1
ATOM 6073 C CA . GLU A 1 761 ? 30.634 6.587 17.256 1.00 90.06 761 GLU A CA 1
ATOM 6074 C C . GLU A 1 761 ? 30.939 5.305 16.463 1.00 90.06 761 GLU A C 1
ATOM 6076 O O . GLU A 1 761 ? 31.215 5.375 15.268 1.00 90.06 761 GLU A O 1
ATOM 6081 N N . GLN A 1 762 ? 30.856 4.130 17.094 1.00 83.94 762 GLN A N 1
ATOM 6082 C CA . GLN A 1 762 ? 31.002 2.835 16.425 1.00 83.94 762 GLN A CA 1
ATOM 6083 C C . GLN A 1 762 ? 29.876 2.613 15.417 1.00 83.94 762 GLN A C 1
ATOM 6085 O O . GLN A 1 762 ? 30.172 2.377 14.252 1.00 83.94 762 GLN A O 1
ATOM 6090 N N . HIS A 1 763 ? 28.619 2.815 15.818 1.00 74.62 763 HIS A N 1
ATOM 6091 C CA . HIS A 1 763 ? 27.465 2.762 14.923 1.00 74.62 763 HIS A CA 1
ATOM 6092 C C . HIS A 1 763 ? 27.577 3.795 13.792 1.00 74.62 763 HIS A C 1
ATOM 6094 O O . HIS A 1 763 ? 27.300 3.477 12.644 1.00 74.62 763 HIS A O 1
ATOM 6100 N N . ALA A 1 764 ? 28.038 5.021 14.069 1.00 69.50 764 ALA A N 1
ATOM 6101 C CA . ALA A 1 764 ? 28.280 6.014 13.021 1.00 69.50 764 ALA A CA 1
ATOM 6102 C C . ALA A 1 764 ? 29.360 5.557 12.025 1.00 69.50 764 ALA A C 1
ATOM 6104 O O . ALA A 1 764 ? 29.157 5.707 10.827 1.00 69.50 764 ALA A O 1
ATOM 6105 N N . LYS A 1 765 ? 30.463 4.954 12.493 1.00 71.25 765 LYS A N 1
ATOM 6106 C CA . LYS A 1 765 ? 31.530 4.396 11.638 1.00 71.25 765 LYS A CA 1
ATOM 6107 C C . LYS A 1 765 ? 31.118 3.119 10.905 1.00 71.25 765 LYS A C 1
ATOM 6109 O O . LYS A 1 765 ? 31.685 2.819 9.859 1.00 71.25 765 LYS A O 1
ATOM 6114 N N . GLU A 1 766 ? 30.194 2.345 11.459 1.00 61.19 766 GLU A N 1
ATOM 6115 C CA . GLU A 1 766 ? 29.660 1.122 10.860 1.00 61.19 766 GLU A CA 1
ATOM 6116 C C . GLU A 1 766 ? 28.644 1.459 9.768 1.00 61.19 766 GLU A C 1
ATOM 6118 O O . GLU A 1 766 ? 28.819 1.009 8.639 1.00 61.19 766 GLU A O 1
ATOM 6123 N N . VAL A 1 767 ? 27.714 2.383 10.039 1.00 51.75 767 VAL A N 1
ATOM 6124 C CA . VAL A 1 767 ? 26.861 3.020 9.022 1.00 51.75 767 VAL A CA 1
ATOM 6125 C C . VAL A 1 767 ? 27.729 3.680 7.946 1.00 51.75 767 VAL A C 1
ATOM 6127 O O . VAL A 1 767 ? 27.601 3.337 6.781 1.00 51.75 767 VAL A O 1
ATOM 6130 N N . GLU A 1 768 ? 28.709 4.522 8.296 1.00 49.00 768 GLU A N 1
ATOM 6131 C CA . GLU A 1 768 ? 29.627 5.150 7.325 1.00 49.00 768 GLU A CA 1
ATOM 6132 C C . GLU A 1 768 ? 30.410 4.120 6.481 1.00 49.00 768 GLU A C 1
ATOM 6134 O O . GLU A 1 768 ? 30.785 4.419 5.348 1.00 49.00 768 GLU A O 1
ATOM 6139 N N . LYS A 1 769 ? 30.647 2.899 6.984 1.00 50.03 769 LYS A N 1
ATOM 6140 C CA . LYS A 1 769 ? 31.274 1.799 6.228 1.00 50.03 769 LYS A CA 1
ATOM 6141 C C . LYS A 1 769 ? 30.289 1.008 5.363 1.00 50.03 769 LYS A C 1
ATOM 6143 O O . LYS A 1 769 ? 30.681 0.623 4.263 1.00 50.03 769 LYS A O 1
ATOM 6148 N N . GLY A 1 770 ? 29.068 0.762 5.839 1.00 42.22 770 GLY A N 1
ATOM 6149 C CA . GLY A 1 770 ? 28.000 0.081 5.096 1.00 42.22 770 GLY A CA 1
ATOM 6150 C C . GLY A 1 770 ? 27.505 0.936 3.933 1.00 42.22 770 GLY A C 1
ATOM 6151 O O . GLY A 1 770 ? 27.633 0.539 2.775 1.00 42.22 770 GLY A O 1
ATOM 6152 N N . VAL A 1 771 ? 27.105 2.173 4.242 1.00 40.88 771 VAL A N 1
ATOM 6153 C CA . VAL A 1 771 ? 26.738 3.235 3.291 1.00 40.88 771 VAL A CA 1
ATOM 6154 C C . VAL A 1 771 ? 27.803 3.365 2.193 1.00 40.88 771 VAL A C 1
ATOM 6156 O O . VAL A 1 771 ? 27.507 3.253 1.006 1.00 40.88 771 VAL A O 1
ATOM 6159 N N . ARG A 1 772 ? 29.089 3.456 2.565 1.00 41.66 772 ARG A N 1
ATOM 6160 C CA . ARG A 1 772 ? 30.191 3.568 1.592 1.00 41.66 772 ARG A CA 1
ATOM 6161 C C . ARG A 1 772 ? 30.480 2.323 0.753 1.00 41.66 772 ARG A C 1
ATOM 6163 O O . ARG A 1 772 ? 31.338 2.448 -0.121 1.00 41.66 772 ARG A O 1
ATOM 6170 N N . ARG A 1 773 ? 29.879 1.156 1.001 1.00 43.22 773 ARG A N 1
ATOM 6171 C CA . ARG A 1 773 ? 30.081 -0.039 0.160 1.00 43.22 773 ARG A CA 1
ATOM 6172 C C . ARG A 1 773 ? 29.013 -0.151 -0.928 1.00 43.22 773 ARG A C 1
ATOM 6174 O O . ARG A 1 773 ? 29.396 -0.213 -2.091 1.00 43.22 773 ARG A O 1
ATOM 6181 N N . GLY A 1 774 ? 27.730 -0.031 -0.583 1.00 42.28 774 GLY A N 1
ATOM 6182 C CA . GLY A 1 774 ? 26.643 -0.031 -1.574 1.00 42.28 774 GLY A CA 1
ATOM 6183 C C . GLY A 1 774 ? 26.630 1.206 -2.488 1.00 42.28 774 GLY A C 1
ATOM 6184 O O . GLY A 1 774 ? 26.443 1.095 -3.693 1.00 42.28 774 GLY A O 1
ATOM 6185 N N . GLU A 1 775 ? 26.916 2.406 -1.972 1.00 46.38 775 GLU A N 1
ATOM 6186 C CA . GLU A 1 775 ? 26.705 3.657 -2.729 1.00 46.38 775 GLU A CA 1
ATOM 6187 C C . GLU A 1 775 ? 27.650 3.909 -3.934 1.00 46.38 775 GLU A C 1
ATOM 6189 O O . GLU A 1 775 ? 27.595 4.988 -4.521 1.00 46.38 775 GLU A O 1
ATOM 6194 N N . ARG A 1 776 ? 28.552 2.996 -4.332 1.00 54.78 776 ARG A N 1
ATOM 6195 C CA . ARG A 1 776 ? 29.680 3.357 -5.227 1.00 54.78 776 ARG A CA 1
ATOM 6196 C C . ARG A 1 776 ? 29.513 3.137 -6.733 1.00 54.78 776 ARG A C 1
ATOM 6198 O O . ARG A 1 776 ? 30.146 3.891 -7.471 1.00 54.78 776 ARG A O 1
ATOM 6205 N N . LYS A 1 777 ? 28.727 2.160 -7.206 1.00 58.19 777 LYS A N 1
ATOM 6206 C CA . LYS A 1 777 ? 28.611 1.859 -8.656 1.00 58.19 777 LYS A CA 1
ATOM 6207 C C . LYS A 1 777 ? 27.390 2.522 -9.288 1.00 58.19 777 LYS A C 1
ATOM 6209 O O . LYS A 1 777 ? 27.521 3.542 -9.960 1.00 58.19 777 LYS A O 1
ATOM 6214 N N . VAL A 1 778 ? 26.193 2.038 -8.949 1.00 55.88 778 VAL A N 1
ATOM 6215 C CA . VAL A 1 778 ? 24.911 2.551 -9.462 1.00 55.88 778 VAL A CA 1
ATOM 6216 C C . VAL A 1 778 ? 24.756 4.059 -9.224 1.00 55.88 778 VAL A C 1
ATOM 6218 O O . VAL A 1 778 ? 24.300 4.779 -10.108 1.00 55.88 778 VAL A O 1
ATOM 6221 N N . SER A 1 779 ? 25.209 4.579 -8.076 1.00 63.25 779 SER A N 1
ATOM 6222 C CA . SER A 1 779 ? 25.212 6.028 -7.807 1.00 63.25 779 SER A CA 1
ATOM 6223 C C . SER A 1 779 ? 26.191 6.801 -8.702 1.00 63.25 779 SER A C 1
ATOM 6225 O O . SER A 1 779 ? 25.874 7.898 -9.155 1.00 63.25 779 SER A O 1
ATOM 6227 N N . ARG A 1 780 ? 27.366 6.232 -9.017 1.00 74.06 780 ARG A N 1
ATOM 6228 C CA . ARG A 1 780 ? 28.355 6.845 -9.919 1.00 74.06 780 ARG A CA 1
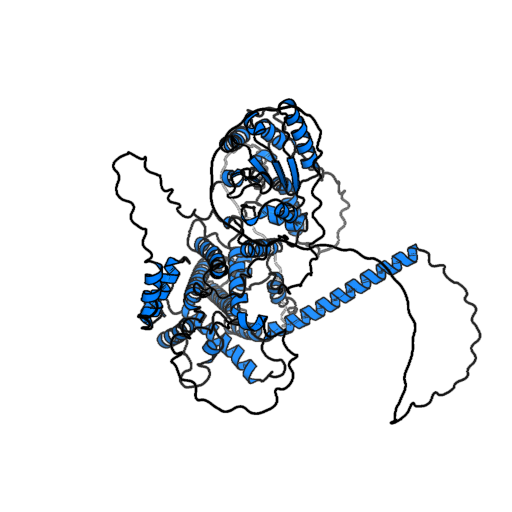ATOM 6229 C C . ARG A 1 780 ? 27.841 6.885 -11.351 1.00 74.06 780 ARG A C 1
ATOM 6231 O O . ARG A 1 780 ? 27.926 7.937 -11.975 1.00 74.06 780 ARG A O 1
ATOM 6238 N N . LEU A 1 781 ? 27.301 5.783 -11.869 1.00 70.69 781 LEU A N 1
ATOM 6239 C CA . LEU A 1 781 ? 26.772 5.752 -13.231 1.00 70.69 781 LEU A CA 1
ATOM 6240 C C . LEU A 1 781 ? 25.518 6.626 -13.356 1.00 70.69 781 LEU A C 1
ATOM 6242 O O . LEU A 1 781 ? 25.416 7.417 -14.289 1.00 70.69 781 LEU A O 1
ATOM 6246 N N . ALA A 1 782 ? 24.625 6.597 -12.364 1.00 72.50 782 ALA A N 1
ATOM 6247 C CA . ALA A 1 782 ? 23.509 7.533 -12.281 1.00 72.50 782 ALA A CA 1
ATOM 6248 C C . ALA A 1 782 ? 23.965 8.997 -12.262 1.00 72.50 782 ALA A C 1
ATOM 6250 O O . ALA A 1 782 ? 23.403 9.822 -12.976 1.00 72.50 782 ALA A O 1
ATOM 6251 N N . ARG A 1 783 ? 25.021 9.314 -11.510 1.00 77.38 783 ARG A N 1
ATOM 6252 C CA . ARG A 1 783 ? 25.632 10.643 -11.501 1.00 77.38 783 ARG A CA 1
ATOM 6253 C C . ARG A 1 783 ? 26.238 11.014 -12.857 1.00 77.38 783 ARG A C 1
ATOM 6255 O O . ARG A 1 783 ? 26.061 12.146 -13.280 1.00 77.38 783 ARG A O 1
ATOM 6262 N N . LEU A 1 784 ? 26.892 10.092 -13.567 1.00 81.50 784 LEU A N 1
ATOM 6263 C CA . LEU A 1 784 ? 27.363 10.332 -14.940 1.00 81.50 784 LEU A CA 1
ATOM 6264 C C . LEU A 1 784 ? 26.192 10.581 -15.905 1.00 81.50 784 LEU A C 1
ATOM 6266 O O . LEU A 1 784 ? 26.309 11.401 -16.810 1.00 81.50 784 LEU A O 1
ATOM 6270 N N . TYR A 1 785 ? 25.051 9.918 -15.700 1.00 80.62 785 TYR A N 1
ATOM 6271 C CA . TYR A 1 785 ? 23.811 10.176 -16.434 1.00 80.62 785 TYR A CA 1
ATOM 6272 C C . TYR A 1 785 ? 23.214 11.556 -16.112 1.00 80.62 785 TYR A C 1
ATOM 6274 O O . TYR A 1 785 ? 22.816 12.280 -17.026 1.00 80.62 785 TYR A O 1
ATOM 6282 N N . GLU A 1 786 ? 23.198 11.952 -14.839 1.00 77.69 786 GLU A N 1
ATOM 6283 C CA . GLU A 1 786 ? 22.801 13.293 -14.397 1.00 77.69 786 GLU A CA 1
ATOM 6284 C C . GLU A 1 786 ? 23.747 14.364 -14.980 1.00 77.69 786 GLU A C 1
ATOM 6286 O O . GLU A 1 786 ? 23.281 15.311 -15.602 1.00 77.69 786 GLU A O 1
ATOM 6291 N N . GLU A 1 787 ? 25.068 14.182 -14.908 1.00 83.19 787 GLU A N 1
ATOM 6292 C CA . GLU A 1 787 ? 26.066 15.102 -15.479 1.00 83.19 787 GLU A CA 1
ATOM 6293 C C . GLU A 1 787 ? 25.974 15.189 -17.021 1.00 83.19 787 GLU A C 1
ATOM 6295 O O . GLU A 1 787 ? 26.064 16.281 -17.583 1.00 83.19 787 GLU A O 1
ATOM 6300 N N . LYS A 1 788 ? 25.737 14.068 -17.720 1.00 85.31 788 LYS A N 1
ATOM 6301 C CA . LYS A 1 788 ? 25.676 14.003 -19.195 1.00 85.31 788 LYS A CA 1
ATOM 6302 C C . LYS A 1 788 ? 24.386 14.565 -19.796 1.00 85.31 788 LYS A C 1
ATOM 6304 O O . LYS A 1 788 ? 24.438 15.165 -20.868 1.00 85.31 788 LYS A O 1
ATOM 6309 N N . TYR A 1 789 ? 23.235 14.331 -19.164 1.00 78.38 789 TYR A N 1
ATOM 6310 C CA . TYR A 1 789 ? 21.924 14.714 -19.711 1.00 78.38 789 TYR A CA 1
ATOM 6311 C C . TYR A 1 789 ? 21.244 15.861 -18.951 1.00 78.38 789 TYR A C 1
ATOM 6313 O O . TYR A 1 789 ? 20.213 16.358 -19.399 1.00 78.38 789 TYR A O 1
ATOM 6321 N N . MET A 1 790 ? 21.791 16.298 -17.815 1.00 79.25 790 MET A N 1
ATOM 6322 C CA . MET A 1 790 ? 21.220 17.361 -16.981 1.00 79.25 790 MET A CA 1
ATOM 6323 C C . MET A 1 790 ? 22.289 18.391 -16.575 1.00 79.25 790 MET A C 1
ATOM 6325 O O . MET A 1 790 ? 22.437 18.659 -15.378 1.00 79.25 790 MET A O 1
ATOM 6329 N N . PRO A 1 791 ? 23.025 18.994 -17.534 1.00 72.25 791 PRO A N 1
ATOM 6330 C CA . PRO A 1 791 ? 24.014 20.014 -17.213 1.00 72.25 791 PRO A CA 1
ATOM 6331 C C . PRO A 1 791 ? 23.379 21.128 -16.373 1.00 72.25 791 PRO A C 1
ATOM 6333 O O . PRO A 1 791 ? 22.269 21.596 -16.652 1.00 72.25 791 PRO A O 1
ATOM 6336 N N . THR A 1 792 ? 24.083 21.530 -15.318 1.00 68.75 792 THR A N 1
ATOM 6337 C CA . THR A 1 792 ? 23.721 22.680 -14.490 1.00 68.75 792 THR A CA 1
ATOM 6338 C C . THR A 1 792 ? 23.976 23.959 -15.286 1.00 68.75 792 THR A C 1
ATOM 6340 O O . THR A 1 792 ? 25.134 24.342 -15.458 1.00 68.75 792 THR A O 1
ATOM 6343 N N . GLU A 1 793 ? 22.899 24.565 -15.801 1.00 53.59 793 GLU A N 1
ATOM 6344 C CA . GLU A 1 793 ? 22.880 25.928 -16.374 1.00 53.59 793 GLU A CA 1
ATOM 6345 C C . GLU A 1 793 ? 23.034 27.013 -15.296 1.00 53.59 793 GLU A C 1
ATOM 6347 O O . GLU A 1 793 ? 22.471 26.822 -14.192 1.00 53.59 793 GLU A O 1
#

Organism: NCBI:txid763406

Radius of gyration: 37.66 Å; chains: 1; bounding box: 111×127×86 Å

Secondary structure (DSSP, 8-state):
--HHHHHEEEEEEE-TTT-PEEEEEEGGGS-HHHHS--TT---STT-HHHHHHHHHHHTT--SS-EEEEEE-GGGGHHHHHHHHHHHT------S-------------------THHHHHHHHHHS-HHHHHTEEEEEEET--HHHHHHHHHHHHHHTTT-S-PPEEEEESSHHHHHTTS-GGGS---HHHHHHHHHTS---S---SS-----TTS---S---SSTT-GGGTSHHHHHHHHHHHHHHHHHH-TTT-PPPPHHHHHHHHH-----HHHHHHHHHHHHHHHTT----GGGS-HHHHHHHHHHHHHHHHTSSS-SS-HHHHHTTSSSTT---TT-HHHHHHHHHHHHH-EEE---GGGGSSTTS----PPPP-------------TTSSSS-EEE-HHHHHHHHHHHHHHHHHHHHHHHHH-TT-S-HHHHHHHHHHHHHHHHHHHHS---GGGS-TT---HHHHHHHHHHHHHHHHHHHHHHHT-S-EEETTEEE-GGGS-SS--HHHHHHHHHHHHHHTT--TTTHHHHHHHT----PPPP------PPP------PPP-------GGGG-----------------------------------------------S-SSTTHHHHHHTTT-S-----------TT---PPPPPP-------------------------------------------------------PPP-----------------HHHHHHHHHHHHHHHHHHHHHHHHHHHHHHHHHHTTSHHHHHHHHHHHHS---

InterPro domains:
  IPR001251 CRAL-TRIO lipid binding domain [PF13716] (119-193)
  IPR036865 CRAL-TRIO lipid binding domain superfamily [G3DSA:3.40.525.10] (29-201)

pLDDT: mean 70.44, std 25.0, range [25.05, 98.06]

Sequence (793 aa):
MSYIDRCYYRTSTVDPETSLPLYVLDSTFIPSSIFNGSTSTSDIDSQPKLRNFVNRILEKLPQEDHALVFFTNGFYQSSLVQHQQRDTSPDNTHSSASVPTSSITNSSEQSSFKLPLNIIKILKLIPPESKKHLSKIYIVHSTWLLKSIVDLFTKFYSFNSTNHPVIINCNNLTTLSHYVDITKLLISLHTYMIDKIQYKNNKIVMTRHFTAIYGRPLTLYSLHNLASSSSSIFPLNQFARIFNNLIAYLSNKDLDTQLSVTDWTTIIRCSALSNETKISIDILSDCLKRDQLIVLADFSFLEHYMIIVKFILKLSNSKSPLIPLEVLISHRAGPSQIDFKDVEQVNYFMNEVLTFRHPLIDLSNHSNASSSELQTPPTSAGTAEPSSLEENYGKSEIDSYDNSYILIKLFKLFRYLLNKLEREACILEPHAKNKTKSVERQTLRLILAFTKILYADNQENSSPLSSSQEDLDYDDIGFDNLFKLLRSIMQYFDKLTILGTSYTLDDFNNHISFDDFLAFEAFKNKQLGIQDVLESKLISHKKQPEQQCEPTKTSPLKPKRQLDIVPPLPPMPRKNHLLYIESKTNGSTGSISSRSTSASSHKSDISSTSSSSYMQTSAESTIPVTRSEVDILAKSVESLGLEEEKSTTIDYDVDNVYKTPQRTTRNDQFDDISDTETLRDMVGDLLTPTKPLNYKTSTSSIADTLLTPSPRKQARPVPAKPAFLESMIPAKNSKLRKYTEKDLEVQQQAEKIKKAAILKEQHAKEVEKGVRRGERKVSRLARLYEEKYMPTE

Foldseek 3Di:
DDLLCQQKHWFPAAFPPPRFTEIEGELLSPDVCLQPPDPPDPDPVVPVVLVVSLVSVLVVQDLAAGEYEYHPLNLCLVVVLVVVVVVPDDPPPDDDDDDDPDDDDPPDVCPDSSRLPSVVVSVVPRDLSSVQRHAEYEYELDDPSVVVSVVVVQVVNVPPDPHGHHYHYHNAVLSVLVGDVQLRDADFLSNLVCRCPVVVCVDRDHPDDFDDLAQQFCDPQPDDPDDPPPRNNLSVVLLQVLLLVLLLLLPPPLNVDFDALVLLCCLLQVFDDDPSLLSSLVVSSNSSRSNHPYQCLSHFSSSSSVVNLRRQQRNCQHPHALFDLCLLCVQPDDPSNQPLLDQVSLLVSLQVSQVDKAFQDPPPVVVPPPPDPDDDDDDDDDDDDDDDDDDPPPPRPSGIGGSNVVVLLVLLSLLSVLVSCLVRLCNNCVPDPDSVLSSVLSNLSSLLSVLVSRHHPNVVPVDPVPPDPVVLVSSLSSSVSSSSSSCSLNPPDQWHCHLNRIDGSVPQDNGDDPVSVVVVVQVNCVSVVVHPPPVVVVVVVVPDDPDDDDDDDDDDDDDDPPPPCPPDSRPHHPPVVSNDDPPPDPDDDDDDDDDDDDDDDDDDDDDDDDDDDDDDDDDDDPDPPDPPPPPTNVVSVVSSVPPPPPPPPPPDPPPPPDDDDDDDDDDDDDDDDDDDDDDDDDDDDDDDDDDDDDDDDDDDDDDDDDDDDDDDDDDDDDDDDDDDDDDDDDDPPPPPDPQDPVNVVVVVVVVVVVVVVVVVVVVVVVCVVVCVPSCPRSVVSSVVSCVVSPPDD